Protein AF-0000000083317400 (afdb_homodimer)

Foldseek 3Di:
DWQWLPLCVCVDPLNLLLLCQLANPVCSVVVSVVVNVQSVVLCVVPNITHWFKWKWFFKWWLFQFPQVLLQFKTKMFGWSWIKMKTKDFDPAQWAWEAEPPDPDIDIARQVDLDADPPDDQVNLLLSQLSVLCVVVPFDFGYMYMYMYGRDDPPQLRLHLLRVQLQSLQVRCVPGVVSPDAQLSSLVSSQRSCCPRVVDHDASVRSSNRAQFAIWMWGRNPRNDIDIGHFDFFLVVVQKFKKKWALPDDPPPCVVVLVVLQVLLQLLQVVLPHRGLVVDAPVSCVVCVVVSCVRSNDLSNLSSVLNRVRSVLNVQLRVCRNVVNVVSNFVSSQVNQCSCVPRSNQQADPVDPPDRRSVVLQVLLVVLCVVVVDWHKHQIHSHNGHIIMIMGRNVCVVVSQVVCCVPSVTGMDIITGRGHHIHTSSPRD/DWQWLPLCVCVDPLNLLLLCQLANPVCSVVVSVVVNVQSVVLCVVPNITHWFKWKWFFKWWQFQFPQVLQQFKTKMFGWSWIKMKTKDFDPAQWAWEDEPPDPDIDIARQVDLDADPPDDQVNLLLSQLSVLCVVVPFDFGYMYMYMYGRDDPPQLRLHLLRVQLQSLQVRCVPGVVSPDAQLSSLVSSQRSCCPRVVDHDASVRSSNRAQFAIWMWGRNPSNDIDIGHFDFFLVVVQKFKKKWALPDDPPPCVVVLVVLQVLLQLLQVVLPHRGLVVDAPVSCVVCVVVSCVRSNDLSNLSSVLNRVRSVLNVQLRVCRNVVNVVSNFVSSQVNQCSCVPRSVQQADPVDPPDRRSVVLQVLLVVLCVVVVDWHKHQIHSHNGHIIMIMGRNVCVVVVQVVCCVPSVTGMDIITGRGHHIHTSSPRD

Structure (mmCIF, N/CA/C/O backbone):
data_AF-0000000083317400-model_v1
#
loop_
_entity.id
_entity.type
_entity.pdbx_description
1 polymer Galactokinase
#
loop_
_atom_site.group_PDB
_atom_site.id
_atom_site.type_symbol
_atom_site.label_atom_id
_atom_site.label_alt_id
_atom_site.label_comp_id
_atom_site.label_asym_id
_atom_site.label_entity_id
_atom_site.label_seq_id
_atom_site.pdbx_PDB_ins_code
_atom_site.Cartn_x
_atom_site.Cartn_y
_atom_site.Cartn_z
_atom_site.occupancy
_atom_site.B_iso_or_equiv
_atom_site.auth_seq_id
_atom_site.auth_comp_id
_atom_site.auth_asym_id
_atom_site.auth_atom_id
_atom_site.pdbx_PDB_model_num
ATOM 1 N N . MET A 1 1 ? 10.5 -52.438 -31.516 1 29.03 1 MET A N 1
ATOM 2 C CA . MET A 1 1 ? 11.656 -51.594 -31.312 1 29.03 1 MET A CA 1
ATOM 3 C C . MET A 1 1 ? 11.805 -51.219 -29.828 1 29.03 1 MET A C 1
ATOM 5 O O . MET A 1 1 ? 10.891 -50.625 -29.25 1 29.03 1 MET A O 1
ATOM 9 N N . THR A 1 2 ? 12.414 -52.031 -29 1 33.41 2 THR A N 1
ATOM 10 C CA . THR A 1 2 ? 12.68 -51.938 -27.578 1 33.41 2 THR A CA 1
ATOM 11 C C . THR A 1 2 ? 13.227 -50.562 -27.219 1 33.41 2 THR A C 1
ATOM 13 O O . THR A 1 2 ? 14.312 -50.156 -27.656 1 33.41 2 THR A O 1
ATOM 16 N N . ASN A 1 3 ? 12.43 -49.562 -27.078 1 37.88 3 ASN A N 1
ATOM 17 C CA . ASN A 1 3 ? 12.93 -48.281 -26.656 1 37.88 3 ASN A CA 1
ATOM 18 C C . ASN A 1 3 ? 13.82 -48.375 -25.422 1 37.88 3 ASN A C 1
ATOM 20 O O . ASN A 1 3 ? 13.32 -48.5 -24.297 1 37.88 3 ASN A O 1
ATOM 24 N N . GLU A 1 4 ? 14.852 -49.156 -25.438 1 40.25 4 GLU A N 1
ATOM 25 C CA . GLU A 1 4 ? 15.984 -49.125 -24.516 1 40.25 4 GLU A CA 1
ATOM 26 C C . GLU A 1 4 ? 16.25 -47.688 -24.016 1 40.25 4 GLU A C 1
ATOM 28 O O . GLU A 1 4 ? 15.977 -46.719 -24.734 1 40.25 4 GLU A O 1
ATOM 33 N N . THR A 1 5 ? 16.234 -47.531 -22.766 1 50.19 5 THR A N 1
ATOM 34 C CA . THR A 1 5 ? 16.688 -46.25 -22.188 1 50.19 5 THR A CA 1
ATOM 35 C C . THR A 1 5 ? 17.859 -45.688 -22.969 1 50.19 5 THR A C 1
ATOM 37 O O . THR A 1 5 ? 19.016 -46.094 -22.75 1 50.19 5 THR A O 1
ATOM 40 N N . ASN A 1 6 ? 17.859 -45.75 -24.328 1 55.44 6 ASN A N 1
ATOM 41 C CA . ASN A 1 6 ? 18.984 -45.375 -25.188 1 55.44 6 ASN A CA 1
ATOM 42 C C . ASN A 1 6 ? 19.219 -43.875 -25.188 1 55.44 6 ASN A C 1
ATOM 44 O O . ASN A 1 6 ? 18.328 -43.094 -25.547 1 55.44 6 ASN A O 1
ATOM 48 N N . PRO A 1 7 ? 20.359 -43.375 -24.531 1 60.81 7 PRO A N 1
ATOM 49 C CA . PRO A 1 7 ? 20.812 -42 -24.672 1 60.81 7 PRO A CA 1
ATOM 50 C C . PRO A 1 7 ? 20.469 -41.375 -26.031 1 60.81 7 PRO A C 1
ATOM 52 O O . PRO A 1 7 ? 20.344 -40.156 -26.156 1 60.81 7 PRO A O 1
ATOM 55 N N . ALA A 1 8 ? 20.109 -42.25 -26.938 1 79.69 8 ALA A N 1
ATOM 56 C CA . ALA A 1 8 ? 19.906 -41.781 -28.297 1 79.69 8 ALA A CA 1
ATOM 57 C C . ALA A 1 8 ? 18.516 -41.156 -28.453 1 79.69 8 ALA A C 1
ATOM 59 O O . ALA A 1 8 ? 18.281 -40.375 -29.375 1 79.69 8 ALA A O 1
ATOM 60 N N . VAL A 1 9 ? 17.641 -41.375 -27.438 1 86.44 9 VAL A N 1
ATOM 61 C CA . VAL A 1 9 ? 16.25 -40.938 -27.609 1 86.44 9 VAL A CA 1
ATOM 62 C C . VAL A 1 9 ? 16.172 -39.406 -27.516 1 86.44 9 VAL A C 1
ATOM 64 O O . VAL A 1 9 ? 15.391 -38.781 -28.234 1 86.44 9 VAL A O 1
ATOM 67 N N . LEU A 1 10 ? 17.016 -38.812 -26.719 1 93.5 10 LEU A N 1
ATOM 68 C CA . LEU A 1 10 ? 16.953 -37.375 -26.469 1 93.5 10 LEU A CA 1
ATOM 69 C C . LEU A 1 10 ? 17.516 -36.594 -27.656 1 93.5 10 LEU A C 1
ATOM 71 O O . LEU A 1 10 ? 17.312 -35.375 -27.766 1 93.5 10 LEU A O 1
ATOM 75 N N . HIS A 1 11 ? 18.109 -37.344 -28.578 1 92.44 11 HIS A N 1
ATOM 76 C CA . HIS A 1 11 ? 18.766 -36.688 -29.688 1 92.44 11 HIS A CA 1
ATOM 77 C C . HIS A 1 11 ? 17.984 -36.875 -30.984 1 92.44 11 HIS A C 1
ATOM 79 O O . HIS A 1 11 ? 18.438 -36.469 -32.062 1 92.44 11 HIS A O 1
ATOM 85 N N . THR A 1 12 ? 16.828 -37.531 -30.891 1 93.38 12 THR A N 1
ATOM 86 C CA . THR A 1 12 ? 15.961 -37.625 -32.062 1 93.38 12 THR A CA 1
ATOM 87 C C . THR A 1 12 ? 15.352 -36.25 -32.406 1 93.38 12 THR A C 1
ATOM 89 O O . THR A 1 12 ? 15.211 -35.406 -31.516 1 93.38 12 THR A O 1
ATOM 92 N N . PRO A 1 13 ? 15.031 -35.969 -33.625 1 93.88 13 PRO A N 1
ATOM 93 C CA . PRO A 1 13 ? 14.414 -34.719 -34.031 1 93.88 13 PRO A CA 1
ATOM 94 C C . PRO A 1 13 ? 13.117 -34.438 -33.25 1 93.88 13 PRO A C 1
ATOM 96 O O . PRO A 1 13 ? 12.844 -33.281 -32.938 1 93.88 13 PRO A O 1
ATOM 99 N N . GLU A 1 14 ? 12.359 -35.469 -33 1 93.62 14 GLU A N 1
ATOM 100 C CA . GLU A 1 14 ? 11.094 -35.312 -32.281 1 93.62 14 GLU A CA 1
ATOM 101 C C . GLU A 1 14 ? 11.32 -34.844 -30.859 1 93.62 14 GLU A C 1
ATOM 103 O O . GLU A 1 14 ? 10.633 -33.938 -30.375 1 93.62 14 GLU A O 1
ATOM 108 N N . MET A 1 15 ? 12.273 -35.406 -30.188 1 95.44 15 MET A N 1
ATOM 109 C CA . MET A 1 15 ? 12.539 -35.062 -28.797 1 95.44 15 MET A CA 1
ATOM 110 C C . MET A 1 15 ? 13.188 -33.688 -28.703 1 95.44 15 MET A C 1
ATOM 112 O O . MET A 1 15 ? 12.891 -32.906 -27.781 1 95.44 15 MET A O 1
ATOM 116 N N . ILE A 1 16 ? 14.07 -33.375 -29.609 1 95.69 16 ILE A N 1
ATOM 117 C CA . ILE A 1 16 ? 14.68 -32.062 -29.656 1 95.69 16 ILE A CA 1
ATOM 118 C C . ILE A 1 16 ? 13.602 -30.984 -29.828 1 95.69 16 ILE A C 1
ATOM 120 O O . ILE A 1 16 ? 13.625 -29.953 -29.156 1 95.69 16 ILE A O 1
ATOM 124 N N . SER A 1 17 ? 12.664 -31.281 -30.719 1 95.69 17 SER A N 1
ATOM 125 C CA . SER A 1 17 ? 11.547 -30.375 -30.938 1 95.69 17 SER A CA 1
ATOM 126 C C . SER A 1 17 ? 10.688 -30.234 -29.688 1 95.69 17 SER A C 1
ATOM 128 O O . SER A 1 17 ? 10.258 -29.125 -29.344 1 95.69 17 SER A O 1
ATOM 130 N N . ALA A 1 18 ? 10.43 -31.344 -29.031 1 96.5 18 ALA A N 1
ATOM 131 C CA . ALA A 1 18 ? 9.617 -31.328 -27.812 1 96.5 18 ALA A CA 1
ATOM 132 C C . ALA A 1 18 ? 10.281 -30.516 -26.719 1 96.5 18 ALA A C 1
ATOM 134 O O . ALA A 1 18 ? 9.641 -29.672 -26.078 1 96.5 18 ALA A O 1
ATOM 135 N N . LEU A 1 19 ? 11.562 -30.766 -26.5 1 97.31 19 LEU A N 1
ATOM 136 C CA . LEU A 1 19 ? 12.289 -30.047 -25.453 1 97.31 19 LEU A CA 1
ATOM 137 C C . LEU A 1 19 ? 12.367 -28.562 -25.797 1 97.31 19 LEU A C 1
ATOM 139 O O . LEU A 1 19 ? 12.258 -27.719 -24.891 1 97.31 19 LEU A O 1
ATOM 143 N N . THR A 1 20 ? 12.531 -28.234 -27.047 1 95.44 20 THR A N 1
ATOM 144 C CA . THR A 1 20 ? 12.562 -26.844 -27.469 1 95.44 20 THR A CA 1
ATOM 145 C C . THR A 1 20 ? 11.211 -26.172 -27.25 1 95.44 20 THR A C 1
ATOM 147 O O . THR A 1 20 ? 11.148 -25 -26.844 1 95.44 20 THR A O 1
ATOM 150 N N . ALA A 1 21 ? 10.156 -26.891 -27.516 1 94.62 21 ALA A N 1
ATOM 151 C CA . ALA A 1 21 ? 8.812 -26.359 -27.312 1 94.62 21 ALA A CA 1
ATOM 152 C C . ALA A 1 21 ? 8.531 -26.109 -25.828 1 94.62 21 ALA A C 1
ATOM 154 O O . ALA A 1 21 ? 7.816 -25.172 -25.484 1 94.62 21 ALA A O 1
ATOM 155 N N . LEU A 1 22 ? 9.102 -26.906 -24.984 1 96.06 22 LEU A N 1
ATOM 156 C CA . LEU A 1 22 ? 8.828 -26.828 -23.562 1 96.06 22 LEU A CA 1
ATOM 157 C C . LEU A 1 22 ? 9.68 -25.75 -22.906 1 96.06 22 LEU A C 1
ATOM 159 O O . LEU A 1 22 ? 9.227 -25.062 -21.984 1 96.06 22 LEU A O 1
ATOM 163 N N . TYR A 1 23 ? 10.93 -25.594 -23.422 1 95 23 TYR A N 1
ATOM 164 C CA . TYR A 1 23 ? 11.867 -24.812 -22.625 1 95 23 TYR A CA 1
ATOM 165 C C . TYR A 1 23 ? 12.492 -23.688 -23.438 1 95 23 TYR A C 1
ATOM 167 O O . TYR A 1 23 ? 13.117 -22.781 -22.891 1 95 23 TYR A O 1
ATOM 175 N N . GLY A 1 24 ? 12.32 -23.719 -24.734 1 90.94 24 GLY A N 1
ATOM 176 C CA . GLY A 1 24 ? 13.008 -22.781 -25.625 1 90.94 24 GLY A CA 1
ATOM 177 C C . GLY A 1 24 ? 14.359 -23.281 -26.078 1 90.94 24 GLY A C 1
ATOM 178 O O . GLY A 1 24 ? 14.984 -24.109 -25.406 1 90.94 24 GLY A O 1
ATOM 179 N N . ALA A 1 25 ? 14.859 -22.719 -27.141 1 91.56 25 ALA A N 1
ATOM 180 C CA . ALA A 1 25 ? 16.109 -23.156 -27.766 1 91.56 25 ALA A CA 1
ATOM 181 C C . ALA A 1 25 ? 17.297 -22.875 -26.859 1 91.56 25 ALA A C 1
ATOM 183 O O . ALA A 1 25 ? 18.25 -23.656 -26.812 1 91.56 25 ALA A O 1
ATOM 184 N N . ALA A 1 26 ? 17.188 -21.875 -26.109 1 88.88 26 ALA A N 1
ATOM 185 C CA . ALA A 1 26 ? 18.312 -21.438 -25.281 1 88.88 26 ALA A CA 1
ATOM 186 C C . ALA A 1 26 ? 18.594 -22.422 -24.156 1 88.88 26 ALA A C 1
ATOM 188 O O . ALA A 1 26 ? 19.719 -22.531 -23.672 1 88.88 26 ALA A O 1
ATOM 189 N N . LYS A 1 27 ? 17.594 -23.234 -23.766 1 93.88 27 LYS A N 1
ATOM 190 C CA . LYS A 1 27 ? 17.75 -24.141 -22.625 1 93.88 27 LYS A CA 1
ATOM 191 C C . LYS A 1 27 ? 17.844 -25.578 -23.078 1 93.88 27 LYS A C 1
ATOM 193 O O . LYS A 1 27 ? 17.812 -26.5 -22.25 1 93.88 27 LYS A O 1
ATOM 198 N N . LEU A 1 28 ? 17.969 -25.797 -24.344 1 95.44 28 LEU A N 1
ATOM 199 C CA . LEU A 1 28 ? 17.922 -27.156 -24.891 1 95.44 28 LEU A CA 1
ATOM 200 C C . LEU A 1 28 ? 19.047 -28.016 -24.328 1 95.44 28 LEU A C 1
ATOM 202 O O . LEU A 1 28 ? 18.797 -29.141 -23.906 1 95.44 28 LEU A O 1
ATOM 206 N N . ASP A 1 29 ? 20.234 -27.484 -24.312 1 96.25 29 ASP A N 1
ATOM 207 C CA . ASP A 1 29 ? 21.375 -28.266 -23.844 1 96.25 29 ASP A CA 1
ATOM 208 C C . ASP A 1 29 ? 21.219 -28.641 -22.359 1 96.25 29 ASP A C 1
ATOM 210 O O . ASP A 1 29 ? 21.391 -29.797 -22 1 96.25 29 ASP A O 1
ATOM 214 N N . GLU A 1 30 ? 20.906 -27.703 -21.625 1 96.06 30 GLU A N 1
ATOM 215 C CA . GLU A 1 30 ? 20.734 -27.922 -20.188 1 96.06 30 GLU A CA 1
ATOM 216 C C . GLU A 1 30 ? 19.625 -28.938 -19.906 1 96.06 30 GLU A C 1
ATOM 218 O O . GLU A 1 30 ? 19.797 -29.812 -19.062 1 96.06 30 GLU A O 1
ATOM 223 N N . GLN A 1 31 ? 18.562 -28.844 -20.578 1 96.81 31 GLN A N 1
ATOM 224 C CA . GLN A 1 31 ? 17.422 -29.719 -20.344 1 96.81 31 GLN A CA 1
ATOM 225 C C . GLN A 1 31 ? 17.703 -31.125 -20.875 1 96.81 31 GLN A C 1
ATOM 227 O O . GLN A 1 31 ? 17.25 -32.125 -20.297 1 96.81 31 GLN A O 1
ATOM 232 N N . THR A 1 32 ? 18.422 -31.203 -21.938 1 97.06 32 THR A N 1
ATOM 233 C CA . THR A 1 32 ? 18.828 -32.5 -22.422 1 97.06 32 THR A CA 1
ATOM 234 C C . THR A 1 32 ? 19.641 -33.25 -21.375 1 97.06 32 THR A C 1
ATOM 236 O O . THR A 1 32 ? 19.406 -34.438 -21.141 1 97.06 32 THR A O 1
ATOM 239 N N . VAL A 1 33 ? 20.516 -32.531 -20.766 1 97.25 33 VAL A N 1
ATOM 240 C CA . VAL A 1 33 ? 21.328 -33.125 -19.703 1 97.25 33 VAL A CA 1
ATOM 241 C C . VAL A 1 33 ? 20.438 -33.531 -18.531 1 97.25 33 VAL A C 1
ATOM 243 O O . VAL A 1 33 ? 20.609 -34.625 -17.953 1 97.25 33 VAL A O 1
ATOM 246 N N . ARG A 1 34 ? 19.516 -32.719 -18.172 1 97.25 34 ARG A N 1
ATOM 247 C CA . ARG A 1 34 ? 18.594 -33 -17.062 1 97.25 34 ARG A CA 1
ATOM 248 C C . ARG A 1 34 ? 17.781 -34.25 -17.328 1 97.25 34 ARG A C 1
ATOM 250 O O . ARG A 1 34 ? 17.656 -35.094 -16.453 1 97.25 34 ARG A O 1
ATOM 257 N N . TYR A 1 35 ? 17.25 -34.406 -18.516 1 97.88 35 TYR A N 1
ATOM 258 C CA . TYR A 1 35 ? 16.438 -35.562 -18.859 1 97.88 35 TYR A CA 1
ATOM 259 C C . TYR A 1 35 ? 17.297 -36.812 -18.938 1 97.88 35 TYR A C 1
ATOM 261 O O . TYR A 1 35 ? 16.844 -37.906 -18.594 1 97.88 35 TYR A O 1
ATOM 269 N N . GLN A 1 36 ? 18.516 -36.656 -19.375 1 97.25 36 GLN A N 1
ATOM 270 C CA . GLN A 1 36 ? 19.438 -37.781 -19.375 1 97.25 36 GLN A CA 1
ATOM 271 C C . GLN A 1 36 ? 19.688 -38.312 -17.969 1 97.25 36 GLN A C 1
ATOM 273 O O . GLN A 1 36 ? 19.734 -39.5 -17.734 1 97.25 36 GLN A O 1
ATOM 278 N N . LYS A 1 37 ? 19.828 -37.406 -17.094 1 97.44 37 LYS A N 1
ATOM 279 C CA . LYS A 1 37 ? 20.031 -37.781 -15.703 1 97.44 37 LYS A CA 1
ATOM 280 C C . LYS A 1 37 ? 18.844 -38.562 -15.172 1 97.44 37 LYS A C 1
ATOM 282 O O . LYS A 1 37 ? 19.016 -39.531 -14.422 1 97.44 37 LYS A O 1
ATOM 287 N N . VAL A 1 38 ? 17.672 -38.188 -15.516 1 97.75 38 VAL A N 1
ATOM 288 C CA . VAL A 1 38 ? 16.469 -38.844 -15.07 1 97.75 38 VAL A CA 1
ATOM 289 C C . VAL A 1 38 ? 16.391 -40.25 -15.695 1 97.75 38 VAL A C 1
ATOM 291 O O . VAL A 1 38 ? 16 -41.219 -15.023 1 97.75 38 VAL A O 1
ATOM 294 N N . LEU A 1 39 ? 16.719 -40.375 -16.922 1 96.94 39 LEU A N 1
ATOM 295 C CA . LEU A 1 39 ? 16.734 -41.656 -17.609 1 96.94 39 LEU A CA 1
ATOM 296 C C . LEU A 1 39 ? 17.766 -42.625 -16.969 1 96.94 39 LEU A C 1
ATOM 298 O O . LEU A 1 39 ? 17.453 -43.781 -16.719 1 96.94 39 LEU A O 1
ATOM 302 N N . ASP A 1 40 ? 18.969 -42.031 -16.703 1 96.88 40 ASP A N 1
ATOM 303 C CA . ASP A 1 40 ? 20.016 -42.812 -16.078 1 96.88 40 ASP A CA 1
ATOM 304 C C . ASP A 1 40 ? 19.594 -43.281 -14.68 1 96.88 40 ASP A C 1
ATOM 306 O O . ASP A 1 40 ? 19.812 -44.406 -14.305 1 96.88 40 ASP A O 1
ATOM 310 N N . ALA A 1 41 ? 19.031 -42.375 -13.969 1 97.12 41 ALA A N 1
ATOM 311 C CA . ALA A 1 41 ? 18.609 -42.688 -12.609 1 97.12 41 ALA A CA 1
ATOM 312 C C . ALA A 1 41 ? 17.5 -43.75 -12.617 1 97.12 41 ALA A C 1
ATOM 314 O O . ALA A 1 41 ? 17.453 -44.625 -11.734 1 97.12 41 ALA A O 1
ATOM 315 N N . TYR A 1 42 ? 16.594 -43.625 -13.555 1 97.31 42 TYR A N 1
ATOM 316 C CA . TYR A 1 42 ? 15.578 -44.656 -13.703 1 97.31 42 TYR A CA 1
ATOM 317 C C . TYR A 1 42 ? 16.219 -46.031 -13.922 1 97.31 42 TYR A C 1
ATOM 319 O O . TYR A 1 42 ? 15.859 -47 -13.25 1 97.31 42 TYR A O 1
ATOM 327 N N . ALA A 1 43 ? 17.094 -46.125 -14.836 1 96.75 43 ALA A N 1
ATOM 328 C CA . ALA A 1 43 ? 17.766 -47.406 -15.164 1 96.75 43 ALA A CA 1
ATOM 329 C C . ALA A 1 43 ? 18.531 -47.938 -13.961 1 96.75 43 ALA A C 1
ATOM 331 O O . ALA A 1 43 ? 18.547 -49.156 -13.734 1 96.75 43 ALA A O 1
ATOM 332 N N . ASP A 1 44 ? 19.156 -47.062 -13.266 1 96 44 ASP A N 1
ATOM 333 C CA . ASP A 1 44 ? 19.906 -47.469 -12.078 1 96 44 ASP A CA 1
ATOM 334 C C . ASP A 1 44 ? 18.984 -48 -11 1 96 44 ASP A C 1
ATOM 336 O O . ASP A 1 44 ? 19.344 -48.938 -10.258 1 96 44 ASP A O 1
ATOM 340 N N . THR A 1 45 ? 17.844 -47.438 -10.945 1 96.19 45 THR A N 1
ATOM 341 C CA . THR A 1 45 ? 16.922 -47.781 -9.867 1 96.19 45 THR A CA 1
ATOM 342 C C . THR A 1 45 ? 16.125 -49.031 -10.203 1 96.19 45 THR A C 1
ATOM 344 O O . THR A 1 45 ? 15.914 -49.906 -9.344 1 96.19 45 THR A O 1
ATOM 347 N N . TYR A 1 46 ? 15.633 -49.125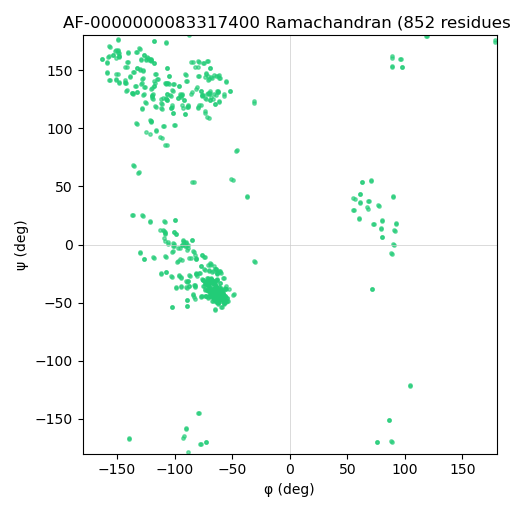 -11.492 1 96.12 46 TYR A N 1
ATOM 348 C CA . TYR A 1 46 ? 14.656 -50.156 -11.828 1 96.12 46 TYR A CA 1
ATOM 349 C C . TYR A 1 46 ? 15.203 -51.094 -12.891 1 96.12 46 TYR A C 1
ATOM 351 O O . TYR A 1 46 ? 14.609 -52.125 -13.18 1 96.12 46 TYR A O 1
ATOM 359 N N . GLY A 1 47 ? 16.297 -50.781 -13.5 1 94.75 47 GLY A N 1
ATOM 360 C CA . GLY A 1 47 ? 16.812 -51.5 -14.656 1 94.75 47 GLY A CA 1
ATOM 361 C C . GLY A 1 47 ? 16.453 -50.844 -15.977 1 94.75 47 GLY A C 1
ATOM 362 O O . GLY A 1 47 ? 15.477 -50.094 -16.062 1 94.75 47 GLY A O 1
ATOM 363 N N . PRO A 1 48 ? 17.312 -51.094 -16.953 1 92.25 48 PRO A N 1
ATOM 364 C CA . PRO A 1 48 ? 17.031 -50.5 -18.266 1 92.25 48 PRO A CA 1
ATOM 365 C C . PRO A 1 48 ? 15.805 -51.094 -18.938 1 92.25 48 PRO A C 1
ATOM 367 O O . PRO A 1 48 ? 15.664 -52.312 -19 1 92.25 48 PRO A O 1
ATOM 370 N N . GLU A 1 49 ? 14.867 -50.344 -19.359 1 93.38 49 GLU A N 1
ATOM 371 C CA . GLU A 1 49 ? 13.688 -50.719 -20.141 1 93.38 49 GLU A CA 1
ATOM 372 C C . GLU A 1 49 ? 13.133 -49.531 -20.906 1 93.38 49 GLU A C 1
ATOM 374 O O . GLU A 1 49 ? 13.648 -48.406 -20.766 1 93.38 49 GLU A O 1
ATOM 379 N N . ALA A 1 50 ? 12.18 -49.781 -21.797 1 93.12 50 ALA A N 1
ATOM 380 C CA . ALA A 1 50 ? 11.555 -48.688 -22.531 1 93.12 50 ALA A CA 1
ATOM 381 C C . ALA A 1 50 ? 10.695 -47.844 -21.609 1 93.12 50 ALA A C 1
ATOM 383 O O . ALA A 1 50 ? 9.844 -48.344 -20.875 1 93.12 50 ALA A O 1
ATOM 384 N N . VAL A 1 51 ? 11.016 -46.562 -21.609 1 96.69 51 VAL A N 1
ATOM 385 C CA . VAL A 1 51 ? 10.273 -45.656 -20.75 1 96.69 51 VAL A CA 1
ATOM 386 C C . VAL A 1 51 ? 9.695 -44.5 -21.594 1 96.69 51 VAL A C 1
ATOM 388 O O . VAL A 1 51 ? 10.102 -44.281 -22.734 1 96.69 51 VAL A O 1
ATOM 391 N N . ARG A 1 52 ? 8.719 -43.875 -21.078 1 96.94 52 ARG A N 1
ATOM 392 C CA . ARG A 1 52 ? 8.227 -42.594 -21.594 1 96.94 52 ARG A CA 1
ATOM 393 C C . ARG A 1 52 ? 8.609 -41.438 -20.672 1 96.94 52 ARG A C 1
ATOM 395 O O . ARG A 1 52 ? 8.82 -41.656 -19.484 1 96.94 52 ARG A O 1
ATOM 402 N N . LEU A 1 53 ? 8.734 -40.281 -21.297 1 98.12 53 LEU A N 1
ATOM 403 C CA . LEU A 1 53 ? 9.102 -39.094 -20.531 1 98.12 53 LEU A CA 1
ATOM 404 C C . LEU A 1 53 ? 7.891 -38.188 -20.359 1 98.12 53 LEU A C 1
ATOM 406 O O . LEU A 1 53 ? 7.078 -38.031 -21.266 1 98.12 53 LEU A O 1
ATOM 410 N N . PHE A 1 54 ? 7.797 -37.656 -19.156 1 98.69 54 PHE A N 1
ATOM 411 C CA . PHE A 1 54 ? 6.676 -36.781 -18.781 1 98.69 54 PHE A CA 1
ATOM 412 C C . PHE A 1 54 ? 7.172 -35.5 -18.141 1 98.69 54 PHE A C 1
ATOM 414 O O . PHE A 1 54 ? 8.242 -35.469 -17.531 1 98.69 54 PHE A O 1
ATOM 421 N N . SER A 1 55 ? 6.398 -34.438 -18.328 1 98.69 55 SER A N 1
ATOM 422 C CA . SER A 1 55 ? 6.684 -33.156 -17.719 1 98.69 55 SER A CA 1
ATOM 423 C C . SER A 1 55 ? 5.402 -32.469 -17.266 1 98.69 55 SER A C 1
ATOM 425 O O . SER A 1 55 ? 4.398 -32.469 -17.984 1 98.69 55 SER A O 1
ATOM 427 N N . ALA A 1 56 ? 5.375 -31.969 -16.078 1 98.56 56 ALA A N 1
ATOM 428 C CA . ALA A 1 56 ? 4.305 -31.125 -15.562 1 98.56 56 ALA A CA 1
ATOM 429 C C . ALA A 1 56 ? 4.867 -29.828 -14.969 1 98.56 56 ALA A C 1
ATOM 431 O O . ALA A 1 56 ? 5.605 -29.875 -13.977 1 98.56 56 ALA A O 1
ATOM 432 N N . PRO A 1 57 ? 4.516 -28.703 -15.539 1 98.06 57 PRO A N 1
ATOM 433 C CA . PRO A 1 57 ? 5.074 -27.422 -15.094 1 98.06 57 PRO A CA 1
ATOM 434 C C . PRO A 1 57 ? 4.477 -26.953 -13.773 1 98.06 57 PRO A C 1
ATOM 436 O O . PRO A 1 57 ? 3.4 -27.406 -13.383 1 98.06 57 PRO A O 1
ATOM 439 N N . GLY A 1 58 ? 5.27 -26.109 -13.102 1 96.5 58 GLY A N 1
ATOM 440 C CA . GLY A 1 58 ? 4.617 -25.234 -12.141 1 96.5 58 GLY A CA 1
ATOM 441 C C . GLY A 1 58 ? 3.82 -24.125 -12.789 1 96.5 58 GLY A C 1
ATOM 442 O O . GLY A 1 58 ? 3.518 -24.188 -13.984 1 96.5 58 GLY A O 1
ATOM 443 N N . ARG A 1 59 ? 3.404 -23.203 -11.945 1 95.75 59 ARG A N 1
ATOM 444 C CA . ARG A 1 59 ? 2.607 -22.109 -12.477 1 95.75 59 ARG A CA 1
ATOM 445 C C . ARG A 1 59 ? 2.971 -20.797 -11.797 1 95.75 59 ARG A C 1
ATOM 447 O O . ARG A 1 59 ? 3.586 -20.781 -10.734 1 95.75 59 ARG A O 1
ATOM 454 N N . THR A 1 60 ? 2.688 -19.734 -12.469 1 95 60 THR A N 1
ATOM 455 C CA . THR A 1 60 ? 2.805 -18.391 -11.906 1 95 60 THR A CA 1
ATOM 456 C C . THR A 1 60 ? 1.445 -17.688 -11.875 1 95 60 THR A C 1
ATOM 458 O O . THR A 1 60 ? 0.623 -17.891 -12.773 1 95 60 THR A O 1
ATOM 461 N N . GLU A 1 61 ? 1.187 -17.078 -10.828 1 93.75 61 GLU A N 1
ATOM 462 C CA . GLU A 1 61 ? 0.011 -16.219 -10.711 1 93.75 61 GLU A CA 1
ATOM 463 C C . GLU A 1 61 ? 0.324 -14.797 -11.156 1 93.75 61 GLU A C 1
ATOM 465 O O . GLU A 1 61 ? 1.144 -14.117 -10.531 1 93.75 61 GLU A O 1
ATOM 470 N N . ILE A 1 62 ? -0.325 -14.352 -12.141 1 95.5 62 ILE A N 1
ATOM 471 C CA . ILE A 1 62 ? -0.05 -13.031 -12.703 1 95.5 62 ILE A CA 1
ATOM 472 C C . ILE A 1 62 ? -1.064 -12.023 -12.164 1 95.5 62 ILE A C 1
ATOM 474 O O . ILE A 1 62 ? -0.727 -10.859 -11.922 1 95.5 62 ILE A O 1
ATOM 478 N N . GLY A 1 63 ? -2.26 -12.477 -12.016 1 96.25 63 GLY A N 1
ATOM 479 C CA . GLY A 1 63 ? -3.33 -11.656 -11.469 1 96.25 63 GLY A CA 1
ATOM 480 C C . GLY A 1 63 ? -4.422 -12.461 -10.797 1 96.25 63 GLY A C 1
ATOM 481 O O . GLY A 1 63 ? -4.48 -13.688 -10.953 1 96.25 63 GLY A O 1
ATOM 482 N N . GLY A 1 64 ? -5.238 -11.797 -9.992 1 97.12 64 GLY A N 1
ATOM 483 C CA . GLY A 1 64 ? -6.355 -12.461 -9.336 1 97.12 64 GLY A CA 1
ATOM 484 C C . GLY A 1 64 ? -5.988 -13.047 -7.984 1 97.12 64 GLY A C 1
ATOM 485 O O . GLY A 1 64 ? -6.406 -14.156 -7.652 1 97.12 64 GLY A O 1
ATOM 486 N N . ASN A 1 65 ? -5.188 -12.273 -7.199 1 94.06 65 ASN A N 1
ATOM 487 C CA . ASN A 1 65 ? -4.73 -12.742 -5.895 1 94.06 65 ASN A CA 1
ATOM 488 C C . ASN A 1 65 ? -5.895 -12.922 -4.926 1 94.06 65 ASN A C 1
ATOM 490 O O . ASN A 1 65 ? -6.641 -11.977 -4.664 1 94.06 65 ASN A O 1
ATOM 494 N N . HIS A 1 66 ? -6.074 -14.102 -4.422 1 95.38 66 HIS A N 1
ATOM 495 C CA . HIS A 1 66 ? -7.059 -14.445 -3.398 1 95.38 66 HIS A CA 1
ATOM 496 C C . HIS A 1 66 ? -8.477 -14.172 -3.883 1 95.38 66 HIS A C 1
ATOM 498 O O . HIS A 1 66 ? -9.281 -13.578 -3.158 1 95.38 66 HIS A O 1
ATOM 504 N N . THR A 1 67 ? -8.758 -14.539 -5.074 1 96.75 67 THR A N 1
ATOM 505 C CA . THR A 1 67 ? -10.117 -14.359 -5.582 1 96.75 67 THR A CA 1
ATOM 506 C C . THR A 1 67 ? -10.797 -15.703 -5.789 1 96.75 67 THR A C 1
ATOM 508 O O . THR A 1 67 ? -12.023 -15.797 -5.734 1 96.75 67 THR A O 1
ATOM 511 N N . ASP A 1 68 ? -10.078 -16.766 -5.996 1 93.12 68 ASP A N 1
ATOM 512 C CA . ASP A 1 68 ? -10.617 -18.062 -6.418 1 93.12 68 ASP A CA 1
ATOM 513 C C . ASP A 1 68 ? -11.547 -18.641 -5.355 1 93.12 68 ASP A C 1
ATOM 515 O O . ASP A 1 68 ? -12.609 -19.172 -5.676 1 93.12 68 ASP A O 1
ATOM 519 N N . HIS A 1 69 ? -11.211 -18.422 -4.066 1 92.69 69 HIS A N 1
ATOM 520 C CA . HIS A 1 69 ? -12.023 -18.984 -2.994 1 92.69 69 HIS A CA 1
ATOM 521 C C . HIS A 1 69 ? -13.375 -18.266 -2.912 1 92.69 69 HIS A C 1
ATOM 523 O O . HIS A 1 69 ? -14.32 -18.797 -2.307 1 92.69 69 HIS A O 1
ATOM 529 N N . ASN A 1 70 ? -13.477 -17.156 -3.469 1 96.62 70 ASN A N 1
ATOM 530 C CA . ASN A 1 70 ? -14.742 -16.422 -3.525 1 96.62 70 ASN A CA 1
ATOM 531 C C . ASN A 1 70 ? -15.32 -16.422 -4.934 1 96.62 70 ASN A C 1
ATOM 533 O O . ASN A 1 70 ? -16.094 -15.523 -5.293 1 96.62 70 ASN A O 1
ATOM 537 N N . HIS A 1 71 ? -14.836 -17.375 -5.719 1 97.06 71 HIS A N 1
ATOM 538 C CA . HIS A 1 71 ? -15.336 -17.641 -7.062 1 97.06 71 HIS A CA 1
ATOM 539 C C . HIS A 1 71 ? -14.992 -16.5 -8.016 1 97.06 71 HIS A C 1
ATOM 541 O O . HIS A 1 71 ? -15.828 -16.094 -8.828 1 97.06 71 HIS A O 1
ATOM 547 N N . GLY A 1 72 ? -13.859 -15.961 -7.855 1 97.56 72 GLY A N 1
ATOM 548 C CA . GLY A 1 72 ? -13.414 -14.852 -8.688 1 97.56 72 GLY A CA 1
ATOM 549 C C . GLY A 1 72 ? -12.672 -15.297 -9.93 1 97.56 72 GLY A C 1
ATOM 550 O O . GLY A 1 72 ? -12.953 -16.375 -10.469 1 97.56 72 GLY A O 1
ATOM 551 N N . LYS A 1 73 ? -11.875 -14.391 -10.484 1 97.94 73 LYS A N 1
ATOM 552 C CA . LYS A 1 73 ? -11.125 -14.609 -11.719 1 97.94 73 LYS A CA 1
ATOM 553 C C . LYS A 1 73 ? -9.625 -14.555 -11.469 1 97.94 73 LYS A C 1
ATOM 555 O O . LYS A 1 73 ? -9.156 -13.812 -10.609 1 97.94 73 LYS A O 1
ATOM 560 N N . VAL A 1 74 ? -8.906 -15.352 -12.234 1 97.44 74 VAL A N 1
ATOM 561 C CA . VAL A 1 74 ? -7.457 -15.359 -12.109 1 97.44 74 VAL A CA 1
ATOM 562 C C . VAL A 1 74 ? -6.816 -15.352 -13.492 1 97.44 74 VAL A C 1
ATOM 564 O O . VAL A 1 74 ? -7.438 -15.773 -14.477 1 97.44 74 VAL A O 1
ATOM 567 N N . LEU A 1 75 ? -5.695 -14.773 -13.617 1 97.81 75 LEU A N 1
ATOM 568 C CA . LEU A 1 75 ? -4.777 -14.898 -14.742 1 97.81 75 LEU A CA 1
ATOM 569 C C . LEU A 1 75 ? -3.506 -15.633 -14.336 1 97.81 75 LEU A C 1
ATOM 571 O O . LEU A 1 75 ? -2.801 -15.203 -13.422 1 97.81 75 LEU A O 1
ATOM 575 N N . THR A 1 76 ? -3.268 -16.75 -14.938 1 96.75 76 THR A N 1
ATOM 576 C CA . THR A 1 76 ? -2.156 -17.625 -14.555 1 96.75 76 THR A CA 1
ATOM 577 C C . THR A 1 76 ? -1.502 -18.234 -15.797 1 96.75 76 THR A C 1
ATOM 579 O O . THR A 1 76 ? -2.006 -18.078 -16.906 1 96.75 76 THR A O 1
ATOM 582 N N . GLY A 1 77 ? -0.323 -18.797 -15.586 1 96.12 77 GLY A N 1
ATOM 583 C CA . GLY A 1 77 ? 0.391 -19.438 -16.688 1 96.12 77 GLY A CA 1
ATOM 584 C C . GLY A 1 77 ? 1.274 -20.578 -16.219 1 96.12 77 GLY A C 1
ATOM 585 O O . GLY A 1 77 ? 1.869 -20.516 -15.148 1 96.12 77 GLY A O 1
ATOM 586 N N . SER A 1 78 ? 1.375 -21.578 -17.094 1 96.81 78 SER A N 1
ATOM 587 C CA . SER A 1 78 ? 2.379 -22.625 -16.891 1 96.81 78 SER A CA 1
ATOM 588 C C . SER A 1 78 ? 3.785 -22.094 -17.141 1 96.81 78 SER A C 1
ATOM 590 O O . SER A 1 78 ? 4.004 -21.281 -18.047 1 96.81 78 SER A O 1
ATOM 592 N N . ILE A 1 79 ? 4.715 -22.547 -16.328 1 95.38 79 ILE A N 1
ATOM 593 C CA . ILE A 1 79 ? 6.062 -22 -16.453 1 95.38 79 ILE A CA 1
ATOM 594 C C . ILE A 1 79 ? 7.039 -23.109 -16.844 1 95.38 79 ILE A C 1
ATOM 596 O O . ILE A 1 79 ? 6.652 -24.266 -16.953 1 95.38 79 ILE A O 1
ATOM 600 N N . ASP A 1 80 ? 8.312 -22.719 -17.094 1 94.62 80 ASP A N 1
ATOM 601 C CA . ASP A 1 80 ? 9.289 -23.656 -17.625 1 94.62 80 ASP A CA 1
ATOM 602 C C . ASP A 1 80 ? 10.039 -24.375 -16.5 1 94.62 80 ASP A C 1
ATOM 604 O O . ASP A 1 80 ? 10.945 -25.172 -16.766 1 94.62 80 ASP A O 1
ATOM 608 N N . LEU A 1 81 ? 9.711 -24.094 -15.281 1 95.06 81 LEU A N 1
ATOM 609 C CA . LEU A 1 81 ? 10.078 -24.969 -14.172 1 95.06 81 LEU A CA 1
ATOM 610 C C . LEU A 1 81 ? 9.055 -26.078 -14 1 95.06 81 LEU A C 1
ATOM 612 O O . LEU A 1 81 ? 7.852 -25.828 -14 1 95.06 81 LEU A O 1
ATOM 616 N N . ASP A 1 82 ? 9.609 -27.297 -13.906 1 97.44 82 ASP A N 1
ATOM 617 C CA . ASP A 1 82 ? 8.633 -28.375 -13.953 1 97.44 82 ASP A CA 1
ATOM 618 C C . ASP A 1 82 ? 9.133 -29.594 -13.18 1 97.44 82 ASP A C 1
ATOM 620 O O . ASP A 1 82 ? 10.25 -29.594 -12.672 1 97.44 82 ASP A O 1
ATOM 624 N N . THR A 1 83 ? 8.227 -30.484 -12.945 1 97.81 83 THR A N 1
ATOM 625 C CA . THR A 1 83 ? 8.484 -31.859 -12.492 1 97.81 83 THR A CA 1
ATOM 626 C C . THR A 1 83 ? 8.477 -32.812 -13.672 1 97.81 83 THR A C 1
ATOM 628 O O . THR A 1 83 ? 7.508 -32.875 -14.43 1 97.81 83 THR A O 1
ATOM 631 N N . ILE A 1 84 ? 9.609 -33.594 -13.773 1 98.5 84 ILE A N 1
ATOM 632 C CA . ILE A 1 84 ? 9.719 -34.5 -14.906 1 98.5 84 ILE A CA 1
ATOM 633 C C . ILE A 1 84 ? 9.867 -35.938 -14.414 1 98.5 84 ILE A C 1
ATOM 635 O O . ILE A 1 84 ? 10.234 -36.156 -13.258 1 98.5 84 ILE A O 1
ATOM 639 N N . ALA A 1 85 ? 9.562 -36.906 -15.297 1 98.69 85 ALA A N 1
ATOM 640 C CA . ALA A 1 85 ? 9.664 -38.312 -14.914 1 98.69 85 ALA A CA 1
ATOM 641 C C . ALA A 1 85 ? 9.977 -39.188 -16.125 1 98.69 85 ALA A C 1
ATOM 643 O O . ALA A 1 85 ? 9.547 -38.875 -17.234 1 98.69 85 ALA A O 1
ATOM 644 N N . ALA A 1 86 ? 10.773 -40.156 -15.875 1 98.44 86 ALA A N 1
ATOM 645 C CA . ALA A 1 86 ? 10.789 -41.344 -16.703 1 98.44 86 ALA A CA 1
ATOM 646 C C . ALA A 1 86 ? 9.906 -42.438 -16.094 1 98.44 86 ALA A C 1
ATOM 648 O O . ALA A 1 86 ? 10.016 -42.75 -14.898 1 98.44 86 ALA A O 1
ATOM 649 N N . ALA A 1 87 ? 9.016 -43 -16.891 1 98.56 87 ALA A N 1
ATOM 650 C CA . ALA A 1 87 ? 8.078 -43.969 -16.328 1 98.56 87 ALA A CA 1
ATOM 651 C C . ALA A 1 87 ? 7.805 -45.094 -17.312 1 98.56 87 ALA A C 1
ATOM 653 O O . ALA A 1 87 ? 7.871 -44.906 -18.531 1 98.56 87 ALA A O 1
ATOM 654 N N . ALA A 1 88 ? 7.469 -46.219 -16.75 1 98.06 88 ALA A N 1
ATOM 655 C CA . ALA A 1 88 ? 7.102 -47.375 -17.531 1 98.06 88 ALA A CA 1
ATOM 656 C C . ALA A 1 88 ? 5.973 -48.156 -16.859 1 98.06 88 ALA A C 1
ATOM 658 O O . ALA A 1 88 ? 5.941 -48.281 -15.633 1 98.06 88 ALA A O 1
ATOM 659 N N . LYS A 1 89 ? 5.117 -48.625 -17.688 1 96.81 89 LYS A N 1
ATOM 660 C CA . LYS A 1 89 ? 4.031 -49.469 -17.203 1 96.81 89 LYS A CA 1
ATOM 661 C C . LYS A 1 89 ? 4.566 -50.781 -16.641 1 96.81 89 LYS A C 1
ATOM 663 O O . LYS A 1 89 ? 5.582 -51.281 -17.109 1 96.81 89 LYS A O 1
ATOM 668 N N . THR A 1 90 ? 3.883 -51.25 -15.617 1 96.38 90 THR A N 1
ATOM 669 C CA . THR A 1 90 ? 4.176 -52.562 -15.078 1 96.38 90 THR A CA 1
ATOM 670 C C . THR A 1 90 ? 2.926 -53.438 -15.078 1 96.38 90 THR A C 1
ATOM 672 O O . THR A 1 90 ? 1.809 -52.938 -15.203 1 96.38 90 THR A O 1
ATOM 675 N N . GLU A 1 91 ? 3.115 -54.719 -14.984 1 94.56 91 GLU A N 1
ATOM 676 C CA . GLU A 1 91 ? 1.993 -55.656 -14.891 1 94.56 91 GLU A CA 1
ATOM 677 C C . GLU A 1 91 ? 1.438 -55.719 -13.469 1 94.56 91 GLU A C 1
ATOM 679 O O . GLU A 1 91 ? 0.261 -56.031 -13.273 1 94.56 91 GLU A O 1
ATOM 684 N N . GLU A 1 92 ? 2.279 -55.438 -12.562 1 95 92 GLU A N 1
ATOM 685 C CA . GLU A 1 92 ? 1.856 -55.406 -11.164 1 95 92 GLU A CA 1
ATOM 686 C C . GLU A 1 92 ? 0.963 -54.219 -10.867 1 95 92 GLU A C 1
ATOM 688 O O . GLU A 1 92 ? 1.187 -53.125 -11.398 1 95 92 GLU A O 1
ATOM 693 N N . ASN A 1 93 ? 0.021 -54.406 -10.008 1 96.81 93 ASN A N 1
ATOM 694 C CA . ASN A 1 93 ? -0.875 -53.344 -9.602 1 96.81 93 ASN A CA 1
ATOM 695 C C . ASN A 1 93 ? -0.271 -52.5 -8.477 1 96.81 93 ASN A C 1
ATOM 697 O O . ASN A 1 93 ? -0.898 -52.312 -7.434 1 96.81 93 ASN A O 1
ATOM 701 N N . VAL A 1 94 ? 0.934 -52 -8.703 1 98.06 94 VAL A N 1
ATOM 702 C CA . VAL A 1 94 ? 1.688 -51.219 -7.746 1 98.06 94 VAL A CA 1
ATOM 703 C C . VAL A 1 94 ? 2.336 -50.031 -8.461 1 98.06 94 VAL A C 1
ATOM 705 O O . VAL A 1 94 ? 2.881 -50.188 -9.555 1 98.06 94 VAL A O 1
ATOM 708 N N . ILE A 1 95 ? 2.172 -48.906 -7.945 1 98.44 95 ILE A N 1
ATOM 709 C CA . ILE A 1 95 ? 2.936 -47.75 -8.398 1 98.44 95 ILE A CA 1
ATOM 710 C C . ILE A 1 95 ? 4.184 -47.594 -7.535 1 98.44 95 ILE A C 1
ATOM 712 O O . ILE A 1 95 ? 4.09 -47.438 -6.316 1 98.44 95 ILE A O 1
ATOM 716 N N . THR A 1 96 ? 5.305 -47.656 -8.156 1 98.19 96 THR A N 1
ATOM 717 C CA . THR A 1 96 ? 6.578 -47.469 -7.484 1 98.19 96 THR A CA 1
ATOM 718 C C . THR A 1 96 ? 7.227 -46.156 -7.953 1 98.19 96 THR A C 1
ATOM 720 O O . THR A 1 96 ? 7.383 -45.938 -9.156 1 98.19 96 THR A O 1
ATOM 723 N N . LEU A 1 97 ? 7.562 -45.312 -7.051 1 98 97 LEU A N 1
ATOM 724 C CA . LEU A 1 97 ? 8.062 -44 -7.402 1 98 97 LEU A CA 1
ATOM 725 C C . LEU A 1 97 ? 9.273 -43.625 -6.551 1 98 97 LEU A C 1
ATOM 727 O O . LEU A 1 97 ? 9.266 -43.812 -5.332 1 98 97 LEU A O 1
ATOM 731 N N . ARG A 1 98 ? 10.328 -43.188 -7.152 1 97.5 98 ARG A N 1
ATOM 732 C CA . ARG A 1 98 ? 11.508 -42.625 -6.516 1 97.5 98 ARG A CA 1
ATOM 733 C C . ARG A 1 98 ? 11.742 -41.188 -6.992 1 97.5 98 ARG A C 1
ATOM 735 O O . ARG A 1 98 ? 11.594 -40.906 -8.18 1 97.5 98 ARG A O 1
ATOM 742 N N . SER A 1 99 ? 12.008 -40.344 -6.039 1 95.94 99 SER A N 1
ATOM 743 C CA . SER A 1 99 ? 12.281 -38.938 -6.371 1 95.94 99 SER A CA 1
ATOM 744 C C . SER A 1 99 ? 13.758 -38.594 -6.191 1 95.94 99 SER A C 1
ATOM 746 O O . SER A 1 99 ? 14.391 -39.062 -5.242 1 95.94 99 SER A O 1
ATOM 748 N N . GLU A 1 100 ? 14.258 -37.844 -7.117 1 94.69 100 GLU A N 1
ATOM 749 C CA . GLU A 1 100 ? 15.633 -37.375 -7.012 1 94.69 100 GLU A CA 1
ATOM 750 C C . GLU A 1 100 ? 15.898 -36.719 -5.66 1 94.69 100 GLU A C 1
ATOM 752 O O . GLU A 1 100 ? 15.109 -35.875 -5.215 1 94.69 100 GLU A O 1
ATOM 757 N N . GLY A 1 101 ? 16.938 -37.094 -5.055 1 87.38 101 GLY A N 1
ATOM 758 C CA . GLY A 1 101 ? 17.344 -36.469 -3.805 1 87.38 101 GLY A CA 1
ATOM 759 C C . GLY A 1 101 ? 16.719 -37.125 -2.586 1 87.38 101 GLY A C 1
ATOM 760 O O . GLY A 1 101 ? 17.062 -36.781 -1.45 1 87.38 101 GLY A O 1
ATOM 761 N N . TYR A 1 102 ? 15.82 -38.031 -2.834 1 87 102 TYR A N 1
ATOM 762 C CA . TYR A 1 102 ? 15.195 -38.719 -1.727 1 87 102 TYR A CA 1
ATOM 763 C C . TYR A 1 102 ? 15.555 -40.219 -1.767 1 87 102 TYR A C 1
ATOM 765 O O . TYR A 1 102 ? 15.625 -40.812 -2.842 1 87 102 TYR A O 1
ATOM 773 N N . GLU A 1 103 ? 15.758 -40.781 -0.667 1 85.81 103 GLU A N 1
ATOM 774 C CA . GLU A 1 103 ? 16.109 -42.188 -0.578 1 85.81 103 GLU A CA 1
ATOM 775 C C . GLU A 1 103 ? 14.867 -43.062 -0.549 1 85.81 103 GLU A C 1
ATOM 777 O O . GLU A 1 103 ? 14.898 -44.219 -0.997 1 85.81 103 GLU A O 1
ATOM 782 N N . ARG A 1 104 ? 13.938 -42.469 -0.094 1 90.25 104 ARG A N 1
ATOM 783 C CA . ARG A 1 104 ? 12.711 -43.25 0.074 1 90.25 104 ARG A CA 1
ATOM 784 C C . ARG A 1 104 ? 12.086 -43.562 -1.275 1 90.25 104 ARG A C 1
ATOM 786 O O . ARG A 1 104 ? 11.977 -42.688 -2.143 1 90.25 104 ARG A O 1
ATOM 793 N N . GLN A 1 105 ? 11.789 -44.812 -1.432 1 94.19 105 GLN A N 1
ATOM 794 C CA . GLN A 1 105 ? 11 -45.281 -2.564 1 94.19 105 GLN A CA 1
ATOM 795 C C . GLN A 1 105 ? 9.562 -45.594 -2.143 1 94.19 105 GLN A C 1
ATOM 797 O O . GLN A 1 105 ? 9.344 -46.344 -1.178 1 94.19 105 GLN A O 1
ATOM 802 N N . TYR A 1 106 ? 8.656 -45.062 -2.838 1 96.44 106 TYR A N 1
ATOM 803 C CA . TYR A 1 106 ? 7.25 -45.312 -2.535 1 96.44 106 TYR A CA 1
ATOM 804 C C . TYR A 1 106 ? 6.734 -46.531 -3.297 1 96.44 106 TYR A C 1
ATOM 806 O O . TYR A 1 106 ? 7.129 -46.75 -4.441 1 96.44 106 TYR A O 1
ATOM 814 N N . ALA A 1 107 ? 5.93 -47.312 -2.678 1 96.94 107 ALA A N 1
ATOM 815 C CA . ALA A 1 107 ? 5.195 -48.406 -3.285 1 96.94 107 ALA A CA 1
ATOM 816 C C . ALA A 1 107 ? 3.732 -48.406 -2.852 1 96.94 107 ALA A C 1
ATOM 818 O O . ALA A 1 107 ? 3.42 -48.688 -1.694 1 96.94 107 ALA A O 1
ATOM 819 N N . ILE A 1 108 ? 2.932 -48 -3.723 1 97.31 108 ILE A N 1
ATOM 820 C CA . ILE A 1 108 ? 1.511 -47.875 -3.416 1 97.31 108 ILE A CA 1
ATOM 821 C C . ILE A 1 108 ? 0.751 -49.062 -4.02 1 97.31 108 ILE A C 1
ATOM 823 O O . ILE A 1 108 ? 0.716 -49.219 -5.242 1 97.31 108 ILE A O 1
ATOM 827 N N . ASP A 1 109 ? 0.118 -49.844 -3.172 1 97 109 ASP A N 1
ATOM 828 C CA . ASP A 1 109 ? -0.706 -50.969 -3.602 1 97 109 ASP A CA 1
ATOM 829 C C . ASP A 1 109 ? -2.061 -50.469 -4.121 1 97 109 ASP A C 1
ATOM 831 O O . ASP A 1 109 ? -2.852 -49.906 -3.367 1 97 109 ASP A O 1
ATOM 835 N N . LEU A 1 110 ? -2.344 -50.781 -5.391 1 97.38 110 LEU A N 1
ATOM 836 C CA . LEU A 1 110 ? -3.529 -50.25 -6.043 1 97.38 110 LEU A CA 1
ATOM 837 C C . LEU A 1 110 ? -4.762 -51.062 -5.715 1 97.38 110 LEU A C 1
ATOM 839 O O . LEU A 1 110 ? -5.883 -50.688 -6.051 1 97.38 110 LEU A O 1
ATOM 843 N N . ASP A 1 111 ? -4.59 -52.156 -5.027 1 95.88 111 ASP A N 1
ATOM 844 C CA . ASP A 1 111 ? -5.723 -52.938 -4.543 1 95.88 111 ASP A CA 1
ATOM 845 C C . ASP A 1 111 ? -6.293 -52.344 -3.256 1 95.88 111 ASP A C 1
ATOM 847 O O . ASP A 1 111 ? -7.379 -52.75 -2.818 1 95.88 111 ASP A O 1
ATOM 851 N N . GLN A 1 112 ? -5.605 -51.438 -2.66 1 95 112 GLN A N 1
ATOM 852 C CA . GLN A 1 112 ? -6.02 -50.719 -1.45 1 95 112 GLN A CA 1
ATOM 853 C C . GLN A 1 112 ? -6.062 -49.219 -1.677 1 95 112 GLN A C 1
ATOM 855 O O . GLN A 1 112 ? -5.082 -48.5 -1.413 1 95 112 GLN A O 1
ATOM 860 N N . LEU A 1 113 ? -7.23 -48.719 -2 1 95.94 113 LEU A N 1
ATOM 861 C CA . LEU A 1 113 ? -7.324 -47.312 -2.4 1 95.94 113 LEU A CA 1
ATOM 862 C C . LEU A 1 113 ? -8.047 -46.469 -1.343 1 95.94 113 LEU A C 1
ATOM 864 O O . LEU A 1 113 ? -8.414 -45.344 -1.587 1 95.94 113 LEU A O 1
ATOM 868 N N . GLU A 1 114 ? -8.242 -47.062 -0.136 1 94.94 114 GLU A N 1
ATOM 869 C CA . GLU A 1 114 ? -8.773 -46.281 0.985 1 94.94 114 GLU A CA 1
ATOM 870 C C . GLU A 1 114 ? -7.695 -45.438 1.634 1 94.94 114 GLU A C 1
ATOM 872 O O . GLU A 1 114 ? -6.504 -45.719 1.513 1 94.94 114 GLU A O 1
ATOM 877 N N . ILE A 1 115 ? -8.148 -44.438 2.283 1 94.75 115 ILE A N 1
ATOM 878 C CA . ILE A 1 115 ? -7.227 -43.562 3.012 1 94.75 115 ILE A CA 1
ATOM 879 C C . ILE A 1 115 ? -6.422 -44.406 4.008 1 94.75 115 ILE A C 1
ATOM 881 O O . ILE A 1 115 ? -6.988 -45.219 4.75 1 94.75 115 ILE A O 1
ATOM 885 N N . ASN A 1 116 ? -5.203 -44.281 3.963 1 91.56 116 ASN A N 1
ATOM 886 C CA . ASN A 1 116 ? -4.289 -44.969 4.863 1 91.56 116 ASN A CA 1
ATOM 887 C C . ASN A 1 116 ? -3.617 -44 5.832 1 91.56 116 ASN A C 1
ATOM 889 O O . ASN A 1 116 ? -2.861 -43.125 5.414 1 91.56 116 ASN A O 1
ATOM 893 N N . ALA A 1 117 ? -3.752 -44.156 7.051 1 87.38 117 ALA A N 1
ATOM 894 C CA . ALA A 1 117 ? -3.252 -43.281 8.102 1 87.38 117 ALA A CA 1
ATOM 895 C C . ALA A 1 117 ? -1.727 -43.25 8.109 1 87.38 117 ALA A C 1
ATOM 897 O O . ALA A 1 117 ? -1.123 -42.281 8.578 1 87.38 117 ALA A O 1
ATOM 898 N N . GLU A 1 118 ? -1.126 -44.344 7.496 1 90.75 118 GLU A N 1
ATOM 899 C CA . GLU A 1 118 ? 0.33 -44.438 7.527 1 90.75 118 GLU A CA 1
ATOM 900 C C . GLU A 1 118 ? 0.961 -43.656 6.367 1 90.75 118 GLU A C 1
ATOM 902 O O . GLU A 1 118 ? 2.17 -43.438 6.363 1 90.75 118 GLU A O 1
ATOM 907 N N . ASP A 1 119 ? 0.208 -43.25 5.449 1 92.31 119 ASP A N 1
ATOM 908 C CA . ASP A 1 119 ? 0.719 -42.531 4.293 1 92.31 119 ASP A CA 1
ATOM 909 C C . ASP A 1 119 ? 1.188 -41.125 4.684 1 92.31 119 ASP A C 1
ATOM 911 O O . ASP A 1 119 ? 0.528 -40.469 5.473 1 92.31 119 ASP A O 1
ATOM 915 N N . ASP A 1 120 ? 2.406 -40.844 4.23 1 91.44 120 ASP A N 1
ATOM 916 C CA . ASP A 1 120 ? 2.752 -39.406 4.27 1 91.44 120 ASP A CA 1
ATOM 917 C C . ASP A 1 120 ? 2.074 -38.656 3.131 1 91.44 120 ASP A C 1
ATOM 919 O O . ASP A 1 120 ? 1.199 -39.188 2.451 1 91.44 120 ASP A O 1
ATOM 923 N N . GLY A 1 121 ? 2.381 -37.469 2.934 1 89.44 121 GLY A N 1
ATOM 924 C CA . GLY A 1 121 ? 1.736 -36.625 1.949 1 89.44 121 GLY A CA 1
ATOM 925 C C . GLY A 1 121 ? 1.836 -37.156 0.535 1 89.44 121 GLY A C 1
ATOM 926 O O . GLY A 1 121 ? 0.839 -37.219 -0.188 1 89.44 121 GLY A O 1
ATOM 927 N N . THR A 1 122 ? 3.039 -37.594 0.148 1 92.81 122 THR A N 1
ATOM 928 C CA . THR A 1 122 ? 3.275 -38.062 -1.21 1 92.81 122 THR A CA 1
ATOM 929 C C . THR A 1 122 ? 2.506 -39.375 -1.473 1 92.81 122 THR A C 1
ATOM 931 O O . THR A 1 122 ? 1.824 -39.5 -2.492 1 92.81 122 THR A O 1
ATOM 934 N N . ALA A 1 123 ? 2.619 -40.312 -0.571 1 94.94 123 ALA A N 1
ATOM 935 C CA . ALA A 1 123 ? 1.91 -41.594 -0.712 1 94.94 123 ALA A CA 1
ATOM 936 C C . ALA A 1 123 ? 0.4 -41.375 -0.733 1 94.94 123 ALA A C 1
ATOM 938 O O . ALA A 1 123 ? -0.312 -42 -1.524 1 94.94 123 ALA A O 1
ATOM 939 N N . GLY A 1 124 ? -0.026 -40.562 0.156 1 95.31 124 GLY A N 1
ATOM 940 C CA . GLY A 1 124 ? -1.443 -40.219 0.188 1 95.31 124 GLY A CA 1
ATOM 941 C C . GLY A 1 124 ? -1.941 -39.594 -1.1 1 95.31 124 GLY A C 1
ATOM 942 O O . GLY A 1 124 ? -3.035 -39.906 -1.57 1 95.31 124 GLY A O 1
ATOM 943 N N . LEU A 1 125 ? -1.175 -38.75 -1.662 1 95.75 125 LEU A N 1
ATOM 944 C CA . LEU A 1 125 ? -1.545 -38.062 -2.902 1 95.75 125 LEU A CA 1
ATOM 945 C C . LEU A 1 125 ? -1.6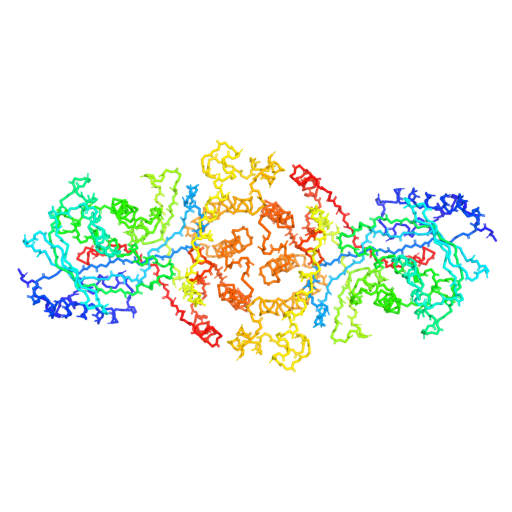34 -39.062 -4.055 1 95.75 125 LEU A C 1
ATOM 947 O O . LEU A 1 125 ? -2.576 -39.031 -4.848 1 95.75 125 LEU A O 1
ATOM 951 N N . ILE A 1 126 ? -0.661 -39.938 -4.109 1 97.5 126 ILE A N 1
ATOM 952 C CA . ILE A 1 126 ? -0.647 -40.906 -5.191 1 97.5 126 ILE A CA 1
ATOM 953 C C . ILE A 1 126 ? -1.856 -41.844 -5.066 1 97.5 126 ILE A C 1
ATOM 955 O O . ILE A 1 126 ? -2.576 -42.062 -6.043 1 97.5 126 ILE A O 1
ATOM 959 N N . ARG A 1 127 ? -2.068 -42.312 -3.869 1 97.94 127 ARG A N 1
ATOM 960 C CA . ARG A 1 127 ? -3.221 -43.188 -3.615 1 97.94 127 ARG A CA 1
ATOM 961 C C . ARG A 1 127 ? -4.523 -42.469 -3.941 1 97.94 127 ARG A C 1
ATOM 963 O O . ARG A 1 127 ? -5.422 -43.031 -4.559 1 97.94 127 ARG A O 1
ATOM 970 N N . GLY A 1 128 ? -4.605 -41.25 -3.516 1 98 128 GLY A N 1
ATOM 971 C CA . GLY A 1 128 ? -5.785 -40.438 -3.771 1 98 128 GLY A CA 1
ATOM 972 C C . GLY A 1 128 ? -6.035 -40.219 -5.246 1 98 128 GLY A C 1
ATOM 973 O O . GLY A 1 128 ? -7.184 -40.188 -5.695 1 98 128 GLY A O 1
ATOM 974 N N . ILE A 1 129 ? -5.008 -39.969 -6.008 1 98.38 129 ILE A N 1
ATOM 975 C CA . ILE A 1 129 ? -5.133 -39.75 -7.445 1 98.38 129 ILE A CA 1
ATOM 976 C C . ILE A 1 129 ? -5.676 -41.031 -8.117 1 98.38 129 ILE A C 1
ATOM 978 O O . ILE A 1 129 ? -6.605 -40.969 -8.922 1 98.38 129 ILE A O 1
ATOM 982 N N . VAL A 1 130 ? -5.125 -42.156 -7.738 1 98.44 130 VAL A N 1
ATOM 983 C CA . VAL A 1 130 ? -5.59 -43.406 -8.312 1 98.44 130 VAL A CA 1
ATOM 984 C C . VAL A 1 130 ? -7.059 -43.625 -7.941 1 98.44 130 VAL A C 1
ATOM 986 O O . VAL A 1 130 ? -7.863 -44.031 -8.789 1 98.44 130 VAL A O 1
ATOM 989 N N . ALA A 1 131 ? -7.363 -43.375 -6.711 1 98.19 131 ALA A N 1
ATOM 990 C CA . ALA A 1 131 ? -8.75 -43.469 -6.266 1 98.19 131 ALA A CA 1
ATOM 991 C C . ALA A 1 131 ? -9.656 -42.562 -7.062 1 98.19 131 ALA A C 1
ATOM 993 O O . ALA A 1 131 ? -10.781 -42.906 -7.406 1 98.19 131 ALA A O 1
ATOM 994 N N . GLY A 1 132 ? -9.227 -41.375 -7.266 1 97.81 132 GLY A N 1
ATOM 995 C CA . GLY A 1 132 ? -9.984 -40.406 -8.062 1 97.81 132 GLY A CA 1
ATOM 996 C C . GLY A 1 132 ? -10.234 -40.906 -9.484 1 97.81 132 GLY A C 1
ATOM 997 O O . GLY A 1 132 ? -11.344 -40.75 -10.008 1 97.81 132 GLY A O 1
ATOM 998 N N . PHE A 1 133 ? -9.188 -41.469 -10.148 1 98.25 133 PHE A N 1
ATOM 999 C CA . PHE A 1 133 ? -9.352 -42.062 -11.469 1 98.25 133 PHE A CA 1
ATOM 1000 C C . PHE A 1 133 ? -10.414 -43.156 -11.445 1 98.25 133 PHE A C 1
ATOM 1002 O O . PHE A 1 133 ? -11.328 -43.156 -12.266 1 98.25 133 PHE A O 1
ATOM 1009 N N . ALA A 1 134 ? -10.305 -43.969 -10.469 1 97.44 134 ALA A N 1
ATOM 1010 C CA . ALA A 1 134 ? -11.227 -45.094 -10.359 1 97.44 134 ALA A CA 1
ATOM 1011 C C . ALA A 1 134 ? -12.656 -44.625 -10.133 1 97.44 134 ALA A C 1
ATOM 1013 O O . ALA A 1 134 ? -13.594 -45.156 -10.758 1 97.44 134 ALA A O 1
ATOM 1014 N N . GLU A 1 135 ? -12.805 -43.719 -9.289 1 96.5 135 GLU A N 1
ATOM 1015 C CA . GLU A 1 135 ? -14.133 -43.219 -8.953 1 96.5 135 GLU A CA 1
ATOM 1016 C C . GLU A 1 135 ? -14.797 -42.562 -10.164 1 96.5 135 GLU A C 1
ATOM 1018 O O . GLU A 1 135 ? -16.016 -42.594 -10.289 1 96.5 135 GLU A O 1
ATOM 1023 N N . GLN A 1 136 ? -14.031 -42.031 -10.992 1 96.25 136 GLN A N 1
ATOM 1024 C CA . GLN A 1 136 ? -14.578 -41.344 -12.164 1 96.25 136 GLN A CA 1
ATOM 1025 C C . GLN A 1 136 ? -14.711 -42.312 -13.344 1 96.25 136 GLN A C 1
ATOM 1027 O O . GLN A 1 136 ? -15.086 -41.906 -14.445 1 96.25 136 GLN A O 1
ATOM 1032 N N . GLY A 1 137 ? -14.336 -43.531 -13.195 1 96.81 137 GLY A N 1
ATOM 1033 C CA . GLY A 1 137 ? -14.531 -44.594 -14.188 1 96.81 137 GLY A CA 1
ATOM 1034 C C . GLY A 1 137 ? -13.367 -44.719 -15.148 1 96.81 137 GLY A C 1
ATOM 1035 O O . GLY A 1 137 ? -13.477 -45.406 -16.172 1 96.81 137 GLY A O 1
ATOM 1036 N N . TYR A 1 138 ? -12.266 -44.094 -14.867 1 98.12 138 TYR A N 1
ATOM 1037 C CA . TYR A 1 138 ? -11.078 -44.219 -15.711 1 98.12 138 TYR A CA 1
ATOM 1038 C C . TYR A 1 138 ? -10.273 -45.469 -15.336 1 98.12 138 TYR A C 1
ATOM 1040 O O . TYR A 1 138 ? -10.375 -45.969 -14.211 1 98.12 138 TYR A O 1
ATOM 1048 N N . ARG A 1 139 ? -9.5 -45.938 -16.281 1 98 139 ARG A N 1
ATOM 1049 C CA . ARG A 1 139 ? -8.648 -47.094 -16.031 1 98 139 ARG A CA 1
ATOM 1050 C C . ARG A 1 139 ? -7.391 -46.688 -15.266 1 98 139 ARG A C 1
ATOM 1052 O O . ARG A 1 139 ? -6.855 -45.594 -15.461 1 98 139 ARG A O 1
ATOM 1059 N N . THR A 1 140 ? -6.953 -47.625 -14.367 1 97.94 140 THR A N 1
ATOM 1060 C CA . THR A 1 140 ? -5.73 -47.438 -13.594 1 97.94 140 THR A CA 1
ATOM 1061 C C . THR A 1 140 ? -4.836 -48.656 -13.688 1 97.94 140 THR A C 1
ATOM 1063 O O . THR A 1 140 ? -5.262 -49.719 -14.172 1 97.94 140 THR A O 1
ATOM 1066 N N . GLY A 1 141 ? -3.643 -48.5 -13.234 1 98 141 GLY A N 1
ATOM 1067 C CA . GLY A 1 141 ? -2.682 -49.594 -13.219 1 98 141 GLY A CA 1
ATOM 1068 C C . GLY A 1 141 ? -1.326 -49.188 -12.672 1 98 141 GLY A C 1
ATOM 1069 O O . GLY A 1 141 ? -1.096 -48 -12.383 1 98 141 GLY A O 1
ATOM 1070 N N . GLY A 1 142 ? -0.494 -50.156 -12.539 1 98.19 142 GLY A N 1
ATOM 1071 C CA . GLY A 1 142 ? 0.814 -49.938 -11.953 1 98.19 142 GLY A CA 1
ATOM 1072 C C . GLY A 1 142 ? 1.819 -49.344 -12.93 1 98.19 142 GLY A C 1
ATOM 1073 O O . GLY A 1 142 ? 1.74 -49.594 -14.133 1 98.19 142 GLY A O 1
ATOM 1074 N N . PHE A 1 143 ? 2.781 -48.625 -12.414 1 98.5 143 PHE A N 1
ATOM 1075 C CA . PHE A 1 143 ? 3.941 -48.156 -13.164 1 98.5 143 PHE A CA 1
ATOM 1076 C C . PHE A 1 143 ? 5.102 -47.844 -12.227 1 98.5 143 PHE A C 1
ATOM 1078 O O . PHE A 1 143 ? 4.918 -47.75 -11.016 1 98.5 143 PHE A O 1
ATOM 1085 N N . ARG A 1 144 ? 6.285 -47.781 -12.773 1 98.31 144 ARG A N 1
ATOM 1086 C CA . ARG A 1 144 ? 7.484 -47.281 -12.117 1 98.31 144 ARG A CA 1
ATOM 1087 C C . ARG A 1 144 ? 7.875 -45.906 -12.656 1 98.31 144 ARG A C 1
ATOM 1089 O O . ARG A 1 144 ? 7.746 -45.625 -13.859 1 98.31 144 ARG A O 1
ATOM 1096 N N . ALA A 1 145 ? 8.258 -45.094 -11.75 1 98.56 145 ALA A N 1
ATOM 1097 C CA . ALA A 1 145 ? 8.656 -43.75 -12.195 1 98.56 145 ALA A CA 1
ATOM 1098 C C . ALA A 1 145 ? 9.836 -43.219 -11.375 1 98.56 145 ALA A C 1
ATOM 1100 O O . ALA A 1 145 ? 9.906 -43.469 -10.172 1 98.56 145 ALA A O 1
ATOM 1101 N N . TYR A 1 146 ? 10.75 -42.594 -12.016 1 98.38 146 TYR A N 1
ATOM 1102 C CA . TYR A 1 146 ? 11.75 -41.75 -11.383 1 98.38 146 TYR A CA 1
ATOM 1103 C C . TYR A 1 146 ? 11.469 -40.281 -11.672 1 98.38 146 TYR A C 1
ATOM 1105 O O . TYR A 1 146 ? 11.359 -39.875 -12.828 1 98.38 146 TYR A O 1
ATOM 1113 N N . VAL A 1 147 ? 11.383 -39.531 -10.578 1 98.25 147 VAL A N 1
ATOM 1114 C CA . VAL A 1 147 ? 10.883 -38.156 -10.68 1 98.25 147 VAL A CA 1
ATOM 1115 C C . VAL A 1 147 ? 11.977 -37.156 -10.266 1 98.25 147 VAL A C 1
ATOM 1117 O O . VAL A 1 147 ? 12.75 -37.438 -9.344 1 98.25 147 VAL A O 1
ATOM 1120 N N . SER A 1 148 ? 12.086 -36.062 -10.984 1 97.25 148 SER A N 1
ATOM 1121 C CA . SER A 1 148 ? 12.945 -34.938 -10.648 1 97.25 148 SER A CA 1
ATOM 1122 C C . SER A 1 148 ? 12.195 -33.625 -10.797 1 97.25 148 SER A C 1
ATOM 1124 O O . SER A 1 148 ? 11.453 -33.406 -11.766 1 97.25 148 SER A O 1
ATOM 1126 N N . SER A 1 149 ? 12.352 -32.688 -9.82 1 95.75 149 SER A N 1
ATOM 1127 C CA . SER A 1 149 ? 11.586 -31.453 -9.867 1 95.75 149 SER A CA 1
ATOM 1128 C C . SER A 1 149 ? 12.508 -30.234 -9.797 1 95.75 149 SER A C 1
ATOM 1130 O O . SER A 1 149 ? 13.484 -30.234 -9.047 1 95.75 149 SER A O 1
ATOM 1132 N N . SER A 1 150 ? 12.242 -29.25 -10.641 1 92.62 150 SER A N 1
ATOM 1133 C CA . SER A 1 150 ? 12.891 -27.938 -10.555 1 92.62 150 SER A CA 1
ATOM 1134 C C . SER A 1 150 ? 11.938 -26.891 -10 1 92.62 150 SER A C 1
ATOM 1136 O O . SER A 1 150 ? 12.297 -25.703 -9.906 1 92.62 150 SER A O 1
ATOM 1138 N N . VAL A 1 151 ? 10.703 -27.328 -9.672 1 90.38 151 VAL A N 1
ATOM 1139 C CA . VAL A 1 151 ? 9.742 -26.422 -9.055 1 90.38 151 VAL A CA 1
ATOM 1140 C C . VAL A 1 151 ? 10.055 -26.281 -7.566 1 90.38 151 VAL A C 1
ATOM 1142 O O . VAL A 1 151 ? 9.953 -27.25 -6.809 1 90.38 151 VAL A O 1
ATOM 1145 N N . TYR A 1 152 ? 10.391 -25.078 -7.094 1 75.75 152 TYR A N 1
ATOM 1146 C CA . TYR A 1 152 ? 10.766 -24.844 -5.703 1 75.75 152 TYR A CA 1
ATOM 1147 C C . TYR A 1 152 ? 9.602 -25.172 -4.766 1 75.75 152 TYR A C 1
ATOM 1149 O O . TYR A 1 152 ? 8.461 -24.781 -5.02 1 75.75 152 TYR A O 1
ATOM 1157 N N . SER A 1 153 ? 10.008 -25.938 -3.779 1 71.88 153 SER A N 1
ATOM 1158 C CA . SER A 1 153 ? 8.992 -26.266 -2.787 1 71.88 153 SER A CA 1
ATOM 1159 C C . SER A 1 153 ? 8.57 -25.031 -1.999 1 71.88 153 SER A C 1
ATOM 1161 O O . SER A 1 153 ? 9.406 -24.188 -1.656 1 71.88 153 SER A O 1
ATOM 1163 N N . ALA A 1 154 ? 7.383 -24.922 -1.679 1 63.41 154 ALA A N 1
ATOM 1164 C CA . ALA A 1 154 ? 6.828 -23.875 -0.828 1 63.41 154 ALA A CA 1
ATOM 1165 C C . ALA A 1 154 ? 7.152 -22.5 -1.383 1 63.41 154 ALA A C 1
ATOM 1167 O O . ALA A 1 154 ? 7.379 -21.547 -0.622 1 63.41 154 ALA A O 1
ATOM 1168 N N . SER A 1 155 ? 7.266 -22.5 -2.707 1 66.38 155 SER A N 1
ATOM 1169 C CA . SER A 1 155 ? 7.648 -21.234 -3.324 1 66.38 155 SER A CA 1
ATOM 1170 C C . SER A 1 155 ? 6.438 -20.516 -3.912 1 66.38 155 SER A C 1
ATOM 1172 O O . SER A 1 155 ? 6.574 -19.438 -4.496 1 66.38 155 SER A O 1
ATOM 1174 N N . GLY A 1 156 ? 5.336 -21.109 -3.76 1 76.56 156 GLY A N 1
ATOM 1175 C CA . GLY A 1 156 ? 4.176 -20.5 -4.391 1 76.56 156 GLY A CA 1
ATOM 1176 C C . GLY A 1 156 ? 4.07 -20.812 -5.871 1 76.56 156 GLY A C 1
ATOM 1177 O O . GLY A 1 156 ? 3.137 -20.359 -6.543 1 76.56 156 GLY A O 1
ATOM 1178 N N . LEU A 1 157 ? 4.914 -21.672 -6.387 1 86.44 157 LEU A N 1
ATOM 1179 C CA . LEU A 1 157 ? 4.922 -22 -7.809 1 86.44 157 LEU A CA 1
ATOM 1180 C C . LEU A 1 157 ? 4.219 -23.328 -8.062 1 86.44 157 LEU A C 1
ATOM 1182 O O . LEU A 1 157 ? 4.371 -23.922 -9.133 1 86.44 157 LEU A O 1
ATOM 1186 N N . SER A 1 158 ? 3.566 -23.797 -7.047 1 91.5 158 SER A N 1
ATOM 1187 C CA . SER A 1 158 ? 2.645 -24.922 -7.133 1 91.5 158 SER A CA 1
ATOM 1188 C C . SER A 1 158 ? 3.395 -26.234 -7.379 1 91.5 158 SER A C 1
ATOM 1190 O O . SER A 1 158 ? 3.068 -26.969 -8.305 1 91.5 158 SER A O 1
ATOM 1192 N N . SER A 1 159 ? 4.344 -26.5 -6.484 1 91.25 159 SER A N 1
ATOM 1193 C CA . SER A 1 159 ? 5.117 -27.734 -6.582 1 91.25 159 SER A CA 1
ATOM 1194 C C . SER A 1 159 ? 4.23 -28.953 -6.391 1 91.25 159 SER A C 1
ATOM 1196 O O . SER A 1 159 ? 4.383 -29.953 -7.094 1 91.25 159 SER A O 1
ATOM 1198 N N . SER A 1 160 ? 3.314 -28.891 -5.473 1 91.69 160 SER A N 1
ATOM 1199 C CA . SER A 1 160 ? 2.426 -30.016 -5.227 1 91.69 160 SER A CA 1
ATOM 1200 C C . SER A 1 160 ? 1.521 -30.281 -6.426 1 91.69 160 SER A C 1
ATOM 1202 O O . SER A 1 160 ? 1.37 -31.422 -6.855 1 91.69 160 SER A O 1
ATOM 1204 N N . ALA A 1 161 ? 0.953 -29.219 -6.93 1 94.81 161 ALA A N 1
ATOM 1205 C CA . ALA A 1 161 ? 0.075 -29.359 -8.086 1 94.81 161 ALA A CA 1
ATOM 1206 C C . ALA A 1 161 ? 0.845 -29.875 -9.297 1 94.81 161 ALA A C 1
ATOM 1208 O O . ALA A 1 161 ? 0.317 -30.656 -10.094 1 94.81 161 ALA A O 1
ATOM 1209 N N . SER A 1 162 ? 2.023 -29.422 -9.484 1 96.69 162 SER A N 1
ATOM 1210 C CA . SER A 1 162 ? 2.877 -29.906 -10.555 1 96.69 162 SER A CA 1
ATOM 1211 C C . SER A 1 162 ? 3.068 -31.422 -10.461 1 96.69 162 SER A C 1
ATOM 1213 O O . SER A 1 162 ? 2.949 -32.125 -11.461 1 96.69 162 SER A O 1
ATOM 1215 N N . PHE A 1 163 ? 3.314 -31.906 -9.305 1 96.31 163 PHE A N 1
ATOM 1216 C CA . PHE A 1 163 ? 3.488 -33.312 -9.055 1 96.31 163 PHE A CA 1
ATOM 1217 C C . PHE A 1 163 ? 2.191 -34.094 -9.312 1 96.31 163 PHE A C 1
ATOM 1219 O O . PHE A 1 163 ? 2.193 -35.125 -9.969 1 96.31 163 PHE A O 1
ATOM 1226 N N . GLU A 1 164 ? 1.129 -33.562 -8.82 1 97.56 164 GLU A N 1
ATOM 1227 C CA . GLU A 1 164 ? -0.179 -34.188 -9.031 1 97.56 164 GLU A CA 1
ATOM 1228 C C . GLU A 1 164 ? -0.482 -34.344 -10.516 1 97.56 164 GLU A C 1
ATOM 1230 O O . GLU A 1 164 ? -0.907 -35.406 -10.945 1 97.56 164 GLU A O 1
ATOM 1235 N N . MET A 1 165 ? -0.273 -33.312 -11.234 1 98.25 165 MET A N 1
ATOM 1236 C CA . MET A 1 165 ? -0.597 -33.344 -12.656 1 98.25 165 MET A CA 1
ATOM 1237 C C . MET A 1 165 ? 0.34 -34.281 -13.406 1 98.25 165 MET A C 1
ATOM 1239 O O . MET A 1 165 ? -0.052 -34.875 -14.406 1 98.25 165 MET A O 1
ATOM 1243 N N . LEU A 1 166 ? 1.573 -34.406 -12.891 1 98.62 166 LEU A N 1
ATOM 1244 C CA . LEU A 1 166 ? 2.5 -35.375 -13.477 1 98.62 166 LEU A CA 1
ATOM 1245 C C . LEU A 1 166 ? 1.963 -36.812 -13.352 1 98.62 166 LEU A C 1
ATOM 1247 O O . LEU A 1 166 ? 1.917 -37.562 -14.328 1 98.62 166 LEU A O 1
ATOM 1251 N N . ILE A 1 167 ? 1.549 -37.188 -12.164 1 98.56 167 ILE A N 1
ATOM 1252 C CA . ILE A 1 167 ? 1.037 -38.531 -11.898 1 98.56 167 ILE A CA 1
ATOM 1253 C C . ILE A 1 167 ? -0.23 -38.75 -12.719 1 98.56 167 ILE A C 1
ATOM 1255 O O . ILE A 1 167 ? -0.396 -39.812 -13.32 1 98.56 167 ILE A O 1
ATOM 1259 N N . CYS A 1 168 ? -1.106 -37.812 -12.711 1 98.75 168 CYS A N 1
ATOM 1260 C CA . CYS A 1 168 ? -2.336 -37.906 -13.492 1 98.75 168 CYS A CA 1
ATOM 1261 C C . CYS A 1 168 ? -2.031 -38.125 -14.969 1 98.75 168 CYS A C 1
ATOM 1263 O O . CYS A 1 168 ? -2.686 -38.938 -15.633 1 98.75 168 CYS A O 1
ATOM 1265 N N . THR A 1 169 ? -1.084 -37.406 -15.492 1 98.62 169 THR A N 1
ATOM 1266 C CA . THR A 1 169 ? -0.722 -37.5 -16.906 1 98.62 169 THR A CA 1
ATOM 1267 C C . THR A 1 169 ? -0.142 -38.875 -17.219 1 98.62 169 THR A C 1
ATOM 1269 O O . THR A 1 169 ? -0.419 -39.438 -18.281 1 98.62 169 THR A O 1
ATOM 1272 N N . ILE A 1 170 ? 0.651 -39.438 -16.312 1 98.69 170 ILE A N 1
ATOM 1273 C CA . ILE A 1 170 ? 1.202 -40.781 -16.5 1 98.69 170 ILE A CA 1
ATOM 1274 C C . ILE A 1 170 ? 0.067 -41.781 -16.578 1 98.69 170 ILE A C 1
ATOM 1276 O O . ILE A 1 170 ? 0.014 -42.594 -17.5 1 98.69 170 ILE A O 1
ATOM 1280 N N . LEU A 1 171 ? -0.848 -41.719 -15.656 1 98.69 171 LEU A N 1
ATOM 1281 C CA . LEU A 1 171 ? -1.98 -42.625 -15.641 1 98.69 171 LEU A CA 1
ATOM 1282 C C . LEU A 1 171 ? -2.838 -42.469 -16.891 1 98.69 171 LEU A C 1
ATOM 1284 O O . LEU A 1 171 ? -3.295 -43.438 -17.469 1 98.69 171 LEU A O 1
ATOM 1288 N N . SER A 1 172 ? -3.068 -41.25 -17.266 1 98.56 172 SER A N 1
ATOM 1289 C CA . SER A 1 172 ? -3.846 -40.969 -18.469 1 98.56 172 SER A CA 1
ATOM 1290 C C . SER A 1 172 ? -3.182 -41.594 -19.703 1 98.56 172 SER A C 1
ATOM 1292 O O . SER A 1 172 ? -3.848 -42.219 -20.516 1 98.56 172 SER A O 1
ATOM 1294 N N . GLU A 1 173 ? -1.897 -41.375 -19.844 1 98.06 173 GLU A N 1
ATOM 1295 C CA . GLU A 1 173 ? -1.152 -41.844 -21 1 98.06 173 GLU A CA 1
ATOM 1296 C C . GLU A 1 173 ? -1.115 -43.375 -21.047 1 98.06 173 GLU A C 1
ATOM 1298 O O . GLU A 1 173 ? -1.362 -43.969 -22.094 1 98.06 173 GLU A O 1
ATOM 1303 N N . PHE A 1 174 ? -0.815 -43.969 -19.953 1 98.25 174 PHE A N 1
ATOM 1304 C CA . PHE A 1 174 ? -0.583 -45.406 -19.922 1 98.25 174 PHE A CA 1
ATOM 1305 C C . PHE A 1 174 ? -1.899 -46.188 -20 1 98.25 174 PHE A C 1
ATOM 1307 O O . PHE A 1 174 ? -1.956 -47.281 -20.547 1 98.25 174 PHE A O 1
ATOM 1314 N N . TYR A 1 175 ? -2.971 -45.625 -19.5 1 98.19 175 TYR A N 1
ATOM 1315 C CA . TYR A 1 175 ? -4.129 -46.5 -19.297 1 98.19 175 TYR A CA 1
ATOM 1316 C C . TYR A 1 175 ? -5.383 -45.875 -19.906 1 98.19 175 TYR A C 1
ATOM 1318 O O . TYR A 1 175 ? -6.422 -46.531 -20 1 98.19 175 TYR A O 1
ATOM 1326 N N . ASN A 1 176 ? -5.332 -44.625 -20.375 1 98.25 176 ASN A N 1
ATOM 1327 C CA . ASN A 1 176 ? -6.531 -43.969 -20.891 1 98.25 176 ASN A CA 1
ATOM 1328 C C . ASN A 1 176 ? -6.242 -43.219 -22.188 1 98.25 176 ASN A C 1
ATOM 1330 O O . ASN A 1 176 ? -6.852 -42.188 -22.469 1 98.25 176 ASN A O 1
ATOM 1334 N N . GLU A 1 177 ? -5.219 -43.625 -22.938 1 96.69 177 GLU A N 1
ATOM 1335 C CA . GLU A 1 177 ? -4.859 -43.156 -24.266 1 96.69 177 GLU A CA 1
ATOM 1336 C C . GLU A 1 177 ? -4.551 -41.656 -24.266 1 96.69 177 GLU A C 1
ATOM 1338 O O . GLU A 1 177 ? -4.734 -41 -25.281 1 96.69 177 GLU A O 1
ATOM 1343 N N . GLY A 1 178 ? -4.215 -41.188 -23.078 1 96.38 178 GLY A N 1
ATOM 1344 C CA . GLY A 1 178 ? -3.896 -39.781 -22.984 1 96.38 178 GLY A CA 1
ATOM 1345 C C . GLY A 1 178 ? -5.098 -38.875 -23.234 1 96.38 178 GLY A C 1
ATOM 1346 O O . GLY A 1 178 ? -4.949 -37.75 -23.703 1 96.38 178 GLY A O 1
ATOM 1347 N N . SER A 1 179 ? -6.277 -39.312 -22.875 1 95.69 179 SER A N 1
ATOM 1348 C CA . SER A 1 179 ? -7.504 -38.656 -23.328 1 95.69 179 SER A CA 1
ATOM 1349 C C . SER A 1 179 ? -8.008 -37.656 -22.312 1 95.69 179 SER A C 1
ATOM 1351 O O . SER A 1 179 ? -8.875 -36.812 -22.609 1 95.69 179 SER A O 1
ATOM 1353 N N . LEU A 1 180 ? -7.48 -37.656 -21.094 1 96.81 180 LEU A N 1
ATOM 1354 C CA . LEU A 1 180 ? -8 -36.75 -20.062 1 96.81 180 LEU A CA 1
ATOM 1355 C C . LEU A 1 180 ? -7.488 -35.344 -20.281 1 96.81 180 LEU A C 1
ATOM 1357 O O . LEU A 1 180 ? -6.297 -35.125 -20.516 1 96.81 180 LEU A O 1
ATOM 1361 N N . ASP A 1 181 ? -8.43 -34.375 -20.234 1 94.12 181 ASP A N 1
ATOM 1362 C CA . ASP A 1 181 ? -8.039 -32.969 -20.422 1 94.12 181 ASP A CA 1
ATOM 1363 C C . ASP A 1 181 ? -7.625 -32.344 -19.094 1 94.12 181 ASP A C 1
ATOM 1365 O O . ASP A 1 181 ? -7.609 -33 -18.062 1 94.12 181 ASP A O 1
ATOM 1369 N N . ALA A 1 182 ? -7.254 -31.078 -19.156 1 94.38 182 ALA A N 1
ATOM 1370 C CA . ALA A 1 182 ? -6.688 -30.359 -18.016 1 94.38 182 ALA A CA 1
ATOM 1371 C C . ALA A 1 182 ? -7.695 -30.266 -16.875 1 94.38 182 ALA A C 1
ATOM 1373 O O . ALA A 1 182 ? -7.32 -30.359 -15.695 1 94.38 182 ALA A O 1
ATOM 1374 N N . VAL A 1 183 ? -8.945 -30.031 -17.156 1 93.31 183 VAL A N 1
ATOM 1375 C CA . VAL A 1 183 ? -9.977 -29.875 -16.125 1 93.31 183 VAL A CA 1
ATOM 1376 C C . VAL A 1 183 ? -10.219 -31.219 -15.445 1 93.31 183 VAL A C 1
ATOM 1378 O O . VAL A 1 183 ? -10.352 -31.297 -14.219 1 93.31 183 VAL A O 1
ATOM 1381 N N . GLN A 1 184 ? -10.258 -32.281 -16.25 1 94.81 184 GLN A N 1
ATOM 1382 C CA . GLN A 1 184 ? -10.5 -33.625 -15.719 1 94.81 184 GLN A CA 1
ATOM 1383 C C . GLN A 1 184 ? -9.383 -34.031 -14.766 1 94.81 184 GLN A C 1
ATOM 1385 O O . GLN A 1 184 ? -9.648 -34.469 -13.648 1 94.81 184 GLN A O 1
ATOM 1390 N N . ILE A 1 185 ? -8.172 -33.906 -15.188 1 96.5 185 ILE A N 1
ATOM 1391 C CA . ILE A 1 185 ? -7.098 -34.344 -14.305 1 96.5 185 ILE A CA 1
ATOM 1392 C C . ILE A 1 185 ? -6.973 -33.375 -13.125 1 96.5 185 ILE A C 1
ATOM 1394 O O . ILE A 1 185 ? -6.605 -33.75 -12.016 1 96.5 185 ILE A O 1
ATOM 1398 N N . GLY A 1 186 ? -7.293 -32.062 -13.375 1 95.38 186 GLY A N 1
ATOM 1399 C CA . GLY A 1 186 ? -7.316 -31.109 -12.273 1 95.38 186 GLY A CA 1
ATOM 1400 C C . GLY A 1 186 ? -8.281 -31.5 -11.164 1 95.38 186 GLY A C 1
ATOM 1401 O O . GLY A 1 186 ? -7.941 -31.406 -9.984 1 95.38 186 GLY A O 1
ATOM 1402 N N . LYS A 1 187 ? -9.445 -31.922 -11.531 1 94.5 187 LYS A N 1
ATOM 1403 C CA . LYS A 1 187 ? -10.453 -32.344 -10.562 1 94.5 187 LYS A CA 1
ATOM 1404 C C . LYS A 1 187 ? -9.969 -33.531 -9.758 1 94.5 187 LYS A C 1
ATOM 1406 O O . LYS A 1 187 ? -10.219 -33.625 -8.555 1 94.5 187 LYS A O 1
ATOM 1411 N N . ILE A 1 188 ? -9.336 -34.438 -10.406 1 96.88 188 ILE A N 1
ATOM 1412 C CA . ILE A 1 188 ? -8.805 -35.594 -9.742 1 96.88 188 ILE A CA 1
ATOM 1413 C C . ILE A 1 188 ? -7.715 -35.188 -8.75 1 96.88 188 ILE A C 1
ATOM 1415 O O . ILE A 1 188 ? -7.668 -35.688 -7.621 1 96.88 188 ILE A O 1
ATOM 1419 N N . GLY A 1 189 ? -6.82 -34.312 -9.234 1 95.81 189 GLY A N 1
ATOM 1420 C CA . GLY A 1 189 ? -5.805 -33.812 -8.328 1 95.81 189 GLY A CA 1
ATOM 1421 C C . GLY A 1 189 ? -6.391 -33.125 -7.098 1 95.81 189 GLY A C 1
ATOM 1422 O O . GLY A 1 189 ? -5.949 -33.406 -5.977 1 95.81 189 GLY A O 1
ATOM 1423 N N . LYS A 1 190 ? -7.355 -32.25 -7.301 1 92.5 190 LYS A N 1
ATOM 1424 C CA . LYS A 1 190 ? -8.031 -31.578 -6.199 1 92.5 190 LYS A CA 1
ATOM 1425 C C . LYS A 1 190 ? -8.656 -32.562 -5.234 1 92.5 190 LYS A C 1
ATOM 1427 O O . LYS A 1 190 ? -8.539 -32.438 -4.016 1 92.5 190 LYS A O 1
ATOM 1432 N N . TYR A 1 191 ? -9.336 -33.531 -5.75 1 94.06 191 TYR A N 1
ATOM 1433 C CA . TYR A 1 191 ? -9.953 -34.594 -4.961 1 94.06 191 TYR A CA 1
ATOM 1434 C C . TYR A 1 191 ? -8.922 -35.281 -4.062 1 94.06 191 TYR A C 1
ATOM 1436 O O . TYR A 1 191 ? -9.156 -35.438 -2.865 1 94.06 191 TYR A O 1
ATOM 1444 N N . ALA A 1 192 ? -7.801 -35.656 -4.637 1 95.56 192 ALA A N 1
ATOM 1445 C CA . ALA A 1 192 ? -6.742 -36.312 -3.896 1 95.56 192 ALA A CA 1
ATOM 1446 C C . ALA A 1 192 ? -6.207 -35.438 -2.77 1 95.56 192 ALA A C 1
ATOM 1448 O O . ALA A 1 192 ? -6.004 -35.906 -1.648 1 95.56 192 ALA A O 1
ATOM 1449 N N . GLU A 1 193 ? -5.98 -34.188 -3.125 1 92.94 193 GLU A N 1
ATOM 1450 C CA . GLU A 1 193 ? -5.414 -33.25 -2.158 1 92.94 193 GLU A CA 1
ATOM 1451 C C . GLU A 1 193 ? -6.383 -33 -1.008 1 92.94 193 GLU A C 1
ATOM 1453 O O . GLU A 1 193 ? -5.977 -32.969 0.156 1 92.94 193 GLU A O 1
ATOM 1458 N N . ASN A 1 194 ? -7.652 -32.812 -1.285 1 89.56 194 ASN A N 1
ATOM 1459 C CA . ASN A 1 194 ? -8.656 -32.5 -0.281 1 89.56 194 ASN A CA 1
ATOM 1460 C C . ASN A 1 194 ? -9.016 -33.719 0.576 1 89.56 194 ASN A C 1
ATOM 1462 O O . ASN A 1 194 ? -9.086 -33.594 1.802 1 89.56 194 ASN A O 1
ATOM 1466 N N . LYS A 1 195 ? -9.188 -34.812 -0.014 1 92.44 195 LYS A N 1
ATOM 1467 C CA . LYS A 1 195 ? -9.727 -35.969 0.675 1 92.44 195 LYS A CA 1
ATOM 1468 C C . LYS A 1 195 ? -8.602 -36.812 1.291 1 92.44 195 LYS A C 1
ATOM 1470 O O . LYS A 1 195 ? -8.758 -37.344 2.393 1 92.44 195 LYS A O 1
ATOM 1475 N N . PHE A 1 196 ? -7.496 -36.938 0.667 1 93.44 196 PHE A N 1
ATOM 1476 C CA . PHE A 1 196 ? -6.465 -37.875 1.104 1 93.44 196 PHE A CA 1
ATOM 1477 C C . PHE A 1 196 ? -5.34 -37.156 1.827 1 93.44 196 PHE A C 1
ATOM 1479 O O . PHE A 1 196 ? -4.637 -37.75 2.646 1 93.44 196 PHE A O 1
ATOM 1486 N N . TRP A 1 197 ? -5.117 -35.906 1.507 1 88.25 197 TRP A N 1
ATOM 1487 C CA . TRP A 1 197 ? -4.074 -35.125 2.162 1 88.25 197 TRP A CA 1
ATOM 1488 C C . TRP A 1 197 ? -4.676 -34.094 3.111 1 88.25 197 TRP A C 1
ATOM 1490 O O . TRP A 1 197 ? -3.953 -33.438 3.861 1 88.25 197 TRP A O 1
ATOM 1500 N N . ASN A 1 198 ? -5.973 -33.844 3.115 1 80.5 198 ASN A N 1
ATOM 1501 C CA . ASN A 1 198 ? -6.734 -32.969 3.99 1 80.5 198 ASN A CA 1
ATOM 1502 C C . ASN A 1 198 ? -6.27 -31.516 3.861 1 80.5 198 ASN A C 1
ATOM 1504 O O . ASN A 1 198 ? -6.094 -30.828 4.867 1 80.5 198 ASN A O 1
ATOM 1508 N N . LYS A 1 199 ? -5.918 -31.172 2.674 1 76.62 199 LYS A N 1
ATOM 1509 C CA . LYS A 1 199 ? -5.555 -29.797 2.377 1 76.62 199 LYS A CA 1
ATOM 1510 C C . LYS A 1 199 ? -6.613 -29.109 1.508 1 76.62 199 LYS A C 1
ATOM 1512 O O . LYS A 1 199 ? -6.605 -29.266 0.284 1 76.62 199 LYS A O 1
ATOM 1517 N N . PRO A 1 200 ? -7.387 -28.312 2.201 1 74.5 200 PRO A N 1
ATOM 1518 C CA . PRO A 1 200 ? -8.398 -27.609 1.401 1 74.5 200 PRO A CA 1
ATOM 1519 C C . PRO A 1 200 ? -7.777 -26.703 0.339 1 74.5 200 PRO A C 1
ATOM 1521 O O . PRO A 1 200 ? -6.848 -25.938 0.631 1 74.5 200 PRO A O 1
ATOM 1524 N N . SER A 1 201 ? -8.172 -26.969 -0.881 1 77.31 201 SER A N 1
ATOM 1525 C CA . SER A 1 201 ? -7.66 -26.172 -1.989 1 77.31 201 SER A CA 1
ATOM 1526 C C . SER A 1 201 ? -8.672 -26.094 -3.125 1 77.31 201 SER A C 1
ATOM 1528 O O . SER A 1 201 ? -9.648 -26.844 -3.152 1 77.31 201 SER A O 1
ATOM 1530 N N . GLY A 1 202 ? -8.484 -25.109 -3.967 1 79.06 202 GLY A N 1
ATOM 1531 C CA . GLY A 1 202 ? -9.281 -24.984 -5.18 1 79.06 202 GLY A CA 1
ATOM 1532 C C . GLY A 1 202 ? -8.641 -25.656 -6.379 1 79.06 202 GLY A C 1
ATOM 1533 O O . GLY A 1 202 ? -7.812 -26.562 -6.227 1 79.06 202 GLY A O 1
ATOM 1534 N N . LEU A 1 203 ? -9.141 -25.359 -7.602 1 88.94 203 LEU A N 1
ATOM 1535 C CA . LEU A 1 203 ? -8.711 -25.984 -8.852 1 88.94 203 LEU A CA 1
ATOM 1536 C C . LEU A 1 203 ? -7.652 -25.141 -9.547 1 88.94 203 LEU A C 1
ATOM 1538 O O . LEU A 1 203 ? -7.055 -25.578 -10.531 1 88.94 203 LEU A O 1
ATOM 1542 N N . LEU A 1 204 ? -7.34 -24.016 -9 1 89.5 204 LEU A N 1
ATOM 1543 C CA . LEU A 1 204 ? -6.5 -23.047 -9.68 1 89.5 204 LEU A CA 1
ATOM 1544 C C . LEU A 1 204 ? -5.137 -23.641 -10.016 1 89.5 204 LEU A C 1
ATOM 1546 O O . LEU A 1 204 ? -4.738 -23.656 -11.18 1 89.5 204 LEU A O 1
ATOM 1550 N N . ASP A 1 205 ? -4.465 -24.172 -9.078 1 93.06 205 ASP A N 1
ATOM 1551 C CA . ASP A 1 205 ? -3.098 -24.641 -9.258 1 93.06 205 ASP A CA 1
ATOM 1552 C C . ASP A 1 205 ? -3.057 -25.828 -10.227 1 93.06 205 ASP A C 1
ATOM 1554 O O . ASP A 1 205 ? -2.211 -25.875 -11.125 1 93.06 205 ASP A O 1
ATOM 1558 N N . GLN A 1 206 ? -3.994 -26.75 -10.047 1 95.31 206 GLN A N 1
ATOM 1559 C CA . GLN A 1 206 ? -4.027 -27.953 -10.875 1 95.31 206 GLN A CA 1
ATOM 1560 C C . GLN A 1 206 ? -4.305 -27.609 -12.336 1 95.31 206 GLN A C 1
ATOM 1562 O O . GLN A 1 206 ? -3.613 -28.094 -13.234 1 95.31 206 GLN A O 1
ATOM 1567 N N . ILE A 1 207 ? -5.234 -26.734 -12.523 1 94.94 207 ILE A N 1
ATOM 1568 C CA . ILE A 1 207 ? -5.578 -26.359 -13.891 1 94.94 207 ILE A CA 1
ATOM 1569 C C . ILE A 1 207 ? -4.414 -25.594 -14.523 1 94.94 207 ILE A C 1
ATOM 1571 O O . ILE A 1 207 ? -4.07 -25.828 -15.68 1 94.94 207 ILE A O 1
ATOM 1575 N N . ALA A 1 208 ? -3.84 -24.75 -13.789 1 95.44 208 ALA A N 1
ATOM 1576 C CA . ALA A 1 208 ? -2.732 -23.938 -14.297 1 95.44 208 ALA A CA 1
ATOM 1577 C C . ALA A 1 208 ? -1.547 -24.812 -14.688 1 95.44 208 ALA A C 1
ATOM 1579 O O . ALA A 1 208 ? -0.875 -24.562 -15.688 1 95.44 208 ALA A O 1
ATOM 1580 N N . CYS A 1 209 ? -1.296 -25.812 -13.953 1 97.31 209 CYS A N 1
ATOM 1581 C CA . CYS A 1 209 ? -0.196 -26.734 -14.234 1 97.31 209 CYS A CA 1
ATOM 1582 C C . CYS A 1 209 ? -0.536 -27.656 -15.398 1 97.31 209 CYS A C 1
ATOM 1584 O O . CYS A 1 209 ? 0.349 -28.047 -16.156 1 97.31 209 CYS A O 1
ATOM 1586 N N . ALA A 1 210 ? -1.782 -27.984 -15.586 1 97.62 210 ALA A N 1
ATOM 1587 C CA . ALA A 1 210 ? -2.211 -29 -16.547 1 97.62 210 ALA A CA 1
ATOM 1588 C C . ALA A 1 210 ? -2.451 -28.391 -17.922 1 97.62 210 ALA A C 1
ATOM 1590 O O . ALA A 1 210 ? -2.244 -29.047 -18.938 1 97.62 210 ALA A O 1
ATOM 1591 N N . HIS A 1 211 ? -2.875 -27.172 -18.016 1 96.5 211 HIS A N 1
ATOM 1592 C CA . HIS A 1 211 ? -3.43 -26.609 -19.234 1 96.5 211 HIS A CA 1
ATOM 1593 C C . HIS A 1 211 ? -2.324 -26.125 -20.172 1 96.5 211 HIS A C 1
ATOM 1595 O O . HIS A 1 211 ? -2.385 -26.359 -21.391 1 96.5 211 HIS A O 1
ATOM 1601 N N . GLY A 1 212 ? -1.38 -25.438 -19.625 1 96 212 GLY A N 1
ATOM 1602 C CA . GLY A 1 212 ? -0.347 -24.828 -20.453 1 96 212 GLY A CA 1
ATOM 1603 C C . GLY A 1 212 ? -0.708 -23.438 -20.922 1 96 212 GLY A C 1
ATOM 1604 O O . GLY A 1 212 ? -1.888 -23.094 -21.047 1 96 212 GLY A O 1
ATOM 1605 N N . GLY A 1 213 ? 0.316 -22.688 -21.156 1 95.81 213 GLY A N 1
ATOM 1606 C CA . GLY A 1 213 ? 0.133 -21.344 -21.672 1 95.81 213 GLY A CA 1
ATOM 1607 C C . GLY A 1 213 ? -0.339 -20.359 -20.625 1 95.81 213 GLY A C 1
ATOM 1608 O O . GLY A 1 213 ? -0.289 -20.656 -19.422 1 95.81 213 GLY A O 1
ATOM 1609 N N . LEU A 1 214 ? -0.717 -19.156 -21.141 1 96.44 214 LEU A N 1
ATOM 1610 C CA . LEU A 1 214 ? -1.373 -18.125 -20.344 1 96.44 214 LEU A CA 1
ATOM 1611 C C . LEU A 1 214 ? -2.891 -18.266 -20.422 1 96.44 214 LEU A C 1
ATOM 1613 O O . LEU A 1 214 ? -3.459 -18.281 -21.516 1 96.44 214 LEU A O 1
ATOM 1617 N N . ILE A 1 215 ? -3.52 -18.375 -19.266 1 97.06 215 ILE A N 1
ATOM 1618 C CA . ILE A 1 215 ? -4.965 -18.578 -19.281 1 97.06 215 ILE A CA 1
ATOM 1619 C C . ILE A 1 215 ? -5.621 -17.734 -18.188 1 97.06 215 ILE A C 1
ATOM 1621 O O . ILE A 1 215 ? -5.051 -17.5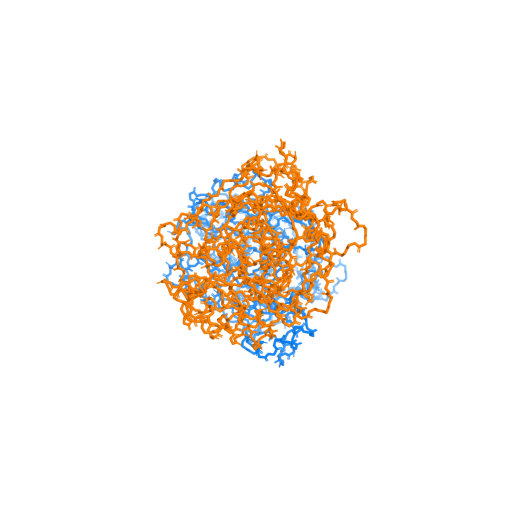47 -17.109 1 97.06 215 ILE A O 1
ATOM 1625 N N . SER A 1 216 ? -6.77 -17.234 -18.469 1 97.62 216 SER A N 1
ATOM 1626 C CA . SER A 1 216 ? -7.668 -16.719 -17.453 1 97.62 216 SER A CA 1
ATOM 1627 C C . SER A 1 216 ? -8.703 -17.766 -17.047 1 97.62 216 SER A C 1
ATOM 1629 O O . SER A 1 216 ? -9.211 -18.516 -17.891 1 97.62 216 SER A O 1
ATOM 1631 N N . ILE A 1 217 ? -8.945 -17.891 -15.797 1 96.62 217 ILE A N 1
ATOM 1632 C CA . ILE A 1 217 ? -9.953 -18.812 -15.281 1 96.62 217 ILE A CA 1
ATOM 1633 C C . ILE A 1 217 ? -11.023 -18.031 -14.523 1 96.62 217 ILE A C 1
ATOM 1635 O O . ILE A 1 217 ? -10.703 -17.234 -13.641 1 96.62 217 ILE A O 1
ATOM 1639 N N . ASP A 1 218 ? -12.25 -18.188 -14.867 1 97.25 218 ASP A N 1
ATOM 1640 C CA . ASP A 1 218 ? -13.406 -17.641 -14.156 1 97.25 218 ASP A CA 1
ATOM 1641 C C . ASP A 1 218 ? -14.102 -18.719 -13.328 1 97.25 218 ASP A C 1
ATOM 1643 O O . ASP A 1 218 ? -14.664 -19.672 -13.875 1 97.25 218 ASP A O 1
ATOM 1647 N N . PHE A 1 219 ? -14.133 -18.562 -12.039 1 95.75 219 PHE A N 1
ATOM 1648 C CA . PHE A 1 219 ? -14.625 -19.578 -11.125 1 95.75 219 PHE A CA 1
ATOM 1649 C C . PHE A 1 219 ? -16.062 -19.281 -10.695 1 95.75 219 PHE A C 1
ATOM 1651 O O . PHE A 1 219 ? -16.5 -19.734 -9.641 1 95.75 219 PHE A O 1
ATOM 1658 N N . GLU A 1 220 ? -16.766 -18.5 -11.461 1 96.38 220 GLU A N 1
ATOM 1659 C CA . GLU A 1 220 ? -18.172 -18.281 -11.125 1 96.38 220 GLU A CA 1
ATOM 1660 C C . GLU A 1 220 ? -18.891 -19.594 -10.859 1 96.38 220 GLU A C 1
ATOM 1662 O O . GLU A 1 220 ? -19.688 -19.688 -9.93 1 96.38 220 GLU A O 1
ATOM 1667 N N . ASN A 1 221 ? -18.609 -20.578 -11.711 1 93.06 221 ASN A N 1
ATOM 1668 C CA . ASN A 1 221 ? -18.969 -21.969 -11.477 1 93.06 221 ASN A CA 1
ATOM 1669 C C . ASN A 1 221 ? -17.734 -22.844 -11.258 1 93.06 221 ASN A C 1
ATOM 1671 O O . ASN A 1 221 ? -17.219 -23.438 -12.203 1 93.06 221 ASN A O 1
ATOM 1675 N N . PRO A 1 222 ? -17.328 -23.016 -9.977 1 87.25 222 PRO A N 1
ATOM 1676 C CA . PRO A 1 222 ? -16.062 -23.688 -9.68 1 87.25 222 PRO A CA 1
ATOM 1677 C C . PRO A 1 222 ? -16.016 -25.125 -10.195 1 87.25 222 PRO A C 1
ATOM 1679 O O . PRO A 1 222 ? -14.938 -25.672 -10.422 1 87.25 222 PRO A O 1
ATOM 1682 N N . ASP A 1 223 ? -17.188 -25.75 -10.391 1 84.44 223 ASP A N 1
ATOM 1683 C CA . ASP A 1 223 ? -17.219 -27.125 -10.883 1 84.44 223 ASP A CA 1
ATOM 1684 C C . ASP A 1 223 ? -16.984 -27.172 -12.391 1 84.44 223 ASP A C 1
ATOM 1686 O O . ASP A 1 223 ? -16.578 -28.188 -12.93 1 84.44 223 ASP A O 1
ATOM 1690 N N . GLU A 1 224 ? -17.297 -26.078 -13.023 1 89.75 224 GLU A N 1
ATOM 1691 C CA . GLU A 1 224 ? -17.062 -25.922 -14.453 1 89.75 224 GLU A CA 1
ATOM 1692 C C . GLU A 1 224 ? -16.469 -24.547 -14.758 1 89.75 224 GLU A C 1
ATOM 1694 O O . GLU A 1 224 ? -17.078 -23.734 -15.438 1 89.75 224 GLU A O 1
ATOM 1699 N N . PRO A 1 225 ? -15.25 -24.391 -14.312 1 93.94 225 PRO A N 1
ATOM 1700 C CA . PRO A 1 225 ? -14.648 -23.078 -14.531 1 93.94 225 PRO A CA 1
ATOM 1701 C C . PRO A 1 225 ? -14.5 -22.734 -16.016 1 93.94 225 PRO A C 1
ATOM 1703 O O . PRO A 1 225 ? -14.328 -23.641 -16.844 1 93.94 225 PRO A O 1
ATOM 1706 N N . VAL A 1 226 ? -14.664 -21.469 -16.328 1 95.75 226 VAL A N 1
ATOM 1707 C CA . VAL A 1 226 ? -14.453 -21.016 -17.703 1 95.75 226 VAL A CA 1
ATOM 1708 C C . VAL A 1 226 ? -12.984 -20.641 -17.906 1 95.75 226 VAL A C 1
ATOM 1710 O O . VAL A 1 226 ? -12.453 -19.781 -17.188 1 95.75 226 VAL A O 1
ATOM 1713 N N . ILE A 1 227 ? -12.336 -21.312 -18.828 1 96.19 227 ILE A N 1
ATOM 1714 C CA . ILE A 1 227 ? -10.922 -21.109 -19.109 1 96.19 227 ILE A CA 1
ATOM 1715 C C . ILE A 1 227 ? -10.766 -20.359 -20.438 1 96.19 227 ILE A C 1
ATOM 1717 O O . ILE A 1 227 ? -11.305 -20.797 -21.453 1 96.19 227 ILE A O 1
ATOM 1721 N N . GLU A 1 228 ? -10.094 -19.266 -20.406 1 96.44 228 GLU A N 1
ATOM 1722 C CA . GLU A 1 228 ? -9.82 -18.484 -21.609 1 96.44 228 GLU A CA 1
ATOM 1723 C C . GLU A 1 228 ? -8.312 -18.328 -21.844 1 96.44 228 GLU A C 1
ATOM 1725 O O . GLU A 1 228 ? -7.66 -17.516 -21.172 1 96.44 228 GLU A O 1
ATOM 1730 N N . PRO A 1 229 ? -7.805 -19.047 -22.812 1 95.88 229 PRO A N 1
ATOM 1731 C CA . PRO A 1 229 ? -6.383 -18.891 -23.125 1 95.88 229 PRO A CA 1
ATOM 1732 C C . PRO A 1 229 ? -6.082 -17.562 -23.828 1 95.88 229 PRO A C 1
ATOM 1734 O O . PRO A 1 229 ? -6.938 -17.016 -24.531 1 95.88 229 PRO A O 1
ATOM 1737 N N . VAL A 1 230 ? -4.934 -17 -23.594 1 95.38 230 VAL A N 1
ATOM 1738 C CA . VAL A 1 230 ? -4.441 -15.828 -24.297 1 95.38 230 VAL A CA 1
ATOM 1739 C C . VAL A 1 230 ? -3.002 -16.047 -24.75 1 95.38 230 VAL A C 1
ATOM 1741 O O . VAL A 1 230 ? -2.188 -16.594 -23.984 1 95.38 230 VAL A O 1
ATOM 1744 N N . THR A 1 231 ? -2.725 -15.758 -26 1 91.56 231 THR A N 1
ATOM 1745 C CA . THR A 1 231 ? -1.372 -15.898 -26.531 1 91.56 231 THR A CA 1
ATOM 1746 C C . THR A 1 231 ? -0.591 -14.602 -26.375 1 91.56 231 THR A C 1
ATOM 1748 O O . THR A 1 231 ? -0.958 -13.57 -26.953 1 91.56 231 THR A O 1
ATOM 1751 N N . TYR A 1 232 ? 0.367 -14.672 -25.547 1 92.38 232 TYR A N 1
ATOM 1752 C CA . TYR A 1 232 ? 1.256 -13.531 -25.359 1 92.38 232 TYR A CA 1
ATOM 1753 C C . TYR A 1 232 ? 2.664 -13.984 -25 1 92.38 232 TYR A C 1
ATOM 1755 O O . TYR A 1 232 ? 2.838 -14.938 -24.234 1 92.38 232 TYR A O 1
ATOM 1763 N N . ARG A 1 233 ? 3.645 -13.266 -25.625 1 88.62 233 ARG A N 1
ATOM 1764 C CA . ARG A 1 233 ? 5.051 -13.578 -25.391 1 88.62 233 ARG A CA 1
ATOM 1765 C C . ARG A 1 233 ? 5.789 -12.367 -24.812 1 88.62 233 ARG A C 1
ATOM 1767 O O . ARG A 1 233 ? 6.168 -11.461 -25.562 1 88.62 233 ARG A O 1
ATOM 1774 N N . PHE A 1 234 ? 6.082 -12.477 -23.547 1 92.12 234 PHE A N 1
ATOM 1775 C CA . PHE A 1 234 ? 6.766 -11.375 -22.875 1 92.12 234 PHE A CA 1
ATOM 1776 C C . PHE A 1 234 ? 8.148 -11.148 -23.469 1 92.12 234 PHE A C 1
ATOM 1778 O O . PHE A 1 234 ? 8.578 -10.008 -23.641 1 92.12 234 PHE A O 1
ATOM 1785 N N . ASP A 1 235 ? 8.836 -12.219 -23.812 1 87.75 235 ASP A N 1
ATOM 1786 C CA . ASP A 1 235 ? 10.195 -12.133 -24.344 1 87.75 235 ASP A CA 1
ATOM 1787 C C . ASP A 1 235 ? 10.219 -11.422 -25.703 1 87.75 235 ASP A C 1
ATOM 1789 O O . ASP A 1 235 ? 11.172 -10.711 -26.016 1 87.75 235 ASP A O 1
ATOM 1793 N N . GLN A 1 236 ? 9.18 -11.617 -26.469 1 87.19 236 GLN A N 1
ATOM 1794 C CA . GLN A 1 236 ? 9.109 -10.969 -27.781 1 87.19 236 GLN A CA 1
ATOM 1795 C C . GLN A 1 236 ? 8.969 -9.461 -27.641 1 87.19 236 GLN A C 1
ATOM 1797 O O . GLN A 1 236 ? 9.352 -8.703 -28.531 1 87.19 236 GLN A O 1
ATOM 1802 N N . ASP A 1 237 ? 8.477 -9.016 -26.531 1 91.88 237 ASP A N 1
ATOM 1803 C CA . ASP A 1 237 ? 8.336 -7.586 -26.266 1 91.88 237 ASP A CA 1
ATOM 1804 C C . ASP A 1 237 ? 9.492 -7.07 -25.406 1 91.88 237 ASP A C 1
ATOM 1806 O O . ASP A 1 237 ? 9.43 -5.957 -24.875 1 91.88 237 ASP A O 1
ATOM 1810 N N . GLY A 1 238 ? 10.484 -7.938 -25.219 1 94 238 GLY A N 1
ATOM 1811 C CA . GLY A 1 238 ? 11.695 -7.531 -24.516 1 94 238 GLY A CA 1
ATOM 1812 C C . GLY A 1 238 ? 11.539 -7.531 -23 1 94 238 GLY A C 1
ATOM 1813 O O . GLY A 1 238 ? 12.242 -6.805 -22.297 1 94 238 GLY A O 1
ATOM 1814 N N . TYR A 1 239 ? 10.586 -8.227 -22.484 1 96.56 239 TYR A N 1
ATOM 1815 C CA . TYR A 1 239 ? 10.383 -8.281 -21.047 1 96.56 239 TYR A CA 1
ATOM 1816 C C . TYR A 1 239 ? 10.547 -9.711 -20.531 1 96.56 239 TYR A C 1
ATOM 1818 O O . TYR A 1 239 ? 10.453 -10.672 -21.297 1 96.56 239 TYR A O 1
ATOM 1826 N N . ALA A 1 240 ? 10.867 -9.789 -19.297 1 95.94 240 ALA A N 1
ATOM 1827 C CA . ALA A 1 240 ? 11.039 -11.062 -18.594 1 95.94 240 ALA A CA 1
ATOM 1828 C C . ALA A 1 240 ? 10.203 -11.109 -17.328 1 95.94 240 ALA A C 1
ATOM 1830 O O . ALA A 1 240 ? 9.914 -10.078 -16.719 1 95.94 240 ALA A O 1
ATOM 1831 N N . LEU A 1 241 ? 9.781 -12.312 -16.969 1 96.81 241 LEU A N 1
ATOM 1832 C CA . LEU A 1 241 ? 9.203 -12.586 -15.664 1 96.81 241 LEU A CA 1
ATOM 1833 C C . LEU A 1 241 ? 10.266 -13.109 -14.703 1 96.81 241 LEU A C 1
ATOM 1835 O O . LEU A 1 241 ? 11 -14.047 -15.031 1 96.81 241 LEU A O 1
ATOM 1839 N N . VAL A 1 242 ? 10.375 -12.5 -13.547 1 97.12 242 VAL A N 1
ATOM 1840 C CA . VAL A 1 242 ? 11.375 -12.898 -12.57 1 97.12 242 VAL A CA 1
ATOM 1841 C C . VAL A 1 242 ? 10.703 -13.211 -11.234 1 97.12 242 VAL A C 1
ATOM 1843 O O . VAL A 1 242 ? 9.984 -12.375 -10.68 1 97.12 242 VAL A O 1
ATOM 1846 N N . ILE A 1 243 ? 10.906 -14.422 -10.781 1 95.88 243 ILE A N 1
ATOM 1847 C CA . ILE A 1 243 ? 10.445 -14.828 -9.453 1 95.88 243 ILE A CA 1
ATOM 1848 C C . ILE A 1 243 ? 11.562 -14.641 -8.438 1 95.88 243 ILE A C 1
ATOM 1850 O O . ILE A 1 243 ? 12.68 -15.125 -8.633 1 95.88 243 ILE A O 1
ATOM 1854 N N . VAL A 1 244 ? 11.273 -13.977 -7.371 1 96.25 244 VAL A N 1
ATOM 1855 C CA . VAL A 1 244 ? 12.273 -13.695 -6.348 1 96.25 244 VAL A CA 1
ATOM 1856 C C . VAL A 1 244 ? 11.891 -14.391 -5.047 1 96.25 244 VAL A C 1
ATOM 1858 O O . VAL A 1 244 ? 10.805 -14.156 -4.5 1 96.25 244 VAL A O 1
ATOM 1861 N N . ASN A 1 245 ? 12.727 -15.266 -4.602 1 93.75 245 ASN A N 1
ATOM 1862 C CA . ASN A 1 245 ? 12.57 -15.828 -3.268 1 93.75 245 ASN A CA 1
ATOM 1863 C C . ASN A 1 245 ? 12.859 -14.789 -2.184 1 93.75 245 ASN A C 1
ATOM 1865 O O . ASN A 1 245 ? 13.898 -14.125 -2.219 1 93.75 245 ASN A O 1
ATOM 1869 N N . THR A 1 246 ? 11.953 -14.664 -1.23 1 94 246 THR A N 1
ATOM 1870 C CA . THR A 1 246 ? 12.117 -13.586 -0.261 1 94 246 THR A CA 1
ATOM 1871 C C . THR A 1 246 ? 12.773 -14.102 1.016 1 94 246 THR A C 1
ATOM 1873 O O . THR A 1 246 ? 13.219 -13.32 1.854 1 94 246 THR A O 1
ATOM 1876 N N . GLY A 1 247 ? 12.805 -15.461 1.183 1 88.06 247 GLY A N 1
ATOM 1877 C CA . GLY A 1 247 ? 13.492 -16.062 2.309 1 88.06 247 GLY A CA 1
ATOM 1878 C C . GLY A 1 247 ? 12.602 -16.25 3.521 1 88.06 247 GLY A C 1
ATOM 1879 O O . GLY A 1 247 ? 13.055 -16.719 4.566 1 88.06 247 GLY A O 1
ATOM 1880 N N . GLY A 1 248 ? 11.383 -15.883 3.459 1 83.44 248 GLY A N 1
ATOM 1881 C CA . GLY A 1 248 ? 10.477 -16.031 4.59 1 83.44 248 GLY A CA 1
ATOM 1882 C C . GLY A 1 248 ? 10.086 -17.469 4.863 1 83.44 248 GLY A C 1
ATOM 1883 O O . GLY A 1 248 ? 10.188 -18.328 3.979 1 83.44 248 GLY A O 1
ATOM 1884 N N . ASN A 1 249 ? 9.68 -17.672 6.082 1 76.56 249 ASN A N 1
ATOM 1885 C CA . ASN A 1 249 ? 9.281 -19 6.539 1 76.56 249 ASN A CA 1
ATOM 1886 C C . ASN A 1 249 ? 7.766 -19.156 6.559 1 76.56 249 ASN A C 1
ATOM 1888 O O . ASN A 1 249 ? 7.055 -18.297 7.07 1 76.56 249 ASN A O 1
ATOM 1892 N N . HIS A 1 250 ? 7.312 -20.25 6.137 1 75.62 250 HIS A N 1
ATOM 1893 C CA . HIS A 1 250 ? 5.879 -20.516 6.055 1 75.62 250 HIS A CA 1
ATOM 1894 C C . HIS A 1 250 ? 5.352 -21.109 7.359 1 75.62 250 HIS A C 1
ATOM 1896 O O . HIS A 1 250 ? 4.141 -21.25 7.531 1 75.62 250 HIS A O 1
ATOM 1902 N N . ALA A 1 251 ? 6.266 -21.312 8.227 1 75.38 251 ALA A N 1
ATOM 1903 C CA . ALA A 1 251 ? 5.844 -21.953 9.469 1 75.38 251 ALA A CA 1
ATOM 1904 C C . ALA A 1 251 ? 4.898 -21.047 10.258 1 75.38 251 ALA A C 1
ATOM 1906 O O . ALA A 1 251 ? 5.09 -19.828 10.305 1 75.38 251 ALA A O 1
ATOM 1907 N N . ASP A 1 252 ? 3.795 -21.5 10.688 1 82.5 252 ASP A N 1
ATOM 1908 C CA . ASP A 1 252 ? 2.869 -20.875 11.617 1 82.5 252 ASP A CA 1
ATOM 1909 C C . ASP A 1 252 ? 2.062 -19.781 10.93 1 82.5 252 ASP A C 1
ATOM 1911 O O . ASP A 1 252 ? 1.869 -18.688 11.492 1 82.5 252 ASP A O 1
ATOM 1915 N N . LEU A 1 253 ? 1.752 -19.984 9.617 1 88.31 253 LEU A N 1
ATOM 1916 C CA . LEU A 1 253 ? 0.982 -18.984 8.875 1 88.31 253 LEU A CA 1
ATOM 1917 C C . LEU A 1 253 ? -0.424 -19.5 8.578 1 88.31 253 LEU A C 1
ATOM 1919 O O . LEU A 1 253 ? -1.165 -18.875 7.812 1 88.31 253 LEU A O 1
ATOM 1923 N N . THR A 1 254 ? -0.777 -20.562 9.188 1 86.88 254 THR A N 1
ATOM 1924 C CA . THR A 1 254 ? -2.051 -21.203 8.906 1 86.88 254 THR A CA 1
ATOM 1925 C C . THR A 1 254 ? -3.215 -20.25 9.156 1 86.88 254 THR A C 1
ATOM 1927 O O . THR A 1 254 ? -4.109 -20.109 8.32 1 86.88 254 THR A O 1
ATOM 1930 N N . GLU A 1 255 ? -3.16 -19.641 10.266 1 90 255 GLU A N 1
ATOM 1931 C CA . GLU A 1 255 ? -4.254 -18.734 10.609 1 90 255 GLU A CA 1
ATOM 1932 C C . GLU A 1 255 ? -4.273 -17.516 9.695 1 90 255 GLU A C 1
ATOM 1934 O O . GLU A 1 255 ? -5.344 -17 9.359 1 90 255 GLU A O 1
ATOM 1939 N N . ASP A 1 256 ? -3.133 -17 9.367 1 91.5 256 ASP A N 1
ATOM 1940 C CA . ASP A 1 256 ? -3.043 -15.852 8.477 1 91.5 256 ASP A CA 1
ATOM 1941 C C . ASP A 1 256 ? -3.676 -16.156 7.121 1 91.5 256 ASP A C 1
ATOM 1943 O O . ASP A 1 256 ? -4.414 -15.328 6.578 1 91.5 256 ASP A O 1
ATOM 1947 N N . TYR A 1 257 ? -3.445 -17.359 6.609 1 89.31 257 TYR A N 1
ATOM 1948 C CA . TYR A 1 257 ? -4.016 -17.75 5.328 1 89.31 257 TYR A CA 1
ATOM 1949 C C . TYR A 1 257 ? -5.52 -17.984 5.449 1 89.31 257 TYR A C 1
ATOM 1951 O O . TYR A 1 257 ? -6.285 -17.609 4.559 1 89.31 257 TYR A O 1
ATOM 1959 N N . ALA A 1 258 ? -5.934 -18.562 6.527 1 91.38 258 ALA A N 1
ATOM 1960 C CA . ALA A 1 258 ? -7.336 -18.906 6.719 1 91.38 258 ALA A CA 1
ATOM 1961 C C . ALA A 1 258 ? -8.188 -17.656 6.93 1 91.38 258 ALA A C 1
ATOM 1963 O O . ALA A 1 258 ? -9.359 -17.641 6.543 1 91.38 258 ALA A O 1
ATOM 1964 N N . ALA A 1 259 ? -7.605 -16.672 7.473 1 94.25 259 ALA A N 1
ATOM 1965 C CA . ALA A 1 259 ? -8.344 -15.445 7.805 1 94.25 259 ALA A CA 1
ATOM 1966 C C . ALA A 1 259 ? -8.828 -14.734 6.543 1 94.25 259 ALA A C 1
ATOM 1968 O O . ALA A 1 259 ? -9.906 -14.133 6.539 1 94.25 259 ALA A O 1
ATOM 1969 N N . VAL A 1 260 ? -8.078 -14.844 5.457 1 95.94 260 VAL A N 1
ATOM 1970 C CA . VAL A 1 260 ? -8.367 -14.07 4.254 1 95.94 260 VAL A CA 1
ATOM 1971 C C . VAL A 1 260 ? -9.711 -14.5 3.676 1 95.94 260 VAL A C 1
ATOM 1973 O O . VAL A 1 260 ? -10.641 -13.695 3.6 1 95.94 260 VAL A O 1
ATOM 1976 N N . PRO A 1 261 ? -9.891 -15.781 3.383 1 96.25 261 PRO A N 1
ATOM 1977 C CA . PRO A 1 261 ? -11.211 -16.156 2.869 1 96.25 261 PRO A CA 1
ATOM 1978 C C . PRO A 1 261 ? -12.312 -16.031 3.92 1 96.25 261 PRO A C 1
ATOM 1980 O O . PRO A 1 261 ? -13.438 -15.633 3.598 1 96.25 261 PRO A O 1
ATOM 1983 N N . ARG A 1 262 ? -12.023 -16.375 5.137 1 96.94 262 ARG A N 1
ATOM 1984 C CA . ARG A 1 262 ? -13.023 -16.312 6.203 1 96.94 262 ARG A CA 1
ATOM 1985 C C . ARG A 1 262 ? -13.609 -14.906 6.324 1 96.94 262 ARG A C 1
ATOM 1987 O O . ARG A 1 262 ? -14.828 -14.75 6.469 1 96.94 262 ARG A O 1
ATOM 1994 N N . GLU A 1 263 ? -12.789 -13.945 6.285 1 98.12 263 GLU A N 1
ATOM 1995 C CA . GLU A 1 263 ? -13.234 -12.562 6.43 1 98.12 263 GLU A CA 1
ATOM 1996 C C . GLU A 1 263 ? -14.008 -12.102 5.199 1 98.12 263 GLU A C 1
ATOM 1998 O O . GLU A 1 263 ? -14.984 -11.352 5.32 1 98.12 263 GLU A O 1
ATOM 2003 N N . MET A 1 264 ? -13.625 -12.539 4.027 1 98.31 264 MET A N 1
ATOM 2004 C CA . MET A 1 264 ? -14.391 -12.234 2.82 1 98.31 264 MET A CA 1
ATOM 2005 C C . MET A 1 264 ? -15.758 -12.914 2.855 1 98.31 264 MET A C 1
ATOM 2007 O O . MET A 1 264 ? -16.766 -12.32 2.459 1 98.31 264 MET A O 1
ATOM 2011 N N . PHE A 1 265 ? -15.773 -14.156 3.371 1 98.5 265 PHE A N 1
ATOM 2012 C CA . PHE A 1 265 ? -17.031 -14.875 3.5 1 98.5 265 PHE A CA 1
ATOM 2013 C C . PHE A 1 265 ? -17.984 -14.148 4.449 1 98.5 265 PHE A C 1
ATOM 2015 O O . PHE A 1 265 ? -19.188 -14.109 4.219 1 98.5 265 PHE A O 1
ATOM 2022 N N . ALA A 1 266 ? -17.438 -13.633 5.48 1 98.69 266 ALA A N 1
ATOM 2023 C CA . ALA A 1 266 ? -18.25 -12.906 6.449 1 98.69 266 ALA A CA 1
ATOM 2024 C C . ALA A 1 266 ? -18.969 -11.727 5.797 1 98.69 266 ALA A C 1
ATOM 2026 O O . ALA A 1 266 ? -20.141 -11.469 6.062 1 98.69 266 ALA A O 1
ATOM 2027 N N . VAL A 1 267 ? -18.266 -10.984 4.969 1 98.88 267 VAL A N 1
ATOM 2028 C CA . VAL A 1 267 ? -18.859 -9.852 4.258 1 98.88 267 VAL A CA 1
ATOM 2029 C C . VAL A 1 267 ? -19.938 -10.352 3.295 1 98.88 267 VAL A C 1
ATOM 2031 O O . VAL A 1 267 ? -21.031 -9.789 3.232 1 98.88 267 VAL A O 1
ATOM 2034 N N . ALA A 1 268 ? -19.594 -11.383 2.531 1 98.81 268 ALA A N 1
ATOM 2035 C CA . ALA A 1 268 ? -20.547 -11.961 1.593 1 98.81 268 ALA A CA 1
ATOM 2036 C C . ALA A 1 268 ? -21.828 -12.391 2.309 1 98.81 268 ALA A C 1
ATOM 2038 O O . ALA A 1 268 ? -22.938 -12.086 1.854 1 98.81 268 ALA A O 1
ATOM 2039 N N . GLU A 1 269 ? -21.688 -13.047 3.41 1 98.75 269 GLU A N 1
ATOM 2040 C CA . GLU A 1 269 ? -22.828 -13.523 4.188 1 98.75 269 GLU A CA 1
ATOM 2041 C C . GLU A 1 269 ? -23.719 -12.367 4.625 1 98.75 269 GLU A C 1
ATOM 2043 O O . GLU A 1 269 ? -24.938 -12.461 4.531 1 98.75 269 GLU A O 1
ATOM 2048 N N . LEU A 1 270 ? -23.141 -11.328 5.125 1 98.75 270 LEU A N 1
ATOM 2049 C CA . LEU A 1 270 ? -23.891 -10.172 5.574 1 98.75 270 LEU A CA 1
ATOM 2050 C C . LEU A 1 270 ? -24.625 -9.516 4.41 1 98.75 270 LEU A C 1
ATOM 2052 O O . LEU A 1 270 ? -25.656 -8.867 4.609 1 98.75 270 LEU A O 1
ATOM 2056 N N . LEU A 1 271 ? -24.125 -9.734 3.227 1 98.62 271 LEU A N 1
ATOM 2057 C CA . LEU A 1 271 ? -24.75 -9.164 2.039 1 98.62 271 LEU A CA 1
ATOM 2058 C C . LEU A 1 271 ? -25.734 -10.156 1.417 1 98.62 271 LEU A C 1
ATOM 2060 O O . LEU A 1 271 ? -26.297 -9.891 0.356 1 98.62 271 LEU A O 1
ATOM 2064 N N . GLY A 1 272 ? -25.891 -11.312 1.97 1 98.38 272 GLY A N 1
ATOM 2065 C CA . GLY A 1 272 ? -26.906 -12.258 1.583 1 98.38 272 GLY A CA 1
ATOM 2066 C C . GLY A 1 272 ? -26.453 -13.25 0.529 1 98.38 272 GLY A C 1
ATOM 2067 O O . GLY A 1 272 ? -27.266 -13.836 -0.181 1 98.38 272 GLY A O 1
ATOM 2068 N N . THR A 1 273 ? -25.141 -13.383 0.36 1 98.5 273 THR A N 1
ATOM 2069 C CA . THR A 1 273 ? -24.578 -14.32 -0.604 1 98.5 273 THR A CA 1
ATOM 2070 C C . THR A 1 273 ? -23.562 -15.242 0.069 1 98.5 273 THR A C 1
ATOM 2072 O O . THR A 1 273 ? -23.109 -14.969 1.181 1 98.5 273 THR A O 1
ATOM 2075 N N . GLU A 1 274 ? -23.219 -16.312 -0.53 1 97.44 274 GLU A N 1
ATOM 2076 C CA . GLU A 1 274 ? -22.266 -17.266 0.027 1 97.44 274 GLU A CA 1
ATOM 2077 C C . GLU A 1 274 ? -20.828 -16.828 -0.247 1 97.44 274 GLU A C 1
ATOM 2079 O O . GLU A 1 274 ? -19.938 -17.031 0.583 1 97.44 274 GLU A O 1
ATOM 2084 N N . PHE A 1 275 ? -20.625 -16.234 -1.435 1 97.88 275 PHE A N 1
ATOM 2085 C CA . PHE A 1 275 ? -19.312 -15.773 -1.875 1 97.88 275 PHE A CA 1
ATOM 2086 C C . PHE A 1 275 ? -19.375 -14.328 -2.342 1 97.88 275 PHE A C 1
ATOM 2088 O O . PHE A 1 275 ? -20.453 -13.844 -2.723 1 97.88 275 PHE A O 1
ATOM 2095 N N . CYS A 1 276 ? -18.25 -13.617 -2.365 1 98.56 276 CYS A N 1
ATOM 2096 C CA . CYS A 1 276 ? -18.219 -12.219 -2.791 1 98.56 276 CYS A CA 1
ATOM 2097 C C . CYS A 1 276 ? -18.641 -12.086 -4.25 1 98.56 276 CYS A C 1
ATOM 2099 O O . CYS A 1 276 ? -19.172 -11.055 -4.652 1 98.56 276 CYS A O 1
ATOM 2101 N N . ARG A 1 277 ? -18.453 -13.195 -5.031 1 98.44 277 ARG A N 1
ATOM 2102 C CA . ARG A 1 277 ? -18.844 -13.188 -6.438 1 98.44 277 ARG A CA 1
ATOM 2103 C C . ARG A 1 277 ? -20.328 -12.852 -6.598 1 98.44 277 ARG A C 1
ATOM 2105 O O . ARG A 1 277 ? -20.734 -12.273 -7.609 1 98.44 277 ARG A O 1
ATOM 2112 N N . GLY A 1 278 ? -21.141 -13.164 -5.641 1 98.25 278 GLY A N 1
ATOM 2113 C CA . GLY A 1 278 ? -22.578 -13 -5.73 1 98.25 278 GLY A CA 1
ATOM 2114 C C . GLY A 1 278 ? -23.047 -11.609 -5.359 1 98.25 278 GLY A C 1
ATOM 2115 O O . GLY A 1 278 ? -24.25 -11.336 -5.34 1 98.25 278 GLY A O 1
ATOM 2116 N N . THR A 1 279 ? -22.172 -10.695 -5.074 1 98.38 279 THR A N 1
ATOM 2117 C CA . THR A 1 279 ? -22.516 -9.328 -4.691 1 98.38 279 THR A CA 1
ATOM 2118 C C . THR A 1 279 ? -21.547 -8.336 -5.344 1 98.38 279 THR A C 1
ATOM 2120 O O . THR A 1 279 ? -20.906 -8.648 -6.348 1 98.38 279 THR A O 1
ATOM 2123 N N . SER A 1 280 ? -21.562 -7.039 -4.84 1 98.12 280 SER A N 1
ATOM 2124 C CA . SER A 1 280 ? -20.781 -6.008 -5.512 1 98.12 280 SER A CA 1
ATOM 2125 C C . SER A 1 280 ? -20.297 -4.949 -4.527 1 98.12 280 SER A C 1
ATOM 2127 O O . SER A 1 280 ? -20.766 -4.891 -3.389 1 98.12 280 SER A O 1
ATOM 2129 N N . ALA A 1 281 ? -19.406 -4.184 -4.996 1 97.81 281 ALA A N 1
ATOM 2130 C CA . ALA A 1 281 ? -18.906 -3.076 -4.184 1 97.81 281 ALA A CA 1
ATOM 2131 C C . ALA A 1 281 ? -20.031 -2.1 -3.846 1 97.81 281 ALA A C 1
ATOM 2133 O O . ALA A 1 281 ? -20.047 -1.529 -2.752 1 97.81 281 ALA A O 1
ATOM 2134 N N . ASP A 1 282 ? -20.938 -1.878 -4.754 1 97.25 282 ASP A N 1
ATOM 2135 C CA . ASP A 1 282 ? -22.047 -0.958 -4.531 1 97.25 282 ASP A CA 1
ATOM 2136 C C . ASP A 1 282 ? -22.953 -1.457 -3.414 1 97.25 282 ASP A C 1
ATOM 2138 O O . ASP A 1 282 ? -23.422 -0.67 -2.584 1 97.25 282 ASP A O 1
ATOM 2142 N N . GLU A 1 283 ? -23.234 -2.764 -3.455 1 98.38 283 GLU A N 1
ATOM 2143 C CA . GLU A 1 283 ? -24.047 -3.348 -2.389 1 98.38 283 GLU A CA 1
ATOM 2144 C C . GLU A 1 283 ? -23.328 -3.25 -1.041 1 98.38 283 GLU A C 1
ATOM 2146 O O . GLU A 1 283 ? -23.969 -3.02 -0.012 1 98.38 283 GLU A O 1
ATOM 2151 N N . LEU A 1 284 ? -22.047 -3.463 -1.072 1 98.69 284 LEU A N 1
ATOM 2152 C CA . LEU A 1 284 ? -21.25 -3.309 0.138 1 98.69 284 LEU A CA 1
ATOM 2153 C C . LEU A 1 284 ? -21.344 -1.882 0.667 1 98.69 284 LEU A C 1
ATOM 2155 O O . LEU A 1 284 ? -21.562 -1.67 1.862 1 98.69 284 LEU A O 1
ATOM 2159 N N . TYR A 1 285 ? -21.219 -0.86 -0.212 1 98.25 285 TYR A N 1
ATOM 2160 C CA . TYR A 1 285 ? -21.281 0.547 0.167 1 98.25 285 TYR A CA 1
ATOM 2161 C C . TYR A 1 285 ? -22.625 0.892 0.804 1 98.25 285 TYR A C 1
ATOM 2163 O O . TYR A 1 285 ? -22.672 1.663 1.765 1 98.25 285 TYR A O 1
ATOM 2171 N N . ALA A 1 286 ? -23.656 0.341 0.28 1 97.88 286 ALA A N 1
ATOM 2172 C CA . ALA A 1 286 ? -25.016 0.65 0.727 1 97.88 286 ALA A CA 1
ATOM 2173 C C . ALA A 1 286 ? -25.234 0.215 2.174 1 97.88 286 ALA A C 1
ATOM 2175 O O . ALA A 1 286 ? -26.094 0.745 2.865 1 97.88 286 ALA A O 1
ATOM 2176 N N . ARG A 1 287 ? -24.391 -0.71 2.633 1 98.06 287 ARG A N 1
ATOM 2177 C CA . ARG A 1 287 ? -24.562 -1.244 3.98 1 98.06 287 ARG A CA 1
ATOM 2178 C C . ARG A 1 287 ? -23.25 -1.16 4.766 1 98.06 287 ARG A C 1
ATOM 2180 O O . ARG A 1 287 ? -23.047 -1.907 5.727 1 98.06 287 ARG A O 1
ATOM 2187 N N . LEU A 1 288 ? -22.422 -0.289 4.43 1 98.44 288 LEU A N 1
ATOM 2188 C CA . LEU A 1 288 ? -21.031 -0.253 4.895 1 98.44 288 LEU A CA 1
ATOM 2189 C C . LEU A 1 288 ? -20.984 -0.096 6.41 1 98.44 288 LEU A C 1
ATOM 2191 O O . LEU A 1 288 ? -20.234 -0.806 7.086 1 98.44 288 LEU A O 1
ATOM 2195 N N . PRO A 1 289 ? -21.781 0.827 7.059 1 97.12 289 PRO A N 1
ATOM 2196 C CA . PRO A 1 289 ? -21.672 0.966 8.516 1 97.12 289 PRO A CA 1
ATOM 2197 C C . PRO A 1 289 ? -22 -0.33 9.258 1 97.12 289 PRO A C 1
ATOM 2199 O O . PRO A 1 289 ? -21.312 -0.688 10.211 1 97.12 289 PRO A O 1
ATOM 2202 N N . GLU A 1 290 ? -22.953 -1.021 8.805 1 97.81 290 GLU A N 1
ATOM 2203 C CA . GLU A 1 290 ? -23.344 -2.281 9.422 1 97.81 290 GLU A CA 1
ATOM 2204 C C . GLU A 1 290 ? -22.281 -3.352 9.227 1 97.81 290 GLU A C 1
ATOM 2206 O O . GLU A 1 290 ? -21.953 -4.086 10.164 1 97.81 290 GLU A O 1
ATOM 2211 N N . ILE A 1 291 ? -21.781 -3.426 8.031 1 98.56 291 ILE A N 1
ATOM 2212 C CA . ILE A 1 291 ? -20.812 -4.465 7.699 1 98.56 291 ILE A CA 1
ATOM 2213 C C . ILE A 1 291 ? -19.5 -4.211 8.453 1 98.56 291 ILE A C 1
ATOM 2215 O O . ILE A 1 291 ? -18.875 -5.148 8.945 1 98.56 291 ILE A O 1
ATOM 2219 N N . ARG A 1 292 ? -19.109 -2.971 8.562 1 97.94 292 ARG A N 1
ATOM 2220 C CA . ARG A 1 292 ? -17.922 -2.639 9.344 1 97.94 292 ARG A CA 1
ATOM 2221 C C . ARG A 1 292 ? -18.094 -3.064 10.797 1 97.94 292 ARG A C 1
ATOM 2223 O O . ARG A 1 292 ? -17.156 -3.598 11.406 1 97.94 292 ARG A O 1
ATOM 2230 N N . GLU A 1 293 ? -19.219 -2.832 11.336 1 97.38 293 GLU A N 1
ATOM 2231 C CA . GLU A 1 293 ? -19.5 -3.166 12.727 1 97.38 293 GLU A CA 1
ATOM 2232 C C . GLU A 1 293 ? -19.469 -4.676 12.953 1 97.38 293 GLU A C 1
ATOM 2234 O O . GLU A 1 293 ? -18.922 -5.152 13.945 1 97.38 293 GLU A O 1
ATOM 2239 N N . LYS A 1 294 ? -19.953 -5.434 12.047 1 98.38 294 LYS A N 1
ATOM 2240 C CA . LYS A 1 294 ? -20.188 -6.859 12.266 1 98.38 294 LYS A CA 1
ATOM 2241 C C . LYS A 1 294 ? -19 -7.688 11.789 1 98.38 294 LYS A C 1
ATOM 2243 O O . LYS A 1 294 ? -18.641 -8.688 12.406 1 98.38 294 LYS A O 1
ATOM 2248 N N . ALA A 1 295 ? -18.344 -7.273 10.656 1 98.25 295 ALA A N 1
ATOM 2249 C CA . ALA A 1 295 ? -17.297 -8.094 10.062 1 98.25 295 ALA A CA 1
ATOM 2250 C C . ALA A 1 295 ? -15.914 -7.488 10.297 1 98.25 295 ALA A C 1
ATOM 2252 O O . ALA A 1 295 ? -14.906 -8.188 10.266 1 98.25 295 ALA A O 1
ATOM 2253 N N . GLY A 1 296 ? -15.922 -6.152 10.531 1 97.81 296 GLY A N 1
ATOM 2254 C CA . GLY A 1 296 ? -14.648 -5.48 10.727 1 97.81 296 GLY A CA 1
ATOM 2255 C C . GLY A 1 296 ? -14.109 -4.84 9.469 1 97.81 296 GLY A C 1
ATOM 2256 O O . GLY A 1 296 ? -14.469 -5.238 8.359 1 97.81 296 GLY A O 1
ATOM 2257 N N . ASP A 1 297 ? -13.227 -3.914 9.656 1 98.19 297 ASP A N 1
ATOM 2258 C CA . ASP A 1 297 ? -12.727 -3.096 8.555 1 98.19 297 ASP A CA 1
ATOM 2259 C C . ASP A 1 297 ? -11.828 -3.914 7.625 1 98.19 297 ASP A C 1
ATOM 2261 O O . ASP A 1 297 ? -11.859 -3.729 6.406 1 98.19 297 ASP A O 1
ATOM 2265 N N . ARG A 1 298 ? -10.977 -4.793 8.172 1 97.75 298 ARG A N 1
ATOM 2266 C CA . ARG A 1 298 ? -10.109 -5.578 7.301 1 97.75 298 ARG A CA 1
ATOM 2267 C C . ARG A 1 298 ? -10.922 -6.473 6.371 1 97.75 298 ARG A C 1
ATOM 2269 O O . ARG A 1 298 ? -10.555 -6.66 5.207 1 97.75 298 ARG A O 1
ATOM 2276 N N . ALA A 1 299 ? -11.992 -7.043 6.891 1 98.69 299 ALA A N 1
ATOM 2277 C CA . ALA A 1 299 ? -12.875 -7.855 6.055 1 98.69 299 ALA A CA 1
ATOM 2278 C C . ALA A 1 299 ? -13.438 -7.035 4.898 1 98.69 299 ALA A C 1
ATOM 2280 O O . ALA A 1 299 ? -13.516 -7.52 3.768 1 98.69 299 ALA A O 1
ATOM 2281 N N . VAL A 1 300 ? -13.82 -5.816 5.203 1 98.81 300 VAL A N 1
ATOM 2282 C CA . VAL A 1 300 ? -14.359 -4.918 4.191 1 98.81 300 VAL A CA 1
ATOM 2283 C C . VAL A 1 300 ? -13.297 -4.645 3.127 1 98.81 300 VAL A C 1
ATOM 2285 O O . VAL A 1 300 ? -13.586 -4.699 1.929 1 98.81 300 VAL A O 1
ATOM 2288 N N . LEU A 1 301 ? -12.117 -4.355 3.586 1 98.69 301 LEU A N 1
ATOM 2289 C CA . LEU A 1 301 ? -11.023 -4.094 2.662 1 98.69 301 LEU A CA 1
ATOM 2290 C C . LEU A 1 301 ? -10.742 -5.309 1.788 1 98.69 301 LEU A C 1
ATOM 2292 O O . LEU A 1 301 ? -10.531 -5.176 0.581 1 98.69 301 LEU A O 1
ATOM 2296 N N . ARG A 1 302 ? -10.734 -6.461 2.371 1 98.69 302 ARG A N 1
ATOM 2297 C CA . ARG A 1 302 ? -10.477 -7.688 1.627 1 98.69 302 ARG A CA 1
ATOM 2298 C C . ARG A 1 302 ? -11.57 -7.953 0.602 1 98.69 302 ARG A C 1
ATOM 2300 O O . ARG A 1 302 ? -11.289 -8.414 -0.508 1 98.69 302 ARG A O 1
ATOM 2307 N N . ALA A 1 303 ? -12.797 -7.672 0.924 1 98.88 303 ALA A N 1
ATOM 2308 C CA . ALA A 1 303 ? -13.883 -7.793 -0.043 1 98.88 303 ALA A CA 1
ATOM 2309 C C . ALA A 1 303 ? -13.719 -6.789 -1.183 1 98.88 303 ALA A C 1
ATOM 2311 O O . ALA A 1 303 ? -13.953 -7.121 -2.348 1 98.88 303 ALA A O 1
ATOM 2312 N N . LEU A 1 304 ? -13.336 -5.559 -0.834 1 98.88 304 LEU A N 1
ATOM 2313 C CA . LEU A 1 304 ? -13.094 -4.559 -1.869 1 98.88 304 LEU A CA 1
ATOM 2314 C C . LEU A 1 304 ? -11.961 -5 -2.797 1 98.88 304 LEU A C 1
ATOM 2316 O O . LEU A 1 304 ? -12.023 -4.773 -4.008 1 98.88 304 LEU A O 1
ATOM 2320 N N . HIS A 1 305 ? -10.914 -5.605 -2.207 1 98.81 305 HIS A N 1
ATOM 2321 C CA . HIS A 1 305 ? -9.859 -6.195 -3.027 1 98.81 305 HIS A CA 1
ATOM 2322 C C . HIS A 1 305 ? -10.438 -7.188 -4.031 1 98.81 305 HIS A C 1
ATOM 2324 O O . HIS A 1 305 ? -10.078 -7.164 -5.211 1 98.81 305 HIS A O 1
ATOM 2330 N N . PHE A 1 306 ? -11.344 -8.047 -3.518 1 98.69 306 PHE A N 1
ATOM 2331 C CA . PHE A 1 306 ? -11.945 -9.07 -4.367 1 98.69 306 PHE A CA 1
ATOM 2332 C C . PHE A 1 306 ? -12.633 -8.438 -5.574 1 98.69 306 PHE A C 1
ATOM 2334 O O . PHE A 1 306 ? -12.406 -8.852 -6.711 1 98.69 306 PHE A O 1
ATOM 2341 N N . PHE A 1 307 ? -13.445 -7.465 -5.344 1 98.75 307 PHE A N 1
ATOM 2342 C CA . PHE A 1 307 ? -14.219 -6.852 -6.414 1 98.75 307 PHE A CA 1
ATOM 2343 C C . PHE A 1 307 ? -13.297 -6.188 -7.438 1 98.75 307 PHE A C 1
ATOM 2345 O O . PHE A 1 307 ? -13.445 -6.406 -8.641 1 98.75 307 PHE A O 1
ATOM 2352 N N . GLU A 1 308 ? -12.32 -5.426 -6.969 1 98.38 308 GLU A N 1
ATOM 2353 C CA . GLU A 1 308 ? -11.438 -4.695 -7.871 1 98.38 308 GLU A CA 1
ATOM 2354 C C . GLU A 1 308 ? -10.484 -5.641 -8.602 1 98.38 308 GLU A C 1
ATOM 2356 O O . GLU A 1 308 ? -10.117 -5.391 -9.75 1 98.38 308 GLU A O 1
ATOM 2361 N N . GLU A 1 309 ? -10.078 -6.715 -7.914 1 98.56 309 GLU A N 1
ATOM 2362 C CA . GLU A 1 309 ? -9.141 -7.66 -8.516 1 98.56 309 GLU A CA 1
ATOM 2363 C C . GLU A 1 309 ? -9.773 -8.391 -9.695 1 98.56 309 GLU A C 1
ATOM 2365 O O . GLU A 1 309 ? -9.102 -8.68 -10.688 1 98.56 309 GLU A O 1
ATOM 2370 N N . ASN A 1 310 ? -11.047 -8.734 -9.57 1 98.44 310 ASN A N 1
ATOM 2371 C CA . ASN A 1 310 ? -11.742 -9.336 -10.711 1 98.44 310 ASN A CA 1
ATOM 2372 C C . ASN A 1 310 ? -11.711 -8.414 -11.93 1 98.44 310 ASN A C 1
ATOM 2374 O O . ASN A 1 310 ? -11.508 -8.867 -13.055 1 98.44 310 ASN A O 1
ATOM 2378 N N . GLU A 1 311 ? -11.922 -7.145 -11.672 1 98.12 311 GLU A N 1
ATOM 2379 C CA . GLU A 1 311 ? -11.875 -6.172 -12.758 1 98.12 311 GLU A CA 1
ATOM 2380 C C . GLU A 1 311 ? -10.461 -6.066 -13.336 1 98.12 311 GLU A C 1
ATOM 2382 O O . GLU A 1 311 ? -10.297 -5.875 -14.539 1 98.12 311 GLU A O 1
ATOM 2387 N N . ARG A 1 312 ? -9.477 -6.121 -12.492 1 98.38 312 ARG A N 1
ATOM 2388 C CA . ARG A 1 312 ? -8.094 -6.031 -12.953 1 98.38 312 ARG A CA 1
ATOM 2389 C C . ARG A 1 312 ? -7.742 -7.215 -13.852 1 98.38 312 ARG A C 1
ATOM 2391 O O . ARG A 1 312 ? -7.035 -7.055 -14.844 1 98.38 312 ARG A O 1
ATOM 2398 N N . VAL A 1 313 ? -8.211 -8.414 -13.469 1 98.44 313 VAL A N 1
ATOM 2399 C CA . VAL A 1 313 ? -7.945 -9.602 -14.281 1 98.44 313 VAL A CA 1
ATOM 2400 C C . VAL A 1 313 ? -8.539 -9.414 -15.68 1 98.44 313 VAL A C 1
ATOM 2402 O O . VAL A 1 313 ? -7.895 -9.711 -16.688 1 98.44 313 VAL A O 1
ATOM 2405 N N . ASP A 1 314 ? -9.789 -8.906 -15.758 1 98.38 314 ASP A N 1
ATOM 2406 C CA . ASP A 1 314 ? -10.398 -8.609 -17.047 1 98.38 314 ASP A CA 1
ATOM 2407 C C . ASP A 1 314 ? -9.555 -7.613 -17.844 1 98.38 314 ASP A C 1
ATOM 2409 O O . ASP A 1 314 ? -9.367 -7.773 -19.047 1 98.38 314 ASP A O 1
ATOM 2413 N N . GLY A 1 315 ? -9.094 -6.602 -17.172 1 98.31 315 GLY A N 1
ATOM 2414 C CA . GLY A 1 315 ? -8.25 -5.609 -17.812 1 98.31 315 GLY A CA 1
ATOM 2415 C C . GLY A 1 315 ? -6.938 -6.184 -18.328 1 98.31 315 GLY A C 1
ATOM 2416 O O . GLY A 1 315 ? -6.48 -5.828 -19.406 1 98.31 315 GLY A O 1
ATOM 2417 N N . MET A 1 316 ? -6.332 -7.059 -17.547 1 98.25 316 MET A N 1
ATOM 2418 C CA . MET A 1 316 ? -5.082 -7.703 -17.938 1 98.25 316 MET A CA 1
ATOM 2419 C C . MET A 1 316 ? -5.285 -8.547 -19.188 1 98.25 316 MET A C 1
ATOM 2421 O O . MET A 1 316 ? -4.473 -8.492 -20.125 1 98.25 316 MET A O 1
ATOM 2425 N N . LEU A 1 317 ? -6.328 -9.312 -19.156 1 97.5 317 LEU A N 1
ATOM 2426 C CA . LEU A 1 317 ? -6.641 -10.156 -20.297 1 97.5 317 LEU A CA 1
ATOM 2427 C C . LEU A 1 317 ? -6.812 -9.32 -21.562 1 97.5 317 LEU A C 1
ATOM 2429 O O . LEU A 1 317 ? -6.262 -9.656 -22.609 1 97.5 317 LEU A O 1
ATOM 2433 N N . GLU A 1 318 ? -7.555 -8.273 -21.469 1 97.88 318 GLU A N 1
ATOM 2434 C CA . GLU A 1 318 ? -7.789 -7.387 -22.594 1 97.88 318 GLU A CA 1
ATOM 2435 C C . GLU A 1 318 ? -6.488 -6.762 -23.094 1 97.88 318 GLU A C 1
ATOM 2437 O O . GLU A 1 318 ? -6.254 -6.668 -24.297 1 97.88 318 GLU A O 1
ATOM 2442 N N . ALA A 1 319 ? -5.68 -6.305 -22.188 1 98 319 ALA A N 1
ATOM 2443 C CA . ALA A 1 319 ? -4.398 -5.703 -22.547 1 98 319 ALA A CA 1
ATOM 2444 C C . ALA A 1 319 ? -3.518 -6.699 -23.297 1 98 319 ALA A C 1
ATOM 2446 O O . ALA A 1 319 ? -2.871 -6.344 -24.281 1 98 319 ALA A O 1
ATOM 2447 N N . LEU A 1 320 ? -3.486 -7.945 -22.844 1 96.94 320 LEU A N 1
ATOM 2448 C CA . LEU A 1 320 ? -2.664 -8.969 -23.469 1 96.94 320 LEU A CA 1
ATOM 2449 C C . LEU A 1 320 ? -3.201 -9.328 -24.859 1 96.94 320 LEU A C 1
ATOM 2451 O O . LEU A 1 320 ? -2.428 -9.531 -25.797 1 96.94 320 LEU A O 1
ATOM 2455 N N . ARG A 1 321 ? -4.484 -9.383 -24.984 1 96.62 321 ARG A N 1
ATOM 2456 C CA . ARG A 1 321 ? -5.094 -9.664 -26.281 1 96.62 321 ARG A CA 1
ATOM 2457 C C . ARG A 1 321 ? -4.719 -8.594 -27.297 1 96.62 321 ARG A C 1
ATOM 2459 O O . ARG A 1 321 ? -4.539 -8.891 -28.484 1 96.62 321 ARG A O 1
ATOM 2466 N N . ARG A 1 322 ? -4.578 -7.434 -26.797 1 96.56 322 ARG A N 1
ATOM 2467 C CA . ARG A 1 322 ? -4.258 -6.305 -27.672 1 96.56 322 ARG A CA 1
ATOM 2468 C C . ARG A 1 322 ? -2.75 -6.105 -27.781 1 96.56 322 ARG A C 1
ATOM 2470 O O . ARG A 1 322 ? -2.289 -5.129 -28.375 1 96.56 322 ARG A O 1
ATOM 2477 N N . GLU A 1 323 ? -2.002 -6.945 -27.156 1 96.06 323 GLU A N 1
ATOM 2478 C CA . GLU A 1 323 ? -0.546 -6.852 -27.141 1 96.06 323 GLU A CA 1
ATOM 2479 C C . GLU A 1 323 ? -0.092 -5.492 -26.609 1 96.06 323 GLU A C 1
ATOM 2481 O O . GLU A 1 323 ? 0.788 -4.859 -27.203 1 96.06 323 GLU A O 1
ATOM 2486 N N . ASP A 1 324 ? -0.79 -5.039 -25.625 1 96.38 324 ASP A N 1
ATOM 2487 C CA . ASP A 1 324 ? -0.559 -3.721 -25.047 1 96.38 324 ASP A CA 1
ATOM 2488 C C . ASP A 1 324 ? 0.083 -3.836 -23.672 1 96.38 324 ASP A C 1
ATOM 2490 O O . ASP A 1 324 ? -0.592 -3.68 -22.641 1 96.38 324 ASP A O 1
ATOM 2494 N N . LEU A 1 325 ? 1.396 -3.934 -23.641 1 96.06 325 LEU A N 1
ATOM 2495 C CA . LEU A 1 325 ? 2.145 -4.109 -22.406 1 96.06 325 LEU A CA 1
ATOM 2496 C C . LEU A 1 325 ? 2.061 -2.861 -21.531 1 96.06 325 LEU A C 1
ATOM 2498 O O . LEU A 1 325 ? 2.082 -2.951 -20.312 1 96.06 325 LEU A O 1
ATOM 2502 N N . GLN A 1 326 ? 1.934 -1.722 -22.156 1 95.19 326 GLN A N 1
ATOM 2503 C CA . GLN A 1 326 ? 1.875 -0.455 -21.422 1 95.19 326 GLN A CA 1
ATOM 2504 C C . GLN A 1 326 ? 0.604 -0.357 -20.594 1 95.19 326 GLN A C 1
ATOM 2506 O O . GLN A 1 326 ? 0.597 0.281 -19.531 1 95.19 326 GLN A O 1
ATOM 2511 N N . ALA A 1 327 ? -0.403 -0.951 -21.141 1 97 327 ALA A N 1
ATOM 2512 C CA . ALA A 1 327 ? -1.65 -0.995 -20.375 1 97 327 ALA A CA 1
ATOM 2513 C C . ALA A 1 327 ? -1.626 -2.121 -19.344 1 97 327 ALA A C 1
ATOM 2515 O O . ALA A 1 327 ? -2.295 -2.043 -18.312 1 97 327 ALA A O 1
ATOM 2516 N N . PHE A 1 328 ? -0.835 -3.17 -19.578 1 98.12 328 PHE A N 1
ATOM 2517 C CA . PHE A 1 328 ? -0.791 -4.379 -18.766 1 98.12 328 PHE A CA 1
ATOM 2518 C C . PHE A 1 328 ? -0.016 -4.133 -17.484 1 98.12 328 PHE A C 1
ATOM 2520 O O . PHE A 1 328 ? -0.469 -4.508 -16.391 1 98.12 328 PHE A O 1
ATOM 2527 N N . LEU A 1 329 ? 1.108 -3.498 -17.531 1 98.38 329 LEU A N 1
ATOM 2528 C CA . LEU A 1 329 ? 2.055 -3.389 -16.422 1 98.38 329 LEU A CA 1
ATOM 2529 C C . LEU A 1 329 ? 1.446 -2.605 -15.266 1 98.38 329 LEU A C 1
ATOM 2531 O O . LEU A 1 329 ? 1.564 -3.012 -14.109 1 98.38 329 LEU A O 1
ATOM 2535 N N . PRO A 1 330 ? 0.688 -1.499 -15.531 1 97.62 330 PRO A N 1
ATOM 2536 C CA . PRO A 1 330 ? 0.064 -0.781 -14.414 1 97.62 330 PRO A CA 1
ATOM 2537 C C . PRO A 1 330 ? -0.963 -1.63 -13.672 1 97.62 330 PRO A C 1
ATOM 2539 O O . PRO A 1 330 ? -1.138 -1.471 -12.461 1 97.62 330 PRO A O 1
ATOM 2542 N N . LEU A 1 331 ? -1.594 -2.525 -14.359 1 98.44 331 LEU A N 1
ATOM 2543 C CA . LEU A 1 331 ? -2.584 -3.379 -13.711 1 98.44 331 LEU A CA 1
ATOM 2544 C C . LEU A 1 331 ? -1.912 -4.367 -12.766 1 98.44 331 LEU A C 1
ATOM 2546 O O . LEU A 1 331 ? -2.475 -4.719 -11.727 1 98.44 331 LEU A O 1
ATOM 2550 N N . ILE A 1 332 ? -0.673 -4.828 -13.094 1 98.5 332 ILE A N 1
ATOM 2551 C CA . ILE A 1 332 ? 0.116 -5.66 -12.195 1 98.5 332 ILE A CA 1
ATOM 2552 C C . ILE A 1 332 ? 0.467 -4.871 -10.938 1 98.5 332 ILE A C 1
ATOM 2554 O O . ILE A 1 332 ? 0.335 -5.379 -9.82 1 98.5 332 ILE A O 1
ATOM 2558 N N . THR A 1 333 ? 0.891 -3.637 -11.156 1 98.44 333 THR A N 1
ATOM 2559 C CA . THR A 1 333 ? 1.254 -2.76 -10.047 1 98.44 333 THR A CA 1
ATOM 2560 C C . THR A 1 333 ? 0.057 -2.525 -9.133 1 98.44 333 THR A C 1
ATOM 2562 O O . THR A 1 333 ? 0.184 -2.59 -7.906 1 98.44 333 THR A O 1
ATOM 2565 N N . GLU A 1 334 ? -1.135 -2.264 -9.727 1 98.19 334 GLU A N 1
ATOM 2566 C CA . GLU A 1 334 ? -2.352 -2.051 -8.953 1 98.19 334 GLU A CA 1
ATOM 2567 C C . GLU A 1 334 ? -2.707 -3.287 -8.133 1 98.19 334 GLU A C 1
ATOM 2569 O O . GLU A 1 334 ? -3.139 -3.174 -6.984 1 98.19 334 GLU A O 1
ATOM 2574 N N . SER A 1 335 ? -2.545 -4.41 -8.75 1 98.5 335 SER A N 1
ATOM 2575 C CA . SER A 1 335 ? -2.812 -5.664 -8.055 1 98.5 335 SER A CA 1
ATOM 2576 C C . SER A 1 335 ? -1.884 -5.844 -6.859 1 98.5 335 SER A C 1
ATOM 2578 O O . SER A 1 335 ? -2.318 -6.262 -5.785 1 98.5 335 SER A O 1
ATOM 2580 N N . GLY A 1 336 ? -0.589 -5.57 -7.117 1 98.5 336 GLY A N 1
ATOM 2581 C CA . GLY A 1 336 ? 0.369 -5.633 -6.023 1 98.5 336 GLY A CA 1
ATOM 2582 C C . GLY A 1 336 ? 0.041 -4.684 -4.887 1 98.5 336 GLY A C 1
ATOM 2583 O O . GLY A 1 336 ? 0.1 -5.066 -3.717 1 98.5 336 GLY A O 1
ATOM 2584 N N . ASN A 1 337 ? -0.321 -3.457 -5.203 1 98.44 337 ASN A N 1
ATOM 2585 C CA . ASN A 1 337 ? -0.693 -2.465 -4.199 1 98.44 337 ASN A CA 1
ATOM 2586 C C . ASN A 1 337 ? -1.93 -2.895 -3.416 1 98.44 337 ASN A C 1
ATOM 2588 O O . ASN A 1 337 ? -1.973 -2.762 -2.191 1 98.44 337 ASN A O 1
ATOM 2592 N N . SER A 1 338 ? -2.916 -3.393 -4.109 1 98.5 338 SER A N 1
ATOM 2593 C CA . SER A 1 338 ? -4.141 -3.848 -3.459 1 98.5 338 SER A CA 1
ATOM 2594 C C . SER A 1 338 ? -3.861 -5.004 -2.504 1 98.5 338 SER A C 1
ATOM 2596 O O . SER A 1 338 ? -4.414 -5.055 -1.403 1 98.5 338 SER A O 1
ATOM 2598 N N . SER A 1 339 ? -3.021 -5.949 -2.934 1 98.44 339 SER A N 1
ATOM 2599 C CA . SER A 1 339 ? -2.648 -7.078 -2.086 1 98.44 339 SER A CA 1
ATOM 2600 C C . SER A 1 339 ? -1.975 -6.605 -0.801 1 98.44 339 SER A C 1
ATOM 2602 O O . SER A 1 339 ? -2.266 -7.117 0.283 1 98.44 339 SER A O 1
ATOM 2604 N N . TRP A 1 340 ? -1.12 -5.645 -0.943 1 98.31 340 TRP A N 1
ATOM 2605 C CA . TRP A 1 340 ? -0.383 -5.105 0.196 1 98.31 340 TRP A CA 1
ATOM 2606 C C . TRP A 1 340 ? -1.302 -4.301 1.109 1 98.31 340 TRP A C 1
ATOM 2608 O O . TRP A 1 340 ? -1.31 -4.504 2.326 1 98.31 340 TRP A O 1
ATOM 2618 N N . LYS A 1 341 ? -2.133 -3.441 0.503 1 98.06 341 LYS A N 1
ATOM 2619 C CA . LYS A 1 341 ? -2.881 -2.434 1.251 1 98.06 341 LYS A CA 1
ATOM 2620 C C . LYS A 1 341 ? -4.23 -2.979 1.706 1 98.06 341 LYS A C 1
ATOM 2622 O O . LYS A 1 341 ? -4.547 -2.953 2.898 1 98.06 341 LYS A O 1
ATOM 2627 N N . TRP A 1 342 ? -5.004 -3.512 0.808 1 98.31 342 TRP A N 1
ATOM 2628 C CA . TRP A 1 342 ? -6.379 -3.916 1.088 1 98.31 342 TRP A CA 1
ATOM 2629 C C . TRP A 1 342 ? -6.43 -5.359 1.582 1 98.31 342 TRP A C 1
ATOM 2631 O O . TRP A 1 342 ? -6.996 -5.637 2.641 1 98.31 342 TRP A O 1
ATOM 2641 N N . LEU A 1 343 ? -5.742 -6.223 0.865 1 97.81 343 LEU A N 1
ATOM 2642 C CA . LEU A 1 343 ? -5.777 -7.637 1.211 1 97.81 343 LEU A CA 1
ATOM 2643 C C . LEU A 1 343 ? -4.941 -7.914 2.457 1 97.81 343 LEU A C 1
ATOM 2645 O O . LEU A 1 343 ? -5.254 -8.82 3.23 1 97.81 343 LEU A O 1
ATOM 2649 N N . GLN A 1 344 ? -3.85 -7.191 2.576 1 96.88 344 GLN A N 1
ATOM 2650 C CA . GLN A 1 344 ? -2.955 -7.266 3.729 1 96.88 344 GLN A CA 1
ATOM 2651 C C . GLN A 1 344 ? -2.342 -8.656 3.861 1 96.88 344 GLN A C 1
ATOM 2653 O O . GLN A 1 344 ? -2.387 -9.258 4.934 1 96.88 344 GLN A O 1
ATOM 2658 N N . ASN A 1 345 ? -1.717 -9.141 2.768 1 95.88 345 ASN A N 1
ATOM 2659 C CA . ASN A 1 345 ? -1.103 -10.461 2.809 1 95.88 345 ASN A CA 1
ATOM 2660 C C . ASN A 1 345 ? 0.391 -10.398 2.5 1 95.88 345 ASN A C 1
ATOM 2662 O O . ASN A 1 345 ? 0.987 -11.391 2.084 1 95.88 345 ASN A O 1
ATOM 2666 N N . VAL A 1 346 ? 0.99 -9.227 2.641 1 96.5 346 VAL A N 1
ATOM 2667 C CA . VAL A 1 346 ? 2.41 -9.07 2.348 1 96.5 346 VAL A CA 1
ATOM 2668 C C . VAL A 1 346 ? 3.232 -9.359 3.602 1 96.5 346 VAL A C 1
ATOM 2670 O O . VAL A 1 346 ? 4.359 -9.852 3.516 1 96.5 346 VAL A O 1
ATOM 2673 N N . TYR A 1 347 ? 2.719 -9.07 4.742 1 94.81 347 TYR A N 1
ATOM 2674 C CA . TYR A 1 347 ? 3.322 -9.398 6.027 1 94.81 347 TYR A CA 1
ATOM 2675 C C . TYR A 1 347 ? 2.252 -9.641 7.086 1 94.81 347 TYR A C 1
ATOM 2677 O O . TYR A 1 347 ? 1.092 -9.258 6.902 1 94.81 347 TYR A O 1
ATOM 2685 N N . ARG A 1 348 ? 2.695 -10.227 8.148 1 91.56 348 ARG A N 1
ATOM 2686 C CA . ARG A 1 348 ? 1.813 -10.406 9.297 1 91.56 348 ARG A CA 1
ATOM 2687 C C . ARG A 1 348 ? 1.741 -9.133 10.133 1 91.56 348 ARG A C 1
ATOM 2689 O O . ARG A 1 348 ? 2.768 -8.508 10.414 1 91.56 348 ARG A O 1
ATOM 2696 N N . PRO A 1 349 ? 0.597 -8.695 10.531 1 75.88 349 PRO A N 1
ATOM 2697 C CA . PRO A 1 349 ? 0.478 -7.426 11.258 1 75.88 349 PRO A CA 1
ATOM 2698 C C . PRO A 1 349 ? 1.354 -7.375 12.508 1 75.88 349 PRO A C 1
ATOM 2700 O O . PRO A 1 349 ? 1.922 -6.328 12.828 1 75.88 349 PRO A O 1
ATOM 2703 N N . ALA A 1 350 ? 1.518 -8.383 13.172 1 77.81 350 ALA A N 1
ATOM 2704 C CA . ALA A 1 350 ? 2.232 -8.344 14.445 1 77.81 350 ALA A CA 1
ATOM 2705 C C . ALA A 1 350 ? 3.73 -8.547 14.242 1 77.81 350 ALA A C 1
ATOM 2707 O O . ALA A 1 350 ? 4.523 -8.352 15.164 1 77.81 350 ALA A O 1
ATOM 2708 N N . ALA A 1 351 ? 4.066 -8.727 13 1 84.56 351 ALA A N 1
ATOM 2709 C CA . ALA A 1 351 ? 5.473 -9.023 12.75 1 84.56 351 ALA A CA 1
ATOM 2710 C C . ALA A 1 351 ? 6.223 -7.777 12.297 1 84.56 351 ALA A C 1
ATOM 2712 O O . ALA A 1 351 ? 6.227 -7.441 11.109 1 84.56 351 ALA A O 1
ATOM 2713 N N . THR A 1 352 ? 6.977 -7.184 13.164 1 88.06 352 THR A N 1
ATOM 2714 C CA . THR A 1 352 ? 7.699 -5.965 12.805 1 88.06 352 THR A CA 1
ATOM 2715 C C . THR A 1 352 ? 9.125 -6.289 12.383 1 88.06 352 THR A C 1
ATOM 2717 O O . THR A 1 352 ? 9.719 -5.57 11.57 1 88.06 352 THR A O 1
ATOM 2720 N N . SER A 1 353 ? 9.602 -7.355 12.883 1 92.75 353 SER A N 1
ATOM 2721 C CA . SER A 1 353 ? 11 -7.688 12.641 1 92.75 353 SER A CA 1
ATOM 2722 C C . SER A 1 353 ? 11.164 -8.477 11.344 1 92.75 353 SER A C 1
ATOM 2724 O O . SER A 1 353 ? 12.172 -8.344 10.648 1 92.75 353 SER A O 1
ATOM 2726 N N . GLY A 1 354 ? 10.227 -9.336 11.023 1 94.44 354 GLY A N 1
ATOM 2727 C CA . GLY A 1 354 ? 10.305 -10.172 9.836 1 94.44 354 GLY A CA 1
ATOM 2728 C C . GLY A 1 354 ? 9.219 -9.883 8.828 1 94.44 354 GLY A C 1
ATOM 2729 O O . GLY A 1 354 ? 8.078 -10.328 8.992 1 94.44 354 GLY A O 1
ATOM 2730 N N . GLN A 1 355 ? 9.508 -9.102 7.805 1 96.56 355 GLN A N 1
ATOM 2731 C CA . GLN A 1 355 ? 8.625 -8.781 6.688 1 96.56 355 GLN A CA 1
ATOM 2732 C C . GLN A 1 355 ? 9.336 -8.961 5.352 1 96.56 355 GLN A C 1
ATOM 2734 O O . GLN A 1 355 ? 9.414 -8.023 4.559 1 96.56 355 GLN A O 1
ATOM 2739 N N . GLU A 1 356 ? 9.758 -10.172 5.059 1 96.44 356 GLU A N 1
ATOM 2740 C CA . GLU A 1 356 ? 10.664 -10.477 3.955 1 96.44 356 GLU A CA 1
ATOM 2741 C C . GLU A 1 356 ? 10.031 -10.117 2.611 1 96.44 356 GLU A C 1
ATOM 2743 O O . GLU A 1 356 ? 10.703 -9.57 1.735 1 96.44 356 GLU A O 1
ATOM 2748 N N . VAL A 1 357 ? 8.734 -10.422 2.465 1 96.81 357 VAL A N 1
ATOM 2749 C CA . VAL A 1 357 ? 8.062 -10.117 1.207 1 96.81 357 VAL A CA 1
ATOM 2750 C C . VAL A 1 357 ? 8.016 -8.609 0.992 1 96.81 357 VAL A C 1
ATOM 2752 O O . VAL A 1 357 ? 8.258 -8.125 -0.115 1 96.81 357 VAL A O 1
ATOM 2755 N N . ALA A 1 358 ? 7.754 -7.875 2.072 1 98.12 358 ALA A N 1
ATOM 2756 C CA . ALA A 1 358 ? 7.684 -6.418 2.004 1 98.12 358 ALA A CA 1
ATOM 2757 C C . ALA A 1 358 ? 9.031 -5.82 1.605 1 98.12 358 ALA A C 1
ATOM 2759 O O . ALA A 1 358 ? 9.086 -4.906 0.778 1 98.12 358 ALA A O 1
ATOM 2760 N N . ILE A 1 359 ? 10.102 -6.344 2.17 1 98.44 359 ILE A N 1
ATOM 2761 C CA . ILE A 1 359 ? 11.438 -5.848 1.877 1 98.44 359 ILE A CA 1
ATOM 2762 C C . ILE A 1 359 ? 11.773 -6.102 0.408 1 98.44 359 ILE A C 1
ATOM 2764 O O . ILE A 1 359 ? 12.266 -5.211 -0.286 1 98.44 359 ILE A O 1
ATOM 2768 N N . ALA A 1 360 ? 11.477 -7.281 -0.043 1 98.25 360 ALA A N 1
ATOM 2769 C CA . ALA A 1 360 ? 11.758 -7.629 -1.433 1 98.25 360 ALA A CA 1
ATOM 2770 C C . ALA A 1 360 ? 10.977 -6.738 -2.393 1 98.25 360 ALA A C 1
ATOM 2772 O O . ALA A 1 360 ? 11.516 -6.285 -3.406 1 98.25 360 ALA A O 1
ATOM 2773 N N . LEU A 1 361 ? 9.742 -6.516 -2.064 1 98.75 361 LEU A N 1
ATOM 2774 C CA . LEU A 1 361 ? 8.898 -5.672 -2.91 1 98.75 361 LEU A CA 1
ATOM 2775 C C . LEU A 1 361 ? 9.398 -4.227 -2.896 1 98.75 361 LEU A C 1
ATOM 2777 O O . LEU A 1 361 ? 9.414 -3.564 -3.936 1 98.75 361 LEU A O 1
ATOM 2781 N N . ALA A 1 362 ? 9.789 -3.709 -1.733 1 98.75 362 ALA A N 1
ATOM 2782 C CA . ALA A 1 362 ? 10.273 -2.332 -1.641 1 98.75 362 ALA A CA 1
ATOM 2783 C C . ALA A 1 362 ? 11.523 -2.129 -2.486 1 98.75 362 ALA A C 1
ATOM 2785 O O . ALA A 1 362 ? 11.633 -1.148 -3.227 1 98.75 362 ALA A O 1
ATOM 2786 N N . ILE A 1 363 ? 12.453 -3.061 -2.404 1 98.5 363 ILE A N 1
ATOM 2787 C CA . ILE A 1 363 ? 13.688 -3.006 -3.188 1 98.5 363 ILE A CA 1
ATOM 2788 C C . ILE A 1 363 ? 13.352 -3.047 -4.676 1 98.5 363 ILE A C 1
ATOM 2790 O O . ILE A 1 363 ? 13.914 -2.283 -5.465 1 98.5 363 ILE A O 1
ATOM 2794 N N . THR A 1 364 ? 12.422 -3.895 -4.996 1 98.75 364 THR A N 1
ATOM 2795 C CA . THR A 1 364 ? 12.031 -4.078 -6.391 1 98.75 364 THR A CA 1
ATOM 2796 C C . THR A 1 364 ? 11.305 -2.846 -6.914 1 98.75 364 THR A C 1
ATOM 2798 O O . THR A 1 364 ? 11.555 -2.396 -8.039 1 98.75 364 THR A O 1
ATOM 2801 N N . GLU A 1 365 ? 10.375 -2.295 -6.129 1 98.62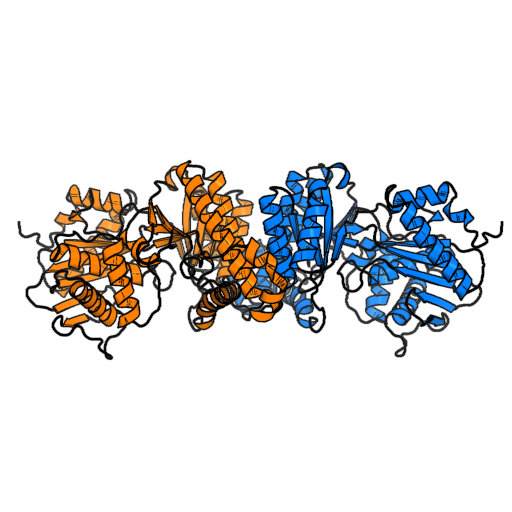 365 GLU A N 1
ATOM 2802 C CA . GLU A 1 365 ? 9.648 -1.088 -6.516 1 98.62 365 GLU A CA 1
ATOM 2803 C C . GLU A 1 365 ? 10.609 0.073 -6.766 1 98.62 365 GLU A C 1
ATOM 2805 O O . GLU A 1 365 ? 10.43 0.833 -7.719 1 98.62 365 GLU A O 1
ATOM 2810 N N . ARG A 1 366 ? 11.562 0.229 -5.918 1 97.88 366 ARG A N 1
ATOM 2811 C CA . ARG A 1 366 ? 12.547 1.295 -6.094 1 97.88 366 ARG A CA 1
ATOM 2812 C C . ARG A 1 366 ? 13.352 1.091 -7.371 1 97.88 366 ARG A C 1
ATOM 2814 O O . ARG A 1 366 ? 13.617 2.047 -8.102 1 97.88 366 ARG A O 1
ATOM 2821 N N . TYR A 1 367 ? 13.766 -0.111 -7.637 1 98.25 367 TYR A N 1
ATOM 2822 C CA . TYR A 1 367 ? 14.508 -0.432 -8.852 1 98.25 367 TYR A CA 1
ATOM 2823 C C . TYR A 1 367 ? 13.695 -0.094 -10.094 1 98.25 367 TYR A C 1
ATOM 2825 O O . TYR A 1 367 ? 14.211 0.521 -11.031 1 98.25 367 TYR A O 1
ATOM 2833 N N . ILE A 1 368 ? 12.445 -0.508 -10.094 1 98.44 368 ILE A N 1
ATOM 2834 C CA . ILE A 1 368 ? 11.539 -0.279 -11.219 1 98.44 368 ILE A CA 1
ATOM 2835 C C . ILE A 1 368 ? 11.352 1.222 -11.43 1 98.44 368 ILE A C 1
ATOM 2837 O O . ILE A 1 368 ? 11.336 1.695 -12.57 1 98.44 368 ILE A O 1
ATOM 2841 N N . LYS A 1 369 ? 11.203 1.944 -10.328 1 97.06 369 LYS A N 1
ATOM 2842 C CA . LYS A 1 369 ? 11.062 3.395 -10.422 1 97.06 369 LYS A CA 1
ATOM 2843 C C . LYS A 1 369 ? 12.289 4.027 -11.07 1 97.06 369 LYS A C 1
ATOM 2845 O O . LYS A 1 369 ? 12.156 4.887 -11.945 1 97.06 369 LYS A O 1
ATOM 2850 N N . GLN A 1 370 ? 13.461 3.627 -10.68 1 96.12 370 GLN A N 1
ATOM 2851 C CA . GLN A 1 370 ? 14.711 4.148 -11.234 1 96.12 370 GLN A CA 1
ATOM 2852 C C . GLN A 1 370 ? 14.836 3.801 -12.711 1 96.12 370 GLN A C 1
ATOM 2854 O O . GLN A 1 370 ? 15.344 4.602 -13.5 1 96.12 370 GLN A O 1
ATOM 2859 N N . LEU A 1 371 ? 14.367 2.641 -13.031 1 96.81 371 LEU A N 1
ATOM 2860 C CA . LEU A 1 371 ? 14.43 2.174 -14.414 1 96.81 371 LEU A CA 1
ATOM 2861 C C . LEU A 1 371 ? 13.406 2.898 -15.281 1 96.81 371 LEU A C 1
ATOM 2863 O O . LEU A 1 371 ? 13.633 3.105 -16.469 1 96.81 371 LEU A O 1
ATOM 2867 N N . GLY A 1 372 ? 12.25 3.264 -14.711 1 96.31 372 GLY A N 1
ATOM 2868 C CA . GLY A 1 372 ? 11.141 3.854 -15.438 1 96.31 372 GLY A CA 1
ATOM 2869 C C . GLY A 1 372 ? 10.312 2.834 -16.188 1 96.31 372 GLY A C 1
ATOM 2870 O O . GLY A 1 372 ? 9.531 3.193 -17.078 1 96.31 372 GLY A O 1
ATOM 2871 N N . ALA A 1 373 ? 10.531 1.534 -15.859 1 97.06 373 ALA A N 1
ATOM 2872 C CA . ALA A 1 373 ? 9.828 0.468 -16.578 1 97.06 373 ALA A CA 1
ATOM 2873 C C . ALA A 1 373 ? 9.742 -0.794 -15.727 1 97.06 373 ALA A C 1
ATOM 2875 O O . ALA A 1 373 ? 10.68 -1.136 -15.008 1 97.06 373 ALA A O 1
ATOM 2876 N N . GLY A 1 374 ? 8.539 -1.479 -15.828 1 98.12 374 GLY A N 1
ATOM 2877 C CA . GLY A 1 374 ? 8.352 -2.73 -15.109 1 98.12 374 GLY A CA 1
ATOM 2878 C C . GLY A 1 374 ? 7.223 -2.678 -14.102 1 98.12 374 GLY A C 1
ATOM 2879 O O . GLY A 1 374 ? 6.551 -1.654 -13.969 1 98.12 374 GLY A O 1
ATOM 2880 N N . ALA A 1 375 ? 6.977 -3.779 -13.406 1 98.62 375 ALA A N 1
ATOM 2881 C CA . ALA A 1 375 ? 5.965 -3.943 -12.375 1 98.62 375 ALA A CA 1
ATOM 2882 C C . ALA A 1 375 ? 6.305 -5.109 -11.453 1 98.62 375 ALA A C 1
ATOM 2884 O O . ALA A 1 375 ? 7.113 -5.973 -11.805 1 98.62 375 ALA A O 1
ATOM 2885 N N . CYS A 1 376 ? 5.812 -5.098 -10.297 1 98.62 376 CYS A N 1
ATOM 2886 C CA . CYS A 1 376 ? 6 -6.227 -9.391 1 98.62 376 CYS A CA 1
ATOM 2887 C C . CYS A 1 376 ? 4.797 -6.398 -8.469 1 98.62 376 CYS A C 1
ATOM 2889 O O . CYS A 1 376 ? 3.977 -5.488 -8.344 1 98.62 376 CYS A O 1
ATOM 2891 N N . ARG A 1 377 ? 4.668 -7.508 -7.891 1 98.44 377 ARG A N 1
ATOM 2892 C CA . ARG A 1 377 ? 3.596 -7.84 -6.957 1 98.44 377 ARG A CA 1
ATOM 2893 C C . ARG A 1 377 ? 3.949 -9.07 -6.133 1 98.44 377 ARG A C 1
ATOM 2895 O O . ARG A 1 377 ? 4.836 -9.844 -6.508 1 98.44 377 ARG A O 1
ATOM 2902 N N . VAL A 1 378 ? 3.264 -9.164 -5.031 1 97.44 378 VAL A N 1
ATOM 2903 C CA . VAL A 1 378 ? 3.336 -10.406 -4.266 1 97.44 378 VAL A CA 1
ATOM 2904 C C . VAL A 1 378 ? 2.82 -11.562 -5.117 1 97.44 378 VAL A C 1
ATOM 2906 O O . VAL A 1 378 ? 1.931 -11.383 -5.949 1 97.44 378 VAL A O 1
ATOM 2909 N N . HIS A 1 379 ? 3.41 -12.68 -4.992 1 94.81 379 HIS A N 1
ATOM 2910 C CA . HIS A 1 379 ? 3.045 -13.875 -5.746 1 94.81 379 HIS A CA 1
ATOM 2911 C C . HIS A 1 379 ? 2.615 -15.008 -4.812 1 94.81 379 HIS A C 1
ATOM 2913 O O . HIS A 1 379 ? 3.348 -15.367 -3.891 1 94.81 379 HIS A O 1
ATOM 2919 N N . GLY A 1 380 ? 1.427 -15.586 -5.086 1 90 380 GLY A N 1
ATOM 2920 C CA . GLY A 1 380 ? 0.901 -16.656 -4.246 1 90 380 GLY A CA 1
ATOM 2921 C C . GLY A 1 380 ? 0.11 -16.141 -3.057 1 90 380 GLY A C 1
ATOM 2922 O O . GLY A 1 380 ? -0.535 -15.086 -3.141 1 90 380 GLY A O 1
ATOM 2923 N N . GLY A 1 381 ? 0.12 -16.906 -1.99 1 89.69 381 GLY A N 1
ATOM 2924 C CA . GLY A 1 381 ? -0.701 -16.578 -0.836 1 89.69 381 GLY A CA 1
ATOM 2925 C C . GLY A 1 381 ? -0.162 -15.406 -0.036 1 89.69 381 GLY A C 1
ATOM 2926 O O . GLY A 1 381 ? -0.891 -14.789 0.747 1 89.69 381 GLY A O 1
ATOM 2927 N N . GLY A 1 382 ? 1.083 -15.133 -0.169 1 92.62 382 GLY A N 1
ATOM 2928 C CA . GLY A 1 382 ? 1.692 -14.016 0.545 1 92.62 382 GLY A CA 1
ATOM 2929 C C . GLY A 1 382 ? 2.213 -14.406 1.917 1 92.62 382 GLY A C 1
ATOM 2930 O O . GLY A 1 382 ? 2.438 -15.586 2.191 1 92.62 382 GLY A O 1
ATOM 2931 N N . PHE A 1 383 ? 2.604 -13.352 2.717 1 93.44 383 PHE A N 1
ATOM 2932 C CA . PHE A 1 383 ? 3.148 -13.453 4.066 1 93.44 383 PHE A CA 1
ATOM 2933 C C . PHE A 1 383 ? 4.562 -14.023 4.035 1 93.44 383 PHE A C 1
ATOM 2935 O O . PHE A 1 383 ? 5.41 -13.641 4.84 1 93.44 383 PHE A O 1
ATOM 2942 N N . ALA A 1 384 ? 4.773 -14.945 3.182 1 90.88 384 ALA A N 1
ATOM 2943 C CA . ALA A 1 384 ? 6.078 -15.531 2.877 1 90.88 384 ALA A CA 1
ATOM 2944 C C . ALA A 1 384 ? 6.145 -15.992 1.425 1 90.88 384 ALA A C 1
ATOM 2946 O O . ALA A 1 384 ? 5.188 -15.828 0.667 1 90.88 384 ALA A O 1
ATOM 2947 N N . GLY A 1 385 ? 7.316 -16.453 1.061 1 90.25 385 GLY A N 1
ATOM 2948 C CA . GLY A 1 385 ? 7.426 -17.047 -0.268 1 90.25 385 GLY A CA 1
ATOM 2949 C C . GLY A 1 385 ? 8.133 -16.141 -1.26 1 90.25 385 GLY A C 1
ATOM 2950 O O . GLY A 1 385 ? 9.25 -15.68 -1.012 1 90.25 385 GLY A O 1
ATOM 2951 N N . VAL A 1 386 ? 7.383 -15.812 -2.367 1 93.44 386 VAL A N 1
ATOM 2952 C CA . VAL A 1 386 ? 8.094 -15.18 -3.469 1 93.44 386 VAL A CA 1
ATOM 2953 C C . VAL A 1 386 ? 7.309 -13.961 -3.959 1 93.44 386 VAL A C 1
ATOM 2955 O O . VAL A 1 386 ? 6.168 -13.75 -3.549 1 93.44 386 VAL A O 1
ATOM 2958 N N . ILE A 1 387 ? 7.992 -13.148 -4.754 1 96.94 387 ILE A N 1
ATOM 2959 C CA . ILE A 1 387 ? 7.344 -12.062 -5.488 1 96.94 387 ILE A CA 1
ATOM 2960 C C . ILE A 1 387 ? 7.59 -12.234 -6.988 1 96.94 387 ILE A C 1
ATOM 2962 O O . ILE A 1 387 ? 8.469 -13 -7.395 1 96.94 387 ILE A O 1
ATOM 2966 N N . LEU A 1 388 ? 6.758 -11.633 -7.77 1 97.62 388 LEU A N 1
ATOM 2967 C CA . LEU A 1 388 ? 6.906 -11.578 -9.219 1 97.62 388 LEU A CA 1
ATOM 2968 C C . LEU A 1 388 ? 7.348 -10.188 -9.664 1 97.62 388 LEU A C 1
ATOM 2970 O O . LEU A 1 388 ? 6.773 -9.188 -9.242 1 97.62 388 LEU A O 1
ATOM 2974 N N . ALA A 1 389 ? 8.344 -10.086 -10.445 1 98.5 389 ALA A N 1
ATOM 2975 C CA . ALA A 1 389 ? 8.758 -8.859 -11.125 1 98.5 389 ALA A CA 1
ATOM 2976 C C . ALA A 1 389 ? 8.719 -9.031 -12.641 1 98.5 389 ALA A C 1
ATOM 2978 O O . ALA A 1 389 ? 9.148 -10.062 -13.172 1 98.5 389 ALA A O 1
ATOM 2979 N N . VAL A 1 390 ? 8.109 -8.18 -13.32 1 98.44 390 VAL A N 1
ATOM 2980 C CA . VAL A 1 390 ? 8.133 -8.07 -14.781 1 98.44 390 VAL A CA 1
ATOM 2981 C C . VAL A 1 390 ? 9.078 -6.941 -15.195 1 98.44 390 VAL A C 1
ATOM 2983 O O . VAL A 1 390 ? 8.812 -5.77 -14.922 1 98.44 390 VAL A O 1
ATOM 2986 N N . LEU A 1 391 ? 10.164 -7.266 -15.836 1 98.5 391 LEU A N 1
ATOM 2987 C CA . LEU A 1 391 ? 11.227 -6.301 -16.094 1 98.5 391 LEU A CA 1
ATOM 2988 C C . LEU A 1 391 ? 11.68 -6.359 -17.547 1 98.5 391 LEU A C 1
ATOM 2990 O O . LEU A 1 391 ? 11.594 -7.41 -18.188 1 98.5 391 LEU A O 1
ATOM 2994 N N . PRO A 1 392 ? 12.18 -5.184 -18.047 1 98 392 PRO A N 1
ATOM 2995 C CA . PRO A 1 392 ? 12.922 -5.281 -19.312 1 98 392 PRO A CA 1
ATOM 2996 C C . PRO A 1 392 ? 14.07 -6.281 -19.25 1 98 392 PRO A C 1
ATOM 2998 O O . PRO A 1 392 ? 14.773 -6.355 -18.234 1 98 392 PRO A O 1
ATOM 3001 N N . GLN A 1 393 ? 14.219 -7.008 -20.328 1 96.69 393 GLN A N 1
ATOM 3002 C CA . GLN A 1 393 ? 15.195 -8.086 -20.375 1 96.69 393 GLN A CA 1
ATOM 3003 C C . GLN A 1 393 ? 16.594 -7.578 -20.047 1 96.69 393 GLN A C 1
ATOM 3005 O O . GLN A 1 393 ? 17.359 -8.25 -19.344 1 96.69 393 GLN A O 1
ATOM 3010 N N . ASP A 1 394 ? 16.922 -6.418 -20.5 1 97.06 394 ASP A N 1
ATOM 3011 C CA . ASP A 1 394 ? 18.281 -5.879 -20.328 1 97.06 394 ASP A CA 1
ATOM 3012 C C . ASP A 1 394 ? 18.531 -5.441 -18.891 1 97.06 394 ASP A C 1
ATOM 3014 O O . ASP A 1 394 ? 19.672 -5.191 -18.5 1 97.06 394 ASP A O 1
ATOM 3018 N N . ALA A 1 395 ? 17.453 -5.395 -18.062 1 98.12 395 ALA A N 1
ATOM 3019 C CA . ALA A 1 395 ? 17.594 -4.949 -16.672 1 98.12 395 ALA A CA 1
ATOM 3020 C C . ALA A 1 395 ? 17.625 -6.137 -15.719 1 98.12 395 ALA A C 1
ATOM 3022 O O . ALA A 1 395 ? 17.875 -5.973 -14.523 1 98.12 395 ALA A O 1
ATOM 3023 N N . VAL A 1 396 ? 17.5 -7.348 -16.188 1 98 396 VAL A N 1
ATOM 3024 C CA . VAL A 1 396 ? 17.281 -8.523 -15.359 1 98 396 VAL A CA 1
ATOM 3025 C C . VAL A 1 396 ? 18.562 -8.883 -14.617 1 98 396 VAL A C 1
ATOM 3027 O O . VAL A 1 396 ? 18.547 -9.156 -13.414 1 98 396 VAL A O 1
ATOM 3030 N N . THR A 1 397 ? 19.656 -8.867 -15.281 1 97.88 397 THR A N 1
ATOM 3031 C CA . THR A 1 397 ? 20.922 -9.25 -14.664 1 97.88 397 THR A CA 1
ATOM 3032 C C . THR A 1 397 ? 21.266 -8.32 -13.5 1 97.88 397 THR A C 1
ATOM 3034 O O . THR A 1 397 ? 21.625 -8.773 -12.414 1 97.88 397 THR A O 1
ATOM 3037 N N . ALA A 1 398 ? 21.188 -7.051 -13.773 1 98.25 398 ALA A N 1
ATOM 3038 C CA . ALA A 1 398 ? 21.469 -6.066 -12.734 1 98.25 398 ALA A CA 1
ATOM 3039 C C . ALA A 1 398 ? 20.5 -6.219 -11.562 1 98.25 398 ALA A C 1
ATOM 3041 O O . ALA A 1 398 ? 20.891 -6.031 -10.406 1 98.25 398 ALA A O 1
ATOM 3042 N N . TYR A 1 399 ? 19.328 -6.484 -11.844 1 98.56 399 TYR A N 1
ATOM 3043 C CA . TYR A 1 399 ? 18.312 -6.695 -10.812 1 98.56 399 TYR A CA 1
ATOM 3044 C C . TYR A 1 399 ? 18.656 -7.918 -9.969 1 98.56 399 TYR A C 1
ATOM 3046 O O . TYR A 1 399 ? 18.562 -7.875 -8.734 1 98.56 399 TYR A O 1
ATOM 3054 N N . GLN A 1 400 ? 18.953 -9.008 -10.609 1 98.12 400 GLN A N 1
ATOM 3055 C CA . GLN A 1 400 ? 19.297 -10.227 -9.891 1 98.12 400 GLN A CA 1
ATOM 3056 C C . GLN A 1 400 ? 20.531 -10.008 -9.008 1 98.12 400 GLN A C 1
ATOM 3058 O O . GLN A 1 400 ? 20.609 -10.547 -7.898 1 98.12 400 GLN A O 1
ATOM 3063 N N . ASP A 1 401 ? 21.469 -9.25 -9.5 1 97.81 401 ASP A N 1
ATOM 3064 C CA . ASP A 1 401 ? 22.625 -8.883 -8.695 1 97.81 401 ASP A CA 1
ATOM 3065 C C . ASP A 1 401 ? 22.219 -8.07 -7.473 1 97.81 401 ASP A C 1
ATOM 3067 O O . ASP A 1 401 ? 22.75 -8.273 -6.379 1 97.81 401 ASP A O 1
ATOM 3071 N N . LEU A 1 402 ? 21.312 -7.176 -7.652 1 97.88 402 LEU A N 1
ATOM 3072 C CA . LEU A 1 402 ? 20.797 -6.363 -6.562 1 97.88 402 LEU A CA 1
ATOM 3073 C C . LEU A 1 402 ? 20.141 -7.238 -5.496 1 97.88 402 LEU A C 1
ATOM 3075 O O . LEU A 1 402 ? 20.391 -7.051 -4.301 1 97.88 402 LEU A O 1
ATOM 3079 N N . ILE A 1 403 ? 19.328 -8.188 -5.938 1 97.88 403 ILE A N 1
ATOM 3080 C CA . ILE A 1 403 ? 18.656 -9.094 -5.023 1 97.88 403 ILE A CA 1
ATOM 3081 C C . ILE A 1 403 ? 19.672 -9.922 -4.258 1 97.88 403 ILE A C 1
ATOM 3083 O O . ILE A 1 403 ? 19.562 -10.102 -3.043 1 97.88 403 ILE A O 1
ATOM 3087 N N . GLN A 1 404 ? 20.641 -10.367 -4.934 1 96.75 404 GLN A N 1
ATOM 3088 C CA . GLN A 1 404 ? 21.672 -11.18 -4.297 1 96.75 404 GLN A CA 1
ATOM 3089 C C . GLN A 1 404 ? 22.453 -10.375 -3.254 1 96.75 404 GLN A C 1
ATOM 3091 O O . GLN A 1 404 ? 22.703 -10.867 -2.152 1 96.75 404 GLN A O 1
ATOM 3096 N N . ARG A 1 405 ? 22.812 -9.211 -3.568 1 95.56 405 ARG A N 1
ATOM 3097 C CA . ARG A 1 405 ? 23.656 -8.438 -2.668 1 95.56 405 ARG A CA 1
ATOM 3098 C C . ARG A 1 405 ? 22.844 -7.871 -1.507 1 95.56 405 ARG A C 1
ATOM 3100 O O . ARG A 1 405 ? 23.406 -7.551 -0.452 1 95.56 405 ARG A O 1
ATOM 3107 N N . THR A 1 406 ? 21.547 -7.789 -1.609 1 97 406 THR A N 1
ATOM 3108 C CA . THR A 1 406 ? 20.719 -7.215 -0.554 1 97 406 THR A CA 1
ATOM 3109 C C . THR A 1 406 ? 20.047 -8.312 0.262 1 97 406 THR A C 1
ATOM 3111 O O . THR A 1 406 ? 20.266 -8.422 1.469 1 97 406 THR A O 1
ATOM 3114 N N . LEU A 1 407 ? 19.344 -9.203 -0.403 1 96.25 407 LEU A N 1
ATOM 3115 C CA . LEU A 1 407 ? 18.562 -10.219 0.291 1 96.25 407 LEU A CA 1
ATOM 3116 C C . LEU A 1 407 ? 19.359 -11.508 0.445 1 96.25 407 LEU A C 1
ATOM 3118 O O . LEU A 1 407 ? 19.062 -12.328 1.321 1 96.25 407 LEU A O 1
ATOM 3122 N N . GLY A 1 408 ? 20.25 -11.758 -0.435 1 95.5 408 GLY A N 1
ATOM 3123 C CA . GLY A 1 408 ? 21.016 -12.992 -0.411 1 95.5 408 GLY A CA 1
ATOM 3124 C C . GLY A 1 408 ? 20.203 -14.203 -0.815 1 95.5 408 GLY A C 1
ATOM 3125 O O . GLY A 1 408 ? 20.531 -15.336 -0.444 1 95.5 408 GLY A O 1
ATOM 3126 N N . THR A 1 409 ? 19.094 -13.969 -1.446 1 93.44 409 THR A N 1
ATOM 3127 C CA . THR A 1 409 ? 18.219 -15.055 -1.873 1 93.44 409 THR A CA 1
ATOM 3128 C C . THR A 1 409 ? 18.281 -15.242 -3.387 1 93.44 409 THR A C 1
ATOM 3130 O O . THR A 1 409 ? 18.906 -14.445 -4.09 1 93.44 409 THR A O 1
ATOM 3133 N N . GLU A 1 410 ? 17.656 -16.219 -3.855 1 90.62 410 GLU A N 1
ATOM 3134 C CA . GLU A 1 410 ? 17.703 -16.562 -5.277 1 90.62 410 GLU A CA 1
ATOM 3135 C C . GLU A 1 410 ? 16.578 -15.859 -6.039 1 90.62 410 GLU A C 1
ATOM 3137 O O . GLU A 1 410 ? 15.531 -15.555 -5.473 1 90.62 410 GLU A O 1
ATOM 3142 N N . SER A 1 411 ? 16.859 -15.516 -7.238 1 93.94 411 SER A N 1
ATOM 3143 C CA . SER A 1 411 ? 15.883 -15.047 -8.211 1 93.94 411 SER A CA 1
ATOM 3144 C C . SER A 1 411 ? 15.992 -15.812 -9.523 1 93.94 411 SER A C 1
ATOM 3146 O O . SER A 1 411 ? 17.094 -16.156 -9.961 1 93.94 411 SER A O 1
ATOM 3148 N N . LEU A 1 412 ? 14.844 -16.156 -10.102 1 91.94 412 LEU A N 1
ATOM 3149 C CA . LEU A 1 412 ? 14.82 -16.984 -11.305 1 91.94 412 LEU A CA 1
ATOM 3150 C C . LEU A 1 412 ? 14 -16.312 -12.398 1 91.94 412 LEU A C 1
ATOM 3152 O O . LEU A 1 412 ? 12.891 -15.836 -12.148 1 91.94 412 LEU A O 1
ATOM 3156 N N . GLU A 1 413 ? 14.625 -16.25 -13.523 1 93.69 413 GLU A N 1
ATOM 3157 C CA . GLU A 1 413 ? 13.852 -15.859 -14.703 1 93.69 413 GLU A CA 1
ATOM 3158 C C . GLU A 1 413 ? 12.992 -17.016 -15.195 1 93.69 413 GLU A C 1
ATOM 3160 O O . GLU A 1 413 ? 13.477 -18.141 -15.359 1 93.69 413 GLU A O 1
ATOM 3165 N N . ILE A 1 414 ? 11.688 -16.734 -15.375 1 93.19 414 ILE A N 1
ATOM 3166 C CA . ILE A 1 414 ? 10.797 -17.797 -15.844 1 93.19 414 ILE A CA 1
ATOM 3167 C C . ILE A 1 414 ? 10.156 -17.391 -17.172 1 93.19 414 ILE A C 1
ATOM 3169 O O . ILE A 1 414 ? 10.141 -16.203 -17.516 1 93.19 414 ILE A O 1
ATOM 3173 N N . GLN A 1 415 ? 9.734 -18.406 -17.844 1 92.31 415 GLN A N 1
ATOM 3174 C CA . GLN A 1 415 ? 8.992 -18.219 -19.094 1 92.31 415 GLN A CA 1
ATOM 3175 C C . GLN A 1 415 ? 7.68 -19 -19.078 1 92.31 415 GLN A C 1
ATOM 3177 O O . GLN A 1 415 ? 7.613 -20.094 -18.516 1 92.31 415 GLN A O 1
ATOM 3182 N N . VAL A 1 416 ? 6.691 -18.375 -19.656 1 94 416 VAL A N 1
ATOM 3183 C CA . VAL A 1 416 ? 5.434 -19.094 -19.828 1 94 416 VAL A CA 1
ATOM 3184 C C . VAL A 1 416 ? 5.582 -20.156 -20.922 1 94 416 VAL A C 1
ATOM 3186 O O . VAL A 1 416 ? 6.055 -19.859 -22.016 1 94 416 VAL A O 1
ATOM 3189 N N . ARG A 1 417 ? 5.27 -21.297 -20.562 1 93.31 417 ARG A N 1
ATOM 3190 C CA . ARG A 1 417 ? 5.387 -22.359 -21.562 1 93.31 417 ARG A CA 1
ATOM 3191 C C . ARG A 1 417 ? 4.016 -22.766 -22.078 1 93.31 417 ARG A C 1
ATOM 3193 O O . ARG A 1 417 ? 3.045 -22.812 -21.328 1 93.31 417 ARG A O 1
ATOM 3200 N N . ALA A 1 418 ? 3.959 -23.109 -23.344 1 93.19 418 ALA A N 1
ATOM 3201 C CA . ALA A 1 418 ? 2.707 -23.359 -24.062 1 93.19 418 ALA A CA 1
ATOM 3202 C C . ALA A 1 418 ? 2.053 -24.656 -23.594 1 93.19 418 ALA A C 1
ATOM 3204 O O . ALA A 1 418 ? 0.825 -24.766 -23.594 1 93.19 418 ALA A O 1
ATOM 3205 N N . HIS A 1 419 ? 2.855 -25.609 -23.203 1 95.81 419 HIS A N 1
ATOM 3206 C CA . HIS A 1 419 ? 2.332 -26.922 -22.859 1 95.81 419 HIS A CA 1
ATOM 3207 C C . HIS A 1 419 ? 2.234 -27.094 -21.344 1 95.81 419 HIS A C 1
ATOM 3209 O O . HIS A 1 419 ? 3.168 -26.75 -20.609 1 95.81 419 HIS A O 1
ATOM 3215 N N . GLY A 1 420 ? 1.069 -27.578 -20.891 1 97.62 420 GLY A N 1
ATOM 3216 C CA . GLY A 1 420 ? 0.921 -27.984 -19.5 1 97.62 420 GLY A CA 1
ATOM 3217 C C . GLY A 1 420 ? 1.527 -29.344 -19.219 1 97.62 420 GLY A C 1
ATOM 3218 O O . GLY A 1 420 ? 2.572 -29.703 -19.781 1 97.62 420 GLY A O 1
ATOM 3219 N N . ALA A 1 421 ? 0.935 -30.109 -18.344 1 98.5 421 ALA A N 1
ATOM 3220 C CA . ALA A 1 421 ? 1.375 -31.484 -18.094 1 98.5 421 ALA A CA 1
ATOM 3221 C C . ALA A 1 421 ? 1.236 -32.344 -19.344 1 98.5 421 ALA A C 1
ATOM 3223 O O . ALA A 1 421 ? 0.194 -32.344 -20 1 98.5 421 ALA A O 1
ATOM 3224 N N . VAL A 1 422 ? 2.33 -33.062 -19.625 1 97.94 422 VAL A N 1
ATOM 3225 C CA . VAL A 1 422 ? 2.297 -33.688 -20.953 1 97.94 422 VAL A CA 1
ATOM 3226 C C . VAL A 1 422 ? 3.27 -34.875 -20.984 1 97.94 422 VAL A C 1
ATOM 3228 O O . VAL A 1 422 ? 4.254 -34.906 -20.25 1 97.94 422 VAL A O 1
ATOM 3231 N N . CYS A 1 423 ? 2.932 -35.906 -21.766 1 98.19 423 CYS A N 1
ATOM 3232 C CA . CYS A 1 423 ? 3.908 -36.844 -22.266 1 98.19 423 CYS A CA 1
ATOM 3233 C C . CYS A 1 423 ? 4.723 -36.281 -23.406 1 98.19 423 CYS A C 1
ATOM 3235 O O . CYS A 1 423 ? 4.164 -35.75 -24.375 1 98.19 423 CYS A O 1
ATOM 3237 N N . LEU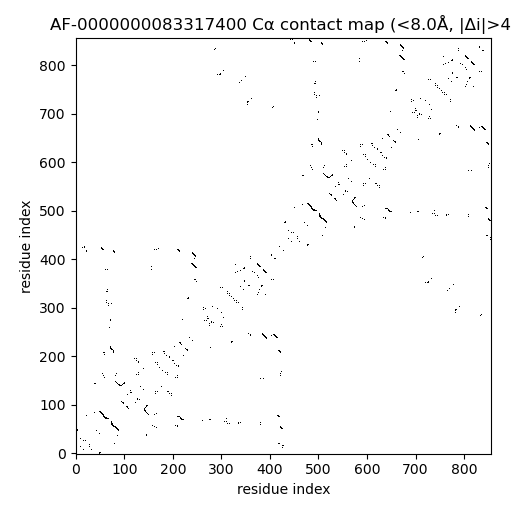 A 1 424 ? 6.062 -36.344 -23.328 1 97.56 424 LEU A N 1
ATOM 3238 C CA . LEU A 1 424 ? 6.906 -35.656 -24.297 1 97.56 424 LEU A CA 1
ATOM 3239 C C . LEU A 1 424 ? 6.645 -36.156 -25.719 1 97.56 424 LEU A C 1
ATOM 3241 O O . LEU A 1 424 ? 6.816 -35.438 -26.688 1 97.56 424 LEU A O 1
ATOM 3245 N N . ASP A 1 425 ? 6.16 -37.344 -25.812 1 95 425 ASP A N 1
ATOM 3246 C CA . ASP A 1 425 ? 5.863 -37.938 -27.125 1 95 425 ASP A CA 1
ATOM 3247 C C . ASP A 1 425 ? 4.691 -37.219 -27.797 1 95 425 ASP A C 1
ATOM 3249 O O . ASP A 1 425 ? 4.48 -37.375 -29 1 95 425 ASP A O 1
ATOM 3253 N N . ARG A 1 426 ? 3.988 -36.5 -27.031 1 93.88 426 ARG A N 1
ATOM 3254 C CA . ARG A 1 426 ? 2.791 -35.844 -27.578 1 93.88 426 ARG A CA 1
ATOM 3255 C C . ARG A 1 426 ? 3.043 -34.375 -27.875 1 93.88 426 ARG A C 1
ATOM 3257 O O . ARG A 1 426 ? 2.156 -33.688 -28.359 1 93.88 426 ARG A O 1
ATOM 3264 N N . VAL A 1 427 ? 4.211 -33.938 -27.5 1 93 427 VAL A N 1
ATOM 3265 C CA . VAL A 1 427 ? 4.539 -32.531 -27.734 1 93 427 VAL A CA 1
ATOM 3266 C C . VAL A 1 427 ? 4.812 -32.281 -29.203 1 93 427 VAL A C 1
ATOM 3268 O O . VAL A 1 427 ? 5.648 -32.969 -29.812 1 93 427 VAL A O 1
ATOM 3271 N N . LYS A 1 428 ? 3.971 -31.531 -29.828 1 75.75 428 LYS A N 1
ATOM 3272 C CA . LYS A 1 428 ? 4.109 -31.219 -31.25 1 75.75 428 LYS A CA 1
ATOM 3273 C C . LYS A 1 428 ? 4.656 -29.812 -31.469 1 75.75 428 LYS A C 1
ATOM 3275 O O . LYS A 1 428 ? 4.398 -28.922 -30.656 1 75.75 428 LYS A O 1
ATOM 3280 N N . MET B 1 1 ? -9.188 57.812 16.719 1 29.05 1 MET B N 1
ATOM 3281 C CA . MET B 1 1 ? -10.375 57.156 16.188 1 29.05 1 MET B CA 1
ATOM 3282 C C . MET B 1 1 ? -10.68 55.875 16.969 1 29.05 1 MET B C 1
ATOM 3284 O O . MET B 1 1 ? -9.844 54.969 17.031 1 29.05 1 MET B O 1
ATOM 3288 N N . THR B 1 2 ? -11.352 55.906 18.094 1 33.5 2 THR B N 1
ATOM 3289 C CA . THR B 1 2 ? -11.781 54.844 19 1 33.5 2 THR B CA 1
ATOM 3290 C C . THR B 1 2 ? -12.398 53.688 18.234 1 33.5 2 THR B C 1
ATOM 3292 O O . THR B 1 2 ? -13.445 53.844 17.609 1 33.5 2 THR B O 1
ATOM 3295 N N . ASN B 1 3 ? -11.648 52.844 17.703 1 38.41 3 ASN B N 1
ATOM 3296 C CA . ASN B 1 3 ? -12.227 51.656 17.031 1 38.41 3 ASN B CA 1
ATOM 3297 C C . ASN B 1 3 ? -13.211 50.938 17.922 1 38.41 3 ASN B C 1
ATOM 3299 O O . ASN B 1 3 ? -12.805 50.125 18.766 1 38.41 3 ASN B O 1
ATOM 3303 N N . GLU B 1 4 ? -14.211 51.531 18.422 1 40.5 4 GLU B N 1
ATOM 3304 C CA . GLU B 1 4 ? -15.414 50.906 18.953 1 40.5 4 GLU B CA 1
ATOM 3305 C C . GLU B 1 4 ? -15.727 49.594 18.219 1 40.5 4 GLU B C 1
ATOM 3307 O O . GLU B 1 4 ? -15.453 49.469 17.016 1 40.5 4 GLU B O 1
ATOM 3312 N N . THR B 1 5 ? -15.797 48.562 18.922 1 50.19 5 THR B N 1
ATOM 3313 C CA . THR B 1 5 ? -16.266 47.312 18.359 1 50.19 5 THR B CA 1
ATOM 3314 C C . THR B 1 5 ? -17.391 47.562 17.359 1 50.19 5 THR B C 1
ATOM 3316 O O . THR B 1 5 ? -18.547 47.688 17.734 1 50.19 5 THR B O 1
ATOM 3319 N N . ASN B 1 6 ? -17.312 48.594 16.484 1 55.31 6 ASN B N 1
ATOM 3320 C CA . ASN B 1 6 ? -18.375 49.031 15.594 1 55.31 6 ASN B CA 1
ATOM 3321 C C . ASN B 1 6 ? -18.578 48.031 14.453 1 55.31 6 ASN B C 1
ATOM 3323 O O . ASN B 1 6 ? -17.656 47.781 13.68 1 55.31 6 ASN B O 1
ATOM 3327 N N . PRO B 1 7 ? -19.734 47.25 14.438 1 60.78 7 PRO B N 1
ATOM 3328 C CA . PRO B 1 7 ? -20.141 46.438 13.289 1 60.78 7 PRO B CA 1
ATOM 3329 C C . PRO B 1 7 ? -19.719 47.031 11.953 1 60.78 7 PRO B C 1
ATOM 3331 O O . PRO B 1 7 ? -19.547 46.312 10.969 1 60.78 7 PRO B O 1
ATOM 3334 N N . ALA B 1 8 ? -19.344 48.281 12.023 1 80.06 8 ALA B N 1
ATOM 3335 C CA . ALA B 1 8 ? -19.047 48.969 10.766 1 80.06 8 ALA B CA 1
ATOM 3336 C C . ALA B 1 8 ? -17.625 48.625 10.289 1 80.06 8 ALA B C 1
ATOM 3338 O O . ALA B 1 8 ? -17.312 48.781 9.102 1 80.06 8 ALA B O 1
ATOM 3339 N N . VAL B 1 9 ? -16.812 48 11.18 1 86.44 9 VAL B N 1
ATOM 3340 C CA . VAL B 1 9 ? -15.406 47.812 10.836 1 86.44 9 VAL B CA 1
ATOM 3341 C C . VAL B 1 9 ? -15.281 46.719 9.766 1 86.44 9 VAL B C 1
ATOM 3343 O O . VAL B 1 9 ? -14.43 46.844 8.875 1 86.44 9 VAL B O 1
ATOM 3346 N N . LEU B 1 10 ? -16.156 45.75 9.797 1 93.44 10 LEU B N 1
ATOM 3347 C CA . LEU B 1 10 ? -16.062 44.594 8.898 1 93.44 10 LEU B CA 1
ATOM 3348 C C . LEU B 1 10 ? -16.516 44.969 7.488 1 93.44 10 LEU B C 1
ATOM 3350 O O . LEU B 1 10 ? -16.266 44.25 6.535 1 93.44 10 LEU B O 1
ATOM 3354 N N . HIS B 1 11 ? -17.078 46.188 7.418 1 92.38 11 HIS B N 1
ATOM 3355 C CA . HIS B 1 11 ? -17.641 46.562 6.129 1 92.38 11 HIS B CA 1
ATOM 3356 C C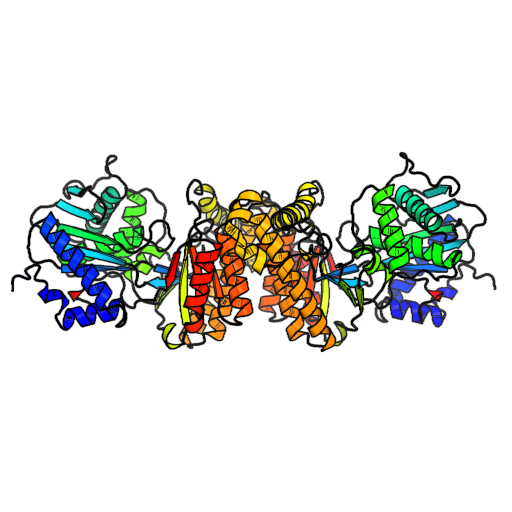 . HIS B 1 11 ? -16.781 47.656 5.461 1 92.38 11 HIS B C 1
ATOM 3358 O O . HIS B 1 11 ? -17.156 48.188 4.41 1 92.38 11 HIS B O 1
ATOM 3364 N N . THR B 1 12 ? -15.664 47.969 6.082 1 93.31 12 THR B N 1
ATOM 3365 C CA . THR B 1 12 ? -14.727 48.875 5.426 1 93.31 12 THR B CA 1
ATOM 3366 C C . THR B 1 12 ? -14.07 48.219 4.227 1 93.31 12 THR B C 1
ATOM 3368 O O . THR B 1 12 ? -13.945 46.969 4.188 1 93.31 12 THR B O 1
ATOM 3371 N N . PRO B 1 13 ? -13.648 48.938 3.221 1 93.88 13 PRO B N 1
ATOM 3372 C CA . PRO B 1 13 ? -12.977 48.375 2.057 1 93.88 13 PRO B CA 1
ATOM 3373 C C . PRO B 1 13 ? -11.719 47.562 2.436 1 93.88 13 PRO B C 1
ATOM 3375 O O . PRO B 1 13 ? -11.43 46.531 1.822 1 93.88 13 PRO B O 1
ATOM 3378 N N . GLU B 1 14 ? -11.016 48.062 3.441 1 93.5 14 GLU B N 1
ATOM 3379 C CA . GLU B 1 14 ? -9.789 47.406 3.885 1 93.5 14 GLU B CA 1
ATOM 3380 C C . GLU B 1 14 ? -10.086 46.031 4.469 1 93.5 14 GLU B C 1
ATOM 3382 O O . GLU B 1 14 ? -9.406 45.031 4.152 1 93.5 14 GLU B O 1
ATOM 3387 N N . MET B 1 15 ? -11.109 45.938 5.27 1 95.44 15 MET B N 1
ATOM 3388 C CA . MET B 1 15 ? -11.445 44.656 5.914 1 95.44 15 MET B CA 1
ATOM 3389 C C . MET B 1 15 ? -12.055 43.688 4.914 1 95.44 15 MET B C 1
ATOM 3391 O O . MET B 1 15 ? -11.789 42.469 4.973 1 95.44 15 MET B O 1
ATOM 3395 N N . ILE B 1 16 ? -12.859 44.188 4.023 1 95.69 16 ILE B N 1
ATOM 3396 C CA . ILE B 1 16 ? -13.422 43.344 2.967 1 95.69 16 ILE B CA 1
ATOM 3397 C C . ILE B 1 16 ? -12.305 42.75 2.131 1 95.69 16 ILE B C 1
ATOM 3399 O O . ILE B 1 16 ? -12.336 41.531 1.809 1 95.69 16 ILE B O 1
ATOM 3403 N N . SER B 1 17 ? -11.336 43.562 1.818 1 95.69 17 SER B N 1
ATOM 3404 C CA . SER B 1 17 ? -10.18 43.094 1.062 1 95.69 17 SER B CA 1
ATOM 3405 C C . SER B 1 17 ? -9.391 42.062 1.846 1 95.69 17 SER B C 1
ATOM 3407 O O . SER B 1 17 ? -8.953 41.062 1.283 1 95.69 17 SER B O 1
ATOM 3409 N N . ALA B 1 18 ? -9.211 42.281 3.129 1 96.44 18 ALA B N 1
ATOM 3410 C CA . ALA B 1 18 ? -8.477 41.375 3.98 1 96.44 18 ALA B CA 1
ATOM 3411 C C . ALA B 1 18 ? -9.18 40 4.066 1 96.44 18 ALA B C 1
ATOM 3413 O O . ALA B 1 18 ? -8.555 38.969 3.904 1 96.44 18 ALA B O 1
ATOM 3414 N N . LEU B 1 19 ? -10.477 40.062 4.312 1 97.31 19 LEU B N 1
ATOM 3415 C CA . LEU B 1 19 ? -11.25 38.812 4.414 1 97.31 19 LEU B CA 1
ATOM 3416 C C . LEU B 1 19 ? -11.266 38.094 3.086 1 97.31 19 LEU B C 1
ATOM 3418 O O . LEU B 1 19 ? -11.18 36.844 3.057 1 97.31 19 LEU B O 1
ATOM 3422 N N . THR B 1 20 ? -11.344 38.812 2.002 1 95.44 20 THR B N 1
ATOM 3423 C CA . THR B 1 20 ? -11.312 38.188 0.68 1 95.44 20 THR B CA 1
ATOM 3424 C C . THR B 1 20 ? -9.961 37.531 0.418 1 95.44 20 THR B C 1
ATOM 3426 O O . THR B 1 20 ? -9.883 36.469 -0.177 1 95.44 20 THR B O 1
ATOM 3429 N N . ALA B 1 21 ? -8.906 38.188 0.834 1 94.62 21 ALA B N 1
ATOM 3430 C CA . ALA B 1 21 ? -7.559 37.656 0.657 1 94.62 21 ALA B CA 1
ATOM 3431 C C . ALA B 1 21 ? -7.363 36.375 1.474 1 94.62 21 ALA B C 1
ATOM 3433 O O . ALA B 1 21 ? -6.648 35.469 1.051 1 94.62 21 ALA B O 1
ATOM 3434 N N . LEU B 1 22 ? -8.016 36.312 2.604 1 96.06 22 LEU B N 1
ATOM 3435 C CA . LEU B 1 22 ? -7.832 35.188 3.512 1 96.06 22 LEU B CA 1
ATOM 3436 C C . LEU B 1 22 ? -8.688 34 3.092 1 96.06 22 LEU B C 1
ATOM 3438 O O . LEU B 1 22 ? -8.273 32.844 3.219 1 96.06 22 LEU B O 1
ATOM 3442 N N . TYR B 1 23 ? -9.891 34.312 2.553 1 95 23 TYR B N 1
ATOM 3443 C CA . TYR B 1 23 ? -10.859 33.219 2.449 1 95 23 TYR B CA 1
ATOM 3444 C C . TYR B 1 23 ? -11.391 33.094 1.027 1 95 23 TYR B C 1
ATOM 3446 O O . TYR B 1 23 ? -12.023 32.094 0.675 1 95 23 TYR B O 1
ATOM 3454 N N . GLY B 1 24 ? -11.141 34.062 0.194 1 90.94 24 GLY B N 1
ATOM 3455 C CA . GLY B 1 24 ? -11.742 34.125 -1.13 1 90.94 24 GLY B CA 1
ATOM 3456 C C . GLY B 1 24 ? -13.078 34.844 -1.154 1 90.94 24 GLY B C 1
ATOM 3457 O O . GLY B 1 24 ? -13.773 34.906 -0.138 1 90.94 24 GLY B O 1
ATOM 3458 N N . ALA B 1 25 ? -13.492 35.25 -2.32 1 91.5 25 ALA B N 1
ATOM 3459 C CA . ALA B 1 25 ? -14.711 36.062 -2.492 1 91.5 25 ALA B CA 1
ATOM 3460 C C . ALA B 1 25 ? -15.953 35.219 -2.16 1 91.5 25 ALA B C 1
ATOM 3462 O O . ALA B 1 25 ? -16.922 35.75 -1.624 1 91.5 25 ALA B O 1
ATOM 3463 N N . ALA B 1 26 ? -15.859 34 -2.404 1 88.75 26 ALA B N 1
ATOM 3464 C CA . ALA B 1 26 ? -17.016 33.125 -2.254 1 88.75 26 ALA B CA 1
ATOM 3465 C C . ALA B 1 26 ? -17.391 32.938 -0.785 1 88.75 26 ALA B C 1
ATOM 3467 O O . ALA B 1 26 ? -18.547 32.688 -0.458 1 88.75 26 ALA B O 1
ATOM 3468 N N . LYS B 1 27 ? -16.453 33.156 0.14 1 93.88 27 LYS B N 1
ATOM 3469 C CA . LYS B 1 27 ? -16.703 32.906 1.559 1 93.88 27 LYS B CA 1
ATOM 3470 C C . LYS B 1 27 ? -16.812 34.219 2.328 1 93.88 27 LYS B C 1
ATOM 3472 O O . LYS B 1 27 ? -16.859 34.219 3.561 1 93.88 27 LYS B O 1
ATOM 3477 N N . LEU B 1 28 ? -16.859 35.312 1.647 1 95.44 28 LEU B N 1
ATOM 3478 C CA . LEU B 1 28 ? -16.812 36.625 2.285 1 95.44 28 LEU B CA 1
ATOM 3479 C C . LEU B 1 28 ? -18 36.812 3.23 1 95.44 28 LEU B C 1
ATOM 3481 O O . LEU B 1 28 ? -17.828 37.25 4.375 1 95.44 28 LEU B O 1
ATOM 3485 N N . ASP B 1 29 ? -19.172 36.469 2.783 1 96.31 29 ASP B N 1
ATOM 3486 C CA . ASP B 1 29 ? -20.359 36.688 3.602 1 96.31 29 ASP B CA 1
ATOM 3487 C C . ASP B 1 29 ? -20.312 35.812 4.871 1 96.31 29 ASP B C 1
ATOM 3489 O O . ASP B 1 29 ? -20.547 36.344 5.969 1 96.31 29 ASP B O 1
ATOM 3493 N N . GLU B 1 30 ? -20.016 34.656 4.699 1 96.12 30 GLU B N 1
ATOM 3494 C CA . GLU B 1 30 ? -19.938 33.719 5.816 1 96.12 30 GLU B CA 1
ATOM 3495 C C . GLU B 1 30 ? -18.891 34.156 6.828 1 96.12 30 GLU B C 1
ATOM 3497 O O . GLU B 1 30 ? -19.125 34.125 8.039 1 96.12 30 GLU B O 1
ATOM 3502 N N . GLN B 1 31 ? -17.766 34.562 6.379 1 96.88 31 GLN B N 1
ATOM 3503 C CA . GLN B 1 31 ? -16.672 34.969 7.262 1 96.88 31 GLN B CA 1
ATOM 3504 C C . GLN B 1 31 ? -16.969 36.281 7.945 1 96.88 31 GLN B C 1
ATOM 3506 O O . GLN B 1 31 ? -16.562 36.5 9.094 1 96.88 31 GLN B O 1
ATOM 3511 N N . THR B 1 32 ? -17.625 37.156 7.238 1 97.06 32 THR B N 1
ATOM 3512 C CA . THR B 1 32 ? -18.031 38.406 7.859 1 97.06 32 THR B CA 1
ATOM 3513 C C . THR B 1 32 ? -18.922 38.156 9.07 1 97.06 32 THR B C 1
ATOM 3515 O O . THR B 1 32 ? -18.734 38.75 10.125 1 97.06 32 THR B O 1
ATOM 3518 N N . VAL B 1 33 ? -19.812 37.219 8.891 1 97.25 33 VAL B N 1
ATOM 3519 C CA . VAL B 1 33 ? -20.703 36.844 9.984 1 97.25 33 VAL B CA 1
ATOM 3520 C C . VAL B 1 33 ? -19.891 36.219 11.125 1 97.25 33 VAL B C 1
ATOM 3522 O O . VAL B 1 33 ? -20.141 36.531 12.297 1 97.25 33 VAL B O 1
ATOM 3525 N N . ARG B 1 34 ? -18.984 35.406 10.812 1 97.25 34 ARG B N 1
ATOM 3526 C CA . ARG B 1 34 ? -18.141 34.719 11.805 1 97.25 34 ARG B CA 1
ATOM 3527 C C . ARG B 1 34 ? -17.344 35.719 12.617 1 97.25 34 ARG B C 1
ATOM 3529 O O . ARG B 1 34 ? -17.297 35.656 13.844 1 97.25 34 ARG B O 1
ATOM 3536 N N . TYR B 1 35 ? -16.75 36.688 11.961 1 97.88 35 TYR B N 1
ATOM 3537 C CA . TYR B 1 35 ? -15.961 37.719 12.648 1 97.88 35 TYR B CA 1
ATOM 3538 C C . TYR B 1 35 ? -16.844 38.625 13.477 1 97.88 35 TYR B C 1
ATOM 3540 O O . TYR B 1 35 ? -16.438 39.094 14.547 1 97.88 35 TYR B O 1
ATOM 3548 N N . GLN B 1 36 ? -18.031 38.875 12.992 1 97.25 36 GLN B N 1
ATOM 3549 C CA . GLN B 1 36 ? -18.969 39.656 13.781 1 97.25 36 GLN B CA 1
ATOM 3550 C C . GLN B 1 36 ? -19.328 38.969 15.086 1 97.25 36 GLN B C 1
ATOM 3552 O O . GLN B 1 36 ? -19.422 39.594 16.141 1 97.25 36 GLN B O 1
ATOM 3557 N N . LYS B 1 37 ? -19.484 37.719 14.977 1 97.38 37 LYS B N 1
ATOM 3558 C CA . LYS B 1 37 ? -19.781 36.938 16.172 1 97.38 37 LYS B CA 1
ATOM 3559 C C . LYS B 1 37 ? -18.656 37.031 17.203 1 97.38 37 LYS B C 1
ATOM 3561 O O . LYS B 1 37 ? -18.906 37.125 18.406 1 97.38 37 LYS B O 1
ATOM 3566 N N . VAL B 1 38 ? -17.469 37 16.75 1 97.69 38 VAL B N 1
ATOM 3567 C CA . VAL B 1 38 ? -16.297 37.094 17.625 1 97.69 38 VAL B CA 1
ATOM 3568 C C . VAL B 1 38 ? -16.234 38.5 18.25 1 97.69 38 VAL B C 1
ATOM 3570 O O . VAL B 1 38 ? -15.922 38.625 19.438 1 97.69 38 VAL B O 1
ATOM 3573 N N . LEU B 1 39 ? -16.5 39.5 17.516 1 96.88 39 LEU B N 1
ATOM 3574 C CA . LEU B 1 39 ? -16.516 40.875 18.016 1 96.88 39 LEU B CA 1
ATOM 3575 C C . LEU B 1 39 ? -17.594 41.062 19.062 1 96.88 39 LEU B C 1
ATOM 3577 O O . LEU B 1 39 ? -17.344 41.656 20.125 1 96.88 39 LEU B O 1
ATOM 3581 N N . ASP B 1 40 ? -18.797 40.5 18.734 1 96.81 40 ASP B N 1
ATOM 3582 C CA . ASP B 1 40 ? -19.906 40.594 19.672 1 96.81 40 ASP B CA 1
ATOM 3583 C C . ASP B 1 40 ? -19.578 39.844 20.969 1 96.81 40 ASP B C 1
ATOM 3585 O O . ASP B 1 40 ? -19.859 40.344 22.062 1 96.81 40 ASP B O 1
ATOM 3589 N N . ALA B 1 41 ? -19.047 38.688 20.812 1 97.06 41 ALA B N 1
ATOM 3590 C CA . ALA B 1 41 ? -18.703 37.906 21.984 1 97.06 41 ALA B CA 1
ATOM 3591 C C . ALA B 1 41 ? -17.641 38.562 22.828 1 97.06 41 ALA B C 1
ATOM 3593 O O . ALA B 1 41 ? -17.672 38.5 24.062 1 97.06 41 ALA B O 1
ATOM 3594 N N . TYR B 1 42 ? -16.672 39.156 22.172 1 97.31 42 TYR B N 1
ATOM 3595 C CA . TYR B 1 42 ? -15.672 39.938 22.906 1 97.31 42 TYR B CA 1
ATOM 3596 C C . TYR B 1 42 ? -16.328 41.031 23.734 1 97.31 42 TYR B C 1
ATOM 3598 O O . TYR B 1 42 ? -16.047 41.156 24.922 1 97.31 42 TYR B O 1
ATOM 3606 N N . ALA B 1 43 ? -17.172 41.812 23.156 1 96.62 43 ALA B N 1
ATOM 3607 C CA . ALA B 1 43 ? -17.844 42.906 23.828 1 96.62 43 ALA B CA 1
ATOM 3608 C C . ALA B 1 43 ? -18.703 42.406 24.984 1 96.62 43 ALA B C 1
ATOM 3610 O O . ALA B 1 43 ? -18.766 43.031 26.047 1 96.62 43 ALA B O 1
ATOM 3611 N N . ASP B 1 44 ? -19.344 41.312 24.75 1 96 44 ASP B N 1
ATOM 3612 C CA . ASP B 1 44 ? -20.172 40.719 25.781 1 96 44 ASP B CA 1
ATOM 3613 C C . ASP B 1 44 ? -19.328 40.25 26.969 1 96 44 ASP B C 1
ATOM 3615 O O . ASP B 1 44 ? -19.781 40.312 28.125 1 96 44 ASP B O 1
ATOM 3619 N N . THR B 1 45 ? -18.203 39.812 26.672 1 96.12 45 THR B N 1
ATOM 3620 C CA . THR B 1 45 ? -17.359 39.188 27.688 1 96.12 45 THR B CA 1
ATOM 3621 C C . THR B 1 45 ? -16.578 40.25 28.453 1 96.12 45 THR B C 1
ATOM 3623 O O . THR B 1 45 ? -16.453 40.188 29.672 1 96.12 45 THR B O 1
ATOM 3626 N N . TYR B 1 46 ? -16 41.281 27.688 1 96 46 TYR B N 1
ATOM 3627 C CA . TYR B 1 46 ? -15.039 42.188 28.281 1 96 46 TYR B CA 1
ATOM 3628 C C . TYR B 1 46 ? -15.547 43.625 28.25 1 96 46 TYR B C 1
ATOM 3630 O O . TYR B 1 46 ? -14.953 44.5 28.859 1 96 46 TYR B O 1
ATOM 3638 N N . GLY B 1 47 ? -16.578 43.875 27.531 1 94.56 47 GLY B N 1
ATOM 3639 C CA . GLY B 1 47 ? -17.047 45.219 27.266 1 94.56 47 GLY B CA 1
ATOM 3640 C C . GLY B 1 47 ? -16.578 45.781 25.938 1 94.56 47 GLY B C 1
ATOM 3641 O O . GLY B 1 47 ? -15.578 45.312 25.391 1 94.56 47 GLY B O 1
ATOM 3642 N N . PRO B 1 48 ? -17.391 46.688 25.406 1 92.12 48 PRO B N 1
ATOM 3643 C CA . PRO B 1 48 ? -17.016 47.281 24.109 1 92.12 48 PRO B CA 1
ATOM 3644 C C . PRO B 1 48 ? -15.758 48.156 24.188 1 92.12 48 PRO B C 1
ATOM 3646 O O . PRO B 1 48 ? -15.648 49 25.078 1 92.12 48 PRO B O 1
ATOM 3649 N N . GLU B 1 49 ? -14.773 47.938 23.422 1 93.31 49 GLU B N 1
ATOM 3650 C CA . GLU B 1 49 ? -13.562 48.719 23.25 1 93.31 49 GLU B CA 1
ATOM 3651 C C . GLU B 1 49 ? -12.922 48.469 21.891 1 93.31 49 GLU B C 1
ATOM 3653 O O . GLU B 1 49 ? -13.406 47.656 21.109 1 93.31 49 GLU B O 1
ATOM 3658 N N . ALA B 1 50 ? -11.922 49.281 21.547 1 93.06 50 ALA B N 1
ATOM 3659 C CA . ALA B 1 50 ? -11.227 49.094 20.281 1 93.06 50 ALA B CA 1
ATOM 3660 C C . ALA B 1 50 ? -10.398 47.812 20.312 1 93.06 50 ALA B C 1
ATOM 3662 O O . ALA B 1 50 ? -9.617 47.594 21.234 1 93.06 50 ALA B O 1
ATOM 3663 N N . VAL B 1 51 ? -10.688 46.969 19.328 1 96.69 51 VAL B N 1
ATOM 3664 C CA . VAL B 1 51 ? -9.969 45.688 19.266 1 96.69 51 VAL B CA 1
ATOM 3665 C C . VAL B 1 51 ? -9.305 45.531 17.906 1 96.69 51 VAL B C 1
ATOM 3667 O O . VAL B 1 51 ? -9.633 46.281 16.969 1 96.69 51 VAL B O 1
ATOM 3670 N N . ARG B 1 52 ? -8.344 44.719 17.828 1 96.94 52 ARG B N 1
ATOM 3671 C CA . ARG B 1 52 ? -7.785 44.25 16.578 1 96.94 52 ARG B CA 1
ATOM 3672 C C . ARG B 1 52 ? -8.188 42.781 16.312 1 96.94 52 ARG B C 1
ATOM 3674 O O . ARG B 1 52 ? -8.484 42.031 17.25 1 96.94 52 ARG B O 1
ATOM 3681 N N . LEU B 1 53 ? -8.25 42.469 15.031 1 98.12 53 LEU B N 1
ATOM 3682 C CA . LEU B 1 53 ? -8.625 41.125 14.625 1 98.12 53 LEU B CA 1
ATOM 3683 C C . LEU B 1 53 ? -7.402 40.344 14.141 1 98.12 53 LEU B C 1
ATOM 3685 O O . LEU B 1 53 ? -6.527 40.906 13.477 1 98.12 53 LEU B O 1
ATOM 3689 N N . PHE B 1 54 ? -7.367 39.094 14.555 1 98.69 54 PHE B N 1
ATOM 3690 C CA . PHE B 1 54 ? -6.25 38.219 14.227 1 98.69 54 PHE B CA 1
ATOM 3691 C C . PHE B 1 54 ? -6.75 36.906 13.664 1 98.69 54 PHE B C 1
ATOM 3693 O O . PHE B 1 54 ? -7.855 36.469 13.992 1 98.69 54 PHE B O 1
ATOM 3700 N N . SER B 1 55 ? -5.938 36.281 12.805 1 98.69 55 SER B N 1
ATOM 3701 C CA . SER B 1 55 ? -6.223 35 12.234 1 98.69 55 SER B CA 1
ATOM 3702 C C . SER B 1 55 ? -4.953 34.156 12.102 1 98.69 55 SER B C 1
ATOM 3704 O O . SER B 1 55 ? -3.91 34.656 11.688 1 98.69 55 SER B O 1
ATOM 3706 N N . ALA B 1 56 ? -4.984 32.938 12.523 1 98.56 56 ALA B N 1
ATOM 3707 C CA . ALA B 1 56 ? -3.926 31.969 12.305 1 98.56 56 ALA B CA 1
ATOM 3708 C C . ALA B 1 56 ? -4.488 30.688 11.711 1 98.56 56 ALA B C 1
ATOM 3710 O O . ALA B 1 56 ? -5.289 29.984 12.352 1 98.56 56 ALA B O 1
ATOM 3711 N N . PRO B 1 57 ? -4.066 30.344 10.516 1 98.06 57 PRO B N 1
ATOM 3712 C CA . PRO B 1 57 ? -4.617 29.172 9.828 1 98.06 57 PRO B CA 1
ATOM 3713 C C . PRO B 1 57 ? -4.09 27.844 10.383 1 98.06 57 PRO B C 1
ATOM 3715 O O . PRO B 1 57 ? -3.049 27.828 11.047 1 98.06 57 PRO B O 1
ATOM 3718 N N . GLY B 1 58 ? -4.902 26.812 10.164 1 96.5 58 GLY B N 1
ATOM 3719 C CA . GLY B 1 58 ? -4.289 25.5 10.195 1 96.5 58 GLY B CA 1
ATOM 3720 C C . GLY B 1 58 ? -3.424 25.219 8.977 1 96.5 58 GLY B C 1
ATOM 3721 O O . GLY B 1 58 ? -3.049 26.141 8.25 1 96.5 58 GLY B O 1
ATOM 3722 N N . ARG B 1 59 ? -3.029 23.969 8.891 1 95.81 59 ARG B N 1
ATOM 3723 C CA . ARG B 1 59 ? -2.17 23.609 7.77 1 95.81 59 ARG B CA 1
ATOM 3724 C C . ARG B 1 59 ? -2.537 22.234 7.215 1 95.81 59 ARG B C 1
ATOM 3726 O O . ARG B 1 59 ? -3.217 21.453 7.883 1 95.81 59 ARG B O 1
ATOM 3733 N N . THR B 1 60 ? -2.184 22.016 5.996 1 95.06 60 THR B N 1
ATOM 3734 C CA . THR B 1 60 ? -2.299 20.703 5.363 1 95.06 60 THR B CA 1
ATOM 3735 C C . THR B 1 60 ? -0.927 20.188 4.949 1 95.06 60 THR B C 1
ATOM 3737 O O . THR B 1 60 ? -0.057 20.953 4.547 1 95.06 60 THR B O 1
ATOM 3740 N N . GLU B 1 61 ? -0.719 19 5.211 1 93.81 61 GLU B N 1
ATOM 3741 C CA . GLU B 1 61 ? 0.47 18.312 4.723 1 93.81 61 GLU B CA 1
ATOM 3742 C C . GLU B 1 61 ? 0.225 17.688 3.348 1 93.81 61 GLU B C 1
ATOM 3744 O O . GLU B 1 61 ? -0.617 16.797 3.199 1 93.81 61 GLU B O 1
ATOM 3749 N N . ILE B 1 62 ? 0.953 18.109 2.406 1 95.5 62 ILE B N 1
ATOM 3750 C CA . ILE B 1 62 ? 0.752 17.656 1.035 1 95.5 62 ILE B CA 1
ATOM 3751 C C . ILE B 1 62 ? 1.758 16.562 0.704 1 95.5 62 ILE B C 1
ATOM 3753 O O . ILE B 1 62 ? 1.438 15.617 -0.024 1 95.5 62 ILE B O 1
ATOM 3757 N N . GLY B 1 63 ? 2.93 16.703 1.208 1 96.31 63 GLY B N 1
ATOM 3758 C CA . GLY B 1 63 ? 3.986 15.727 1.026 1 96.31 63 GLY B CA 1
ATOM 3759 C C . GLY B 1 63 ? 5.012 15.734 2.145 1 96.31 63 GLY B C 1
ATOM 3760 O O . GLY B 1 63 ? 5.043 16.672 2.953 1 96.31 63 GLY B O 1
ATOM 3761 N N . GLY B 1 64 ? 5.793 14.672 2.234 1 97.19 64 GLY B N 1
ATOM 3762 C CA . GLY B 1 64 ? 6.848 14.594 3.232 1 97.19 64 GLY B CA 1
ATOM 3763 C C . GLY B 1 64 ? 6.387 13.992 4.547 1 97.19 64 GLY B C 1
ATOM 3764 O O . GLY B 1 64 ? 6.754 14.469 5.621 1 97.19 64 GLY B O 1
ATOM 3765 N N . ASN B 1 65 ? 5.555 12.914 4.449 1 94.38 65 ASN B N 1
ATOM 3766 C CA . ASN B 1 65 ? 5.008 12.266 5.637 1 94.38 65 ASN B CA 1
ATOM 3767 C C . ASN B 1 65 ? 6.102 11.633 6.484 1 94.38 65 ASN B C 1
ATOM 3769 O O . ASN B 1 65 ? 6.855 10.781 6 1 94.38 65 ASN B O 1
ATOM 3773 N N . HIS B 1 66 ? 6.223 12.039 7.715 1 95.38 66 HIS B N 1
ATOM 3774 C CA . HIS B 1 66 ? 7.129 11.477 8.711 1 95.38 66 HIS B CA 1
ATOM 3775 C C . HIS B 1 66 ? 8.586 11.617 8.273 1 95.38 66 HIS B C 1
ATOM 3777 O O . HIS B 1 66 ? 9.359 10.664 8.367 1 95.38 66 HIS B O 1
ATOM 3783 N N . THR B 1 67 ? 8.93 12.742 7.762 1 96.81 67 THR B N 1
ATOM 3784 C CA . THR B 1 67 ? 10.32 12.961 7.375 1 96.81 67 THR B CA 1
ATOM 3785 C C . THR B 1 67 ? 10.977 14 8.281 1 96.81 67 THR B C 1
ATOM 3787 O O . THR B 1 67 ? 12.195 13.992 8.469 1 96.81 67 THR B O 1
ATOM 3790 N N . ASP B 1 68 ? 10.234 14.883 8.891 1 93.06 68 ASP B N 1
ATOM 3791 C CA . ASP B 1 68 ? 10.766 16.047 9.602 1 93.06 68 ASP B CA 1
ATOM 3792 C C . ASP B 1 68 ? 11.609 15.609 10.797 1 93.06 68 ASP B C 1
ATOM 3794 O O . ASP B 1 68 ? 12.672 16.188 11.055 1 93.06 68 ASP B O 1
ATOM 3798 N N . HIS B 1 69 ? 11.195 14.523 11.484 1 92.62 69 HIS B N 1
ATOM 3799 C CA . HIS B 1 69 ? 11.93 14.07 12.656 1 92.62 69 HIS B CA 1
ATOM 3800 C C . HIS B 1 69 ? 13.289 13.5 12.266 1 92.62 69 HIS B C 1
ATOM 3802 O O . HIS B 1 69 ? 14.18 13.375 13.117 1 92.62 69 HIS B O 1
ATOM 3808 N N . ASN B 1 70 ? 13.453 13.172 11.062 1 96.62 70 ASN B N 1
ATOM 3809 C CA . ASN B 1 70 ? 14.742 12.695 10.562 1 96.62 70 ASN B CA 1
ATOM 3810 C C . ASN B 1 70 ? 15.406 13.727 9.656 1 96.62 70 ASN B C 1
ATOM 3812 O O . ASN B 1 70 ? 16.219 13.367 8.797 1 96.62 70 ASN B O 1
ATOM 3816 N N . HIS B 1 71 ? 14.945 14.953 9.828 1 97.06 71 HIS B N 1
ATOM 3817 C CA . HIS B 1 71 ? 15.523 16.125 9.156 1 97.06 71 HIS B CA 1
ATOM 3818 C C . HIS B 1 71 ? 15.266 16.078 7.656 1 97.06 71 HIS B C 1
ATOM 3820 O O . HIS B 1 71 ? 16.156 16.375 6.859 1 97.06 71 HIS B O 1
ATOM 3826 N N . GLY B 1 72 ? 14.141 15.625 7.285 1 97.62 72 GLY B N 1
ATOM 3827 C CA . GLY B 1 72 ? 13.781 15.508 5.879 1 97.62 72 GLY B CA 1
ATOM 3828 C C . GLY B 1 72 ? 13.109 16.75 5.336 1 97.62 72 GLY B C 1
ATOM 3829 O O . GLY B 1 72 ? 13.406 17.875 5.773 1 97.62 72 GLY B O 1
ATOM 3830 N N . LYS B 1 73 ? 12.359 16.594 4.258 1 97.94 73 LYS B N 1
ATOM 3831 C CA . LYS B 1 73 ? 11.688 17.672 3.549 1 97.94 73 LYS B CA 1
ATOM 3832 C C . LYS B 1 73 ? 10.18 17.5 3.582 1 97.94 73 LYS B C 1
ATOM 3834 O O . LYS B 1 73 ? 9.68 16.375 3.564 1 97.94 73 LYS B O 1
ATOM 3839 N N . VAL B 1 74 ? 9.492 18.609 3.617 1 97.44 74 VAL B N 1
ATOM 3840 C CA . VAL B 1 74 ? 8.031 18.562 3.619 1 97.44 74 VAL B CA 1
ATOM 3841 C C . VAL B 1 74 ? 7.48 19.609 2.648 1 97.44 74 VAL B C 1
ATOM 3843 O O . VAL B 1 74 ? 8.148 20.594 2.352 1 97.44 74 VAL B O 1
ATOM 3846 N N . LEU B 1 75 ? 6.387 19.344 2.062 1 97.81 75 LEU B N 1
ATOM 3847 C CA . LEU B 1 75 ? 5.539 20.281 1.344 1 97.81 75 LEU B CA 1
ATOM 3848 C C . LEU B 1 75 ? 4.227 20.516 2.086 1 97.81 75 LEU B C 1
ATOM 3850 O O . LEU B 1 75 ? 3.477 19.562 2.33 1 97.81 75 LEU B O 1
ATOM 3854 N N . THR B 1 76 ? 3.994 21.719 2.518 1 96.81 76 THR B N 1
ATOM 3855 C CA . THR B 1 76 ? 2.84 22.047 3.348 1 96.81 76 THR B CA 1
ATOM 3856 C C . THR B 1 76 ? 2.242 23.391 2.936 1 96.81 76 THR B C 1
ATOM 3858 O O . THR B 1 76 ? 2.818 24.109 2.117 1 96.81 76 THR B O 1
ATOM 3861 N N . GLY B 1 77 ? 1.028 23.625 3.41 1 96.12 77 GLY B N 1
ATOM 3862 C CA . GLY B 1 77 ? 0.362 24.891 3.113 1 96.12 77 GLY B CA 1
ATOM 3863 C C . GLY B 1 77 ? -0.577 25.344 4.215 1 96.12 77 GLY B C 1
ATOM 3864 O O . GLY B 1 77 ? -1.232 24.516 4.855 1 96.12 77 GLY B O 1
ATOM 3865 N N . SER B 1 78 ? -0.646 26.672 4.371 1 96.88 78 SER B N 1
ATOM 3866 C CA . SER B 1 78 ? -1.687 27.234 5.219 1 96.88 78 SER B CA 1
ATOM 3867 C C . SER B 1 78 ? -3.062 27.094 4.578 1 96.88 78 SER B C 1
ATOM 3869 O O . SER B 1 78 ? -3.203 27.25 3.361 1 96.88 78 SER B O 1
ATOM 3871 N N . ILE B 1 79 ? -4.055 26.828 5.402 1 95.38 79 ILE B N 1
ATOM 3872 C CA . ILE B 1 79 ? -5.375 26.594 4.832 1 95.38 79 ILE B CA 1
ATOM 3873 C C . ILE B 1 79 ? -6.355 27.641 5.328 1 95.38 79 ILE B C 1
ATOM 3875 O O . ILE B 1 79 ? -5.996 28.5 6.137 1 95.38 79 ILE B O 1
ATOM 3879 N N . ASP B 1 80 ? -7.602 27.609 4.797 1 94.56 80 ASP B N 1
ATOM 3880 C CA . ASP B 1 80 ? -8.57 28.656 5.082 1 94.56 80 ASP B CA 1
ATOM 3881 C C . ASP B 1 80 ? -9.406 28.312 6.312 1 94.56 80 ASP B C 1
ATOM 3883 O O . ASP B 1 80 ? -10.32 29.062 6.676 1 94.56 80 ASP B O 1
ATOM 3887 N N . LEU B 1 81 ? -9.141 27.219 6.941 1 95.06 81 LEU B N 1
ATOM 3888 C CA . LEU B 1 81 ? -9.602 26.984 8.305 1 95.06 81 LEU B CA 1
ATOM 3889 C C . LEU B 1 81 ? -8.625 27.562 9.32 1 95.06 81 LEU B C 1
ATOM 3891 O O . LEU B 1 81 ? -7.41 27.359 9.211 1 95.06 81 LEU B O 1
ATOM 3895 N N . ASP B 1 82 ? -9.219 28.328 10.234 1 97.5 82 ASP B N 1
ATOM 3896 C CA . ASP B 1 82 ? -8.266 29.062 11.07 1 97.5 82 ASP B CA 1
ATOM 3897 C C . ASP B 1 82 ? -8.844 29.312 12.461 1 97.5 82 ASP B C 1
ATOM 3899 O O . ASP B 1 82 ? -9.992 28.953 12.742 1 97.5 82 ASP B O 1
ATOM 3903 N N . THR B 1 83 ? -7.984 29.719 13.352 1 97.81 83 THR B N 1
ATOM 3904 C CA . THR B 1 83 ? -8.305 30.297 14.648 1 97.81 83 THR B CA 1
ATOM 3905 C C . THR B 1 83 ? -8.258 31.812 14.586 1 97.81 83 THR B C 1
ATOM 3907 O O . THR B 1 83 ? -7.25 32.406 14.164 1 97.81 83 THR B O 1
ATOM 3910 N N . ILE B 1 84 ? -9.398 32.438 15.016 1 98.5 84 ILE B N 1
ATOM 3911 C CA . ILE B 1 84 ? -9.461 33.906 14.93 1 98.5 84 ILE B CA 1
ATOM 3912 C C . ILE B 1 84 ? -9.68 34.5 16.312 1 98.5 84 ILE B C 1
ATOM 3914 O O . ILE B 1 84 ? -10.125 33.781 17.234 1 98.5 84 ILE B O 1
ATOM 3918 N N . ALA B 1 85 ? -9.352 35.781 16.453 1 98.69 85 ALA B N 1
ATOM 3919 C CA . ALA B 1 85 ? -9.508 36.438 17.75 1 98.69 85 ALA B CA 1
ATOM 3920 C C . ALA B 1 85 ? -9.773 37.938 17.578 1 98.69 85 ALA B C 1
ATOM 3922 O O . ALA B 1 85 ? -9.266 38.562 16.656 1 98.69 85 ALA B O 1
ATOM 3923 N N . ALA B 1 86 ? -10.609 38.406 18.406 1 98.44 86 ALA B N 1
ATOM 3924 C CA . ALA B 1 86 ? -10.609 39.844 18.766 1 98.44 86 ALA B CA 1
ATOM 3925 C C . ALA B 1 86 ? -9.797 40.094 20.031 1 98.44 86 ALA B C 1
ATOM 3927 O O . ALA B 1 86 ? -9.984 39.406 21.047 1 98.44 86 ALA B O 1
ATOM 3928 N N . ALA B 1 87 ? -8.883 41 19.953 1 98.5 87 ALA B N 1
ATOM 3929 C CA . ALA B 1 87 ? -8.008 41.219 21.109 1 98.5 87 ALA B CA 1
ATOM 3930 C C . ALA B 1 87 ? -7.707 42.688 21.312 1 98.5 87 ALA B C 1
ATOM 3932 O O . ALA B 1 87 ? -7.688 43.469 20.359 1 98.5 87 ALA B O 1
ATOM 3933 N N . ALA B 1 88 ? -7.438 43 22.547 1 98.06 88 ALA B N 1
ATOM 3934 C CA . ALA B 1 88 ? -7.055 44.375 22.922 1 98.06 88 ALA B CA 1
ATOM 3935 C C . ALA B 1 88 ? -5.992 44.375 24.016 1 98.06 88 ALA B C 1
ATOM 3937 O O . ALA B 1 88 ? -6.039 43.531 24.922 1 98.06 88 ALA B O 1
ATOM 3938 N N . LYS B 1 89 ? -5.105 45.25 23.859 1 96.75 89 LYS B N 1
ATOM 3939 C CA . LYS B 1 89 ? -4.078 45.438 24.875 1 96.75 89 LYS B CA 1
ATOM 3940 C C . LYS B 1 89 ? -4.688 45.906 26.203 1 96.75 89 LYS B C 1
ATOM 3942 O O . LYS B 1 89 ? -5.684 46.625 26.203 1 96.75 89 LYS B O 1
ATOM 3947 N N . THR B 1 90 ? -4.082 45.438 27.266 1 96.31 90 THR B N 1
ATOM 3948 C CA . THR B 1 90 ? -4.445 45.906 28.594 1 96.31 90 THR B CA 1
ATOM 3949 C C . THR B 1 90 ? -3.223 46.469 29.328 1 96.31 90 THR B C 1
ATOM 3951 O O . THR B 1 90 ? -2.086 46.188 28.938 1 96.31 90 THR B O 1
ATOM 3954 N N . GLU B 1 91 ? -3.457 47.25 30.328 1 94.38 91 GLU B N 1
ATOM 3955 C CA . GLU B 1 91 ? -2.369 47.781 31.141 1 94.38 91 GLU B CA 1
ATOM 3956 C C . GLU B 1 91 ? -1.906 46.75 32.188 1 94.38 91 GLU B C 1
ATOM 3958 O O . GLU B 1 91 ? -0.753 46.75 32.594 1 94.38 91 GLU B O 1
ATOM 3963 N N . GLU B 1 92 ? -2.787 45.906 32.5 1 94.88 92 GLU B N 1
ATOM 3964 C CA . GLU B 1 92 ? -2.453 44.844 33.469 1 94.88 92 GLU B CA 1
ATOM 3965 C C . GLU B 1 92 ? -1.545 43.781 32.812 1 94.88 92 GLU B C 1
ATOM 3967 O O . GLU B 1 92 ? -1.703 43.469 31.641 1 94.88 92 GLU B O 1
ATOM 3972 N N . ASN B 1 93 ? -0.662 43.281 33.594 1 96.75 93 ASN B N 1
ATOM 3973 C CA . ASN B 1 93 ? 0.236 42.219 33.125 1 96.75 93 ASN B CA 1
ATOM 3974 C C . ASN B 1 93 ? -0.417 40.844 33.219 1 96.75 93 ASN B C 1
ATOM 3976 O O . ASN B 1 93 ? 0.144 39.906 33.812 1 96.75 93 ASN B O 1
ATOM 3980 N N . VAL B 1 94 ? -1.585 40.719 32.625 1 98.06 94 VAL B N 1
ATOM 3981 C CA . VAL B 1 94 ? -2.375 39.5 32.625 1 98.06 94 VAL B CA 1
ATOM 3982 C C . VAL B 1 94 ? -2.941 39.25 31.219 1 98.06 94 VAL B C 1
ATOM 3984 O O . VAL B 1 94 ? -3.416 40.188 30.562 1 98.06 94 VAL B O 1
ATOM 3987 N N . ILE B 1 95 ? -2.785 38.125 30.734 1 98.38 95 ILE B N 1
ATOM 3988 C CA . ILE B 1 95 ? -3.486 37.688 29.516 1 98.38 95 ILE B CA 1
ATOM 3989 C C . ILE B 1 95 ? -4.781 36.969 29.891 1 98.38 95 ILE B C 1
ATOM 3991 O O . ILE B 1 95 ? -4.758 35.969 30.609 1 98.38 95 ILE B O 1
ATOM 3995 N N . THR B 1 96 ? -5.859 37.531 29.469 1 98.12 96 THR B N 1
ATOM 3996 C CA . THR B 1 96 ? -7.168 36.938 29.688 1 98.12 96 THR B CA 1
ATOM 3997 C C . THR B 1 96 ? -7.746 36.438 28.359 1 98.12 96 THR B C 1
ATOM 3999 O O . THR B 1 96 ? -7.812 37.156 27.391 1 98.12 96 THR B O 1
ATOM 4002 N N . LEU B 1 97 ? -8.117 35.219 28.328 1 97.94 97 LEU B N 1
ATOM 4003 C CA . LEU B 1 97 ? -8.562 34.594 27.078 1 97.94 97 LEU B CA 1
ATOM 4004 C C . LEU B 1 97 ? -9.812 33.75 27.297 1 97.94 97 LEU B C 1
ATOM 4006 O O . LEU B 1 97 ? -9.883 32.969 28.25 1 97.94 97 LEU B O 1
ATOM 4010 N N . ARG B 1 98 ? -10.812 33.938 26.5 1 97.5 98 ARG B N 1
ATOM 4011 C CA . ARG B 1 98 ? -12.016 33.094 26.422 1 97.5 98 ARG B CA 1
ATOM 4012 C C . ARG B 1 98 ? -12.172 32.5 25.031 1 97.5 98 ARG B C 1
ATOM 4014 O O . ARG B 1 98 ? -11.938 33.188 24.031 1 97.5 98 ARG B O 1
ATOM 4021 N N . SER B 1 99 ? -12.477 31.234 25 1 95.94 99 SER B N 1
ATOM 4022 C CA . SER B 1 99 ? -12.688 30.562 23.719 1 95.94 99 SER B CA 1
ATOM 4023 C C . SER B 1 99 ? -14.164 30.234 23.5 1 95.94 99 SER B C 1
ATOM 4025 O O . SER B 1 99 ? -14.867 29.859 24.438 1 95.94 99 SER B O 1
ATOM 4027 N N . GLU B 1 100 ? -14.578 30.438 22.297 1 94.62 100 GLU B N 1
ATOM 4028 C CA . GLU B 1 100 ? -15.953 30.094 21.922 1 94.62 100 GLU B CA 1
ATOM 4029 C C . GLU B 1 100 ? -16.281 28.656 22.312 1 94.62 100 GLU B C 1
ATOM 4031 O O . GLU B 1 100 ? -15.508 27.734 22.047 1 94.62 100 GLU B O 1
ATOM 4036 N N . GLY B 1 101 ? -17.359 28.484 22.922 1 87.25 101 GLY B N 1
ATOM 4037 C CA . GLY B 1 101 ? -17.828 27.156 23.266 1 87.25 101 GLY B CA 1
ATOM 4038 C C . GLY B 1 101 ? -17.312 26.672 24.609 1 87.25 101 GLY B C 1
ATOM 4039 O O . GLY B 1 101 ? -17.703 25.594 25.078 1 87.25 101 GLY B O 1
ATOM 4040 N N . TYR B 1 102 ? -16.422 27.422 25.172 1 86.75 102 TYR B N 1
ATOM 4041 C CA . TYR B 1 102 ? -15.891 27.062 26.484 1 86.75 102 TYR B CA 1
ATOM 4042 C C . TYR B 1 102 ? -16.281 28.094 27.531 1 86.75 102 TYR B C 1
ATOM 4044 O O . TYR B 1 102 ? -16.297 29.297 27.25 1 86.75 102 TYR B O 1
ATOM 4052 N N . GLU B 1 103 ? -16.562 27.656 28.656 1 85.44 103 GLU B N 1
ATOM 4053 C CA . GLU B 1 103 ? -16.969 28.547 29.75 1 85.44 103 GLU B CA 1
ATOM 4054 C C . GLU B 1 103 ? -15.75 29.062 30.5 1 85.44 103 GLU B C 1
ATOM 4056 O O . GLU B 1 103 ? -15.789 30.156 31.078 1 85.44 103 GLU B O 1
ATOM 4061 N N . ARG B 1 104 ? -14.836 28.312 30.406 1 90.25 104 ARG B N 1
ATOM 4062 C CA . ARG B 1 104 ? -13.648 28.656 31.172 1 90.25 104 ARG B CA 1
ATOM 4063 C C . ARG B 1 104 ? -12.938 29.859 30.562 1 90.25 104 ARG B C 1
ATOM 4065 O O . ARG B 1 104 ? -12.75 29.922 29.344 1 90.25 104 ARG B O 1
ATOM 4072 N N . GLN B 1 105 ? -12.664 30.812 31.422 1 94.12 105 GLN B N 1
ATOM 4073 C CA . GLN B 1 105 ? -11.82 31.938 31.078 1 94.12 105 GLN B CA 1
ATOM 4074 C C . GLN B 1 105 ? -10.422 31.797 31.672 1 94.12 105 GLN B C 1
ATOM 4076 O O . GLN B 1 105 ? -10.281 31.547 32.875 1 94.12 105 GLN B O 1
ATOM 4081 N N . TYR B 1 106 ? -9.461 31.922 30.859 1 96.38 106 TYR B N 1
ATOM 4082 C CA . TYR B 1 106 ? -8.086 31.828 31.328 1 96.38 106 TYR B CA 1
ATOM 4083 C C . TYR B 1 106 ? -7.555 33.188 31.766 1 96.38 106 TYR B C 1
ATOM 4085 O O . TYR B 1 106 ? -7.883 34.219 31.141 1 96.38 106 TYR B O 1
ATOM 4093 N N . ALA B 1 107 ? -6.809 33.219 32.812 1 96.88 107 ALA B N 1
ATOM 4094 C CA . ALA B 1 107 ? -6.07 34.375 33.281 1 96.88 107 ALA B CA 1
ATOM 4095 C C . ALA B 1 107 ? -4.637 34.031 33.625 1 96.88 107 ALA B C 1
ATOM 4097 O O . ALA B 1 107 ? -4.402 33.344 34.625 1 96.88 107 ALA B O 1
ATOM 4098 N N . ILE B 1 108 ? -3.777 34.375 32.812 1 97.25 108 ILE B N 1
ATOM 4099 C CA . ILE B 1 108 ? -2.375 34.031 33.031 1 97.25 108 ILE B CA 1
ATOM 4100 C C . ILE B 1 108 ? -1.612 35.25 33.562 1 97.25 108 ILE B C 1
ATOM 4102 O O . ILE B 1 108 ? -1.51 36.281 32.875 1 97.25 108 ILE B O 1
ATOM 4106 N N . ASP B 1 109 ? -1.046 35.125 34.719 1 97 109 ASP B N 1
ATOM 4107 C CA . ASP B 1 109 ? -0.23 36.188 35.344 1 97 109 ASP B CA 1
ATOM 4108 C C . ASP B 1 109 ? 1.169 36.219 34.719 1 97 109 ASP B C 1
ATOM 4110 O O . ASP B 1 109 ? 1.926 35.25 34.844 1 97 109 ASP B O 1
ATOM 4114 N N . LEU B 1 110 ? 1.529 37.344 34.125 1 97.31 110 LEU B N 1
ATOM 4115 C CA . LEU B 1 110 ? 2.77 37.438 33.344 1 97.31 110 LEU B CA 1
ATOM 4116 C C . LEU B 1 110 ? 3.955 37.719 34.281 1 97.31 110 LEU B C 1
ATOM 4118 O O . LEU B 1 110 ? 5.109 37.656 33.844 1 97.31 110 LEU B O 1
ATOM 4122 N N . ASP B 1 111 ? 3.703 37.938 35.531 1 95.75 111 ASP B N 1
ATOM 4123 C CA . ASP B 1 111 ? 4.781 38.062 36.5 1 95.75 111 ASP B CA 1
ATOM 4124 C C . ASP B 1 111 ? 5.281 36.688 36.969 1 95.75 111 ASP B C 1
ATOM 4126 O O . ASP B 1 111 ? 6.332 36.594 37.594 1 95.75 111 ASP B O 1
ATOM 4130 N N . GLN B 1 112 ? 4.586 35.625 36.594 1 94.94 112 GLN B N 1
ATOM 4131 C CA . GLN B 1 112 ? 4.941 34.25 36.906 1 94.94 112 GLN B CA 1
ATOM 4132 C C . GLN B 1 112 ? 5.039 33.438 35.625 1 94.94 112 GLN B C 1
ATOM 4134 O O . GLN B 1 112 ? 4.07 32.781 35.219 1 94.94 112 GLN B O 1
ATOM 4139 N N . LEU B 1 113 ? 6.238 33.281 35.125 1 95.88 113 LEU B N 1
ATOM 4140 C CA . LEU B 1 113 ? 6.398 32.656 33.812 1 95.88 113 LEU B CA 1
ATOM 4141 C C . LEU B 1 113 ? 7.078 31.297 33.938 1 95.88 113 LEU B C 1
ATOM 4143 O O . LEU B 1 113 ? 7.48 30.688 32.969 1 95.88 113 LEU B O 1
ATOM 4147 N N . GLU B 1 114 ? 7.172 30.781 35.188 1 94.81 114 GLU B N 1
ATOM 4148 C CA . GLU B 1 114 ? 7.656 29.406 35.406 1 94.81 114 GLU B CA 1
ATOM 4149 C C . GLU B 1 114 ? 6.559 28.391 35.125 1 94.81 114 GLU B C 1
ATOM 4151 O O . GLU B 1 114 ? 5.371 28.719 35.188 1 94.81 114 GLU B O 1
ATOM 4156 N N . ILE B 1 115 ? 6.992 27.219 34.844 1 94.62 115 ILE B N 1
ATOM 4157 C CA . ILE B 1 115 ? 6.043 26.141 34.625 1 94.62 115 ILE B CA 1
ATOM 4158 C C . ILE B 1 115 ? 5.156 25.984 35.844 1 94.62 115 ILE B C 1
ATOM 4160 O O . ILE B 1 115 ? 5.652 25.953 37 1 94.62 115 ILE B O 1
ATOM 4164 N N . ASN B 1 116 ? 3.943 25.953 35.656 1 91.44 116 ASN B N 1
ATOM 4165 C CA . ASN B 1 116 ? 2.957 25.781 36.719 1 91.44 116 ASN B CA 1
ATOM 4166 C C . ASN B 1 116 ? 2.258 24.422 36.594 1 91.44 116 ASN B C 1
ATOM 4168 O O . ASN B 1 116 ? 1.577 24.156 35.594 1 91.44 116 ASN B O 1
ATOM 4172 N N . ALA B 1 117 ? 2.311 23.625 37.531 1 87 117 ALA B N 1
ATOM 4173 C CA . ALA B 1 117 ? 1.773 22.266 37.531 1 87 117 ALA B CA 1
ATOM 4174 C C . ALA B 1 117 ? 0.252 22.281 37.438 1 87 117 ALA B C 1
ATOM 4176 O O . ALA B 1 117 ? -0.351 21.297 36.969 1 87 117 ALA B O 1
ATOM 4177 N N . GLU B 1 118 ? -0.322 23.484 37.781 1 90.62 118 GLU B N 1
ATOM 4178 C CA . GLU B 1 118 ? -1.779 23.562 37.781 1 90.62 118 GLU B CA 1
ATOM 4179 C C . GLU B 1 118 ? -2.314 23.938 36.406 1 90.62 118 GLU B C 1
ATOM 4181 O O . GLU B 1 118 ? -3.512 23.812 36.156 1 90.62 118 GLU B O 1
ATOM 4186 N N . ASP B 1 119 ? -1.523 24.344 35.531 1 92.25 119 ASP B N 1
ATOM 4187 C CA . ASP B 1 119 ? -1.94 24.734 34.188 1 92.25 119 ASP B CA 1
ATOM 4188 C C . ASP B 1 119 ? -2.396 23.516 33.406 1 92.25 119 ASP B C 1
ATOM 4190 O O . ASP B 1 119 ? -1.774 22.453 33.469 1 92.25 119 ASP B O 1
ATOM 4194 N N . ASP B 1 120 ? -3.561 23.688 32.781 1 91.38 120 ASP B N 1
ATOM 4195 C CA . ASP B 1 120 ? -3.867 22.719 31.734 1 91.38 120 ASP B CA 1
ATOM 4196 C C . ASP B 1 120 ? -3.096 23.031 30.453 1 91.38 120 ASP B C 1
ATOM 4198 O O . ASP B 1 120 ? -2.197 23.875 30.453 1 91.38 120 ASP B O 1
ATOM 4202 N N . GLY B 1 121 ? -3.354 22.406 29.438 1 89.5 121 GLY B N 1
ATOM 4203 C CA . GLY B 1 121 ? -2.621 22.547 28.188 1 89.5 121 GLY B CA 1
ATOM 4204 C C . GLY B 1 121 ? -2.645 23.953 27.641 1 89.5 121 GLY B C 1
ATOM 4205 O O . GLY B 1 121 ? -1.606 24.5 27.25 1 89.5 121 GLY B O 1
ATOM 4206 N N . THR B 1 122 ? -3.84 24.578 27.625 1 92.75 122 THR B N 1
ATOM 4207 C CA . THR B 1 122 ? -4.004 25.906 27.062 1 92.75 122 THR B CA 1
ATOM 4208 C C . THR B 1 122 ? -3.256 26.938 27.906 1 92.75 122 THR B C 1
ATOM 4210 O O . THR B 1 122 ? -2.516 27.766 27.359 1 92.75 122 THR B O 1
ATOM 4213 N N . ALA B 1 123 ? -3.449 26.906 29.203 1 94.81 123 ALA B N 1
ATOM 4214 C CA . ALA B 1 123 ? -2.77 27.844 30.094 1 94.81 123 ALA B CA 1
ATOM 4215 C C . ALA B 1 123 ? -1.256 27.672 30.016 1 94.81 123 ALA B C 1
ATOM 4217 O O . ALA B 1 123 ? -0.515 28.656 30 1 94.81 123 ALA B O 1
ATOM 4218 N N . GLY B 1 124 ? -0.859 26.453 30.031 1 95.25 124 GLY B N 1
ATOM 4219 C CA . GLY B 1 124 ? 0.562 26.172 29.906 1 95.25 124 GLY B CA 1
ATOM 4220 C C . GLY B 1 124 ? 1.158 26.703 28.609 1 95.25 124 GLY B C 1
ATOM 4221 O O . GLY B 1 124 ? 2.273 27.219 28.594 1 95.25 124 GLY B O 1
ATOM 4222 N N . LEU B 1 125 ? 0.448 26.578 27.562 1 95.62 125 LEU B N 1
ATOM 4223 C CA . LEU B 1 125 ? 0.915 27.031 26.25 1 95.62 125 LEU B CA 1
ATOM 4224 C C . LEU B 1 125 ? 1.05 28.562 26.234 1 95.62 125 LEU B C 1
ATOM 4226 O O . LEU B 1 125 ? 2.041 29.094 25.734 1 95.62 125 LEU B O 1
ATOM 4230 N N . ILE B 1 126 ? 0.065 29.203 26.781 1 97.44 126 ILE B N 1
ATOM 4231 C CA . ILE B 1 126 ? 0.094 30.656 26.781 1 97.44 126 ILE B CA 1
ATOM 4232 C C . ILE B 1 126 ? 1.267 31.141 27.625 1 97.44 126 ILE B C 1
ATOM 4234 O O . ILE B 1 126 ? 2.039 32 27.203 1 97.44 126 ILE B O 1
ATOM 4238 N N . ARG B 1 127 ? 1.387 30.562 28.797 1 97.88 127 ARG B N 1
ATOM 4239 C CA . ARG B 1 127 ? 2.496 30.922 29.688 1 97.88 127 ARG B CA 1
ATOM 4240 C C . ARG B 1 127 ? 3.838 30.641 29.016 1 97.88 127 ARG B C 1
ATOM 4242 O O . ARG B 1 127 ? 4.754 31.469 29.094 1 97.88 127 ARG B O 1
ATOM 4249 N N . GLY B 1 128 ? 3.92 29.531 28.406 1 97.94 128 GLY B N 1
ATOM 4250 C CA . GLY B 1 128 ? 5.137 29.141 27.703 1 97.94 128 GLY B CA 1
ATOM 4251 C C . GLY B 1 128 ? 5.484 30.078 26.562 1 97.94 128 GLY B C 1
ATOM 4252 O O . GLY B 1 128 ? 6.66 30.359 26.312 1 97.94 128 GLY B O 1
ATOM 4253 N N . ILE B 1 129 ? 4.52 30.531 25.828 1 98.31 129 ILE B N 1
ATOM 4254 C CA . ILE B 1 129 ? 4.738 31.453 24.719 1 98.31 129 ILE B CA 1
ATOM 4255 C C . ILE B 1 129 ? 5.285 32.781 25.25 1 98.31 129 ILE B C 1
ATOM 4257 O O . ILE B 1 129 ? 6.262 33.312 24.719 1 98.31 129 ILE B O 1
ATOM 4261 N N . VAL B 1 130 ? 4.68 33.25 26.297 1 98.44 130 VAL B N 1
ATOM 4262 C CA . VAL B 1 130 ? 5.145 34.5 26.891 1 98.44 130 VAL B CA 1
ATOM 4263 C C . VAL B 1 130 ? 6.578 34.344 27.391 1 98.44 130 VAL B C 1
ATOM 4265 O O . VAL B 1 130 ? 7.422 35.219 27.172 1 98.44 130 VAL B O 1
ATOM 4268 N N . ALA B 1 131 ? 6.812 33.219 28.031 1 98.19 131 ALA B N 1
ATOM 4269 C CA . ALA B 1 131 ? 8.164 32.938 28.5 1 98.19 131 ALA B CA 1
ATOM 4270 C C . ALA B 1 131 ? 9.148 32.875 27.344 1 98.19 131 ALA B C 1
ATOM 4272 O O . ALA B 1 131 ? 10.281 33.344 27.453 1 98.19 131 ALA B O 1
ATOM 4273 N N . GLY B 1 132 ? 8.766 32.281 26.297 1 97.81 132 GLY B N 1
ATOM 4274 C CA . GLY B 1 132 ? 9.602 32.219 25.109 1 97.81 132 GLY B CA 1
ATOM 4275 C C . GLY B 1 132 ? 9.922 33.562 24.531 1 97.81 132 GLY B C 1
ATOM 4276 O O . GLY B 1 132 ? 11.062 33.812 24.141 1 97.81 132 GLY B O 1
ATOM 4277 N N . PHE B 1 133 ? 8.906 34.469 24.438 1 98.25 133 PHE B N 1
ATOM 4278 C CA . PHE B 1 133 ? 9.133 35.844 24.016 1 98.25 133 PHE B CA 1
ATOM 4279 C C . PHE B 1 133 ? 10.156 36.531 24.906 1 98.25 133 PHE B C 1
ATOM 4281 O O . PHE B 1 133 ? 11.125 37.125 24.422 1 98.25 133 PHE B O 1
ATOM 4288 N N . ALA B 1 134 ? 9.977 36.344 26.172 1 97.44 134 ALA B N 1
ATOM 4289 C CA . ALA B 1 134 ? 10.852 37 27.156 1 97.44 134 ALA B CA 1
ATOM 4290 C C . ALA B 1 134 ? 12.281 36.469 27.031 1 97.44 134 ALA B C 1
ATOM 4292 O O . ALA B 1 134 ? 13.234 37.25 27.062 1 97.44 134 ALA B O 1
ATOM 4293 N N . GLU B 1 135 ? 12.391 35.25 26.922 1 96.5 135 GLU B N 1
ATOM 4294 C CA . GLU B 1 135 ? 13.711 34.625 26.844 1 96.5 135 GLU B CA 1
ATOM 4295 C C . GLU B 1 135 ? 14.461 35.062 25.609 1 96.5 135 GLU B C 1
ATOM 4297 O O . GLU B 1 135 ? 15.695 35.125 25.609 1 96.5 135 GLU B O 1
ATOM 4302 N N . GLN B 1 136 ? 13.766 35.344 24.609 1 96.25 136 GLN B N 1
ATOM 4303 C CA . GLN B 1 136 ? 14.391 35.75 23.359 1 96.25 136 GLN B CA 1
ATOM 4304 C C . GLN B 1 136 ? 14.57 37.25 23.297 1 96.25 136 GLN B C 1
ATOM 4306 O O . GLN B 1 136 ? 15.023 37.781 22.281 1 96.25 136 GLN B O 1
ATOM 4311 N N . GLY B 1 137 ? 14.156 38 24.281 1 96.81 137 GLY B N 1
ATOM 4312 C CA . GLY B 1 137 ? 14.391 39.406 24.406 1 96.81 137 GLY B CA 1
ATOM 4313 C C . GLY B 1 137 ? 13.281 40.25 23.797 1 96.81 137 GLY B C 1
ATOM 4314 O O . GLY B 1 137 ? 13.43 41.469 23.641 1 96.81 137 GLY B O 1
ATOM 4315 N N . TYR B 1 138 ? 12.172 39.656 23.453 1 98.12 138 TYR B N 1
ATOM 4316 C CA . TYR B 1 138 ? 11.047 40.406 22.906 1 98.12 138 TYR B CA 1
ATOM 4317 C C . TYR B 1 138 ? 10.18 40.969 24.031 1 98.12 138 TYR B C 1
ATOM 4319 O O . TYR B 1 138 ? 10.203 40.469 25.156 1 98.12 138 TYR B O 1
ATOM 4327 N N . ARG B 1 139 ? 9.461 42 23.703 1 98 139 ARG B N 1
ATOM 4328 C CA . ARG B 1 139 ? 8.562 42.625 24.688 1 98 139 ARG B CA 1
ATOM 4329 C C . ARG B 1 139 ? 7.273 41.812 24.812 1 98 139 ARG B C 1
ATOM 4331 O O . ARG B 1 139 ? 6.781 41.25 23.844 1 98 139 ARG B O 1
ATOM 4338 N N . THR B 1 140 ? 6.754 41.781 26.078 1 97.88 140 THR B N 1
ATOM 4339 C CA . THR B 1 140 ? 5.488 41.094 26.359 1 97.88 140 THR B CA 1
ATOM 4340 C C . THR B 1 140 ? 4.57 42.031 27.172 1 97.88 140 THR B C 1
ATOM 4342 O O . THR B 1 140 ? 5 43.062 27.672 1 97.88 140 THR B O 1
ATOM 4345 N N . GLY B 1 141 ? 3.354 41.594 27.266 1 98 141 GLY B N 1
ATOM 4346 C CA . GLY B 1 141 ? 2.365 42.344 28.047 1 98 141 GLY B CA 1
ATOM 4347 C C . GLY B 1 141 ? 0.988 41.719 28.016 1 98 141 GLY B C 1
ATOM 4348 O O . GLY B 1 141 ? 0.771 40.719 27.312 1 98 141 GLY B O 1
ATOM 4349 N N . GLY B 1 142 ? 0.123 42.312 28.766 1 98.12 142 GLY B N 1
ATOM 4350 C CA . GLY B 1 142 ? -1.213 41.75 28.906 1 98.12 142 GLY B CA 1
ATOM 4351 C C . GLY B 1 142 ? -2.137 42.125 27.766 1 98.12 142 GLY B C 1
ATOM 4352 O O . GLY B 1 142 ? -1.991 43.188 27.172 1 98.12 142 GLY B O 1
ATOM 4353 N N . PHE B 1 143 ? -3.105 41.25 27.516 1 98.5 143 PHE B N 1
ATOM 4354 C CA . PHE B 1 143 ? -4.199 41.531 26.594 1 98.5 143 PHE B CA 1
ATOM 4355 C C . PHE B 1 143 ? -5.41 40.656 26.906 1 98.5 143 PHE B C 1
ATOM 4357 O O . PHE B 1 143 ? -5.297 39.688 27.656 1 98.5 143 PHE B O 1
ATOM 4364 N N . ARG B 1 144 ? -6.555 41.062 26.406 1 98.25 144 ARG B N 1
ATOM 4365 C CA . ARG B 1 144 ? -7.781 40.281 26.406 1 98.25 144 ARG B CA 1
ATOM 4366 C C . ARG B 1 144 ? -8.094 39.781 25 1 98.25 144 ARG B C 1
ATOM 4368 O O . ARG B 1 144 ? -7.887 40.469 24.016 1 98.25 144 ARG B O 1
ATOM 4375 N N . ALA B 1 145 ? -8.508 38.562 24.969 1 98.56 145 ALA B N 1
ATOM 4376 C CA . ALA B 1 145 ? -8.844 38 23.656 1 98.56 145 ALA B CA 1
ATOM 4377 C C . ALA B 1 145 ? -10.047 37.094 23.734 1 98.56 145 ALA B C 1
ATOM 4379 O O . ALA B 1 145 ? -10.211 36.344 24.719 1 98.56 145 ALA B O 1
ATOM 4380 N N . TYR B 1 146 ? -10.906 37.156 22.797 1 98.38 146 TYR B N 1
ATOM 4381 C CA . TYR B 1 146 ? -11.914 36.156 22.516 1 98.38 146 TYR B CA 1
ATOM 4382 C C . TYR B 1 146 ? -11.578 35.375 21.25 1 98.38 146 TYR B C 1
ATOM 4384 O O . TYR B 1 146 ? -11.383 35.969 20.188 1 98.38 146 TYR B O 1
ATOM 4392 N N . VAL B 1 147 ? -11.539 34.062 21.422 1 98.19 147 VAL B N 1
ATOM 4393 C CA . VAL B 1 147 ? -10.992 33.219 20.359 1 98.19 147 VAL B CA 1
ATOM 4394 C C . VAL B 1 147 ? -12.086 32.281 19.844 1 98.19 147 VAL B C 1
ATOM 4396 O O . VAL B 1 147 ? -12.922 31.797 20.609 1 98.19 147 VAL B O 1
ATOM 4399 N N . SER B 1 148 ? -12.117 32.062 18.547 1 97.25 148 SER B N 1
ATOM 4400 C CA . SER B 1 148 ? -12.953 31.094 17.859 1 97.25 148 SER B CA 1
ATOM 4401 C C . SER B 1 148 ? -12.156 30.297 16.828 1 97.25 148 SER B C 1
ATOM 4403 O O . SER B 1 148 ? -11.344 30.875 16.094 1 97.25 148 SER B O 1
ATOM 4405 N N . SER B 1 149 ? -12.367 28.969 16.781 1 95.81 149 SER B N 1
ATOM 4406 C CA . SER B 1 149 ? -11.562 28.156 15.883 1 95.81 149 SER B CA 1
ATOM 4407 C C . SER B 1 149 ? -12.445 27.312 14.969 1 95.81 149 SER B C 1
ATOM 4409 O O . SER B 1 149 ? -13.477 26.781 15.398 1 95.81 149 SER B O 1
ATOM 4411 N N . SER B 1 150 ? -12.094 27.281 13.688 1 92.62 150 SER B N 1
ATOM 4412 C CA . SER B 1 150 ? -12.711 26.359 12.734 1 92.62 150 SER B CA 1
ATOM 4413 C C . SER B 1 150 ? -11.766 25.219 12.375 1 92.62 150 SER B C 1
ATOM 4415 O O . SER B 1 150 ? -12.086 24.375 11.531 1 92.62 150 SER B O 1
ATOM 4417 N N . VAL B 1 151 ? -10.578 25.219 13 1 90.44 151 VAL B N 1
ATOM 4418 C CA . VAL B 1 151 ? -9.633 24.125 12.797 1 90.44 151 VAL B CA 1
ATOM 4419 C C . VAL B 1 151 ? -10.031 22.938 13.656 1 90.44 151 VAL B C 1
ATOM 4421 O O . VAL B 1 151 ? -10.008 23.016 14.883 1 90.44 151 VAL B O 1
ATOM 4424 N N . TYR B 1 152 ? -10.352 21.797 13.062 1 76.06 152 TYR B N 1
ATOM 4425 C CA . TYR B 1 152 ? -10.797 20.625 13.797 1 76.06 152 TYR B CA 1
ATOM 4426 C C . TYR B 1 152 ? -9.711 20.109 14.734 1 76.06 152 TYR B C 1
ATOM 4428 O O . TYR B 1 152 ? -8.547 20 14.344 1 76.06 152 TYR B O 1
ATOM 4436 N N . SER B 1 153 ? -10.203 19.891 15.914 1 72.06 153 SER B N 1
ATOM 4437 C CA . SER B 1 153 ? -9.258 19.359 16.891 1 72.06 153 SER B CA 1
ATOM 4438 C C . SER B 1 153 ? -8.852 17.938 16.531 1 72.06 153 SER B C 1
ATOM 4440 O O . SER B 1 153 ? -9.68 17.141 16.078 1 72.06 153 SER B O 1
ATOM 4442 N N . ALA B 1 154 ? -7.695 17.594 16.75 1 63.53 154 ALA B N 1
ATOM 4443 C CA . ALA B 1 154 ? -7.164 16.25 16.578 1 63.53 154 ALA B CA 1
ATOM 4444 C C . ALA B 1 154 ? -7.41 15.742 15.156 1 63.53 154 ALA B C 1
ATOM 4446 O O . ALA B 1 154 ? -7.664 14.555 14.953 1 63.53 154 ALA B O 1
ATOM 4447 N N . SER B 1 155 ? -7.43 16.734 14.266 1 66.19 155 SER B N 1
ATOM 4448 C CA . SER B 1 155 ? -7.734 16.344 12.891 1 66.19 155 SER B CA 1
ATOM 4449 C C . SER B 1 155 ? -6.473 16.281 12.047 1 66.19 155 SER B C 1
ATOM 4451 O O . SER B 1 155 ? -6.539 16 10.844 1 66.19 155 SER B O 1
ATOM 4453 N N . GLY B 1 156 ? -5.402 16.531 12.648 1 76.69 156 GLY B N 1
ATOM 4454 C CA . GLY B 1 156 ? -4.188 16.578 11.852 1 76.69 156 GLY B CA 1
ATOM 4455 C C . GLY B 1 156 ? -4 17.875 11.109 1 76.69 156 GLY B C 1
ATOM 4456 O O . GLY B 1 156 ? -3.016 18.062 10.391 1 76.69 156 GLY B O 1
ATOM 4457 N N . LEU B 1 157 ? -4.836 18.859 11.344 1 86.56 157 LEU B N 1
ATOM 4458 C CA . LEU B 1 157 ? -4.766 20.141 10.641 1 86.56 157 LEU B CA 1
ATOM 4459 C C . LEU B 1 157 ? -4.086 21.188 11.508 1 86.56 157 LEU B C 1
ATOM 4461 O O . LEU B 1 157 ? -4.195 22.391 11.234 1 86.56 157 LEU B O 1
ATOM 4465 N N . SER B 1 158 ? -3.514 20.719 12.57 1 91.5 158 SER B N 1
ATOM 4466 C CA . SER B 1 158 ? -2.619 21.516 13.406 1 91.5 158 SER B CA 1
ATOM 4467 C C . SER B 1 158 ? -3.387 22.594 14.172 1 91.5 158 SER B C 1
ATOM 4469 O O . SER B 1 158 ? -3.027 23.766 14.125 1 91.5 158 SER B O 1
ATOM 4471 N N . SER B 1 159 ? -4.398 22.141 14.906 1 91.31 159 SER B N 1
ATOM 4472 C CA . SER B 1 159 ? -5.199 23.047 15.711 1 91.31 159 SER B CA 1
ATOM 4473 C C . SER B 1 159 ? -4.363 23.703 16.812 1 91.31 159 SER B C 1
ATOM 4475 O O . SER B 1 159 ? -4.504 24.891 17.078 1 91.31 159 SER B O 1
ATOM 4477 N N . SER B 1 160 ? -3.498 22.953 17.422 1 91.69 160 SER B N 1
ATOM 4478 C CA . SER B 1 160 ? -2.658 23.5 18.484 1 91.69 160 SER B CA 1
ATOM 4479 C C . SER B 1 160 ? -1.688 24.531 17.938 1 91.69 160 SER B C 1
ATOM 4481 O O . SER B 1 160 ? -1.538 25.609 18.516 1 91.69 160 SER B O 1
ATOM 4483 N N . ALA B 1 161 ? -1.071 24.188 16.844 1 94.75 161 ALA B N 1
ATOM 4484 C CA . ALA B 1 161 ? -0.127 25.125 16.234 1 94.75 161 ALA B CA 1
ATOM 4485 C C . ALA B 1 161 ? -0.836 26.391 15.766 1 94.75 161 ALA B C 1
ATOM 4487 O O . ALA B 1 161 ? -0.282 27.484 15.852 1 94.75 161 ALA B O 1
ATOM 4488 N N . SER B 1 162 ? -1.983 26.234 15.227 1 96.69 162 SER B N 1
ATOM 4489 C CA . SER B 1 162 ? -2.783 27.391 14.828 1 96.69 162 SER B CA 1
ATOM 4490 C C . SER B 1 162 ? -3.025 28.344 16 1 96.69 162 SER B C 1
ATOM 4492 O O . SER B 1 162 ? -2.869 29.547 15.867 1 96.69 162 SER B O 1
ATOM 4494 N N . PHE B 1 163 ? -3.354 27.797 17.094 1 96.31 163 PHE B N 1
ATOM 4495 C CA . PHE B 1 163 ? -3.584 28.578 18.312 1 96.31 163 PHE B CA 1
ATOM 4496 C C . PHE B 1 163 ? -2.295 29.234 18.797 1 96.31 163 PHE B C 1
ATOM 4498 O O . PHE B 1 163 ? -2.289 30.422 19.141 1 96.31 163 PHE B O 1
ATOM 4505 N N . GLU B 1 164 ? -1.253 28.5 18.797 1 97.56 164 GLU B N 1
ATOM 4506 C CA . GLU B 1 164 ? 0.047 29.031 19.188 1 97.56 164 GLU B CA 1
ATOM 4507 C C . GLU B 1 164 ? 0.438 30.234 18.359 1 97.56 164 GLU B C 1
ATOM 4509 O O . GLU B 1 164 ? 0.86 31.266 18.891 1 97.56 164 GLU B O 1
ATOM 4514 N N . MET B 1 165 ? 0.302 30.078 17.094 1 98.25 165 MET B N 1
ATOM 4515 C CA . MET B 1 165 ? 0.712 31.156 16.188 1 98.25 165 MET B CA 1
ATOM 4516 C C . MET B 1 165 ? -0.202 32.375 16.328 1 98.25 165 MET B C 1
ATOM 4518 O O . MET B 1 165 ? 0.234 33.5 16.156 1 98.25 165 MET B O 1
ATOM 4522 N N . LEU B 1 166 ? -1.467 32.125 16.703 1 98.62 166 LEU B N 1
ATOM 4523 C CA . LEU B 1 166 ? -2.385 33.219 16.969 1 98.62 166 LEU B CA 1
ATOM 4524 C C . LEU B 1 166 ? -1.896 34.062 18.156 1 98.62 166 LEU B C 1
ATOM 4526 O O . LEU B 1 166 ? -1.812 35.281 18.062 1 98.62 166 LEU B O 1
ATOM 4530 N N . ILE B 1 167 ? -1.564 33.406 19.234 1 98.56 167 ILE B N 1
ATOM 4531 C CA . ILE B 1 167 ? -1.108 34.094 20.453 1 98.56 167 ILE B CA 1
ATOM 4532 C C . ILE B 1 167 ? 0.201 34.812 20.156 1 98.56 167 ILE B C 1
ATOM 4534 O O . ILE B 1 167 ? 0.374 35.969 20.562 1 98.56 167 ILE B O 1
ATOM 4538 N N . CYS B 1 168 ? 1.096 34.156 19.516 1 98.75 168 CYS B N 1
ATOM 4539 C CA . CYS B 1 168 ? 2.369 34.781 19.156 1 98.75 168 CYS B CA 1
ATOM 4540 C C . CYS B 1 168 ? 2.152 36.031 18.312 1 98.75 168 CYS B C 1
ATOM 4542 O O . CYS B 1 168 ? 2.826 37.062 18.5 1 98.75 168 CYS B O 1
ATOM 4544 N N . THR B 1 169 ? 1.264 35.969 17.375 1 98.62 169 THR B N 1
ATOM 4545 C CA . THR B 1 169 ? 0.99 37.094 16.484 1 98.62 169 THR B CA 1
ATOM 4546 C C . THR B 1 169 ? 0.395 38.25 17.25 1 98.62 169 THR B C 1
ATOM 4548 O O . THR B 1 169 ? 0.722 39.406 16.984 1 98.62 169 THR B O 1
ATOM 4551 N N . ILE B 1 170 ? -0.47 37.969 18.219 1 98.69 170 ILE B N 1
ATOM 4552 C CA . ILE B 1 170 ? -1.045 39.031 19.062 1 98.69 170 ILE B CA 1
ATOM 4553 C C . ILE B 1 170 ? 0.064 39.719 19.844 1 98.69 170 ILE B C 1
ATOM 4555 O O . ILE B 1 170 ? 0.149 40.969 19.828 1 98.69 170 ILE B O 1
ATOM 4559 N N . LEU B 1 171 ? 0.922 38.969 20.438 1 98.69 171 LEU B N 1
ATOM 4560 C CA . LEU B 1 171 ? 2.025 39.531 21.203 1 98.69 171 LEU B CA 1
ATOM 4561 C C . LEU B 1 171 ? 2.965 40.344 20.297 1 98.69 171 LEU B C 1
ATOM 4563 O O . LEU B 1 171 ? 3.434 41.406 20.672 1 98.69 171 LEU B O 1
ATOM 4567 N N . SER B 1 172 ? 3.246 39.781 19.156 1 98.56 172 SER B N 1
ATOM 4568 C CA . SER B 1 172 ? 4.105 40.5 18.219 1 98.56 172 SER B CA 1
ATOM 4569 C C . SER B 1 172 ? 3.502 41.844 17.797 1 98.56 172 SER B C 1
ATOM 4571 O O . SER B 1 172 ? 4.199 42.844 17.781 1 98.56 172 SER B O 1
ATOM 4573 N N . GLU B 1 173 ? 2.238 41.812 17.469 1 98.06 173 GLU B N 1
ATOM 4574 C CA . GLU B 1 173 ? 1.554 43.031 17 1 98.06 173 GLU B CA 1
ATOM 4575 C C . GLU B 1 173 ? 1.475 44.062 18.109 1 98.06 173 GLU B C 1
ATOM 4577 O O . GLU B 1 173 ? 1.766 45.25 17.875 1 98.06 173 GLU B O 1
ATOM 4582 N N . PHE B 1 174 ? 1.086 43.688 19.281 1 98.19 174 PHE B N 1
ATOM 4583 C CA . PHE B 1 174 ? 0.81 44.625 20.359 1 98.19 174 PHE B CA 1
ATOM 4584 C C . PHE B 1 174 ? 2.105 45.156 20.953 1 98.19 174 PHE B C 1
ATOM 4586 O O . PHE B 1 174 ? 2.166 46.281 21.406 1 98.19 174 PHE B O 1
ATOM 4593 N N . TYR B 1 175 ? 3.16 44.375 20.938 1 98.19 175 TYR B N 1
ATOM 4594 C CA . TYR B 1 175 ? 4.277 44.781 21.781 1 98.19 175 TYR B CA 1
ATOM 4595 C C . TYR B 1 175 ? 5.582 44.781 21 1 98.19 175 TYR B C 1
ATOM 4597 O O . TYR B 1 175 ? 6.609 45.25 21.484 1 98.19 175 TYR B O 1
ATOM 4605 N N . ASN B 1 176 ? 5.602 44.312 19.766 1 98.19 176 ASN B N 1
ATOM 4606 C CA . ASN B 1 176 ? 6.844 44.219 19 1 98.19 176 ASN B CA 1
ATOM 4607 C C . ASN B 1 176 ? 6.656 44.688 17.578 1 98.19 176 ASN B C 1
ATOM 4609 O O . ASN B 1 176 ? 7.312 44.188 16.656 1 98.19 176 ASN B O 1
ATOM 4613 N N . GLU B 1 177 ? 5.672 45.562 17.297 1 96.62 177 GLU B N 1
ATOM 4614 C CA . GLU B 1 177 ? 5.406 46.25 16.047 1 96.62 177 GLU B CA 1
ATOM 4615 C C . GLU B 1 177 ? 5.145 45.25 14.914 1 96.62 177 GLU B C 1
ATOM 4617 O O . GLU B 1 177 ? 5.418 45.531 13.75 1 96.62 177 GLU B O 1
ATOM 4622 N N . GLY B 1 178 ? 4.75 44.062 15.328 1 96.38 178 GLY B N 1
ATOM 4623 C CA . GLY B 1 178 ? 4.473 43.062 14.312 1 96.38 178 GLY B CA 1
ATOM 4624 C C . GLY B 1 178 ? 5.715 42.594 13.57 1 96.38 178 GLY B C 1
ATOM 4625 O O . GLY B 1 178 ? 5.633 42.188 12.406 1 96.38 178 GLY B O 1
ATOM 4626 N N . SER B 1 179 ? 6.855 42.594 14.195 1 95.69 179 SER B N 1
ATOM 4627 C CA . SER B 1 179 ? 8.125 42.469 13.5 1 95.69 179 SER B CA 1
ATOM 4628 C C . SER B 1 179 ? 8.594 41 13.445 1 95.69 179 SER B C 1
ATOM 4630 O O . SER B 1 179 ? 9.5 40.656 12.688 1 95.69 179 SER B O 1
ATOM 4632 N N . LEU B 1 180 ? 7.984 40.125 14.227 1 96.81 180 LEU B N 1
ATOM 4633 C CA . LEU B 1 180 ? 8.461 38.75 14.273 1 96.81 180 LEU B CA 1
ATOM 4634 C C . LEU B 1 180 ? 8 37.969 13.039 1 96.81 180 LEU B C 1
ATOM 4636 O O . LEU B 1 180 ? 6.832 38.031 12.656 1 96.81 180 LEU B O 1
ATOM 4640 N N . ASP B 1 181 ? 8.969 37.25 12.406 1 94.06 181 ASP B N 1
ATOM 4641 C CA . ASP B 1 181 ? 8.617 36.5 11.219 1 94.06 181 ASP B CA 1
ATOM 4642 C C . ASP B 1 181 ? 8.141 35.094 11.602 1 94.06 181 ASP B C 1
ATOM 4644 O O . ASP B 1 181 ? 8.039 34.75 12.781 1 94.06 181 ASP B O 1
ATOM 4648 N N . ALA B 1 182 ? 7.816 34.312 10.609 1 94.38 182 ALA B N 1
ATOM 4649 C CA . ALA B 1 182 ? 7.203 33 10.797 1 94.38 182 ALA B CA 1
ATOM 4650 C C . ALA B 1 182 ? 8.141 32.031 11.547 1 94.38 182 ALA B C 1
ATOM 4652 O O . ALA B 1 182 ? 7.691 31.25 12.375 1 94.38 182 ALA B O 1
ATOM 4653 N N . VAL B 1 183 ? 9.406 32.062 11.266 1 93.19 183 VAL B N 1
ATOM 4654 C CA . VAL B 1 183 ? 10.375 31.172 11.898 1 93.19 183 VAL B CA 1
ATOM 4655 C C . VAL B 1 183 ? 10.539 31.547 13.367 1 93.19 183 VAL B C 1
ATOM 4657 O O . VAL B 1 183 ? 10.602 30.672 14.242 1 93.19 183 VAL B O 1
ATOM 4660 N N . GLN B 1 184 ? 10.602 32.844 13.617 1 94.75 184 GLN B N 1
ATOM 4661 C CA . GLN B 1 184 ? 10.766 33.344 14.984 1 94.75 184 GLN B CA 1
ATOM 4662 C C . GLN B 1 184 ? 9.586 32.938 15.859 1 94.75 184 GLN B C 1
ATOM 4664 O O . GLN B 1 184 ? 9.773 32.375 16.953 1 94.75 184 GLN B O 1
ATOM 4669 N N . ILE B 1 185 ? 8.414 33.188 15.406 1 96.5 185 ILE B N 1
ATOM 4670 C CA . ILE B 1 185 ? 7.27 32.844 16.25 1 96.5 185 ILE B CA 1
ATOM 4671 C C . ILE B 1 185 ? 7.102 31.328 16.297 1 96.5 185 ILE B C 1
ATOM 4673 O O . ILE B 1 185 ? 6.652 30.781 17.312 1 96.5 185 ILE B O 1
ATOM 4677 N N . GLY B 1 186 ? 7.465 30.641 15.195 1 95.31 186 GLY B N 1
ATOM 4678 C CA . GLY B 1 186 ? 7.445 29.188 15.219 1 95.31 186 GLY B CA 1
ATOM 4679 C C . GLY B 1 186 ? 8.328 28.594 16.297 1 95.31 186 GLY B C 1
ATOM 4680 O O . GLY B 1 186 ? 7.926 27.656 16.984 1 95.31 186 GLY B O 1
ATOM 4681 N N . LYS B 1 187 ? 9.508 29.125 16.438 1 94.44 187 LYS B N 1
ATOM 4682 C CA . LYS B 1 187 ? 10.438 28.656 17.453 1 94.44 187 LYS B CA 1
ATOM 4683 C C . LYS B 1 187 ? 9.867 28.875 18.859 1 94.44 187 LYS B C 1
ATOM 4685 O O . LYS B 1 187 ? 10.039 28.031 19.734 1 94.44 187 LYS B O 1
ATOM 4690 N N . ILE B 1 188 ? 9.25 29.953 19.047 1 96.81 188 ILE B N 1
ATOM 4691 C CA . ILE B 1 188 ? 8.641 30.25 20.344 1 96.81 188 ILE B CA 1
ATOM 4692 C C . ILE B 1 188 ? 7.508 29.266 20.609 1 96.81 188 ILE B C 1
ATOM 4694 O O . ILE B 1 188 ? 7.375 28.766 21.734 1 96.81 188 ILE B O 1
ATOM 4698 N N . GLY B 1 189 ? 6.672 29.078 19.594 1 95.75 189 GLY B N 1
ATOM 4699 C CA . GLY B 1 189 ? 5.621 28.094 19.734 1 95.75 189 GLY B CA 1
ATOM 4700 C C . GLY B 1 189 ? 6.145 26.719 20.094 1 95.75 189 GLY B C 1
ATOM 4701 O O . GLY B 1 189 ? 5.625 26.062 21 1 95.75 189 GLY B O 1
ATOM 4702 N N . LYS B 1 190 ? 7.141 26.25 19.359 1 92.44 190 LYS B N 1
ATOM 4703 C CA . LYS B 1 190 ? 7.766 24.953 19.641 1 92.44 190 LYS B CA 1
ATOM 4704 C C . LYS B 1 190 ? 8.297 24.891 21.062 1 92.44 190 LYS B C 1
ATOM 4706 O O . LYS B 1 190 ? 8.109 23.891 21.75 1 92.44 190 LYS B O 1
ATOM 4711 N N . TYR B 1 191 ? 8.984 25.891 21.484 1 93.94 191 TYR B N 1
ATOM 4712 C CA . TYR B 1 191 ? 9.523 26 22.828 1 93.94 191 TYR B CA 1
ATOM 4713 C C . TYR B 1 191 ? 8.414 25.812 23.875 1 93.94 191 TYR B C 1
ATOM 4715 O O . TYR B 1 191 ? 8.57 25.031 24.812 1 93.94 191 TYR B O 1
ATOM 4723 N N . ALA B 1 192 ? 7.328 26.516 23.688 1 95.5 192 ALA B N 1
ATOM 4724 C CA . ALA B 1 192 ? 6.207 26.453 24.625 1 95.5 192 ALA B CA 1
ATOM 4725 C C . ALA B 1 192 ? 5.625 25.047 24.688 1 95.5 192 ALA B C 1
ATOM 4727 O O . ALA B 1 192 ? 5.336 24.531 25.766 1 95.5 192 ALA B O 1
ATOM 4728 N N . GLU B 1 193 ? 5.461 24.484 23.5 1 92.88 193 GLU B N 1
ATOM 4729 C CA . GLU B 1 193 ? 4.859 23.156 23.422 1 92.88 193 GLU B CA 1
ATOM 4730 C C . GLU B 1 193 ? 5.762 22.094 24.047 1 92.88 193 GLU B C 1
ATOM 4732 O O . GLU B 1 193 ? 5.285 21.219 24.766 1 92.88 193 GLU B O 1
ATOM 4737 N N . ASN B 1 194 ? 7.039 22.156 23.828 1 89.56 194 ASN B N 1
ATOM 4738 C CA . ASN B 1 194 ? 7.988 21.156 24.312 1 89.56 194 ASN B CA 1
ATOM 4739 C C . ASN B 1 194 ? 8.258 21.312 25.797 1 89.56 194 ASN B C 1
ATOM 4741 O O . ASN B 1 194 ? 8.258 20.344 26.547 1 89.56 194 ASN B O 1
ATOM 4745 N N . LYS B 1 195 ? 8.445 22.484 26.234 1 92.19 195 LYS B N 1
ATOM 4746 C CA . LYS B 1 195 ? 8.906 22.734 27.594 1 92.19 195 LYS B CA 1
ATOM 4747 C C . LYS B 1 195 ? 7.73 22.859 28.547 1 92.19 195 LYS B C 1
ATOM 4749 O O . LYS B 1 195 ? 7.797 22.391 29.688 1 92.19 195 LYS B O 1
ATOM 4754 N N . PHE B 1 196 ? 6.656 23.438 28.156 1 93.44 196 PHE B N 1
ATOM 4755 C CA . PHE B 1 196 ? 5.574 23.766 29.078 1 93.44 196 PHE B CA 1
ATOM 4756 C C . PHE B 1 196 ? 4.426 22.766 28.938 1 93.44 196 PHE B C 1
ATOM 4758 O O . PHE B 1 196 ? 3.646 22.578 29.875 1 93.44 196 PHE B O 1
ATOM 4765 N N . TRP B 1 197 ? 4.273 22.172 27.797 1 88.38 197 TRP B N 1
ATOM 4766 C CA . TRP B 1 197 ? 3.211 21.188 27.594 1 88.38 197 TRP B CA 1
ATOM 4767 C C . TRP B 1 197 ? 3.779 19.781 27.5 1 88.38 197 TRP B C 1
ATOM 4769 O O . TRP B 1 197 ? 3.029 18.797 27.438 1 88.38 197 TRP B O 1
ATOM 4779 N N . ASN B 1 198 ? 5.074 19.578 27.406 1 80.5 198 ASN B N 1
ATOM 4780 C CA . ASN B 1 198 ? 5.801 18.312 27.375 1 80.5 198 ASN B CA 1
ATOM 4781 C C . ASN B 1 198 ? 5.387 17.469 26.188 1 80.5 198 ASN B C 1
ATOM 4783 O O . ASN B 1 198 ? 5.145 16.266 26.328 1 80.5 198 ASN B O 1
ATOM 4787 N N . LYS B 1 199 ? 5.141 18.062 25.141 1 79.19 199 LYS B N 1
ATOM 4788 C CA . LYS B 1 199 ? 4.836 17.391 23.875 1 79.19 199 LYS B CA 1
ATOM 4789 C C . LYS B 1 199 ? 5.965 17.562 22.859 1 79.19 199 LYS B C 1
ATOM 4791 O O . LYS B 1 199 ? 6.047 18.609 22.203 1 79.19 199 LYS B O 1
ATOM 4796 N N . PRO B 1 200 ? 6.715 16.531 22.75 1 74.75 200 PRO B N 1
ATOM 4797 C CA . PRO B 1 200 ? 7.785 16.656 21.75 1 74.75 200 PRO B CA 1
ATOM 4798 C C . PRO B 1 200 ? 7.258 16.859 20.344 1 74.75 200 PRO B C 1
ATOM 4800 O O . PRO B 1 200 ? 6.328 16.172 19.906 1 74.75 200 PRO B O 1
ATOM 4803 N N . SER B 1 201 ? 7.695 17.953 19.766 1 77.06 201 SER B N 1
ATOM 4804 C CA . SER B 1 201 ? 7.277 18.25 18.406 1 77.06 201 SER B CA 1
ATOM 4805 C C . SER B 1 201 ? 8.367 19.016 17.641 1 77.06 201 SER B C 1
ATOM 4807 O O . SER B 1 201 ? 9.32 19.516 18.25 1 77.06 201 SER B O 1
ATOM 4809 N N . GLY B 1 202 ? 8.266 19 16.359 1 78.81 202 GLY B N 1
ATOM 4810 C CA . GLY B 1 202 ? 9.141 19.797 15.5 1 78.81 202 GLY B CA 1
ATOM 4811 C C . GLY B 1 202 ? 8.562 21.156 15.172 1 78.81 202 GLY B C 1
ATOM 4812 O O . GLY B 1 202 ? 7.703 21.672 15.891 1 78.81 202 GLY B O 1
ATOM 4813 N N . LEU B 1 203 ? 9.141 21.844 14.141 1 88.75 203 LEU B N 1
ATOM 4814 C CA . LEU B 1 203 ? 8.781 23.203 13.75 1 88.75 203 LEU B CA 1
ATOM 4815 C C . LEU B 1 203 ? 7.793 23.188 12.594 1 88.75 203 LEU B C 1
ATOM 4817 O O . LEU B 1 203 ? 7.25 24.234 12.219 1 88.75 203 LEU B O 1
ATOM 4821 N N . LEU B 1 204 ? 7.477 22.031 12.109 1 89.44 204 LEU B N 1
ATOM 4822 C CA . LEU B 1 204 ? 6.707 21.906 10.875 1 89.44 204 LEU B CA 1
ATOM 4823 C C . LEU B 1 204 ? 5.352 22.594 11.008 1 89.44 204 LEU B C 1
ATOM 4825 O O . LEU B 1 204 ? 5.023 23.484 10.227 1 89.44 204 LEU B O 1
ATOM 4829 N N . ASP B 1 205 ? 4.609 22.266 11.984 1 93.06 205 ASP B N 1
ATOM 4830 C CA . ASP B 1 205 ? 3.246 22.766 12.141 1 93.06 205 ASP B CA 1
ATOM 4831 C C . ASP B 1 205 ? 3.23 24.266 12.367 1 93.06 205 ASP B C 1
ATOM 4833 O O . ASP B 1 205 ? 2.441 24.984 11.758 1 93.06 205 ASP B O 1
ATOM 4837 N N . GLN B 1 206 ? 4.129 24.734 13.242 1 95.31 206 GLN B N 1
ATOM 4838 C CA . GLN B 1 206 ? 4.18 26.141 13.586 1 95.31 206 GLN B CA 1
ATOM 4839 C C . GLN B 1 206 ? 4.559 27 12.375 1 95.31 206 GLN B C 1
ATOM 4841 O O . GLN B 1 206 ? 3.916 28 12.094 1 95.31 206 GLN B O 1
ATOM 4846 N N . ILE B 1 207 ? 5.52 26.516 11.656 1 94.88 207 ILE B N 1
ATOM 4847 C CA . ILE B 1 207 ? 5.961 27.266 10.484 1 94.88 207 ILE B CA 1
ATOM 4848 C C . ILE B 1 207 ? 4.859 27.266 9.43 1 94.88 207 ILE B C 1
ATOM 4850 O O . ILE B 1 207 ? 4.582 28.297 8.812 1 94.88 207 ILE B O 1
ATOM 4854 N N . ALA B 1 208 ? 4.254 26.172 9.25 1 95.44 208 ALA B N 1
ATOM 4855 C CA . ALA B 1 208 ? 3.205 26.047 8.242 1 95.44 208 ALA B CA 1
ATOM 4856 C C . ALA B 1 208 ? 2.021 26.953 8.57 1 95.44 208 ALA B C 1
ATOM 4858 O O . ALA B 1 208 ? 1.42 27.531 7.668 1 95.44 208 ALA B O 1
ATOM 4859 N N . CYS B 1 209 ? 1.708 27.078 9.781 1 97.31 209 CYS B N 1
ATOM 4860 C CA . CYS B 1 209 ? 0.601 27.922 10.211 1 97.31 209 CYS B CA 1
ATOM 4861 C C . CYS B 1 209 ? 0.985 29.391 10.141 1 97.31 209 CYS B C 1
ATOM 4863 O O . CYS B 1 209 ? 0.138 30.25 9.883 1 97.31 209 CYS B O 1
ATOM 4865 N N . ALA B 1 210 ? 2.227 29.719 10.336 1 97.62 210 ALA B N 1
ATOM 4866 C CA . ALA B 1 210 ? 2.684 31.109 10.477 1 97.62 210 ALA B CA 1
ATOM 4867 C C . ALA B 1 210 ? 3.023 31.719 9.125 1 97.62 210 ALA B C 1
ATOM 4869 O O . ALA B 1 210 ? 2.859 32.906 8.922 1 97.62 210 ALA B O 1
ATOM 4870 N N . HIS B 1 211 ? 3.486 30.969 8.18 1 96.5 211 HIS B N 1
ATOM 4871 C CA . HIS B 1 211 ? 4.133 31.469 6.98 1 96.5 211 HIS B CA 1
ATOM 4872 C C . HIS B 1 211 ? 3.104 31.891 5.93 1 96.5 211 HIS B C 1
ATOM 4874 O O . HIS B 1 211 ? 3.23 32.938 5.309 1 96.5 211 HIS B O 1
ATOM 4880 N N . GLY B 1 212 ? 2.15 31.031 5.727 1 95.94 212 GLY B N 1
ATOM 4881 C CA . GLY B 1 212 ? 1.188 31.266 4.66 1 95.94 212 GLY B CA 1
ATOM 4882 C C . GLY B 1 212 ? 1.618 30.688 3.33 1 95.94 212 GLY B C 1
ATOM 4883 O O . GLY B 1 212 ? 2.812 30.516 3.072 1 95.94 212 GLY B O 1
ATOM 4884 N N . GLY B 1 213 ? 0.633 30.391 2.551 1 95.81 213 GLY B N 1
ATOM 4885 C CA . GLY B 1 213 ? 0.887 29.859 1.218 1 95.81 213 GLY B CA 1
ATOM 4886 C C . GLY B 1 213 ? 1.32 28.406 1.22 1 95.81 213 GLY B C 1
ATOM 4887 O O . GLY B 1 213 ? 1.191 27.719 2.232 1 95.81 213 GLY B O 1
ATOM 4888 N N . LEU B 1 214 ? 1.767 27.984 0.004 1 96.44 214 LEU B N 1
ATOM 4889 C CA . LEU B 1 214 ? 2.402 26.688 -0.185 1 96.44 214 LEU B CA 1
ATOM 4890 C C . LEU B 1 214 ? 3.918 26.797 -0.044 1 96.44 214 LEU B C 1
ATOM 4892 O O . LEU B 1 214 ? 4.551 27.609 -0.725 1 96.44 214 LEU B O 1
ATOM 4896 N N . ILE B 1 215 ? 4.473 26 0.85 1 97.06 215 ILE B N 1
ATOM 4897 C CA . ILE B 1 215 ? 5.91 26.109 1.07 1 97.06 215 ILE B CA 1
ATOM 4898 C C . ILE B 1 215 ? 6.523 24.719 1.212 1 97.06 215 ILE B C 1
ATOM 4900 O O . ILE B 1 215 ? 5.898 23.812 1.771 1 97.06 215 ILE B O 1
ATOM 4904 N N . SER B 1 216 ? 7.691 24.562 0.733 1 97.62 216 SER B N 1
ATOM 4905 C CA . SER B 1 216 ? 8.539 23.438 1.083 1 97.62 216 SER B CA 1
ATOM 4906 C C . SER B 1 216 ? 9.516 23.797 2.195 1 97.62 216 SER B C 1
ATOM 4908 O O . SER B 1 216 ? 10.055 24.906 2.221 1 97.62 216 SER B O 1
ATOM 4910 N N . ILE B 1 217 ? 9.68 22.953 3.129 1 96.62 217 ILE B N 1
ATOM 4911 C CA . ILE B 1 217 ? 10.633 23.156 4.219 1 96.62 217 ILE B CA 1
ATOM 4912 C C . ILE B 1 217 ? 11.672 22.031 4.207 1 96.62 217 ILE B C 1
ATOM 4914 O O . ILE B 1 217 ? 11.32 20.859 4.184 1 96.62 217 ILE B O 1
ATOM 4918 N N . ASP B 1 218 ? 12.906 22.375 4.172 1 97.25 218 ASP B N 1
ATOM 4919 C CA . ASP B 1 218 ? 14.031 21.453 4.309 1 97.25 218 ASP B CA 1
ATOM 4920 C C . ASP B 1 218 ? 14.648 21.531 5.707 1 97.25 218 ASP B C 1
ATOM 4922 O O . ASP B 1 218 ? 15.203 22.562 6.082 1 97.25 218 ASP B O 1
ATOM 4926 N N . PHE B 1 219 ? 14.602 20.453 6.441 1 95.75 219 PHE B N 1
ATOM 4927 C CA . PHE B 1 219 ? 15.008 20.438 7.844 1 95.75 219 PHE B CA 1
ATOM 4928 C C . PHE B 1 219 ? 16.422 19.891 7.996 1 95.75 219 PHE B C 1
ATOM 4930 O O . PHE B 1 219 ? 16.781 19.391 9.062 1 95.75 219 PHE B O 1
ATOM 4937 N N . GLU B 1 220 ? 17.188 19.922 6.949 1 96.25 220 GLU B N 1
ATOM 4938 C CA . GLU B 1 220 ? 18.578 19.484 7.094 1 96.25 220 GLU B CA 1
ATOM 4939 C C . GLU B 1 220 ? 19.234 20.156 8.297 1 96.25 220 GLU B C 1
ATOM 4941 O O . GLU B 1 220 ? 20 19.516 9.031 1 96.25 220 GLU B O 1
ATOM 4946 N N . ASN B 1 221 ? 19 21.453 8.445 1 92.94 221 ASN B N 1
ATOM 4947 C CA . ASN B 1 221 ? 19.297 22.203 9.664 1 92.94 221 ASN B CA 1
ATOM 4948 C C . ASN B 1 221 ? 18.031 22.656 10.383 1 92.94 221 ASN B C 1
ATOM 4950 O O . ASN B 1 221 ? 17.562 23.766 10.172 1 92.94 221 ASN B O 1
ATOM 4954 N N . PRO B 1 222 ? 17.547 21.812 11.336 1 86.88 222 PRO B N 1
ATOM 4955 C CA . PRO B 1 222 ? 16.234 22.078 11.945 1 86.88 222 PRO B CA 1
ATOM 4956 C C . PRO B 1 222 ? 16.188 23.422 12.672 1 86.88 222 PRO B C 1
ATOM 4958 O O . PRO B 1 222 ? 15.102 23.984 12.859 1 86.88 222 PRO B O 1
ATOM 4961 N N . ASP B 1 223 ? 17.328 23.953 13.086 1 84.19 223 ASP B N 1
ATOM 4962 C CA . ASP B 1 223 ? 17.359 25.25 13.781 1 84.19 223 ASP B CA 1
ATOM 4963 C C . ASP B 1 223 ? 17.219 26.406 12.797 1 84.19 223 ASP B C 1
ATOM 4965 O O . ASP B 1 223 ? 16.812 27.5 13.18 1 84.19 223 ASP B O 1
ATOM 4969 N N . GLU B 1 224 ? 17.594 26.141 11.594 1 89.62 224 GLU B N 1
ATOM 4970 C CA . GLU B 1 224 ? 17.453 27.109 10.508 1 89.62 224 GLU B CA 1
ATOM 4971 C C . GLU B 1 224 ? 16.906 26.438 9.25 1 89.62 224 GLU B C 1
ATOM 4973 O O . GLU B 1 224 ? 17.594 26.375 8.227 1 89.62 224 GLU B O 1
ATOM 4978 N N . PRO B 1 225 ? 15.688 26.016 9.344 1 94 225 PRO B N 1
ATOM 4979 C CA . PRO B 1 225 ? 15.141 25.312 8.18 1 94 225 PRO B CA 1
ATOM 4980 C C . PRO B 1 225 ? 15.094 26.188 6.93 1 94 225 PRO B C 1
ATOM 4982 O O . PRO B 1 225 ? 14.945 27.406 7.035 1 94 225 PRO B O 1
ATOM 4985 N N . VAL B 1 226 ? 15.305 25.594 5.793 1 95.75 226 VAL B N 1
ATOM 4986 C CA . VAL B 1 226 ? 15.195 26.312 4.527 1 95.75 226 VAL B CA 1
ATOM 4987 C C . VAL B 1 226 ? 13.758 26.25 4.02 1 95.75 226 VAL B C 1
ATOM 4989 O O . VAL B 1 226 ? 13.211 25.156 3.816 1 95.75 226 VAL B O 1
ATOM 4992 N N . ILE B 1 227 ? 13.141 27.391 3.877 1 96.25 227 ILE B N 1
ATOM 4993 C CA . ILE B 1 227 ? 11.75 27.5 3.438 1 96.25 227 ILE B CA 1
ATOM 4994 C C . ILE B 1 227 ? 11.703 28 1.998 1 96.25 227 ILE B C 1
ATOM 4996 O O . ILE B 1 227 ? 12.297 29.031 1.675 1 96.25 227 ILE B O 1
ATOM 5000 N N . GLU B 1 228 ? 11.062 27.266 1.153 1 96.44 228 GLU B N 1
ATOM 5001 C CA . GLU B 1 228 ? 10.883 27.641 -0.246 1 96.44 228 GLU B CA 1
ATOM 5002 C C . GLU B 1 228 ? 9.406 27.75 -0.603 1 96.44 228 GLU B C 1
ATOM 5004 O O . GLU B 1 228 ? 8.734 26.734 -0.807 1 96.44 228 GLU B O 1
ATOM 5009 N N . PRO B 1 229 ? 8.938 28.969 -0.751 1 95.88 229 PRO B N 1
ATOM 5010 C CA . PRO B 1 229 ? 7.543 29.141 -1.17 1 95.88 229 PRO B CA 1
ATOM 5011 C C . PRO B 1 229 ? 7.32 28.781 -2.639 1 95.88 229 PRO B C 1
ATOM 5013 O O . PRO B 1 229 ? 8.234 28.906 -3.455 1 95.88 229 PRO B O 1
ATOM 5016 N N . VAL B 1 230 ? 6.172 28.266 -2.965 1 95.38 230 VAL B N 1
ATOM 5017 C CA . VAL B 1 230 ? 5.758 28.016 -4.34 1 95.38 230 VAL B CA 1
ATOM 5018 C C . VAL B 1 230 ? 4.344 28.547 -4.562 1 95.38 230 VAL B C 1
ATOM 5020 O O . VAL B 1 230 ? 3.469 28.375 -3.713 1 95.38 230 VAL B O 1
ATOM 5023 N N . THR B 1 231 ? 4.16 29.297 -5.633 1 91.5 231 THR B N 1
ATOM 5024 C CA . THR B 1 231 ? 2.846 29.828 -5.965 1 91.5 231 THR B CA 1
ATOM 5025 C C . THR B 1 231 ? 2.086 28.875 -6.871 1 91.5 231 THR B C 1
ATOM 5027 O O . THR B 1 231 ? 2.508 28.609 -8 1 91.5 231 THR B O 1
ATOM 5030 N N . TYR B 1 232 ? 1.071 28.328 -6.328 1 92.38 232 TYR B N 1
ATOM 5031 C CA . TYR B 1 232 ? 0.204 27.453 -7.109 1 92.38 232 TYR B CA 1
ATOM 5032 C C . TYR B 1 232 ? -1.235 27.531 -6.613 1 92.38 232 TYR B C 1
ATOM 5034 O O . TYR B 1 232 ? -1.479 27.594 -5.406 1 92.38 232 TYR B O 1
ATOM 5042 N N . ARG B 1 233 ? -2.156 27.531 -7.613 1 88.5 233 ARG B N 1
ATOM 5043 C CA . ARG B 1 233 ? -3.582 27.594 -7.305 1 88.5 233 ARG B CA 1
ATOM 5044 C C . ARG B 1 233 ? -4.316 26.375 -7.871 1 88.5 233 ARG B C 1
ATOM 5046 O O . ARG B 1 233 ? -4.621 26.328 -9.07 1 88.5 233 ARG B O 1
ATOM 5053 N N . PHE B 1 234 ? -4.691 25.516 -6.969 1 92.06 234 PHE B N 1
ATOM 5054 C CA . PHE B 1 234 ? -5.379 24.297 -7.391 1 92.06 234 PHE B CA 1
ATOM 5055 C C . PHE B 1 234 ? -6.719 24.625 -8.039 1 92.06 234 PHE B C 1
ATOM 5057 O O . PHE B 1 234 ? -7.102 24 -9.031 1 92.06 234 PHE B O 1
ATOM 5064 N N . ASP B 1 235 ? -7.41 25.609 -7.52 1 87.62 235 ASP B N 1
ATOM 5065 C CA . ASP B 1 235 ? -8.727 25.984 -8.023 1 87.62 235 ASP B CA 1
ATOM 5066 C C . ASP B 1 235 ? -8.641 26.516 -9.453 1 87.62 235 ASP B C 1
ATOM 5068 O O . ASP B 1 235 ? -9.555 26.312 -10.25 1 87.62 235 ASP B O 1
ATOM 5072 N N . GLN B 1 236 ? -7.574 27.203 -9.75 1 87.06 236 GLN B N 1
ATOM 5073 C CA . GLN B 1 236 ? -7.402 27.734 -11.094 1 87.06 236 GLN B CA 1
ATOM 5074 C C . GLN B 1 236 ? -7.223 26.625 -12.117 1 87.06 236 GLN B C 1
ATOM 5076 O O . GLN B 1 236 ? -7.531 26.797 -13.297 1 87.06 236 GLN B O 1
ATOM 5081 N N . ASP B 1 237 ? -6.793 25.484 -11.688 1 91.88 237 ASP B N 1
ATOM 5082 C CA . ASP B 1 237 ? -6.633 24.328 -12.562 1 91.88 237 ASP B CA 1
ATOM 5083 C C . ASP B 1 237 ? -7.82 23.375 -12.445 1 91.88 237 ASP B C 1
ATOM 5085 O O . ASP B 1 237 ? -7.758 22.234 -12.914 1 91.88 237 ASP B O 1
ATOM 5089 N N . GLY B 1 238 ? -8.844 23.844 -11.734 1 93.94 238 GLY B N 1
ATOM 5090 C CA . GLY B 1 238 ? -10.086 23.094 -11.641 1 93.94 238 GLY B CA 1
ATOM 5091 C C . GLY B 1 238 ? -10.023 21.969 -10.633 1 93.94 238 GLY B C 1
ATOM 5092 O O . GLY B 1 238 ? -10.75 20.969 -10.75 1 93.94 238 GLY B O 1
ATOM 5093 N N . TYR B 1 239 ? -9.133 22.016 -9.703 1 96.56 239 TYR B N 1
ATOM 5094 C CA . TYR B 1 239 ? -9.023 20.984 -8.695 1 96.56 239 TYR B CA 1
ATOM 5095 C C . TYR B 1 239 ? -9.266 21.547 -7.297 1 96.56 239 TYR B C 1
ATOM 5097 O O . TYR B 1 239 ? -9.156 22.75 -7.086 1 96.56 239 TYR B O 1
ATOM 5105 N N . ALA B 1 240 ? -9.656 20.688 -6.434 1 95.94 240 ALA B N 1
ATOM 5106 C CA . ALA B 1 240 ? -9.898 21.031 -5.031 1 95.94 240 ALA B CA 1
ATOM 5107 C C . ALA B 1 240 ? -9.141 20.094 -4.102 1 95.94 240 ALA B C 1
ATOM 5109 O O . ALA B 1 240 ? -8.875 18.938 -4.453 1 95.94 240 ALA B O 1
ATOM 5110 N N . LEU B 1 241 ? -8.773 20.609 -2.959 1 96.81 241 LEU B N 1
ATOM 5111 C CA . LEU B 1 241 ? -8.289 19.797 -1.844 1 96.81 241 LEU B CA 1
ATOM 5112 C C . LEU B 1 241 ? -9.43 19.469 -0.881 1 96.81 241 LEU B C 1
ATOM 5114 O O . LEU B 1 241 ? -10.164 20.359 -0.453 1 96.81 241 LEU B O 1
ATOM 5118 N N . VAL B 1 242 ? -9.586 18.203 -0.569 1 97.12 242 VAL B N 1
ATOM 5119 C CA . VAL B 1 242 ? -10.664 17.781 0.318 1 97.12 242 VAL B CA 1
ATOM 5120 C C . VAL B 1 242 ? -10.078 16.984 1.481 1 97.12 242 VAL B C 1
ATOM 5122 O O . VAL B 1 242 ? -9.375 15.984 1.272 1 97.12 242 VAL B O 1
ATOM 5125 N N . ILE B 1 243 ? -10.344 17.438 2.666 1 95.81 243 ILE B N 1
ATOM 5126 C CA . ILE B 1 243 ? -9.984 16.719 3.881 1 95.81 243 ILE B CA 1
ATOM 5127 C C . ILE B 1 243 ? -11.156 15.859 4.34 1 95.81 243 ILE B C 1
ATOM 5129 O O . ILE B 1 243 ? -12.273 16.359 4.496 1 95.81 243 ILE B O 1
ATOM 5133 N N . VAL B 1 244 ? -10.906 14.625 4.59 1 96.31 244 VAL B N 1
ATOM 5134 C CA . VAL B 1 244 ? -11.953 13.703 5 1 96.31 244 VAL B CA 1
ATOM 5135 C C . VAL B 1 244 ? -11.672 13.188 6.41 1 96.31 244 VAL B C 1
ATOM 5137 O O . VAL B 1 244 ? -10.625 12.594 6.66 1 96.31 244 VAL B O 1
ATOM 5140 N N . ASN B 1 245 ? -12.57 13.461 7.289 1 93.81 245 ASN B N 1
ATOM 5141 C CA . ASN B 1 245 ? -12.508 12.844 8.609 1 93.81 245 ASN B CA 1
ATOM 5142 C C . ASN B 1 245 ? -12.836 11.352 8.547 1 93.81 245 ASN B C 1
ATOM 5144 O O . ASN B 1 245 ? -13.844 10.961 7.961 1 93.81 245 ASN B O 1
ATOM 5148 N N . THR B 1 246 ? -11.977 10.539 9.141 1 94.06 246 THR B N 1
ATOM 5149 C CA . THR B 1 246 ? -12.172 9.102 8.977 1 94.06 246 THR B CA 1
ATOM 5150 C C . THR B 1 246 ? -12.914 8.516 10.172 1 94.06 246 THR B C 1
ATOM 5152 O O . THR B 1 246 ? -13.391 7.379 10.117 1 94.06 246 THR B O 1
ATOM 5155 N N . GLY B 1 247 ? -12.992 9.305 11.281 1 88.06 247 GLY B N 1
ATOM 5156 C CA . GLY B 1 247 ? -13.766 8.891 12.445 1 88.06 247 GLY B CA 1
ATOM 5157 C C . GLY B 1 247 ? -12.953 8.086 13.445 1 88.06 247 GLY B C 1
ATOM 5158 O O . GLY B 1 247 ? -13.484 7.629 14.461 1 88.06 247 GLY B O 1
ATOM 5159 N N . GLY B 1 248 ? -11.727 7.855 13.203 1 83.62 248 GLY B N 1
ATOM 5160 C CA . GLY B 1 248 ? -10.898 7.086 14.117 1 83.62 248 GLY B CA 1
ATOM 5161 C C . GLY B 1 248 ? -10.57 7.828 15.398 1 83.62 248 GLY B C 1
ATOM 5162 O O . GLY B 1 248 ? -10.648 9.055 15.445 1 83.62 248 GLY B O 1
ATOM 5163 N N . ASN B 1 249 ? -10.242 7.055 16.391 1 76.62 249 ASN B N 1
ATOM 5164 C CA . ASN B 1 249 ? -9.922 7.586 17.703 1 76.62 249 ASN B CA 1
ATOM 5165 C C . ASN B 1 249 ? -8.414 7.637 17.938 1 76.62 249 ASN B C 1
ATOM 5167 O O . ASN B 1 249 ? -7.707 6.66 17.672 1 76.62 249 ASN B O 1
ATOM 5171 N N . HIS B 1 250 ? -7.973 8.656 18.5 1 75.44 250 HIS B N 1
ATOM 5172 C CA . HIS B 1 250 ? -6.547 8.867 18.734 1 75.44 250 HIS B CA 1
ATOM 5173 C C . HIS B 1 250 ? -6.121 8.273 20.078 1 75.44 250 HIS B C 1
ATOM 5175 O O . HIS B 1 250 ? -4.93 8.227 20.375 1 75.44 250 HIS B O 1
ATOM 5181 N N . ALA B 1 251 ? -7.082 7.805 20.75 1 75.06 251 ALA B N 1
ATOM 5182 C CA . ALA B 1 251 ? -6.758 7.289 22.078 1 75.06 251 ALA B CA 1
ATOM 5183 C C . ALA B 1 251 ? -5.832 6.078 21.984 1 75.06 251 ALA B C 1
ATOM 5185 O O . ALA B 1 251 ? -5.988 5.234 21.094 1 75.06 251 ALA B O 1
ATOM 5186 N N . ASP B 1 252 ? -4.766 6.039 22.656 1 82.56 252 ASP B N 1
ATOM 5187 C CA . ASP B 1 252 ? -3.879 4.898 22.859 1 82.56 252 ASP B CA 1
ATOM 5188 C C . ASP B 1 252 ? -2.998 4.66 21.641 1 82.56 252 ASP B C 1
ATOM 5190 O O . ASP B 1 252 ? -2.807 3.518 21.219 1 82.56 252 ASP B O 1
ATOM 5194 N N . LEU B 1 253 ? -2.625 5.766 20.938 1 88.38 253 LEU B N 1
ATOM 5195 C CA . LEU B 1 253 ? -1.782 5.637 19.75 1 88.38 253 LEU B CA 1
ATOM 5196 C C . LEU B 1 253 ? -0.375 6.156 20.031 1 88.38 253 LEU B C 1
ATOM 5198 O O . LEU B 1 253 ? 0.431 6.293 19.109 1 88.38 253 LEU B O 1
ATOM 5202 N N . THR B 1 254 ? -0.086 6.395 21.234 1 86.75 254 THR B N 1
ATOM 5203 C CA . THR B 1 254 ? 1.187 7 21.609 1 86.75 254 THR B CA 1
ATOM 5204 C C . THR B 1 254 ? 2.355 6.137 21.156 1 86.75 254 THR B C 1
ATOM 5206 O O . THR B 1 254 ? 3.307 6.645 20.547 1 86.75 254 THR B O 1
ATOM 5209 N N . GLU B 1 255 ? 2.25 4.898 21.406 1 89.88 255 GLU B N 1
ATOM 5210 C CA . GLU B 1 255 ? 3.344 4.008 21.031 1 89.88 255 GLU B CA 1
ATOM 5211 C C . GLU B 1 255 ? 3.451 3.875 19.516 1 89.88 255 GLU B C 1
ATOM 5213 O O . GLU B 1 255 ? 4.551 3.746 18.984 1 89.88 255 GLU B O 1
ATOM 5218 N N . ASP B 1 256 ? 2.344 3.812 18.859 1 91.5 256 ASP B N 1
ATOM 5219 C CA . ASP B 1 256 ? 2.34 3.711 17.406 1 91.5 256 ASP B CA 1
ATOM 5220 C C . ASP B 1 256 ? 3.053 4.902 16.766 1 91.5 256 ASP B C 1
ATOM 5222 O O . ASP B 1 256 ? 3.846 4.73 15.844 1 91.5 256 ASP B O 1
ATOM 5226 N N . TYR B 1 257 ? 2.824 6.09 17.312 1 89.19 257 TYR B N 1
ATOM 5227 C CA . TYR B 1 257 ? 3.467 7.289 16.797 1 89.19 257 TYR B CA 1
ATOM 5228 C C . TYR B 1 257 ? 4.949 7.309 17.141 1 89.19 257 TYR B C 1
ATOM 5230 O O . TYR B 1 257 ? 5.781 7.695 16.312 1 89.19 257 TYR B O 1
ATOM 5238 N N . ALA B 1 258 ? 5.281 6.875 18.312 1 91.31 258 ALA B N 1
ATOM 5239 C CA . ALA B 1 258 ? 6.66 6.926 18.781 1 91.31 258 ALA B CA 1
ATOM 5240 C C . ALA B 1 258 ? 7.531 5.91 18.047 1 91.31 258 ALA B C 1
ATOM 5242 O O . ALA B 1 258 ? 8.727 6.141 17.844 1 91.31 258 ALA B O 1
ATOM 5243 N N . ALA B 1 259 ? 6.938 4.855 17.625 1 94.31 259 ALA B N 1
ATOM 5244 C CA . ALA B 1 259 ? 7.684 3.775 16.984 1 94.31 259 ALA B CA 1
ATOM 5245 C C . ALA B 1 259 ? 8.266 4.227 15.648 1 94.31 259 ALA B C 1
ATOM 5247 O O . ALA B 1 259 ? 9.359 3.797 15.266 1 94.31 259 ALA B O 1
ATOM 5248 N N . VAL B 1 260 ? 7.59 5.129 14.961 1 95.94 260 VAL B N 1
ATOM 5249 C CA . VAL B 1 260 ? 7.973 5.504 13.602 1 95.94 260 VAL B CA 1
ATOM 5250 C C . VAL B 1 260 ? 9.344 6.184 13.617 1 95.94 260 VAL B C 1
ATOM 5252 O O . VAL B 1 260 ? 10.297 5.676 13.031 1 95.94 260 VAL B O 1
ATOM 5255 N N . PRO B 1 261 ? 9.508 7.246 14.398 1 96.25 261 PRO B N 1
ATOM 5256 C CA . PRO B 1 261 ? 10.844 7.844 14.414 1 96.25 261 PRO B CA 1
ATOM 5257 C C . PRO B 1 261 ? 11.875 6.949 15.094 1 96.25 261 PRO B C 1
ATOM 5259 O O . PRO B 1 261 ? 13.031 6.891 14.656 1 96.25 261 PRO B O 1
ATOM 5262 N N . ARG B 1 262 ? 11.508 6.266 16.141 1 96.94 262 ARG B N 1
ATOM 5263 C CA . ARG B 1 262 ? 12.438 5.406 16.859 1 96.94 262 ARG B CA 1
ATOM 5264 C C . ARG B 1 262 ? 13.055 4.367 15.93 1 96.94 262 ARG B C 1
ATOM 5266 O O . ARG B 1 262 ? 14.258 4.117 15.984 1 96.94 262 ARG B O 1
ATOM 5273 N N . GLU B 1 263 ? 12.258 3.777 15.133 1 98.12 263 GLU B N 1
ATOM 5274 C CA . GLU B 1 263 ? 12.734 2.736 14.227 1 98.12 263 GLU B CA 1
ATOM 5275 C C . GLU B 1 263 ? 13.602 3.324 13.117 1 98.12 263 GLU B C 1
ATOM 5277 O O . GLU B 1 263 ? 14.586 2.709 12.695 1 98.12 263 GLU B O 1
ATOM 5282 N N . MET B 1 264 ? 13.281 4.5 12.641 1 98.38 264 MET B N 1
ATOM 5283 C CA . MET B 1 264 ? 14.125 5.172 11.656 1 98.38 264 MET B CA 1
ATOM 5284 C C . MET B 1 264 ? 15.469 5.566 12.266 1 98.38 264 MET B C 1
ATOM 5286 O O . MET B 1 264 ? 16.516 5.438 11.625 1 98.38 264 MET B O 1
ATOM 5290 N N . PHE B 1 265 ? 15.414 6.008 13.539 1 98.5 265 PHE B N 1
ATOM 5291 C CA . PHE B 1 265 ? 16.641 6.359 14.242 1 98.5 265 PHE B CA 1
ATOM 5292 C C . PHE B 1 265 ? 17.547 5.145 14.391 1 98.5 265 PHE B C 1
ATOM 5294 O O . PHE B 1 265 ? 18.781 5.258 14.273 1 98.5 265 PHE B O 1
ATOM 5301 N N . ALA B 1 266 ? 16.969 4.043 14.656 1 98.69 266 ALA B N 1
ATOM 5302 C CA . ALA B 1 266 ? 17.734 2.814 14.812 1 98.69 266 ALA B CA 1
ATOM 5303 C C . ALA B 1 266 ? 18.516 2.494 13.539 1 98.69 266 ALA B C 1
ATOM 5305 O O . ALA B 1 266 ? 19.688 2.092 13.602 1 98.69 266 ALA B O 1
ATOM 5306 N N . VAL B 1 267 ? 17.891 2.637 12.383 1 98.88 267 VAL B N 1
ATOM 5307 C CA . VAL B 1 267 ? 18.547 2.395 11.109 1 98.88 267 VAL B CA 1
ATOM 5308 C C . VAL B 1 267 ? 19.672 3.416 10.898 1 98.88 267 VAL B C 1
ATOM 5310 O O . VAL B 1 267 ? 20.781 3.057 10.508 1 98.88 267 VAL B O 1
ATOM 5313 N N . ALA B 1 268 ? 19.359 4.68 11.148 1 98.81 268 ALA B N 1
ATOM 5314 C CA . ALA B 1 268 ? 20.359 5.734 11.008 1 98.81 268 ALA B CA 1
ATOM 5315 C C . ALA B 1 268 ? 21.578 5.453 11.883 1 98.81 268 ALA B C 1
ATOM 5317 O O . ALA B 1 268 ? 22.719 5.559 11.422 1 98.81 268 ALA B O 1
ATOM 5318 N N . GLU B 1 269 ? 21.344 5.074 13.094 1 98.75 269 GLU B N 1
ATOM 5319 C CA . GLU B 1 269 ? 22.422 4.785 14.039 1 98.75 269 GLU B CA 1
ATOM 5320 C C . GLU B 1 269 ? 23.312 3.666 13.523 1 98.75 269 GLU B C 1
ATOM 5322 O O . GLU B 1 269 ? 24.547 3.764 13.602 1 98.75 269 GLU B O 1
ATOM 5327 N N . LEU B 1 270 ? 22.734 2.621 13.047 1 98.75 270 LEU B N 1
ATOM 5328 C CA . LEU B 1 270 ? 23.5 1.49 12.523 1 98.75 270 LEU B CA 1
ATOM 5329 C C . LEU B 1 270 ? 24.312 1.899 11.312 1 98.75 270 LEU B C 1
ATOM 5331 O O . LEU B 1 270 ? 25.344 1.294 11.023 1 98.75 270 LEU B O 1
ATOM 5335 N N . LEU B 1 271 ? 23.875 2.936 10.648 1 98.62 271 LEU B N 1
ATOM 5336 C CA . LEU B 1 271 ? 24.594 3.426 9.477 1 98.62 271 LEU B CA 1
ATOM 5337 C C . LEU B 1 271 ? 25.578 4.523 9.859 1 98.62 271 LEU B C 1
ATOM 5339 O O . LEU B 1 271 ? 26.203 5.121 8.992 1 98.62 271 LEU B O 1
ATOM 5343 N N . GLY B 1 272 ? 25.656 4.879 11.094 1 98.38 272 GLY B N 1
ATOM 5344 C CA . GLY B 1 272 ? 26.672 5.777 11.609 1 98.38 272 GLY B CA 1
ATOM 5345 C C . GLY B 1 272 ? 26.25 7.23 11.609 1 98.38 272 GLY B C 1
ATOM 5346 O O . GLY B 1 272 ? 27.094 8.133 11.633 1 98.38 272 GLY B O 1
ATOM 5347 N N . THR B 1 273 ? 24.969 7.48 11.523 1 98.5 273 THR B N 1
ATOM 5348 C CA . THR B 1 273 ? 24.438 8.836 11.547 1 98.5 273 THR B CA 1
ATOM 5349 C C . THR B 1 273 ? 23.359 8.984 12.617 1 98.5 273 THR B C 1
ATOM 5351 O O . THR B 1 273 ? 22.844 7.98 13.125 1 98.5 273 THR B O 1
ATOM 5354 N N . GLU B 1 274 ? 23.016 10.156 13.008 1 97.5 274 GLU B N 1
ATOM 5355 C CA . GLU B 1 274 ? 22 10.398 14.023 1 97.5 274 GLU B CA 1
ATOM 5356 C C . GLU B 1 274 ? 20.594 10.352 13.422 1 97.5 274 GLU B C 1
ATOM 5358 O O . GLU B 1 274 ? 19.656 9.891 14.07 1 97.5 274 GLU B O 1
ATOM 5363 N N . PHE B 1 275 ? 20.484 10.836 12.18 1 97.94 275 PHE B N 1
ATOM 5364 C CA . PHE B 1 275 ? 19.219 10.891 11.461 1 97.94 275 PHE B CA 1
ATOM 5365 C C . PHE B 1 275 ? 19.359 10.266 10.078 1 97.94 275 PHE B C 1
ATOM 5367 O O . PHE B 1 275 ? 20.453 10.195 9.531 1 97.94 275 PHE B O 1
ATOM 5374 N N . CYS B 1 276 ? 18.25 9.852 9.461 1 98.56 276 CYS B N 1
ATOM 5375 C CA . CYS B 1 276 ? 18.281 9.242 8.141 1 98.56 276 CYS B CA 1
ATOM 5376 C C . CYS B 1 276 ? 18.797 10.227 7.094 1 98.56 276 CYS B C 1
ATOM 5378 O O . CYS B 1 276 ? 19.375 9.82 6.086 1 98.56 276 CYS B O 1
ATOM 5380 N N . ARG B 1 277 ? 18.641 11.547 7.387 1 98.44 277 ARG B N 1
ATOM 5381 C CA . ARG B 1 277 ? 19.109 12.57 6.465 1 98.44 277 ARG B CA 1
ATOM 5382 C C . ARG B 1 277 ? 20.594 12.43 6.199 1 98.44 277 ARG B C 1
ATOM 5384 O O . ARG B 1 277 ? 21.078 12.789 5.121 1 98.44 277 ARG B O 1
ATOM 5391 N N . GLY B 1 278 ? 21.344 11.914 7.121 1 98.25 278 GLY B N 1
ATOM 5392 C CA . GLY B 1 278 ? 22.797 11.836 7.031 1 98.25 278 GLY B CA 1
ATOM 5393 C C . GLY B 1 278 ? 23.281 10.609 6.277 1 98.25 278 GLY B C 1
ATOM 5394 O O . GLY B 1 278 ? 24.484 10.383 6.164 1 98.25 278 GLY B O 1
ATOM 5395 N N . THR B 1 279 ? 22.406 9.812 5.73 1 98.38 279 THR B N 1
ATOM 5396 C CA . THR B 1 279 ? 22.75 8.602 4.988 1 98.38 279 THR B CA 1
ATOM 5397 C C . THR B 1 279 ? 21.859 8.453 3.756 1 98.38 279 THR B C 1
ATOM 5399 O O . THR B 1 279 ? 21.266 9.43 3.289 1 98.38 279 THR B O 1
ATOM 5402 N N . SER B 1 280 ? 21.891 7.215 3.127 1 98.06 280 SER B N 1
ATOM 5403 C CA . SER B 1 280 ? 21.172 7.051 1.865 1 98.06 280 SER B CA 1
ATOM 5404 C C . SER B 1 280 ? 20.672 5.621 1.705 1 98.06 280 SER B C 1
ATOM 5406 O O . SER B 1 280 ? 21.078 4.727 2.449 1 98.06 280 SER B O 1
ATOM 5408 N N . ALA B 1 281 ? 19.828 5.473 0.766 1 97.81 281 ALA B N 1
ATOM 5409 C CA . ALA B 1 281 ? 19.312 4.145 0.451 1 97.81 281 ALA B CA 1
ATOM 5410 C C . ALA B 1 281 ? 20.438 3.209 0.019 1 97.81 281 ALA B C 1
ATOM 5412 O O . ALA B 1 281 ? 20.406 2.014 0.324 1 97.81 281 ALA B O 1
ATOM 5413 N N . ASP B 1 282 ? 21.406 3.713 -0.69 1 97.19 282 ASP B N 1
ATOM 5414 C CA . ASP B 1 282 ? 22.516 2.904 -1.159 1 97.19 282 ASP B CA 1
ATOM 5415 C C . ASP B 1 282 ? 23.344 2.381 0.013 1 97.19 282 ASP B C 1
ATOM 5417 O O . ASP B 1 282 ? 23.781 1.227 0.008 1 97.19 282 ASP B O 1
ATOM 5421 N N . GLU B 1 283 ? 23.594 3.279 0.97 1 98.38 283 GLU B N 1
ATOM 5422 C CA . GLU B 1 283 ? 24.328 2.854 2.162 1 98.38 283 GLU B CA 1
ATOM 5423 C C . GLU B 1 283 ? 23.531 1.805 2.943 1 98.38 283 GLU B C 1
ATOM 5425 O O . GLU B 1 283 ? 24.109 0.867 3.492 1 98.38 283 GLU B O 1
ATOM 5430 N N . LEU B 1 284 ? 22.266 2 3.006 1 98.69 284 LEU B N 1
ATOM 5431 C CA . LEU B 1 284 ? 21.391 1.019 3.648 1 98.69 284 LEU B CA 1
ATOM 5432 C C . LEU B 1 284 ? 21.484 -0.33 2.941 1 98.69 284 LEU B C 1
ATOM 5434 O O . LEU B 1 284 ? 21.641 -1.366 3.592 1 98.69 284 LEU B O 1
ATOM 5438 N N . TYR B 1 285 ? 21.438 -0.355 1.588 1 98.19 285 TYR B N 1
ATOM 5439 C CA . TYR B 1 285 ? 21.5 -1.576 0.793 1 98.19 285 TYR B CA 1
ATOM 5440 C C . TYR B 1 285 ? 22.812 -2.316 1.042 1 98.19 285 TYR B C 1
ATOM 5442 O O . TYR B 1 285 ? 22.844 -3.549 1.11 1 98.19 285 TYR B O 1
ATOM 5450 N N . ALA B 1 286 ? 23.875 -1.582 1.161 1 97.88 286 ALA B N 1
ATOM 5451 C CA . ALA B 1 286 ? 25.203 -2.158 1.311 1 97.88 286 ALA B CA 1
ATOM 5452 C C . ALA B 1 286 ? 25.312 -2.953 2.609 1 97.88 286 ALA B C 1
ATOM 5454 O O . ALA B 1 286 ? 26.156 -3.846 2.727 1 97.88 286 ALA B O 1
ATOM 5455 N N . ARG B 1 287 ? 24.438 -2.662 3.553 1 98.06 287 ARG B N 1
ATOM 5456 C CA . ARG B 1 287 ? 24.5 -3.316 4.855 1 98.06 287 ARG B CA 1
ATOM 5457 C C . ARG B 1 287 ? 23.156 -3.922 5.238 1 98.06 287 ARG B C 1
ATOM 5459 O O . ARG B 1 287 ? 22.875 -4.129 6.418 1 98.06 287 ARG B O 1
ATOM 5466 N N . LEU B 1 288 ? 22.359 -4.23 4.3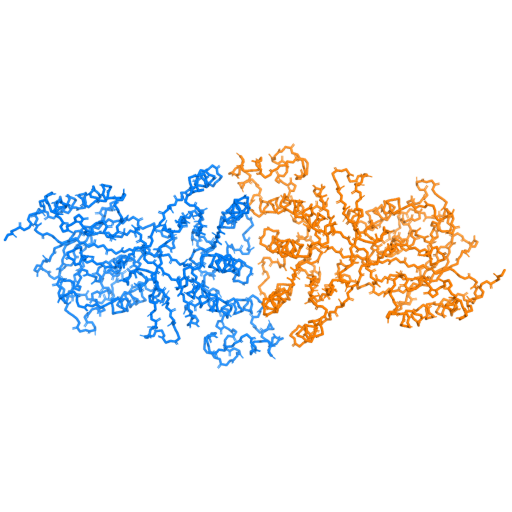12 1 98.44 288 LEU B N 1
ATOM 5467 C CA . LEU B 1 288 ? 20.953 -4.559 4.516 1 98.44 288 LEU B CA 1
ATOM 5468 C C . LEU B 1 288 ? 20.797 -5.789 5.402 1 98.44 288 LEU B C 1
ATOM 5470 O O . LEU B 1 288 ? 20 -5.793 6.336 1 98.44 288 LEU B O 1
ATOM 5474 N N . PRO B 1 289 ? 21.578 -6.91 5.195 1 97.12 289 PRO B N 1
ATOM 5475 C CA . PRO B 1 289 ? 21.391 -8.078 6.055 1 97.12 289 PRO B CA 1
ATOM 5476 C C . PRO B 1 289 ? 21.641 -7.773 7.531 1 97.12 289 PRO B C 1
ATOM 5478 O O . PRO B 1 289 ? 20.875 -8.227 8.391 1 97.12 289 PRO B O 1
ATOM 5481 N N . GLU B 1 290 ? 22.594 -7 7.805 1 97.75 290 GLU B N 1
ATOM 5482 C CA . GLU B 1 290 ? 22.922 -6.625 9.18 1 97.75 290 GLU B CA 1
ATOM 5483 C C . GLU B 1 290 ? 21.844 -5.742 9.781 1 97.75 290 GLU B C 1
ATOM 5485 O O . GLU B 1 290 ? 21.438 -5.938 10.93 1 97.75 290 GLU B O 1
ATOM 5490 N N . ILE B 1 291 ? 21.406 -4.781 9.016 1 98.56 291 ILE B N 1
ATOM 5491 C CA . ILE B 1 291 ? 20.438 -3.814 9.508 1 98.56 291 ILE B CA 1
ATOM 5492 C C . ILE B 1 291 ? 19.094 -4.504 9.742 1 98.56 291 ILE B C 1
ATOM 5494 O O . ILE B 1 291 ? 18.406 -4.227 10.719 1 98.56 291 ILE B O 1
ATOM 5498 N N . ARG B 1 292 ? 18.734 -5.41 8.859 1 97.94 292 ARG B N 1
ATOM 5499 C CA . ARG B 1 292 ? 17.516 -6.18 9.062 1 97.94 292 ARG B CA 1
ATOM 5500 C C . ARG B 1 292 ? 17.578 -6.98 10.359 1 97.94 292 ARG B C 1
ATOM 5502 O O . ARG B 1 292 ? 16.594 -7.051 11.102 1 97.94 292 ARG B O 1
ATOM 5509 N N . GLU B 1 293 ? 18.672 -7.566 10.609 1 97.31 293 GLU B N 1
ATOM 5510 C CA . GLU B 1 293 ? 18.859 -8.391 11.805 1 97.31 293 GLU B CA 1
ATOM 5511 C C . GLU B 1 293 ? 18.781 -7.547 13.07 1 97.31 293 GLU B C 1
ATOM 5513 O O . GLU B 1 293 ? 18.141 -7.949 14.055 1 97.31 293 GLU B O 1
ATOM 5518 N N . LYS B 1 294 ? 19.297 -6.375 13.062 1 98.31 294 LYS B N 1
ATOM 5519 C CA . LYS B 1 294 ? 19.469 -5.598 14.289 1 98.31 294 LYS B CA 1
ATOM 5520 C C . LYS B 1 294 ? 18.297 -4.656 14.508 1 98.31 294 LYS B C 1
ATOM 5522 O O . LYS B 1 294 ? 17.875 -4.434 15.648 1 98.31 294 LYS B O 1
ATOM 5527 N N . ALA B 1 295 ? 17.719 -4.078 13.406 1 98.25 295 ALA B N 1
ATOM 5528 C CA . ALA B 1 295 ? 16.688 -3.057 13.562 1 98.25 295 ALA B CA 1
ATOM 5529 C C . ALA B 1 295 ? 15.312 -3.602 13.18 1 98.25 295 ALA B C 1
ATOM 5531 O O . ALA B 1 295 ? 14.281 -3.074 13.609 1 98.25 295 ALA B O 1
ATOM 5532 N N . GLY B 1 296 ? 15.344 -4.66 12.344 1 97.81 296 GLY B N 1
ATOM 5533 C CA . GLY B 1 296 ? 14.078 -5.223 11.906 1 97.81 296 GLY B CA 1
ATOM 5534 C C . GLY B 1 296 ? 13.633 -4.695 10.555 1 97.81 296 GLY B C 1
ATOM 5535 O O . GLY B 1 296 ? 14.047 -3.611 10.133 1 97.81 296 GLY B O 1
ATOM 5536 N N . ASP B 1 297 ? 12.766 -5.438 9.93 1 98.19 297 ASP B N 1
ATOM 5537 C CA . ASP B 1 297 ? 12.352 -5.152 8.562 1 98.19 297 ASP B CA 1
ATOM 5538 C C . ASP B 1 297 ? 11.492 -3.891 8.5 1 98.19 297 ASP B C 1
ATOM 5540 O O . ASP B 1 297 ? 11.602 -3.107 7.555 1 98.19 297 ASP B O 1
ATOM 5544 N N . ARG B 1 298 ? 10.586 -3.686 9.469 1 97.75 298 ARG B N 1
ATOM 5545 C CA . ARG B 1 298 ? 9.75 -2.492 9.422 1 97.75 298 ARG B CA 1
ATOM 5546 C C . ARG B 1 298 ? 10.594 -1.226 9.516 1 97.75 298 ARG B C 1
ATOM 5548 O O . ARG B 1 298 ? 10.297 -0.225 8.859 1 97.75 298 ARG B O 1
ATOM 5555 N N . ALA B 1 299 ? 11.617 -1.261 10.352 1 98.69 299 ALA B N 1
ATOM 5556 C CA . ALA B 1 299 ? 12.523 -0.122 10.453 1 98.69 299 ALA B CA 1
ATOM 5557 C C . ALA B 1 299 ? 13.188 0.179 9.109 1 98.69 299 ALA B C 1
ATOM 5559 O O . ALA B 1 299 ? 13.32 1.342 8.727 1 98.69 299 ALA B O 1
ATOM 5560 N N . VAL B 1 300 ? 13.57 -0.871 8.43 1 98.81 300 VAL B N 1
ATOM 5561 C CA . VAL B 1 300 ? 14.195 -0.732 7.117 1 98.81 300 VAL B CA 1
ATOM 5562 C C . VAL B 1 300 ? 13.211 -0.094 6.141 1 98.81 300 VAL B C 1
ATOM 5564 O O . VAL B 1 300 ? 13.57 0.829 5.402 1 98.81 300 VAL B O 1
ATOM 5567 N N . LEU B 1 301 ? 12.016 -0.594 6.16 1 98.69 301 LEU B N 1
ATOM 5568 C CA . LEU B 1 301 ? 10.984 -0.053 5.281 1 98.69 301 LEU B CA 1
ATOM 5569 C C . LEU B 1 301 ? 10.727 1.418 5.59 1 98.69 301 LEU B C 1
ATOM 5571 O O . LEU B 1 301 ? 10.594 2.234 4.676 1 98.69 301 LEU B O 1
ATOM 5575 N N . ARG B 1 302 ? 10.656 1.75 6.84 1 98.69 302 ARG B N 1
ATOM 5576 C CA . ARG B 1 302 ? 10.406 3.131 7.242 1 98.69 302 ARG B CA 1
ATOM 5577 C C . ARG B 1 302 ? 11.555 4.043 6.824 1 98.69 302 ARG B C 1
ATOM 5579 O O . ARG B 1 302 ? 11.328 5.184 6.414 1 98.69 302 ARG B O 1
ATOM 5586 N N . ALA B 1 303 ? 12.766 3.584 6.91 1 98.88 303 ALA B N 1
ATOM 5587 C CA . ALA B 1 303 ? 13.906 4.355 6.422 1 98.88 303 ALA B CA 1
ATOM 5588 C C . ALA B 1 303 ? 13.836 4.539 4.91 1 98.88 303 ALA B C 1
ATOM 5590 O O . ALA B 1 303 ? 14.141 5.621 4.395 1 98.88 303 ALA B O 1
ATOM 5591 N N . LEU B 1 304 ? 13.461 3.465 4.195 1 98.88 304 LEU B N 1
ATOM 5592 C CA . LEU B 1 304 ? 13.32 3.574 2.748 1 98.88 304 LEU B CA 1
ATOM 5593 C C . LEU B 1 304 ? 12.234 4.586 2.387 1 98.88 304 LEU B C 1
ATOM 5595 O O . LEU B 1 304 ? 12.383 5.336 1.416 1 98.88 304 LEU B O 1
ATOM 5599 N N . HIS B 1 305 ? 11.133 4.578 3.168 1 98.81 305 HIS B N 1
ATOM 5600 C CA . HIS B 1 305 ? 10.125 5.613 2.996 1 98.81 305 HIS B CA 1
ATOM 5601 C C . HIS B 1 305 ? 10.734 7.008 3.1 1 98.81 305 HIS B C 1
ATOM 5603 O O . HIS B 1 305 ? 10.453 7.879 2.275 1 98.81 305 HIS B O 1
ATOM 5609 N N . PHE B 1 306 ? 11.586 7.18 4.133 1 98.69 306 PHE B N 1
ATOM 5610 C CA . PHE B 1 306 ? 12.211 8.477 4.367 1 98.69 306 PHE B CA 1
ATOM 5611 C C . PHE B 1 306 ? 12.984 8.93 3.137 1 98.69 306 PHE B C 1
ATOM 5613 O O . PHE B 1 306 ? 12.82 10.062 2.672 1 98.69 306 PHE B O 1
ATOM 5620 N N . PHE B 1 307 ? 13.805 8.086 2.611 1 98.75 307 PHE B N 1
ATOM 5621 C CA . PHE B 1 307 ? 14.656 8.453 1.489 1 98.75 307 PHE B CA 1
ATOM 5622 C C . PHE B 1 307 ? 13.828 8.797 0.262 1 98.75 307 PHE B C 1
ATOM 5624 O O . PHE B 1 307 ? 14.039 9.828 -0.37 1 98.75 307 PHE B O 1
ATOM 5631 N N . GLU B 1 308 ? 12.836 7.965 -0.051 1 98.38 308 GLU B N 1
ATOM 5632 C CA . GLU B 1 308 ? 12.031 8.172 -1.249 1 98.38 308 GLU B CA 1
ATOM 5633 C C . GLU B 1 308 ? 11.109 9.375 -1.09 1 98.38 308 GLU B C 1
ATOM 5635 O O . GLU B 1 308 ? 10.82 10.078 -2.064 1 98.38 308 GLU B O 1
ATOM 5640 N N . GLU B 1 309 ? 10.633 9.602 0.14 1 98.56 309 GLU B N 1
ATOM 5641 C CA . GLU B 1 309 ? 9.711 10.703 0.386 1 98.56 309 GLU B CA 1
ATOM 5642 C C . GLU B 1 309 ? 10.391 12.055 0.179 1 98.56 309 GLU B C 1
ATOM 5644 O O . GLU B 1 309 ? 9.773 13 -0.309 1 98.56 309 GLU B O 1
ATOM 5649 N N . ASN B 1 310 ? 11.641 12.156 0.597 1 98.44 310 ASN B N 1
ATOM 5650 C CA . ASN B 1 310 ? 12.391 13.375 0.328 1 98.44 310 ASN B CA 1
ATOM 5651 C C . ASN B 1 310 ? 12.469 13.672 -1.168 1 98.44 310 ASN B C 1
ATOM 5653 O O . ASN B 1 310 ? 12.312 14.82 -1.588 1 98.44 310 ASN B O 1
ATOM 5657 N N . GLU B 1 311 ? 12.695 12.633 -1.924 1 98.12 311 GLU B N 1
ATOM 5658 C CA . GLU B 1 311 ? 12.734 12.789 -3.375 1 98.12 311 GLU B CA 1
ATOM 5659 C C . GLU B 1 311 ? 11.367 13.188 -3.926 1 98.12 311 GLU B C 1
ATOM 5661 O O . GLU B 1 311 ? 11.289 13.961 -4.879 1 98.12 311 GLU B O 1
ATOM 5666 N N . ARG B 1 312 ? 10.336 12.625 -3.387 1 98.38 312 ARG B N 1
ATOM 5667 C CA . ARG B 1 312 ? 8.984 12.945 -3.846 1 98.38 312 ARG B CA 1
ATOM 5668 C C . ARG B 1 312 ? 8.656 14.406 -3.584 1 98.38 312 ARG B C 1
ATOM 5670 O O . ARG B 1 312 ? 8.016 15.062 -4.41 1 98.38 312 ARG B O 1
ATOM 5677 N N . VAL B 1 313 ? 9.062 14.922 -2.41 1 98.44 313 VAL B N 1
ATOM 5678 C CA . VAL B 1 313 ? 8.812 16.328 -2.088 1 98.44 313 VAL B CA 1
ATOM 5679 C C . VAL B 1 313 ? 9.5 17.219 -3.117 1 98.44 313 VAL B C 1
ATOM 5681 O O . VAL B 1 313 ? 8.906 18.188 -3.604 1 98.44 313 VAL B O 1
ATOM 5684 N N . ASP B 1 314 ? 10.766 16.906 -3.473 1 98.38 314 ASP B N 1
ATOM 5685 C CA . ASP B 1 314 ? 11.469 17.656 -4.512 1 98.38 314 ASP B CA 1
ATOM 5686 C C . ASP B 1 314 ? 10.703 17.609 -5.832 1 98.38 314 ASP B C 1
ATOM 5688 O O . ASP B 1 314 ? 10.594 18.609 -6.527 1 98.38 314 ASP B O 1
ATOM 5692 N N . GLY B 1 315 ? 10.227 16.438 -6.164 1 98.31 315 GLY B N 1
ATOM 5693 C CA . GLY B 1 315 ? 9.453 16.281 -7.383 1 98.31 315 GLY B CA 1
ATOM 5694 C C . GLY B 1 315 ? 8.164 17.078 -7.379 1 98.31 315 GLY B C 1
ATOM 5695 O O . GLY B 1 315 ? 7.777 17.656 -8.398 1 98.31 315 GLY B O 1
ATOM 5696 N N . MET B 1 316 ? 7.48 17.094 -6.25 1 98.25 316 MET B N 1
ATOM 5697 C CA . MET B 1 316 ? 6.242 17.859 -6.113 1 98.25 316 MET B CA 1
ATOM 5698 C C . MET B 1 316 ? 6.496 19.344 -6.309 1 98.25 316 MET B C 1
ATOM 5700 O O . MET B 1 316 ? 5.746 20.016 -7.012 1 98.25 316 MET B O 1
ATOM 5704 N N . LEU B 1 317 ? 7.52 19.797 -5.633 1 97.5 317 LEU B N 1
ATOM 5705 C CA . LEU B 1 317 ? 7.879 21.203 -5.75 1 97.5 317 LEU B CA 1
ATOM 5706 C C . LEU B 1 317 ? 8.148 21.578 -7.203 1 97.5 317 LEU B C 1
ATOM 5708 O O . LEU B 1 317 ? 7.652 22.609 -7.688 1 97.5 317 LEU B O 1
ATOM 5712 N N . GLU B 1 318 ? 8.906 20.781 -7.875 1 97.88 318 GLU B N 1
ATOM 5713 C CA . GLU B 1 318 ? 9.234 21.031 -9.273 1 97.88 318 GLU B CA 1
ATOM 5714 C C . GLU B 1 318 ? 7.98 21.016 -10.148 1 97.88 318 GLU B C 1
ATOM 5716 O O . GLU B 1 318 ? 7.824 21.859 -11.031 1 97.88 318 GLU B O 1
ATOM 5721 N N . ALA B 1 319 ? 7.137 20.062 -9.93 1 98 319 ALA B N 1
ATOM 5722 C CA . ALA B 1 319 ? 5.898 19.953 -10.703 1 98 319 ALA B CA 1
ATOM 5723 C C . ALA B 1 319 ? 5.035 21.203 -10.508 1 98 319 ALA B C 1
ATOM 5725 O O . ALA B 1 319 ? 4.461 21.719 -11.469 1 98 319 ALA B O 1
ATOM 5726 N N . LEU B 1 320 ? 4.941 21.688 -9.281 1 96.94 320 LEU B N 1
ATOM 5727 C CA . LEU B 1 320 ? 4.129 22.875 -8.992 1 96.94 320 LEU B CA 1
ATOM 5728 C C . LEU B 1 320 ? 4.738 24.125 -9.609 1 96.94 320 LEU B C 1
ATOM 5730 O O . LEU B 1 320 ? 4.02 24.984 -10.133 1 96.94 320 LEU B O 1
ATOM 5734 N N . ARG B 1 321 ? 6.02 24.234 -9.578 1 96.56 321 ARG B N 1
ATOM 5735 C CA . ARG B 1 321 ? 6.699 25.359 -10.195 1 96.56 321 ARG B CA 1
ATOM 5736 C C . ARG B 1 321 ? 6.422 25.422 -11.688 1 96.56 321 ARG B C 1
ATOM 5738 O O . ARG B 1 321 ? 6.309 26.5 -12.266 1 96.56 321 ARG B O 1
ATOM 5745 N N . ARG B 1 322 ? 6.273 24.281 -12.227 1 96.56 322 ARG B N 1
ATOM 5746 C CA . ARG B 1 322 ? 6.043 24.188 -13.664 1 96.56 322 ARG B CA 1
ATOM 5747 C C . ARG B 1 322 ? 4.551 24.172 -13.977 1 96.56 322 ARG B C 1
ATOM 5749 O O . ARG B 1 322 ? 4.156 23.969 -15.133 1 96.56 322 ARG B O 1
ATOM 5756 N N . GLU B 1 323 ? 3.744 24.297 -12.992 1 96.06 323 GLU B N 1
ATOM 5757 C CA . GLU B 1 323 ? 2.293 24.25 -13.125 1 96.06 323 GLU B CA 1
ATOM 5758 C C . GLU B 1 323 ? 1.848 22.969 -13.82 1 96.06 323 GLU B C 1
ATOM 5760 O O . GLU B 1 323 ? 1.021 23 -14.734 1 96.06 323 GLU B O 1
ATOM 5765 N N . ASP B 1 324 ? 2.502 21.922 -13.469 1 96.31 324 ASP B N 1
ATOM 5766 C CA . ASP B 1 324 ? 2.275 20.609 -14.07 1 96.31 324 ASP B CA 1
ATOM 5767 C C . ASP B 1 324 ? 1.546 19.688 -13.109 1 96.31 324 ASP B C 1
ATOM 5769 O O . ASP B 1 324 ? 2.16 18.797 -12.508 1 96.31 324 ASP B O 1
ATOM 5773 N N . LEU B 1 325 ? 0.23 19.766 -13.102 1 96 325 LEU B N 1
ATOM 5774 C CA . LEU B 1 325 ? -0.6 18.984 -12.188 1 96 325 LEU B CA 1
ATOM 5775 C C . LEU B 1 325 ? -0.535 17.5 -12.539 1 96 325 LEU B C 1
ATOM 5777 O O . LEU B 1 325 ? -0.636 16.641 -11.648 1 96 325 LEU B O 1
ATOM 5781 N N . GLN B 1 326 ? -0.34 17.188 -13.781 1 95.12 326 GLN B N 1
ATOM 5782 C CA . GLN B 1 326 ? -0.292 15.797 -14.242 1 95.12 326 GLN B CA 1
ATOM 5783 C C . GLN B 1 326 ? 0.928 15.078 -13.68 1 95.12 326 GLN B C 1
ATOM 5785 O O . GLN B 1 326 ? 0.886 13.867 -13.445 1 95.12 326 GLN B O 1
ATOM 5790 N N . ALA B 1 327 ? 1.955 15.852 -13.539 1 97 327 ALA B N 1
ATOM 5791 C CA . ALA B 1 327 ? 3.15 15.281 -12.922 1 97 327 ALA B CA 1
ATOM 5792 C C . ALA B 1 327 ? 3.029 15.273 -11.406 1 97 327 ALA B C 1
ATOM 5794 O O . ALA B 1 327 ? 3.631 14.43 -10.734 1 97 327 ALA B O 1
ATOM 5795 N N . PHE B 1 328 ? 2.225 16.172 -10.836 1 98.12 328 PHE B N 1
ATOM 5796 C CA . PHE B 1 328 ? 2.098 16.375 -9.398 1 98.12 328 PHE B CA 1
ATOM 5797 C C . PHE B 1 328 ? 1.25 15.273 -8.766 1 98.12 328 PHE B C 1
ATOM 5799 O O . PHE B 1 328 ? 1.623 14.703 -7.738 1 98.12 328 PHE B O 1
ATOM 5806 N N . LEU B 1 329 ? 0.151 14.906 -9.344 1 98.38 329 LEU B N 1
ATOM 5807 C CA . LEU B 1 329 ? -0.857 14.039 -8.75 1 98.38 329 LEU B CA 1
ATOM 5808 C C . LEU B 1 329 ? -0.3 12.641 -8.523 1 98.38 329 LEU B C 1
ATOM 5810 O O . LEU B 1 329 ? -0.503 12.047 -7.461 1 98.38 329 LEU B O 1
ATOM 5814 N N . PRO B 1 330 ? 0.494 12.078 -9.477 1 97.62 330 PRO B N 1
ATOM 5815 C CA . PRO B 1 330 ? 1.071 10.758 -9.227 1 97.62 330 PRO B CA 1
ATOM 5816 C C . PRO B 1 330 ? 2.025 10.742 -8.039 1 97.62 330 PRO B C 1
ATOM 5818 O O . PRO B 1 330 ? 2.133 9.727 -7.34 1 97.62 330 PRO B O 1
ATOM 5821 N N . LEU B 1 331 ? 2.678 11.828 -7.785 1 98.44 331 LEU B N 1
ATOM 5822 C CA . LEU B 1 331 ? 3.6 11.891 -6.656 1 98.44 331 LEU B CA 1
ATOM 5823 C C . LEU B 1 331 ? 2.842 11.867 -5.336 1 98.44 331 LEU B C 1
ATOM 5825 O O . LEU B 1 331 ? 3.328 11.312 -4.344 1 98.44 331 LEU B O 1
ATOM 5829 N N . ILE B 1 332 ? 1.612 12.453 -5.297 1 98.5 332 ILE B N 1
ATOM 5830 C CA . ILE B 1 332 ? 0.745 12.359 -4.125 1 98.5 332 ILE B CA 1
ATOM 5831 C C . ILE B 1 332 ? 0.34 10.898 -3.9 1 98.5 332 ILE B C 1
ATOM 5833 O O . ILE B 1 332 ? 0.388 10.406 -2.773 1 98.5 332 ILE B O 1
ATOM 5837 N N . THR B 1 333 ? -0.029 10.25 -4.992 1 98.44 333 THR B N 1
ATOM 5838 C CA . THR B 1 333 ? -0.432 8.852 -4.93 1 98.44 333 THR B CA 1
ATOM 5839 C C . THR B 1 333 ? 0.712 7.98 -4.422 1 98.44 333 THR B C 1
ATOM 5841 O O . THR B 1 333 ? 0.508 7.117 -3.564 1 98.44 333 THR B O 1
ATOM 5844 N N . GLU B 1 334 ? 1.944 8.219 -4.934 1 98.19 334 GLU B N 1
ATOM 5845 C CA . GLU B 1 334 ? 3.117 7.473 -4.5 1 98.19 334 GLU B CA 1
ATOM 5846 C C . GLU B 1 334 ? 3.385 7.68 -3.012 1 98.19 334 GLU B C 1
ATOM 5848 O O . GLU B 1 334 ? 3.744 6.738 -2.303 1 98.19 334 GLU B O 1
ATOM 5853 N N . SER B 1 335 ? 3.229 8.898 -2.598 1 98.5 335 SER B N 1
ATOM 5854 C CA . SER B 1 335 ? 3.416 9.211 -1.185 1 98.5 335 SER B CA 1
ATOM 5855 C C . SER B 1 335 ? 2.41 8.469 -0.312 1 98.5 335 SER B C 1
ATOM 5857 O O . SER B 1 335 ? 2.768 7.941 0.743 1 98.5 335 SER B O 1
ATOM 5859 N N . GLY B 1 336 ? 1.148 8.508 -0.771 1 98.5 336 GLY B N 1
ATOM 5860 C CA . GLY B 1 336 ? 0.125 7.758 -0.056 1 98.5 336 GLY B CA 1
ATOM 5861 C C . GLY B 1 336 ? 0.408 6.27 0.013 1 98.5 336 GLY B C 1
ATOM 5862 O O . GLY B 1 336 ? 0.268 5.656 1.071 1 98.5 336 GLY B O 1
ATOM 5863 N N . ASN B 1 337 ? 0.822 5.676 -1.081 1 98.44 337 ASN B N 1
ATOM 5864 C CA . ASN B 1 337 ? 1.158 4.258 -1.128 1 98.44 337 ASN B CA 1
ATOM 5865 C C . ASN B 1 337 ? 2.334 3.928 -0.211 1 98.44 337 ASN B C 1
ATOM 5867 O O . ASN B 1 337 ? 2.305 2.928 0.508 1 98.44 337 ASN B O 1
ATOM 5871 N N . SER B 1 338 ? 3.346 4.75 -0.245 1 98.56 338 SER B N 1
ATOM 5872 C CA . SER B 1 338 ? 4.516 4.535 0.602 1 98.56 338 SER B CA 1
ATOM 5873 C C . SER B 1 338 ? 4.148 4.605 2.08 1 98.56 338 SER B C 1
ATOM 5875 O O . SER B 1 338 ? 4.633 3.805 2.883 1 98.56 338 SER B O 1
ATOM 5877 N N . SER B 1 339 ? 3.305 5.578 2.443 1 98.44 339 SER B N 1
ATOM 5878 C CA . SER B 1 339 ? 2.85 5.707 3.824 1 98.44 339 SER B CA 1
ATOM 5879 C C . SER B 1 339 ? 2.113 4.457 4.285 1 98.44 339 SER B C 1
ATOM 5881 O O . SER B 1 339 ? 2.334 3.975 5.398 1 98.44 339 SER B O 1
ATOM 5883 N N . TRP B 1 340 ? 1.294 3.941 3.422 1 98.31 340 TRP B N 1
ATOM 5884 C CA . TRP B 1 340 ? 0.502 2.756 3.736 1 98.31 340 TRP B CA 1
ATOM 5885 C C . TRP B 1 340 ? 1.384 1.514 3.799 1 98.31 340 TRP B C 1
ATOM 5887 O O . TRP B 1 340 ? 1.318 0.746 4.762 1 98.31 340 TRP B O 1
ATOM 5897 N N . LYS B 1 341 ? 2.271 1.38 2.799 1 98 341 LYS B N 1
ATOM 5898 C CA . LYS B 1 341 ? 2.998 0.13 2.596 1 98 341 LYS B CA 1
ATOM 5899 C C . LYS B 1 341 ? 4.301 0.118 3.389 1 98 341 LYS B C 1
ATOM 5901 O O . LYS B 1 341 ? 4.543 -0.792 4.188 1 98 341 LYS B O 1
ATOM 5906 N N . TRP B 1 342 ? 5.117 1.115 3.236 1 98.31 342 TRP B N 1
ATOM 5907 C CA . TRP B 1 342 ? 6.461 1.136 3.812 1 98.31 342 TRP B CA 1
ATOM 5908 C C . TRP B 1 342 ? 6.441 1.727 5.219 1 98.31 342 TRP B C 1
ATOM 5910 O O . TRP B 1 342 ? 6.93 1.106 6.164 1 98.31 342 TRP B O 1
ATOM 5920 N N . LEU B 1 343 ? 5.773 2.852 5.348 1 97.81 343 LEU B N 1
ATOM 5921 C CA . LEU B 1 343 ? 5.75 3.539 6.637 1 97.81 343 LEU B CA 1
ATOM 5922 C C . LEU B 1 343 ? 4.828 2.822 7.617 1 97.81 343 LEU B C 1
ATOM 5924 O O . LEU B 1 343 ? 5.066 2.844 8.828 1 97.81 343 LEU B O 1
ATOM 5928 N N . GLN B 1 344 ? 3.75 2.279 7.086 1 96.88 344 GLN B N 1
ATOM 5929 C CA . GLN B 1 344 ? 2.785 1.496 7.852 1 96.88 344 GLN B CA 1
ATOM 5930 C C . GLN B 1 344 ? 2.125 2.342 8.938 1 96.88 344 GLN B C 1
ATOM 5932 O O . GLN B 1 344 ? 2.086 1.944 10.102 1 96.88 344 GLN B O 1
ATOM 5937 N N . ASN B 1 345 ? 1.555 3.5 8.531 1 95.88 345 ASN B N 1
ATOM 5938 C CA . ASN B 1 345 ? 0.903 4.371 9.5 1 95.88 345 ASN B CA 1
ATOM 5939 C C . ASN B 1 345 ? -0.565 4.598 9.156 1 95.88 345 ASN B C 1
ATOM 5941 O O . ASN B 1 345 ? -1.164 5.586 9.586 1 95.88 345 ASN B O 1
ATOM 5945 N N . VAL B 1 346 ? -1.145 3.715 8.352 1 96.5 346 VAL B N 1
ATOM 5946 C CA . VAL B 1 346 ? -2.539 3.873 7.957 1 96.5 346 VAL B CA 1
ATOM 5947 C C . VAL B 1 346 ? -3.445 3.154 8.953 1 96.5 346 VAL B C 1
ATOM 5949 O O . VAL B 1 346 ? -4.582 3.572 9.18 1 96.5 346 VAL B O 1
ATOM 5952 N N . TYR B 1 347 ? -2.996 2.104 9.531 1 94.75 347 TYR B N 1
ATOM 5953 C CA . TYR B 1 347 ? -3.686 1.388 10.602 1 94.75 347 TYR B CA 1
ATOM 5954 C C . TYR B 1 347 ? -2.689 0.745 11.555 1 94.75 347 TYR B C 1
ATOM 5956 O O . TYR B 1 347 ? -1.512 0.593 11.227 1 94.75 347 TYR B O 1
ATOM 5964 N N . ARG B 1 348 ? -3.215 0.365 12.672 1 91.62 348 ARG B N 1
ATOM 5965 C CA . ARG B 1 348 ? -2.4 -0.364 13.641 1 91.62 348 ARG B CA 1
ATOM 5966 C C . ARG B 1 348 ? -2.299 -1.84 13.266 1 91.62 348 ARG B C 1
ATOM 5968 O O . ARG B 1 348 ? -3.291 -2.455 12.867 1 91.62 348 ARG B O 1
ATOM 5975 N N . PRO B 1 349 ? -1.154 -2.465 13.312 1 76 349 PRO B N 1
ATOM 5976 C CA . PRO B 1 349 ? -0.991 -3.859 12.891 1 76 349 PRO B CA 1
ATOM 5977 C C . PRO B 1 349 ? -1.975 -4.801 13.578 1 76 349 PRO B C 1
ATOM 5979 O O . PRO B 1 349 ? -2.484 -5.734 12.953 1 76 349 PRO B O 1
ATOM 5982 N N . ALA B 1 350 ? -2.27 -4.641 14.742 1 77.81 350 ALA B N 1
ATOM 5983 C CA . ALA B 1 350 ? -3.076 -5.621 15.461 1 77.81 350 ALA B CA 1
ATOM 5984 C C . ALA B 1 350 ? -4.559 -5.27 15.398 1 77.81 350 ALA B C 1
ATOM 5986 O O . ALA B 1 350 ? -5.41 -6.055 15.812 1 77.81 350 ALA B O 1
ATOM 5987 N N . ALA B 1 351 ? -4.816 -4.234 14.664 1 85 351 ALA B N 1
ATOM 5988 C CA . ALA B 1 351 ? -6.211 -3.801 14.625 1 85 351 ALA B CA 1
ATOM 5989 C C . ALA B 1 351 ? -6.906 -4.281 13.359 1 85 351 ALA B C 1
ATOM 5991 O O . ALA B 1 351 ? -6.812 -3.637 12.312 1 85 351 ALA B O 1
ATOM 5992 N N . THR B 1 352 ? -7.703 -5.297 13.445 1 88.12 352 THR B N 1
ATOM 5993 C CA . THR B 1 352 ? -8.375 -5.828 12.266 1 88.12 352 THR B CA 1
ATOM 5994 C C . THR B 1 352 ? -9.781 -5.254 12.133 1 88.12 352 THR B C 1
ATOM 5996 O O . THR B 1 352 ? -10.305 -5.121 11.031 1 88.12 352 THR B O 1
ATOM 5999 N N . SER B 1 353 ? -10.305 -4.906 13.242 1 92.81 353 SER B N 1
ATOM 6000 C CA . SER B 1 353 ? -11.695 -4.461 13.234 1 92.81 353 SER B CA 1
ATOM 6001 C C . SER B 1 353 ? -11.805 -2.969 12.953 1 92.81 353 SER B C 1
ATOM 6003 O O . SER B 1 353 ? -12.766 -2.514 12.336 1 92.81 353 SER B O 1
ATOM 6005 N N . GLY B 1 354 ? -10.867 -2.184 13.438 1 94.44 354 GLY B N 1
ATOM 6006 C CA . GLY B 1 354 ? -10.898 -0.74 13.266 1 94.44 354 GLY B CA 1
ATOM 6007 C C . GLY B 1 354 ? -9.742 -0.206 12.445 1 94.44 354 GLY B C 1
ATOM 6008 O O . GLY B 1 354 ? -8.625 -0.063 12.961 1 94.44 354 GLY B O 1
ATOM 6009 N N . GLN B 1 355 ? -9.945 0.031 11.172 1 96.56 355 GLN B N 1
ATOM 6010 C CA . GLN B 1 355 ? -8.984 0.624 10.25 1 96.56 355 GLN B CA 1
ATOM 6011 C C . GLN B 1 355 ? -9.617 1.759 9.445 1 96.56 355 GLN B C 1
ATOM 6013 O O . GLN B 1 355 ? -9.625 1.728 8.219 1 96.56 355 GLN B O 1
ATOM 6018 N N . GLU B 1 356 ? -10.055 2.795 10.125 1 96.44 356 GLU B N 1
ATOM 6019 C CA . GLU B 1 356 ? -10.898 3.848 9.562 1 96.44 356 GLU B CA 1
ATOM 6020 C C . GLU B 1 356 ? -10.18 4.59 8.438 1 96.44 356 GLU B C 1
ATOM 6022 O O . GLU B 1 356 ? -10.781 4.895 7.406 1 96.44 356 GLU B O 1
ATOM 6027 N N . VAL B 1 357 ? -8.891 4.859 8.648 1 96.88 357 VAL B N 1
ATOM 6028 C CA . VAL B 1 357 ? -8.125 5.578 7.629 1 96.88 357 VAL B CA 1
ATOM 6029 C C . VAL B 1 357 ? -8.023 4.727 6.363 1 96.88 357 VAL B C 1
ATOM 6031 O O . VAL B 1 357 ? -8.188 5.234 5.254 1 96.88 357 VAL B O 1
ATOM 6034 N N . ALA B 1 358 ? -7.812 3.436 6.551 1 98.12 358 ALA B N 1
ATOM 6035 C CA . ALA B 1 358 ? -7.695 2.51 5.426 1 98.12 358 ALA B CA 1
ATOM 6036 C C . ALA B 1 358 ? -9 2.443 4.633 1 98.12 358 ALA B C 1
ATOM 6038 O O . ALA B 1 358 ? -8.984 2.451 3.4 1 98.12 358 ALA B O 1
ATOM 6039 N N . ILE B 1 359 ? -10.109 2.389 5.332 1 98.5 359 ILE B N 1
ATOM 6040 C CA . ILE B 1 359 ? -11.414 2.314 4.688 1 98.5 359 ILE B CA 1
ATOM 6041 C C . ILE B 1 359 ? -11.664 3.584 3.879 1 98.5 359 ILE B C 1
ATOM 6043 O O . ILE B 1 359 ? -12.094 3.518 2.723 1 98.5 359 ILE B O 1
ATOM 6047 N N . ALA B 1 360 ? -11.375 4.703 4.477 1 98.31 360 ALA B N 1
ATOM 6048 C CA . ALA B 1 360 ? -11.578 5.977 3.793 1 98.31 360 ALA B CA 1
ATOM 6049 C C . ALA B 1 360 ? -10.719 6.078 2.539 1 98.31 360 ALA B C 1
ATOM 6051 O O . ALA B 1 360 ? -11.18 6.543 1.495 1 98.31 360 ALA B O 1
ATOM 6052 N N . LEU B 1 361 ? -9.5 5.645 2.662 1 98.81 361 LEU B N 1
ATOM 6053 C CA . LEU B 1 361 ? -8.594 5.691 1.521 1 98.81 361 LEU B CA 1
ATOM 6054 C C . LEU B 1 361 ? -9.047 4.73 0.428 1 98.81 361 LEU B C 1
ATOM 6056 O O . LEU B 1 361 ? -8.984 5.059 -0.759 1 98.81 361 LEU B O 1
ATOM 6060 N N . ALA B 1 362 ? -9.492 3.535 0.797 1 98.75 362 ALA B N 1
ATOM 6061 C CA . ALA B 1 362 ? -9.938 2.559 -0.194 1 98.75 362 ALA B CA 1
ATOM 6062 C C . ALA B 1 362 ? -11.125 3.084 -0.986 1 98.75 362 ALA B C 1
ATOM 6064 O O . ALA B 1 362 ? -11.156 2.982 -2.215 1 98.75 362 ALA B O 1
ATOM 6065 N N . ILE B 1 363 ? -12.086 3.664 -0.297 1 98.5 363 ILE B N 1
ATOM 6066 C CA . ILE B 1 363 ? -13.266 4.238 -0.935 1 98.5 363 ILE B CA 1
ATOM 6067 C C . ILE B 1 363 ? -12.844 5.367 -1.875 1 98.5 363 ILE B C 1
ATOM 6069 O O . ILE B 1 363 ? -13.328 5.461 -3.002 1 98.5 363 ILE B O 1
ATOM 6073 N N . THR B 1 364 ? -11.922 6.145 -1.398 1 98.81 364 THR B N 1
ATOM 6074 C CA . THR B 1 364 ? -11.461 7.297 -2.168 1 98.81 364 THR B CA 1
ATOM 6075 C C . THR B 1 364 ? -10.664 6.844 -3.391 1 98.81 364 THR B C 1
ATOM 6077 O O . THR B 1 364 ? -10.836 7.383 -4.484 1 98.81 364 THR B O 1
ATOM 6080 N N . GLU B 1 365 ? -9.766 5.867 -3.223 1 98.62 365 GLU B N 1
ATOM 6081 C CA . GLU B 1 365 ? -8.984 5.328 -4.336 1 98.62 365 GLU B CA 1
ATOM 6082 C C . GLU B 1 365 ? -9.898 4.766 -5.422 1 98.62 365 GLU B C 1
ATOM 6084 O O . GLU B 1 365 ? -9.648 4.965 -6.613 1 98.62 365 GLU B O 1
ATOM 6089 N N . ARG B 1 366 ? -10.898 4.059 -5.023 1 97.94 366 ARG B N 1
ATOM 6090 C CA . ARG B 1 366 ? -11.836 3.504 -5.996 1 97.94 366 ARG B CA 1
ATOM 6091 C C . ARG B 1 366 ? -12.57 4.613 -6.742 1 97.94 366 ARG B C 1
ATOM 6093 O O . ARG B 1 366 ? -12.766 4.523 -7.957 1 97.94 366 ARG B O 1
ATOM 6100 N N . TYR B 1 367 ? -13 5.629 -6.059 1 98.25 367 TYR B N 1
ATOM 6101 C CA . TYR B 1 367 ? -13.672 6.766 -6.672 1 98.25 367 TYR B CA 1
ATOM 6102 C C . TYR B 1 367 ? -12.781 7.445 -7.703 1 98.25 367 TYR B C 1
ATOM 6104 O O . TYR B 1 367 ? -13.219 7.746 -8.812 1 98.25 367 TYR B O 1
ATOM 6112 N N . ILE B 1 368 ? -11.539 7.684 -7.312 1 98.44 368 ILE B N 1
ATOM 6113 C CA . ILE B 1 368 ? -10.562 8.336 -8.172 1 98.44 368 ILE B CA 1
ATOM 6114 C C . ILE B 1 368 ? -10.328 7.492 -9.422 1 98.44 368 ILE B C 1
ATOM 6116 O O . ILE B 1 368 ? -10.227 8.023 -10.531 1 98.44 368 ILE B O 1
ATOM 6120 N N . LYS B 1 369 ? -10.227 6.176 -9.219 1 97.12 369 LYS B N 1
ATOM 6121 C CA . LYS B 1 369 ? -10.039 5.273 -10.344 1 97.12 369 LYS B CA 1
ATOM 6122 C C . LYS B 1 369 ? -11.211 5.371 -11.328 1 97.12 369 LYS B C 1
ATOM 6124 O O . LYS B 1 369 ? -11 5.445 -12.539 1 97.12 369 LYS B O 1
ATOM 6129 N N . GLN B 1 370 ? -12.414 5.379 -10.836 1 96.19 370 GLN B N 1
ATOM 6130 C CA . GLN B 1 370 ? -13.609 5.477 -11.664 1 96.19 370 GLN B CA 1
ATOM 6131 C C . GLN B 1 370 ? -13.656 6.812 -12.398 1 96.19 370 GLN B C 1
ATOM 6133 O O . GLN B 1 370 ? -14.094 6.879 -13.555 1 96.19 370 GLN B O 1
ATOM 6138 N N . LEU B 1 371 ? -13.203 7.809 -11.719 1 96.81 371 LEU B N 1
ATOM 6139 C CA . LEU B 1 371 ? -13.195 9.148 -12.297 1 96.81 371 LEU B CA 1
ATOM 6140 C C . LEU B 1 371 ? -12.102 9.281 -13.344 1 96.81 371 LEU B C 1
ATOM 6142 O O . LEU B 1 371 ? -12.242 10.039 -14.312 1 96.81 371 LEU B O 1
ATOM 6146 N N . GLY B 1 372 ? -10.977 8.594 -13.18 1 96.31 372 GLY B N 1
ATOM 6147 C CA . GLY B 1 372 ? -9.805 8.711 -14.031 1 96.31 372 GLY B CA 1
ATOM 6148 C C . GLY B 1 372 ? -8.961 9.93 -13.727 1 96.31 372 GLY B C 1
ATOM 6149 O O . GLY B 1 372 ? -8.117 10.328 -14.531 1 96.31 372 GLY B O 1
ATOM 6150 N N . ALA B 1 373 ? -9.219 10.555 -12.547 1 97.06 373 ALA B N 1
ATOM 6151 C CA . ALA B 1 373 ? -8.508 11.781 -12.188 1 97.06 373 ALA B CA 1
ATOM 6152 C C . ALA B 1 373 ? -8.5 11.984 -10.68 1 97.06 373 ALA B C 1
ATOM 6154 O O . ALA B 1 373 ? -9.492 11.703 -10 1 97.06 373 ALA B O 1
ATOM 6155 N N . GLY B 1 374 ? -7.32 12.5 -10.164 1 98.19 374 GLY B N 1
ATOM 6156 C CA . GLY B 1 374 ? -7.215 12.797 -8.75 1 98.19 374 GLY B CA 1
ATOM 6157 C C . GLY B 1 374 ? -6.148 11.977 -8.047 1 98.19 374 GLY B C 1
ATOM 6158 O O . GLY B 1 374 ? -5.453 11.18 -8.68 1 98.19 374 GLY B O 1
ATOM 6159 N N . ALA B 1 375 ? -5.977 12.188 -6.754 1 98.62 375 ALA B N 1
ATOM 6160 C CA . ALA B 1 375 ? -5.031 11.5 -5.879 1 98.62 375 ALA B CA 1
ATOM 6161 C C . ALA B 1 375 ? -5.457 11.602 -4.418 1 98.62 375 ALA B C 1
ATOM 6163 O O . ALA B 1 375 ? -6.27 12.461 -4.062 1 98.62 375 ALA B O 1
ATOM 6164 N N . CYS B 1 376 ? -5.031 10.727 -3.627 1 98.62 376 CYS B N 1
ATOM 6165 C CA . CYS B 1 376 ? -5.309 10.812 -2.197 1 98.62 376 CYS B CA 1
ATOM 6166 C C . CYS B 1 376 ? -4.172 10.203 -1.384 1 98.62 376 CYS B C 1
ATOM 6168 O O . CYS B 1 376 ? -3.336 9.477 -1.923 1 98.62 376 CYS B O 1
ATOM 6170 N N . ARG B 1 377 ? -4.109 10.508 -0.161 1 98.44 377 ARG B N 1
ATOM 6171 C CA . ARG B 1 377 ? -3.105 10.008 0.774 1 98.44 377 ARG B CA 1
ATOM 6172 C C . ARG B 1 377 ? -3.545 10.234 2.217 1 98.44 377 ARG B C 1
ATOM 6174 O O . ARG B 1 377 ? -4.422 11.055 2.486 1 98.44 377 ARG B O 1
ATOM 6181 N N . VAL B 1 378 ? -2.93 9.461 3.061 1 97.5 378 VAL B N 1
ATOM 6182 C CA . VAL B 1 378 ? -3.084 9.727 4.488 1 97.5 378 VAL B CA 1
ATOM 6183 C C . VAL B 1 378 ? -2.551 11.117 4.816 1 97.5 378 VAL B C 1
ATOM 6185 O O . VAL B 1 378 ? -1.61 11.594 4.18 1 97.5 378 VAL B O 1
ATOM 6188 N N . HIS B 1 379 ? -3.168 11.789 5.688 1 94.88 379 HIS B N 1
ATOM 6189 C CA . HIS B 1 379 ? -2.789 13.133 6.098 1 94.88 379 HIS B CA 1
ATOM 6190 C C . HIS B 1 379 ? -2.445 13.188 7.582 1 94.88 379 HIS B C 1
ATOM 6192 O O . HIS B 1 379 ? -3.242 12.758 8.422 1 94.88 379 HIS B O 1
ATOM 6198 N N . GLY B 1 380 ? -1.263 13.742 7.91 1 89.94 380 GLY B N 1
ATOM 6199 C CA . GLY B 1 380 ? -0.817 13.812 9.289 1 89.94 380 GLY B CA 1
ATOM 6200 C C . GLY B 1 380 ? -0.089 12.562 9.75 1 89.94 380 GLY B C 1
ATOM 6201 O O . GLY B 1 380 ? 0.583 11.906 8.953 1 89.94 380 GLY B O 1
ATOM 6202 N N . GLY B 1 381 ? -0.187 12.281 11.031 1 89.75 381 GLY B N 1
ATOM 6203 C CA . GLY B 1 381 ? 0.569 11.18 11.602 1 89.75 381 GLY B CA 1
ATOM 6204 C C . GLY B 1 381 ? 0.011 9.82 11.234 1 89.75 381 GLY B C 1
ATOM 6205 O O . GLY B 1 381 ? 0.704 8.805 11.352 1 89.75 381 GLY B O 1
ATOM 6206 N N . GLY B 1 382 ? -1.214 9.773 10.859 1 92.62 382 GLY B N 1
ATOM 6207 C CA . GLY B 1 382 ? -1.839 8.523 10.469 1 92.62 382 GLY B CA 1
ATOM 6208 C C . GLY B 1 382 ? -2.457 7.777 11.641 1 92.62 382 GLY B C 1
ATOM 6209 O O . GLY B 1 382 ? -2.742 8.375 12.68 1 92.62 382 GLY B O 1
ATOM 6210 N N . PHE B 1 383 ? -2.863 6.48 11.367 1 93.5 383 PHE B N 1
ATOM 6211 C CA . PHE B 1 383 ? -3.494 5.566 12.312 1 93.5 383 PHE B CA 1
ATOM 6212 C C . PHE B 1 383 ? -4.918 6.008 12.625 1 93.5 383 PHE B C 1
ATOM 6214 O O . PHE B 1 383 ? -5.805 5.172 12.812 1 93.5 383 PHE B O 1
ATOM 6221 N N . ALA B 1 384 ? -5.105 7.266 12.727 1 90.94 384 ALA B N 1
ATOM 6222 C CA . ALA B 1 384 ? -6.402 7.918 12.875 1 90.94 384 ALA B CA 1
ATOM 6223 C C . ALA B 1 384 ? -6.391 9.305 12.242 1 90.94 384 ALA B C 1
ATOM 6225 O O . ALA B 1 384 ? -5.383 9.734 11.672 1 90.94 384 ALA B O 1
ATOM 6226 N N . GLY B 1 385 ? -7.551 9.922 12.281 1 90.25 385 GLY B N 1
ATOM 6227 C CA . GLY B 1 385 ? -7.594 11.305 11.82 1 90.25 385 GLY B CA 1
ATOM 6228 C C . GLY B 1 385 ? -8.211 11.453 10.445 1 90.25 385 GLY B C 1
ATOM 6229 O O . GLY B 1 385 ? -9.328 10.992 10.211 1 90.25 385 GLY B O 1
ATOM 6230 N N . VAL B 1 386 ? -7.395 12.039 9.516 1 93.44 386 VAL B N 1
ATOM 6231 C CA . VAL B 1 386 ? -8.023 12.453 8.266 1 93.44 386 VAL B CA 1
ATOM 6232 C C . VAL B 1 386 ? -7.172 11.984 7.082 1 93.44 386 VAL B C 1
ATOM 6234 O O . VAL B 1 386 ? -6.051 11.5 7.27 1 93.44 386 VAL B O 1
ATOM 6237 N N . ILE B 1 387 ? -7.777 12.031 5.906 1 96.94 387 ILE B N 1
ATOM 6238 C CA . ILE B 1 387 ? -7.051 11.844 4.652 1 96.94 387 ILE B CA 1
ATOM 6239 C C . ILE B 1 387 ? -7.211 13.078 3.77 1 96.94 387 ILE B C 1
ATOM 6241 O O . ILE B 1 387 ? -8.086 13.914 4.012 1 96.94 387 ILE B O 1
ATOM 6245 N N . LEU B 1 388 ? -6.316 13.234 2.857 1 97.69 388 LEU B N 1
ATOM 6246 C CA . LEU B 1 388 ? -6.371 14.281 1.843 1 97.69 388 LEU B CA 1
ATOM 6247 C C . LEU B 1 388 ? -6.746 13.703 0.483 1 97.69 388 LEU B C 1
ATOM 6249 O O . LEU B 1 388 ? -6.172 12.695 0.053 1 97.69 388 LEU B O 1
ATOM 6253 N N . ALA B 1 389 ? -7.688 14.234 -0.174 1 98.5 389 ALA B N 1
ATOM 6254 C CA . ALA B 1 389 ? -8.023 13.93 -1.563 1 98.5 389 ALA B CA 1
ATOM 6255 C C . ALA B 1 389 ? -7.891 15.172 -2.443 1 98.5 389 ALA B C 1
ATOM 6257 O O . ALA B 1 389 ? -8.312 16.266 -2.055 1 98.5 389 ALA B O 1
ATOM 6258 N N . VAL B 1 390 ? -7.219 15.094 -3.496 1 98.44 390 VAL B N 1
ATOM 6259 C CA . VAL B 1 390 ? -7.152 16.094 -4.547 1 98.44 390 VAL B CA 1
ATOM 6260 C C . VAL B 1 390 ? -8.039 15.688 -5.719 1 98.44 390 VAL B C 1
ATOM 6262 O O . VAL B 1 390 ? -7.762 14.688 -6.395 1 98.44 390 VAL B O 1
ATOM 6265 N N . LEU B 1 391 ? -9.094 16.406 -5.973 1 98.5 391 LEU B N 1
ATOM 6266 C CA . LEU B 1 391 ? -10.109 15.984 -6.926 1 98.5 391 LEU B CA 1
ATOM 6267 C C . LEU B 1 391 ? -10.469 17.125 -7.879 1 98.5 391 LEU B C 1
ATOM 6269 O O . LEU B 1 391 ? -10.375 18.297 -7.512 1 98.5 391 LEU B O 1
ATOM 6273 N N . PRO B 1 392 ? -10.906 16.719 -9.117 1 98 392 PRO B N 1
ATOM 6274 C CA . PRO B 1 392 ? -11.562 17.75 -9.922 1 98 392 PRO B CA 1
ATOM 6275 C C . PRO B 1 392 ? -12.742 18.406 -9.203 1 98 392 PRO B C 1
ATOM 6277 O O . PRO B 1 392 ? -13.516 17.719 -8.523 1 98 392 PRO B O 1
ATOM 6280 N N . GLN B 1 393 ? -12.852 19.703 -9.391 1 96.62 393 GLN B N 1
ATOM 6281 C CA . GLN B 1 393 ? -13.859 20.484 -8.688 1 96.62 393 GLN B CA 1
ATOM 6282 C C . GLN B 1 393 ? -15.258 19.938 -8.93 1 96.62 393 GLN B C 1
ATOM 6284 O O . GLN B 1 393 ? -16.078 19.875 -8.016 1 96.62 393 GLN B O 1
ATOM 6289 N N . ASP B 1 394 ? -15.523 19.5 -10.109 1 97 394 ASP B N 1
ATOM 6290 C CA . ASP B 1 394 ? -16.859 19.062 -10.484 1 97 394 ASP B CA 1
ATOM 6291 C C . ASP B 1 394 ? -17.188 17.703 -9.867 1 97 394 ASP B C 1
ATOM 6293 O O . ASP B 1 394 ? -18.344 17.281 -9.867 1 97 394 ASP B O 1
ATOM 6297 N N . ALA B 1 395 ? -16.172 17.016 -9.289 1 98.06 395 ALA B N 1
ATOM 6298 C CA . ALA B 1 395 ? -16.391 15.695 -8.711 1 98.06 395 ALA B CA 1
ATOM 6299 C C . ALA B 1 395 ? -16.516 15.781 -7.191 1 98.06 395 ALA B C 1
ATOM 6301 O O . ALA B 1 395 ? -16.828 14.789 -6.535 1 98.06 395 ALA B O 1
ATOM 6302 N N . VAL B 1 396 ? -16.391 16.938 -6.598 1 98 396 VAL B N 1
ATOM 6303 C CA . VAL B 1 396 ? -16.25 17.094 -5.152 1 98 396 VAL B CA 1
ATOM 6304 C C . VAL B 1 396 ? -17.594 16.812 -4.477 1 98 396 VAL B C 1
ATOM 6306 O O . VAL B 1 396 ? -17.656 16.094 -3.475 1 98 396 VAL B O 1
ATOM 6309 N N . THR B 1 397 ? -18.641 17.328 -5 1 97.88 397 THR B N 1
ATOM 6310 C CA . THR B 1 397 ? -19.938 17.156 -4.379 1 97.88 397 THR B CA 1
ATOM 6311 C C . THR B 1 397 ? -20.328 15.688 -4.324 1 97.88 397 THR B C 1
ATOM 6313 O O . THR B 1 397 ? -20.766 15.188 -3.285 1 97.88 397 THR B O 1
ATOM 6316 N N . ALA B 1 398 ? -20.203 15.039 -5.445 1 98.25 398 ALA B N 1
ATOM 6317 C CA . ALA B 1 398 ? -20.531 13.609 -5.5 1 98.25 398 ALA B CA 1
ATOM 6318 C C . ALA B 1 398 ? -19.641 12.812 -4.547 1 98.25 398 ALA B C 1
ATOM 6320 O O . ALA B 1 398 ? -20.094 11.844 -3.938 1 98.25 398 ALA B O 1
ATOM 6321 N N . TYR B 1 399 ? -18.453 13.164 -4.457 1 98.56 399 TYR B N 1
ATOM 6322 C CA . TYR B 1 399 ? -17.516 12.508 -3.549 1 98.56 399 TYR B CA 1
ATOM 6323 C C . TYR B 1 399 ? -17.938 12.703 -2.098 1 98.56 399 TYR B C 1
ATOM 6325 O O . TYR B 1 399 ? -17.922 11.758 -1.309 1 98.56 399 TYR B O 1
ATOM 6333 N N . GLN B 1 400 ? -18.234 13.93 -1.744 1 98.12 400 GLN B N 1
ATOM 6334 C CA . GLN B 1 400 ? -18.672 14.219 -0.381 1 98.12 400 GLN B CA 1
ATOM 6335 C C . GLN B 1 400 ? -19.938 13.445 -0.033 1 98.12 400 GLN B C 1
ATOM 6337 O O . GLN B 1 400 ? -20.094 12.984 1.098 1 98.12 400 GLN B O 1
ATOM 6342 N N . ASP B 1 401 ? -20.812 13.328 -0.985 1 97.88 401 ASP B N 1
ATOM 6343 C CA . ASP B 1 401 ? -22.016 12.508 -0.793 1 97.88 401 ASP B CA 1
ATOM 6344 C C . ASP B 1 401 ? -21.656 11.047 -0.553 1 97.88 401 ASP B C 1
ATOM 6346 O O . ASP B 1 401 ? -22.25 10.383 0.288 1 97.88 401 ASP B O 1
ATOM 6350 N N . LEU B 1 402 ? -20.719 10.562 -1.279 1 97.94 402 LEU B N 1
ATOM 6351 C CA . LEU B 1 402 ? -20.234 9.195 -1.124 1 97.94 402 LEU B CA 1
ATOM 6352 C C . LEU B 1 402 ? -19.688 8.969 0.277 1 97.94 402 LEU B C 1
ATOM 6354 O O . LEU B 1 402 ? -20 7.961 0.919 1 97.94 402 LEU B O 1
ATOM 6358 N N . ILE B 1 403 ? -18.875 9.906 0.738 1 97.88 403 ILE B N 1
ATOM 6359 C CA . ILE B 1 403 ? -18.281 9.82 2.064 1 97.88 403 ILE B CA 1
ATOM 6360 C C . ILE B 1 403 ? -19.375 9.836 3.129 1 97.88 403 ILE B C 1
ATOM 6362 O O . ILE B 1 403 ? -19.328 9.055 4.078 1 97.88 403 ILE B O 1
ATOM 6366 N N . GLN B 1 404 ? -20.312 10.664 2.949 1 96.81 404 GLN B N 1
ATOM 6367 C CA . GLN B 1 404 ? -21.391 10.758 3.914 1 96.81 404 GLN B CA 1
ATOM 6368 C C . GLN B 1 404 ? -22.203 9.469 3.965 1 96.81 404 GLN B C 1
ATOM 6370 O O . GLN B 1 404 ? -22.547 8.984 5.047 1 96.81 404 GLN B O 1
ATOM 6375 N N . ARG B 1 405 ? -22.516 8.93 2.865 1 95.69 405 ARG B N 1
ATOM 6376 C CA . ARG B 1 405 ? -23.406 7.766 2.838 1 95.69 405 ARG B CA 1
ATOM 6377 C C . ARG B 1 405 ? -22.641 6.5 3.24 1 95.69 405 ARG B C 1
ATOM 6379 O O . ARG B 1 405 ? -23.25 5.52 3.674 1 95.69 405 ARG B O 1
ATOM 6386 N N . THR B 1 406 ? -21.344 6.477 3.191 1 97.12 406 THR B N 1
ATOM 6387 C CA . THR B 1 406 ? -20.578 5.289 3.518 1 97.12 406 THR B CA 1
ATOM 6388 C C . THR B 1 406 ? -19.984 5.398 4.918 1 97.12 406 THR B C 1
ATOM 6390 O O . THR B 1 406 ? -20.281 4.586 5.793 1 97.12 406 THR B O 1
ATOM 6393 N N . LEU B 1 407 ? -19.266 6.473 5.184 1 96.31 407 LEU B N 1
ATOM 6394 C CA . LEU B 1 407 ? -18.547 6.613 6.445 1 96.31 407 LEU B CA 1
ATOM 6395 C C . LEU B 1 407 ? -19.391 7.387 7.461 1 96.31 407 LEU B C 1
ATOM 6397 O O . LEU B 1 407 ? -19.172 7.277 8.664 1 96.31 407 LEU B O 1
ATOM 6401 N N . GLY B 1 408 ? -20.219 8.234 6.996 1 95.56 408 GLY B N 1
ATOM 6402 C CA . GLY B 1 408 ? -21.016 9.07 7.887 1 95.56 408 GLY B CA 1
ATOM 6403 C C . GLY B 1 408 ? -20.219 10.156 8.562 1 95.56 408 GLY B C 1
ATOM 6404 O O . GLY B 1 408 ? -20.594 10.641 9.633 1 95.56 408 GLY B O 1
ATOM 6405 N N . THR B 1 409 ? -19.062 10.438 8.031 1 93.5 409 THR B N 1
ATOM 6406 C CA . THR B 1 409 ? -18.188 11.453 8.609 1 93.5 409 THR B CA 1
ATOM 6407 C C . THR B 1 409 ? -18.172 12.711 7.738 1 93.5 409 THR B C 1
ATOM 6409 O O . THR B 1 409 ? -18.719 12.711 6.637 1 93.5 409 THR B O 1
ATOM 6412 N N . GLU B 1 410 ? -17.562 13.695 8.195 1 90.75 410 GLU B N 1
ATOM 6413 C CA . GLU B 1 410 ? -17.531 14.977 7.5 1 90.75 410 GLU B CA 1
ATOM 6414 C C . GLU B 1 410 ? -16.344 15.047 6.539 1 90.75 410 GLU B C 1
ATOM 6416 O O . GLU B 1 410 ? -15.32 14.391 6.758 1 90.75 410 GLU B O 1
ATOM 6421 N N . SER B 1 411 ? -16.531 15.711 5.457 1 93.94 411 SER B N 1
ATOM 6422 C CA . SER B 1 411 ? -15.484 16.094 4.523 1 93.94 411 SER B CA 1
ATOM 6423 C C . SER B 1 411 ? -15.539 17.578 4.211 1 93.94 411 SER B C 1
ATOM 6425 O O . SER B 1 411 ? -16.625 18.156 4.105 1 93.94 411 SER B O 1
ATOM 6427 N N . LEU B 1 412 ? -14.359 18.203 4.152 1 91.94 412 LEU B N 1
ATOM 6428 C CA . LEU B 1 412 ? -14.289 19.656 3.975 1 91.94 412 LEU B CA 1
ATOM 6429 C C . LEU B 1 412 ? -13.375 20.016 2.803 1 91.94 412 LEU B C 1
ATOM 6431 O O . LEU B 1 412 ? -12.281 19.469 2.678 1 91.94 412 LEU B O 1
ATOM 6435 N N . GLU B 1 413 ? -13.93 20.812 1.969 1 93.75 413 GLU B N 1
ATOM 6436 C CA . GLU B 1 413 ? -13.07 21.422 0.951 1 93.75 413 GLU B CA 1
ATOM 6437 C C . GLU B 1 413 ? -12.211 22.531 1.54 1 93.75 413 GLU B C 1
ATOM 6439 O O . GLU B 1 413 ? -12.719 23.406 2.242 1 93.75 413 GLU B O 1
ATOM 6444 N N . ILE B 1 414 ? -10.891 22.438 1.284 1 93.19 414 ILE B N 1
ATOM 6445 C CA . ILE B 1 414 ? -10.008 23.469 1.817 1 93.19 414 ILE B CA 1
ATOM 6446 C C . ILE B 1 414 ? -9.273 24.156 0.672 1 93.19 414 ILE B C 1
ATOM 6448 O O . ILE B 1 414 ? -9.195 23.625 -0.438 1 93.19 414 ILE B O 1
ATOM 6452 N N . GLN B 1 415 ? -8.844 25.328 0.999 1 92.25 415 GLN B N 1
ATOM 6453 C CA . GLN B 1 415 ? -8.023 26.109 0.079 1 92.25 415 GLN B CA 1
ATOM 6454 C C . GLN B 1 415 ? -6.734 26.578 0.752 1 92.25 415 GLN B C 1
ATOM 6456 O O . GLN B 1 415 ? -6.73 26.906 1.941 1 92.25 415 GLN B O 1
ATOM 6461 N N . VAL B 1 416 ? -5.699 26.578 -0.04 1 94.06 416 VAL B N 1
ATOM 6462 C CA . VAL B 1 416 ? -4.453 27.156 0.46 1 94.06 416 VAL B CA 1
ATOM 6463 C C . VAL B 1 416 ? -4.562 28.672 0.51 1 94.06 416 VAL B C 1
ATOM 6465 O O . VAL B 1 416 ? -4.957 29.312 -0.474 1 94.06 416 VAL B O 1
ATOM 6468 N N . ARG B 1 417 ? -4.309 29.188 1.605 1 93.38 417 ARG B N 1
ATOM 6469 C CA . ARG B 1 417 ? -4.387 30.641 1.719 1 93.38 417 ARG B CA 1
ATOM 6470 C C . ARG B 1 417 ? -2.998 31.266 1.77 1 93.38 417 ARG B C 1
ATOM 6472 O O . ARG B 1 417 ? -2.08 30.703 2.371 1 93.38 417 ARG B O 1
ATOM 6479 N N . ALA B 1 418 ? -2.875 32.406 1.199 1 93.12 418 ALA B N 1
ATOM 6480 C CA . ALA B 1 418 ? -1.59 33.062 0.978 1 93.12 418 ALA B CA 1
ATOM 6481 C C . ALA B 1 418 ? -1 33.594 2.289 1 93.12 418 ALA B C 1
ATOM 6483 O O . ALA B 1 418 ? 0.222 33.625 2.455 1 93.12 418 ALA B O 1
ATOM 6484 N N . HIS B 1 419 ? -1.855 33.938 3.215 1 95.75 419 HIS B N 1
ATOM 6485 C CA . HIS B 1 419 ? -1.393 34.531 4.457 1 95.75 419 HIS B CA 1
ATOM 6486 C C . HIS B 1 419 ? -1.397 33.531 5.598 1 95.75 419 HIS B C 1
ATOM 6488 O O . HIS B 1 419 ? -2.367 32.781 5.77 1 95.75 419 HIS B O 1
ATOM 6494 N N . GLY B 1 420 ? -0.28 33.5 6.336 1 97.62 420 GLY B N 1
ATOM 6495 C CA . GLY B 1 420 ? -0.23 32.719 7.57 1 97.62 420 GLY B CA 1
ATOM 6496 C C . GLY B 1 420 ? -0.889 33.438 8.734 1 97.62 420 GLY B C 1
ATOM 6497 O O . GLY B 1 420 ? -1.908 34.094 8.562 1 97.62 420 GLY B O 1
ATOM 6498 N N . ALA B 1 421 ? -0.367 33.281 9.93 1 98.5 421 ALA B N 1
ATOM 6499 C CA . ALA B 1 421 ? -0.86 34.031 11.086 1 98.5 421 ALA B CA 1
ATOM 6500 C C . ALA B 1 421 ? -0.668 35.531 10.906 1 98.5 421 ALA B C 1
ATOM 6502 O O . ALA B 1 421 ? 0.414 35.969 10.523 1 98.5 421 ALA B O 1
ATOM 6503 N N . VAL B 1 422 ? -1.768 36.25 11.18 1 97.88 422 VAL B N 1
ATOM 6504 C CA . VAL B 1 422 ? -1.67 37.656 10.766 1 97.88 422 VAL B CA 1
ATOM 6505 C C . VAL B 1 422 ? -2.672 38.5 11.555 1 97.88 422 VAL B C 1
ATOM 6507 O O . 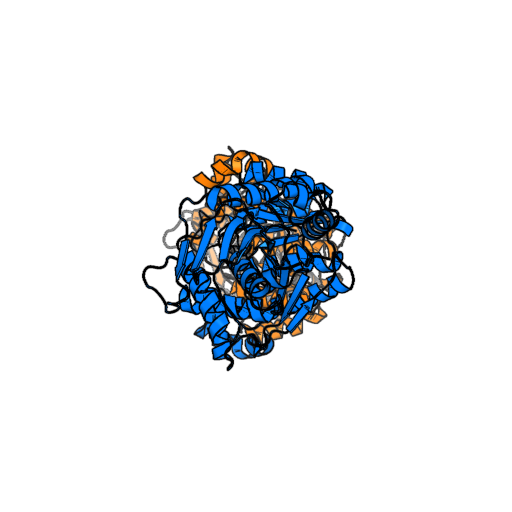VAL B 1 422 ? -3.703 37.969 12 1 97.88 422 VAL B O 1
ATOM 6510 N N . CYS B 1 423 ? -2.311 39.75 11.805 1 98.12 423 CYS B N 1
ATOM 6511 C CA . CYS B 1 423 ? -3.281 40.781 12.133 1 98.12 423 CYS B CA 1
ATOM 6512 C C . CYS B 1 423 ? -4.012 41.25 10.891 1 98.12 423 CYS B C 1
ATOM 6514 O O . CYS B 1 423 ? -3.377 41.625 9.891 1 98.12 423 CYS B O 1
ATOM 6516 N N . LEU B 1 424 ? -5.352 41.281 10.906 1 97.56 424 LEU B N 1
ATOM 6517 C CA . LEU B 1 424 ? -6.113 41.562 9.695 1 97.56 424 LEU B CA 1
ATOM 6518 C C . LEU B 1 424 ? -5.785 42.969 9.156 1 97.56 424 LEU B C 1
ATOM 6520 O O . LEU B 1 424 ? -5.863 43.188 7.949 1 97.56 424 LEU B O 1
ATOM 6524 N N . ASP B 1 425 ? -5.324 43.812 10 1 95 425 ASP B N 1
ATOM 6525 C CA . ASP B 1 425 ? -4.969 45.188 9.594 1 95 425 ASP B CA 1
ATOM 6526 C C . ASP B 1 425 ? -3.738 45.156 8.688 1 95 425 ASP B C 1
ATOM 6528 O O . ASP B 1 425 ? -3.461 46.156 8 1 95 425 ASP B O 1
ATOM 6532 N N . ARG B 1 426 ? -3.057 44.094 8.68 1 94 426 ARG B N 1
ATOM 6533 C CA . ARG B 1 426 ? -1.81 44.031 7.926 1 94 426 ARG B CA 1
ATOM 6534 C C . ARG B 1 426 ? -1.999 43.281 6.613 1 94 426 ARG B C 1
ATOM 6536 O O . ARG B 1 426 ? -1.064 43.156 5.816 1 94 426 ARG B O 1
ATOM 6543 N N . VAL B 1 427 ? -3.168 42.719 6.445 1 93 427 VAL B N 1
ATOM 6544 C CA . VAL B 1 427 ? -3.441 41.969 5.23 1 93 427 VAL B CA 1
ATOM 6545 C C . VAL B 1 427 ? -3.621 42.938 4.055 1 93 427 VAL B C 1
ATOM 6547 O O . VAL B 1 427 ? -4.438 43.844 4.113 1 93 427 VAL B O 1
ATOM 6550 N N . LYS B 1 428 ? -2.719 42.844 3.131 1 75.75 428 LYS B N 1
ATOM 6551 C CA . LYS B 1 428 ? -2.766 43.719 1.952 1 75.75 428 LYS B CA 1
ATOM 6552 C C . LYS B 1 428 ? -3.254 42.938 0.728 1 75.75 428 LYS B C 1
ATOM 6554 O O . LYS B 1 428 ? -3.02 41.75 0.61 1 75.75 428 LYS B O 1
#

Nearest PDB structures (foldseek):
  6q90-assembly4_D  TM=8.905E-01  e=9.139E-29  Homo sapiens
  6zgv-assembly2_B  TM=8.826E-01  e=3.809E-28  Homo sapiens
  6q3w-assembly2_B  TM=8.640E-01  e=1.023E-27  Homo sapiens
  1pie-assembly1_A  TM=8.366E-01  e=6.968E-28  Lactococcus lactis
  1wuu-assembly1_B  TM=8.484E-01  e=8.735E-26  Homo sapiens

Secondary structure (DSSP, 8-state):
----S-GGGGGSHHHHHHHHHHH-GGGHHHHHHHHHHHHHHHHHHH-S---EEEEEEEEEEEE-TT-GGGT-EEEEEEEEEEEEEEEEE-SSSEEEEEETT--PEEEEETT--S--TT--HHHHHHHHHHHHHHHTT-----EEEEEEE-SPTTSSS-HHHHHHHHHHHHHHHHHSTT---HHHHHHHHHHIIIIIS-----SHHHHHHHH-SEEEEETTSTTS-EEEEE---TGGGTEEEEEEE-----TT-HHHHHHHHHHHHHHHHHTT-SSGGGS-HHHHHHTHHHHHHHH-HHHHHHHHHHHHHHHHHHHHHHHHHTT-HHHHHHHHHHHHHHIIIII--SS-TT-SS--HHHHHHHHHHHHHHHHT--EEEEETT-SSSEEEEEEEGGGHHHHHHHHHHHT---EEEE-B-S--SEEGGG--/----S-GGGGGSHHHHHHHHHHH-GGGHHHHHHHHHHHHHHHHHHH-S---EEEEEEEEEEEE-TT-GGGT-EEEEEEEEEEEEEEEEE-SSSEEEEEETT--PEEEEETT--S--TT--HHHHHHHHHHHHHHHTT-----EEEEEEE-SPTTSSS-HHHHHHHHHHHHHHHHHSTT---HHHHHHHHHHIIIIIS-----SHHHHHHHH-SEEEEE-SSTTS-EEEEE---TGGGTEEEEEEE-----TT-HHHHHHHHHHHHHHHHHTT-SSGGGS-HHHHHHTHHHHHHHH-HHHHHHHHHHHHHHHHHHHHHHHHHTT-HHHHHHHHHHHHHHIIIII--SS-TT-SS--HHHHHHHHHHHHHHHHT--EEEEETT-SSSEEEEEEEGGGHHHHHHHHHHHT---EEEE-B-S--SEEGGG--

Sequence (856 aa):
MTNETNPAVLHTPEMISALTALYGAAKLDEQTVRYQKVLDAYADTYGPEAVRLFSAPGRTEIGGNHTDHNHGKVLTGSIDLDTIAAAAKTEENVITLRSEGYERQYAIDLDQLEINAEDDGTAGLIRGIVAGFAEQGYRTGGFRAYVSSSVYSASGLSSSASFEMLICTILSEFYNEGSLDAVQIGKIGKYAENKFWNKPSGLLDQIACAHGGLISIDFENPDEPVIEPVTYRFDQDGYALVIVNTGGNHADLTEDYAAVPREMFAVAELLGTEFCRGTSADELYARLPEIREKAGDRAVLRALHFFEENERVDGMLEALRREDLQAFLPLITESGNSSWKWLQNVYRPAATSGQEVAIALAITERYIKQLGAGACRVHGGGFAGVILAVLPQDAVTAYQDLIQRTLGTESLEIQVRAHGAVCLDRVKMTNETNPAVLHTPEMISALTALYGAAKLDEQTVRYQKVLDAYADTYGPEAVRLFSAPGRTEIGGNHTDHNHGKVLTGSIDLDTIAAAAKTEENVITLRSEGYERQYAIDLDQLEINAEDDGTAGLIRGIVAGFAEQGYRTGGFRAYVSSSVYSASGLSSSASFEMLICTILSEFYNEGSLDAVQIGKIGKYAENKFWNKPSGLLDQIACAHGGLISIDFENPDEPVIEPVTYRFDQDGYALVIVNTGGNHADLTEDYAAVPREMFAVAELLGTEFCRGTSADELYARLPEIREKAGDRAVLRALHFFEENERVDGMLEALRREDLQAFLPLITESGNSSWKWLQNVYRPAATSGQEVAIALAITERYIKQLGAGACRVHGGGFAGVILAVLPQDAVTAYQDLIQRTLGTESLEIQVRAHGAVCLDRVK

Radius of gyration: 33.16 Å; Cα contacts (8 Å, |Δi|>4): 1872; chains: 2; bounding box: 54×113×72 Å

Organism: Saccharibacillus brassicae (NCBI:txid2583377)

InterPro domains:
  IPR000705 Galactokinase [PR00473] (58-76)
  IPR000705 Galactokinase [PR00473] (142-160)
  IPR000705 Galactokinase [PR00473] (301-315)
  IPR006204 GHMP kinase N-terminal domain [PF00288] (130-213)
  IPR006206 Mevalonate/galactokinase [PIRSF000530] (30-406)
  IPR014721 Small ribosomal subunit protein uS5 domain 2-type fold, subgroup [G3DSA:3.30.230.10] (25-232)
  IPR019539 Galactokinase, N-terminal domain [PF10509] (41-89)
  IPR020568 Ribosomal protein uS5 domain 2-type superfamily [SSF54211] (29-232)
  IPR036554 GHMP kinase, C-terminal domain superfamily [G3DSA:3.30.70.890] (234-415)
  IPR036554 GHMP kinase, C-terminal domain superfamily [SSF55060] (238-422)

Solvent-accessible surface area (backbone atoms only — not comparable to full-atom values): 42558 Å² total; per-residue (Å²): 130,81,47,50,71,43,85,61,57,66,70,34,71,63,41,45,51,24,47,28,62,48,57,32,74,89,39,37,68,63,49,52,54,54,51,48,52,36,48,50,49,30,29,73,73,75,46,76,45,54,58,49,48,36,37,3,12,12,30,45,66,70,37,24,80,84,15,60,93,33,27,26,27,32,27,32,21,4,28,55,38,27,29,34,32,30,31,33,79,46,91,52,56,36,38,35,41,34,40,70,97,49,86,65,66,47,73,46,55,64,88,59,56,65,87,53,89,83,45,53,65,68,56,20,35,53,39,22,34,53,37,35,36,49,73,74,69,44,56,78,76,13,28,41,35,25,33,45,67,66,37,52,74,81,38,56,28,37,37,68,32,8,48,42,36,33,54,45,43,50,42,24,46,76,51,44,78,51,65,68,50,34,65,58,46,14,51,26,38,38,48,6,35,36,72,45,53,67,42,88,68,70,53,62,54,27,31,32,8,24,52,22,21,38,31,33,41,37,22,78,44,70,91,63,53,48,75,45,76,50,83,74,61,54,62,82,74,44,27,40,40,32,41,32,48,38,78,42,69,70,75,90,40,63,64,67,60,51,44,54,60,52,31,27,34,48,48,14,46,77,71,74,28,78,29,49,60,72,58,51,66,67,62,47,40,77,43,31,61,61,46,36,72,74,56,11,32,45,20,51,32,31,40,51,35,39,56,53,31,38,53,42,28,54,50,39,52,54,19,43,73,65,70,30,61,82,64,28,36,58,48,36,34,50,50,24,50,35,38,47,68,34,51,47,32,34,39,52,54,81,42,50,51,64,28,35,41,47,52,50,46,52,56,48,52,52,50,29,59,74,67,72,50,55,31,45,27,75,22,56,84,35,49,22,24,24,33,39,34,39,33,44,51,91,51,46,64,64,47,49,50,49,41,37,69,36,71,65,40,59,65,43,80,53,46,74,11,61,61,17,32,37,49,50,89,70,47,124,130,81,46,50,68,44,86,62,58,67,70,34,71,64,41,44,51,24,46,28,62,47,57,30,74,91,41,36,67,62,48,51,52,54,52,48,50,36,48,51,48,31,28,72,73,75,45,78,46,52,59,48,48,35,37,3,12,12,29,46,65,71,36,24,78,85,14,60,91,33,28,27,26,30,27,34,21,3,27,56,38,28,28,34,31,32,32,30,79,47,90,52,56,36,38,34,40,38,39,69,98,48,85,66,65,47,74,46,54,65,90,58,56,66,87,54,91,82,46,53,66,68,56,21,34,52,40,22,34,53,36,36,36,49,75,71,69,46,56,79,77,14,28,40,35,25,35,45,70,64,37,51,72,82,39,58,30,37,36,66,32,8,48,42,36,34,54,46,43,51,44,24,46,76,50,44,79,52,64,68,49,33,65,58,46,14,51,25,39,37,49,6,36,36,72,45,53,66,42,88,70,71,53,63,53,27,31,30,10,24,52,23,21,38,31,33,39,37,22,78,43,72,92,63,52,47,74,46,75,52,83,75,60,54,62,81,74,46,26,37,40,33,41,33,47,37,76,41,69,70,75,89,41,63,65,68,60,52,46,55,58,54,32,27,32,47,49,14,46,76,72,73,27,80,30,49,60,73,57,49,67,67,63,46,41,76,42,30,61,60,46,36,72,75,53,10,31,45,19,52,32,31,41,50,36,40,56,51,32,39,52,41,28,54,51,40,52,52,19,43,74,65,69,31,61,80,64,28,37,56,46,36,33,52,50,23,48,36,36,47,67,34,51,46,34,33,38,51,54,84,42,51,52,65,26,36,39,47,52,51,48,52,55,48,52,52,50,28,60,75,67,72,51,55,31,44,28,73,21,56,85,35,49,25,26,24,32,39,34,39,34,44,51,89,50,45,65,63,46,48,51,49,42,37,68,38,70,64,39,59,64,43,79,52,45,74,10,62,60,18,33,40,50,49,88,70,48,126

pLDDT: mean 94.15, std 8.35, range [29.03, 98.88]